Protein AF-0000000084621687 (afdb_homodimer)

Sequence (984 aa):
MFKLNKDILFLIFEELKDDSKSLFSCLMVNKLWCETIIPILWRNPWCHKINYNNKNYLLAIISFYLSDDTKEFLIKKGIQIPTISSQSLSFDYLSFCRSINIDIINNIISIESSYNQFLLQQEFYRIFIKKCPELKYLDIKSIKHQIFYFPEANIRLESLCELECDTSIDSSYFYGLARFCQYIQRLIIINIDPKENNGISKLIEVQKNLKYFEWNDSFEDSDYFTDDPYKEILLELEKKANIINHLKIFFQYVDNFRYALLQNVLTKLYKLKTLICDFSIFGEQEVKMLVFKDLEILNINYITLNEASNMIENSGGNLKEILLKFYDLYKFDTDFDENSLNFIRKVYKNCPLIEYLSLTFPPLEEHFDEFENLLKNCQYLKSLLLIISDIRIFETYDKTLENGEELLKILVRSAPVNLREIRFFNDFKFSLEALENFLESWKGYALTILTSDTIYEGDDYKNLINKYKNDGVIKDFRCESTANVENIHFKIMFKLNKDILFLIFEELKDDSKSLFSCLMVNKLWCETIIPILWRNPWCHKINYNNKNYLLAIISFYLSDDTKEFLIKKGIQIPTISSQSLSFDYLSFCRSINIDIINNIISIESSYNQFLLQQEFYRIFIKKCPELKYLDIKSIKHQIFYFPEANIRLESLCELECDTSIDSSYFYGLARFCQYIQRLIIINIDPKENNGISKLIEVQKNLKYFEWNDSFEDSDYFTDDPYKEILLELEKKANIINHLKIFFQYVDNFRYALLQNVLTKLYKLKTLICDFSIFGEQEVKMLVFKDLEILNINYITLNEASNMIENSGGNLKEILLKFYDLYKFDTDFDENSLNFIRKVYKNCPLIEYLSLTFPPLEEHFDEFENLLKNCQYLKSLLLIISDIRIFETYDKTLENGEELLKILVRSAPVNLREIRFFNDFKFSLEALENFLESWKGYALTILTSDTIYEGDDYKNLINKYKNDGVIKDFRCESTANVENIHFKI

Structure (mmCIF, N/CA/C/O backbone):
data_AF-0000000084621687-model_v1
#
loop_
_entity.id
_entity.type
_entity.pdbx_description
1 polymer 'F-box domain-containing protein'
#
loop_
_atom_site.group_PDB
_atom_site.id
_atom_site.type_symbol
_atom_site.label_atom_id
_atom_site.label_alt_id
_atom_site.label_comp_id
_atom_site.label_asym_id
_atom_site.label_entity_id
_atom_site.label_seq_id
_atom_site.pdbx_PDB_ins_code
_atom_site.Cartn_x
_atom_site.Cartn_y
_atom_site.Cartn_z
_atom_site.occupancy
_atom_site.B_iso_or_equiv
_atom_site.auth_seq_id
_atom_site.auth_comp_id
_atom_site.auth_asym_id
_atom_site.auth_atom_id
_atom_site.pdbx_PDB_model_num
ATOM 1 N N . MET A 1 1 ? 26.016 33.094 43.719 1 37.84 1 MET A N 1
ATOM 2 C CA . MET A 1 1 ? 25.203 32.906 42.531 1 37.84 1 MET A CA 1
ATOM 3 C C . MET A 1 1 ? 23.891 32.188 42.875 1 37.84 1 MET A C 1
ATOM 5 O O . MET A 1 1 ? 23.891 31.125 43.5 1 37.84 1 MET A O 1
ATOM 9 N N . PHE A 1 2 ? 22.875 32.906 43.031 1 43.28 2 PHE A N 1
ATOM 10 C CA . PHE A 1 2 ? 21.594 32.469 43.562 1 43.28 2 PHE A CA 1
ATOM 11 C C . PHE A 1 2 ? 21.141 31.188 42.906 1 43.28 2 PHE A C 1
ATOM 13 O O . PHE A 1 2 ? 21.25 31.047 41.688 1 43.28 2 PHE A O 1
ATOM 20 N N . LYS A 1 3 ? 21.25 30.062 43.531 1 54.81 3 LYS A N 1
ATOM 21 C CA . LYS A 1 3 ? 20.891 28.672 43.25 1 54.81 3 LYS A CA 1
ATOM 22 C C . LYS A 1 3 ? 19.438 28.578 42.781 1 54.81 3 LYS A C 1
ATOM 24 O O . LYS A 1 3 ? 18.516 28.688 43.562 1 54.81 3 LYS A O 1
ATOM 29 N N . LEU A 1 4 ? 19.125 29.109 41.562 1 59.47 4 LEU A N 1
ATOM 30 C CA . LEU A 1 4 ? 17.75 28.938 41.125 1 59.47 4 LEU A CA 1
ATOM 31 C C . LEU A 1 4 ? 17.312 27.484 41.219 1 59.47 4 LEU A C 1
ATOM 33 O O . LEU A 1 4 ? 18.078 26.578 40.875 1 59.47 4 LEU A O 1
ATOM 37 N N . ASN A 1 5 ? 16.344 27.188 42.094 1 69.31 5 ASN A N 1
ATOM 38 C CA . ASN A 1 5 ? 15.75 25.859 42.219 1 69.31 5 ASN A CA 1
ATOM 39 C C . ASN A 1 5 ? 15.438 25.234 40.875 1 69.31 5 ASN A C 1
ATOM 41 O O . ASN A 1 5 ? 15.25 25.938 39.875 1 69.31 5 ASN A O 1
ATOM 45 N N . LYS A 1 6 ? 15.75 23.938 40.719 1 74.88 6 LYS A N 1
ATOM 46 C CA . LYS A 1 6 ? 15.594 23.141 39.5 1 74.88 6 LYS A CA 1
ATOM 47 C C . LYS A 1 6 ? 14.258 23.422 38.844 1 74.88 6 LYS A C 1
ATOM 49 O O . LYS A 1 6 ? 14.18 23.484 37.625 1 74.88 6 LYS A O 1
ATOM 54 N N . ASP A 1 7 ? 13.305 23.75 39.594 1 74.62 7 ASP A N 1
ATOM 55 C CA . ASP A 1 7 ? 11.961 23.953 39.062 1 74.62 7 ASP A CA 1
ATOM 56 C C . ASP A 1 7 ? 11.867 25.297 38.312 1 74.62 7 ASP A C 1
ATOM 58 O O . ASP A 1 7 ? 11.234 25.375 37.25 1 74.62 7 ASP A O 1
ATOM 62 N N . ILE A 1 8 ? 12.484 26.172 38.906 1 73.88 8 ILE A N 1
ATOM 63 C CA . ILE A 1 8 ? 12.453 27.5 38.312 1 73.88 8 ILE A CA 1
ATOM 64 C C . ILE A 1 8 ? 13.258 27.484 37 1 73.88 8 ILE A C 1
ATOM 66 O O . ILE A 1 8 ? 12.844 28.062 36 1 73.88 8 ILE A O 1
ATOM 70 N N . LEU A 1 9 ? 14.398 26.875 37.125 1 75.69 9 LEU A N 1
ATOM 71 C CA . LEU A 1 9 ? 15.242 26.75 35.969 1 75.69 9 LEU A CA 1
ATOM 72 C C . LEU A 1 9 ? 14.484 26.094 34.812 1 75.69 9 LEU A C 1
ATOM 74 O O . LEU A 1 9 ? 14.586 26.531 33.656 1 75.69 9 LEU A O 1
ATOM 78 N N . PHE A 1 10 ? 13.734 25.188 35.188 1 79.19 10 PHE A N 1
ATOM 79 C CA . PHE A 1 10 ? 12.961 24.469 34.188 1 79.19 10 PHE A CA 1
ATOM 80 C C . PHE A 1 10 ? 11.961 25.391 33.5 1 79.19 10 PHE A C 1
ATOM 82 O O . PHE A 1 10 ? 11.828 25.359 32.281 1 79.19 10 PHE A O 1
ATOM 89 N N . LEU A 1 11 ? 11.398 26.156 34.188 1 76.5 11 LEU A N 1
ATOM 90 C CA . LEU A 1 11 ? 10.406 27.078 33.656 1 76.5 11 LEU A CA 1
ATOM 91 C C . LEU A 1 11 ? 11.062 28.078 32.719 1 76.5 11 LEU A C 1
ATOM 93 O O . LEU A 1 11 ? 10.508 28.391 31.656 1 76.5 11 LEU A O 1
ATOM 97 N N . ILE A 1 12 ? 12.156 28.516 33.125 1 75.19 12 ILE A N 1
ATOM 98 C CA . ILE A 1 12 ? 12.883 29.484 32.312 1 75.19 12 ILE A CA 1
ATOM 99 C C . ILE A 1 12 ? 13.273 28.844 30.969 1 75.19 12 ILE A C 1
ATOM 101 O O . ILE A 1 12 ? 13.055 29.438 29.906 1 75.19 12 ILE A O 1
ATOM 105 N N . PHE A 1 13 ? 13.719 27.703 31.109 1 80.5 13 PHE A N 1
ATOM 106 C CA . PHE A 1 13 ? 14.227 27.062 29.906 1 80.5 13 PHE A CA 1
ATOM 107 C C . PHE A 1 13 ? 13.07 26.594 29.031 1 80.5 13 PHE A C 1
ATOM 109 O O . PHE A 1 13 ? 13.211 26.531 27.797 1 80.5 13 PHE A O 1
ATOM 116 N N . GLU A 1 14 ? 11.992 26.406 29.625 1 78.38 14 GLU A N 1
ATOM 117 C CA . GLU A 1 14 ? 10.805 26.031 28.859 1 78.38 14 GLU A CA 1
ATOM 118 C C . GLU A 1 14 ? 10.359 27.172 27.953 1 78.38 14 GLU A C 1
ATOM 120 O O . GLU A 1 14 ? 9.891 26.922 26.828 1 78.38 14 GLU A O 1
ATOM 125 N N . GLU A 1 15 ? 10.586 28.266 28.438 1 74.69 15 GLU A N 1
ATOM 126 C CA . GLU A 1 15 ? 10.227 29.438 27.656 1 74.69 15 GLU A CA 1
ATOM 127 C C . GLU A 1 15 ? 11.141 29.594 26.453 1 74.69 15 GLU A C 1
ATOM 129 O O . GLU A 1 15 ? 10.758 30.203 25.438 1 74.69 15 GLU A O 1
ATOM 134 N N . LEU A 1 16 ? 12.266 29.047 26.547 1 72.75 16 LEU A N 1
ATOM 135 C CA . LEU A 1 16 ? 13.258 29.188 25.484 1 72.75 16 LEU A CA 1
ATOM 136 C C . LEU A 1 16 ? 13.211 27.969 24.547 1 72.75 16 LEU A C 1
ATOM 138 O O . LEU A 1 16 ? 14.102 27.797 23.719 1 72.75 16 LEU A O 1
ATOM 142 N N . LYS A 1 17 ? 12.188 27.281 24.703 1 74.38 17 LYS A N 1
ATOM 143 C CA . LYS A 1 17 ? 12.109 26 24 1 74.38 17 LYS A CA 1
ATOM 144 C C . LYS A 1 17 ? 12.242 26.188 22.484 1 74.38 17 LYS A C 1
ATOM 146 O O . LYS A 1 17 ? 12.758 25.312 21.781 1 74.38 17 LYS A O 1
ATOM 151 N N . ASP A 1 18 ? 11.812 27.328 22.047 1 72 18 ASP A N 1
ATOM 152 C CA . ASP A 1 18 ? 11.836 27.562 20.609 1 72 18 ASP A CA 1
ATOM 153 C C . ASP A 1 18 ? 13.172 28.156 20.172 1 72 18 ASP A C 1
ATOM 155 O O . ASP A 1 18 ? 13.43 28.297 18.969 1 72 18 ASP A O 1
ATOM 159 N N . ASP A 1 19 ? 13.922 28.531 21.094 1 75.81 19 ASP A N 1
ATOM 160 C CA . ASP A 1 19 ? 15.25 29.062 20.797 1 75.81 19 ASP A CA 1
ATOM 161 C C . ASP A 1 19 ? 16.328 28.031 21.156 1 75.81 19 ASP A C 1
ATOM 163 O O . ASP A 1 19 ? 17 28.156 22.188 1 75.81 19 ASP A O 1
ATOM 167 N N . SER A 1 20 ? 16.531 27.156 20.266 1 74.88 20 SER A N 1
ATOM 168 C CA . SER A 1 20 ? 17.438 26.047 20.516 1 74.88 20 SER A CA 1
ATOM 169 C C . SER A 1 20 ? 18.891 26.531 20.672 1 74.88 20 SER A C 1
ATOM 171 O O . SER A 1 20 ? 19.656 25.969 21.453 1 74.88 20 SER A O 1
ATOM 173 N N . LYS A 1 21 ? 19.203 27.531 20.016 1 77.31 21 LYS A N 1
ATOM 174 C CA . LYS A 1 21 ? 20.578 28.031 20.078 1 77.31 21 LYS A CA 1
ATOM 175 C C . LYS A 1 21 ? 20.922 28.484 21.5 1 77.31 21 LYS A C 1
ATOM 177 O O . LYS A 1 21 ? 21.984 28.125 22.016 1 77.31 21 LYS A O 1
ATOM 182 N N . SER A 1 22 ? 20.016 29.188 22.062 1 80.69 22 SER A N 1
ATOM 183 C CA . SER A 1 22 ? 20.234 29.656 23.422 1 80.69 22 SER A CA 1
ATOM 184 C C . SER A 1 22 ? 20.281 28.484 24.406 1 80.69 22 SER A C 1
ATOM 186 O O . SER A 1 22 ? 21.094 28.484 25.328 1 80.69 22 SER A O 1
ATOM 188 N N . LEU A 1 23 ? 19.484 27.547 24.203 1 81.56 23 LEU A N 1
ATOM 189 C CA . LEU A 1 23 ? 19.438 26.406 25.094 1 81.56 23 LEU A CA 1
ATOM 190 C C . LEU A 1 23 ? 20.719 25.594 25.031 1 81.56 23 LEU A C 1
ATOM 192 O O . LEU A 1 23 ? 21.234 25.156 26.062 1 81.56 23 LEU A O 1
ATOM 196 N N . PHE A 1 24 ? 21.203 25.484 23.891 1 80.44 24 PHE A N 1
ATOM 197 C CA . PHE A 1 24 ? 22.438 24.734 23.703 1 80.44 24 PHE A CA 1
ATOM 198 C C . PHE A 1 24 ? 23.594 25.422 24.406 1 80.44 24 PHE A C 1
ATOM 200 O O . PHE A 1 24 ? 24.469 24.766 24.984 1 80.44 24 PHE A O 1
ATOM 207 N N . SER A 1 25 ? 23.562 26.672 24.281 1 80.94 25 SER A N 1
ATOM 208 C CA . SER A 1 25 ? 24.609 27.438 24.953 1 80.94 25 SER A CA 1
ATOM 209 C C . SER A 1 25 ? 24.531 27.266 26.469 1 80.94 25 SER A C 1
ATOM 211 O O . SER A 1 25 ? 25.562 27.234 27.141 1 80.94 25 SER A O 1
ATOM 213 N N . CYS A 1 26 ? 23.391 27.109 26.938 1 81.69 26 CYS A N 1
ATOM 214 C CA . CYS A 1 26 ? 23.172 27.016 28.359 1 81.69 26 CYS A CA 1
ATOM 215 C C . CYS A 1 26 ? 23.516 25.625 28.875 1 81.69 26 CYS A C 1
ATOM 217 O O . CYS A 1 26 ? 23.781 25.438 30.062 1 81.69 26 CYS A O 1
ATOM 219 N N . LEU A 1 27 ? 23.625 24.609 27.953 1 80.56 27 LEU A N 1
ATOM 220 C CA . LEU A 1 27 ? 23.906 23.219 28.312 1 80.56 27 LEU A CA 1
ATOM 221 C C . LEU A 1 27 ? 25.281 23.094 28.969 1 80.56 27 LEU A C 1
ATOM 223 O O . LEU A 1 27 ? 25.484 22.219 29.812 1 80.56 27 LEU A O 1
ATOM 227 N N . MET A 1 28 ? 26.109 24 28.641 1 80.88 28 MET A N 1
ATOM 228 C CA . MET A 1 28 ? 27.5 23.828 29.016 1 80.88 28 MET A CA 1
ATOM 229 C C . MET A 1 28 ? 27.844 24.641 30.25 1 80.88 28 MET A C 1
ATOM 231 O O . MET A 1 28 ? 29 24.672 30.688 1 80.88 28 MET A O 1
ATOM 235 N N . VAL A 1 29 ? 26.906 25.219 30.859 1 81.31 29 VAL A N 1
ATOM 236 C CA . VAL A 1 29 ? 27.188 26.109 31.969 1 81.31 29 VAL A CA 1
ATOM 237 C C . VAL A 1 29 ? 27.484 25.281 33.219 1 81.31 29 VAL A C 1
ATOM 239 O O . VAL A 1 29 ? 28.5 25.5 33.875 1 81.31 29 VAL A O 1
ATOM 242 N N . ASN A 1 30 ? 26.609 24.344 33.625 1 82.88 30 ASN A N 1
ATOM 243 C CA . ASN A 1 30 ? 26.828 23.453 34.75 1 82.88 30 ASN A CA 1
ATOM 244 C C . ASN A 1 30 ? 25.938 22.219 34.656 1 82.88 30 ASN A C 1
ATOM 246 O O . ASN A 1 30 ? 25.156 22.078 33.719 1 82.88 30 ASN A O 1
ATOM 250 N N . LYS A 1 31 ? 26.078 21.406 35.625 1 83 31 LYS A N 1
ATOM 251 C CA . LYS A 1 31 ? 25.422 20.094 35.594 1 83 31 LYS A CA 1
ATOM 252 C C . LYS A 1 31 ? 23.922 20.234 35.781 1 83 31 LYS A C 1
ATOM 254 O O . LYS A 1 31 ? 23.141 19.547 35.156 1 83 31 LYS A O 1
ATOM 259 N N . LEU A 1 32 ? 23.547 21.078 36.594 1 84.5 32 LEU A N 1
ATOM 260 C CA . LEU A 1 32 ? 22.141 21.281 36.906 1 84.5 32 LEU A CA 1
ATOM 261 C C . LEU A 1 32 ? 21.406 21.797 35.656 1 84.5 32 LEU A C 1
ATOM 263 O O . LEU A 1 32 ? 20.281 21.359 35.375 1 84.5 32 LEU A O 1
ATOM 267 N N . TRP A 1 33 ? 22.062 22.719 34.969 1 84.12 33 TRP A N 1
ATOM 268 C CA . TRP A 1 33 ? 21.453 23.25 33.75 1 84.12 33 TRP A CA 1
ATOM 269 C C . TRP A 1 33 ? 21.359 22.188 32.688 1 84.12 33 TRP A C 1
ATOM 271 O O . TRP A 1 33 ? 20.344 22.078 31.984 1 84.12 33 TRP A O 1
ATOM 281 N N . CYS A 1 34 ? 22.312 21.438 32.656 1 85.94 34 CYS A N 1
ATOM 282 C CA . CYS A 1 34 ? 22.312 20.344 31.703 1 85.94 34 CYS A CA 1
ATOM 283 C C . CYS A 1 34 ? 21.188 19.375 31.953 1 85.94 34 CYS A C 1
ATOM 285 O O . CYS A 1 34 ? 20.438 19.016 31.047 1 85.94 34 CYS A O 1
ATOM 287 N N . GLU A 1 35 ? 21 19.062 33.156 1 88.19 35 GLU A N 1
ATOM 288 C CA . GLU A 1 35 ? 19.969 18.094 33.562 1 88.19 35 GLU A CA 1
ATOM 289 C C . GLU A 1 35 ? 18.562 18.656 33.312 1 88.19 35 GLU A C 1
ATOM 291 O O . GLU A 1 35 ? 17.625 17.906 33.062 1 88.19 35 GLU A O 1
ATOM 296 N N . THR A 1 36 ? 18.516 19.922 33.281 1 88.19 36 THR A N 1
ATOM 297 C CA . THR A 1 36 ? 17.234 20.562 33.094 1 88.19 36 THR A CA 1
ATOM 298 C C . THR A 1 36 ? 16.938 20.781 31.625 1 88.19 36 THR A C 1
ATOM 300 O O . THR A 1 36 ? 15.797 20.672 31.188 1 88.19 36 THR A O 1
ATOM 303 N N . ILE A 1 37 ? 17.969 21 30.891 1 87.38 37 ILE A N 1
ATOM 304 C CA . ILE A 1 37 ? 17.812 21.422 29.5 1 87.38 37 ILE A CA 1
ATOM 305 C C . ILE A 1 37 ? 17.672 20.203 28.609 1 87.38 37 ILE A C 1
ATOM 307 O O . ILE A 1 37 ? 16.906 20.203 27.641 1 87.38 37 ILE A O 1
ATOM 311 N N . ILE A 1 38 ? 18.266 19.109 28.938 1 88.5 38 ILE A N 1
ATOM 312 C CA . ILE A 1 38 ? 18.328 17.938 28.078 1 88.5 38 ILE A CA 1
ATOM 313 C C . ILE A 1 38 ? 16.922 17.375 27.891 1 88.5 38 ILE A C 1
ATOM 315 O O . ILE A 1 38 ? 16.5 17.109 26.75 1 88.5 38 ILE A O 1
ATOM 319 N N . PRO A 1 39 ? 16.156 17.25 28.922 1 90.12 39 PRO A N 1
ATOM 320 C CA . PRO A 1 39 ? 14.781 16.75 28.734 1 90.12 39 PRO A CA 1
ATOM 321 C C . PRO A 1 39 ? 13.961 17.641 27.797 1 90.12 39 PRO A C 1
ATOM 323 O O . PRO A 1 39 ? 13.125 17.156 27.047 1 90.12 39 PRO A O 1
ATOM 326 N N . ILE A 1 40 ? 14.234 18.891 27.797 1 89.38 40 ILE A N 1
ATOM 327 C CA . ILE A 1 40 ? 13.477 19.828 26.984 1 89.38 40 ILE A CA 1
ATOM 328 C C . ILE A 1 40 ? 13.891 19.688 25.516 1 89.38 40 ILE A C 1
ATOM 330 O O . ILE A 1 40 ? 13.031 19.609 24.625 1 89.38 40 ILE A O 1
ATOM 334 N N . LEU A 1 41 ? 15.156 19.594 25.312 1 85.94 41 LEU A N 1
ATOM 335 C CA . LEU A 1 41 ? 15.68 19.5 23.953 1 85.94 41 LEU A CA 1
ATOM 336 C C . LEU A 1 41 ? 15.281 18.172 23.312 1 85.94 41 LEU A C 1
ATOM 338 O O . LEU A 1 41 ? 15.078 18.109 22.094 1 85.94 41 LEU A O 1
ATOM 342 N N . TRP A 1 42 ? 15.055 17.172 24.109 1 90.94 42 TRP A N 1
ATOM 343 C CA . TRP A 1 42 ? 14.812 15.836 23.578 1 90.94 42 TRP A CA 1
ATOM 344 C C . TRP A 1 42 ? 13.32 15.562 23.453 1 90.94 42 TRP A C 1
ATOM 346 O O . TRP A 1 42 ? 12.914 14.469 23.031 1 90.94 42 TRP A O 1
ATOM 356 N N . ARG A 1 43 ? 12.531 16.516 23.719 1 92.44 43 ARG A N 1
ATOM 357 C CA . ARG A 1 43 ? 11.109 16.391 23.422 1 92.44 43 ARG A CA 1
ATOM 358 C C . ARG A 1 43 ? 10.875 16.266 21.906 1 92.44 43 ARG A C 1
ATOM 360 O O . ARG A 1 43 ? 9.969 15.562 21.469 1 92.44 43 ARG A O 1
ATOM 367 N N . ASN A 1 44 ? 11.656 16.953 21.219 1 91.62 44 ASN A N 1
ATOM 368 C CA . ASN A 1 44 ? 11.656 16.891 19.766 1 91.62 44 ASN A CA 1
ATOM 369 C C . ASN A 1 44 ? 13.062 17.031 19.203 1 91.62 44 ASN A C 1
ATOM 371 O O . ASN A 1 44 ? 13.398 18.062 18.609 1 91.62 44 ASN A O 1
ATOM 375 N N . PRO A 1 45 ? 13.789 16.031 19.266 1 86.69 45 PRO A N 1
ATOM 376 C CA . PRO A 1 45 ? 15.195 16.125 18.875 1 86.69 45 PRO A CA 1
ATOM 377 C C . PRO A 1 45 ? 15.375 16.25 17.359 1 86.69 45 PRO A C 1
ATOM 379 O O . PRO A 1 45 ? 16.469 16.594 16.891 1 86.69 45 PRO A O 1
ATOM 382 N N . TRP A 1 46 ? 14.273 16.109 16.562 1 81.88 46 TRP A N 1
ATOM 383 C CA . TRP A 1 46 ? 14.367 16.109 15.109 1 81.88 46 TRP A CA 1
ATOM 384 C C . TRP A 1 46 ? 14.156 17.516 14.555 1 81.88 46 TRP A C 1
ATOM 386 O O . TRP A 1 46 ? 14.328 17.734 13.352 1 81.88 46 TRP A O 1
ATOM 396 N N . CYS A 1 47 ? 13.664 18.344 15.312 1 74.12 47 CYS A N 1
ATOM 397 C CA . CYS A 1 47 ? 13.227 19.656 14.844 1 74.12 47 CYS A CA 1
ATOM 398 C C . CYS A 1 47 ? 14.414 20.516 14.406 1 74.12 47 CYS A C 1
ATOM 400 O O . CYS A 1 47 ? 14.234 21.531 13.734 1 74.12 47 CYS A O 1
ATOM 402 N N . HIS A 1 48 ? 15.516 19.969 14.766 1 70.12 48 HIS A N 1
ATOM 403 C CA . HIS A 1 48 ? 16.688 20.766 14.43 1 70.12 48 HIS A CA 1
ATOM 404 C C . HIS A 1 48 ? 17.281 20.328 13.094 1 70.12 48 HIS A C 1
ATOM 406 O O . HIS A 1 48 ? 17.016 19.234 12.617 1 70.12 48 HIS A O 1
ATOM 412 N N . LYS A 1 49 ? 17.828 21.359 12.422 1 70.12 49 LYS A N 1
ATOM 413 C CA . LYS A 1 49 ? 18.469 21.031 11.148 1 70.12 49 LYS A CA 1
ATOM 414 C C . LYS A 1 49 ? 19.406 19.844 11.289 1 70.12 49 LYS A C 1
ATOM 416 O O . LYS A 1 49 ? 20.344 19.875 12.094 1 70.12 49 LYS A O 1
ATOM 421 N N . ILE A 1 50 ? 18.984 18.797 10.703 1 69.44 50 ILE A N 1
ATOM 422 C CA . ILE A 1 50 ? 19.766 17.562 10.766 1 69.44 50 ILE A CA 1
ATOM 423 C C . ILE A 1 50 ? 20.906 17.625 9.766 1 69.44 50 ILE A C 1
ATOM 425 O O . ILE A 1 50 ? 20.688 17.734 8.555 1 69.44 50 ILE A O 1
ATOM 429 N N . ASN A 1 51 ? 22.062 17.844 10.25 1 69.94 51 ASN A N 1
ATOM 430 C CA . ASN A 1 51 ? 23.266 17.734 9.43 1 69.94 51 ASN A CA 1
ATOM 431 C C . ASN A 1 51 ? 23.969 16.406 9.641 1 69.94 51 ASN A C 1
ATOM 433 O O . ASN A 1 51 ? 23.484 15.547 10.391 1 69.94 51 ASN A O 1
ATOM 437 N N . TYR A 1 52 ? 24.953 16.156 8.898 1 69.12 52 TYR A N 1
ATOM 438 C CA . TYR A 1 52 ? 25.641 14.867 8.906 1 69.12 52 TYR A CA 1
ATOM 439 C C . TYR A 1 52 ? 26.078 14.484 10.32 1 69.12 52 TYR A C 1
ATOM 441 O O . TYR A 1 52 ? 25.891 13.344 10.75 1 69.12 52 TYR A O 1
ATOM 449 N N . ASN A 1 53 ? 26.688 15.43 11.031 1 67.94 53 ASN A N 1
ATOM 450 C CA . ASN A 1 53 ? 27.219 15.141 12.367 1 67.94 53 ASN A CA 1
ATOM 451 C C . ASN A 1 53 ? 26.109 14.805 13.352 1 67.94 53 ASN A C 1
ATOM 453 O O . ASN A 1 53 ? 26.188 13.812 14.07 1 67.94 53 ASN A O 1
ATOM 457 N N . ASN A 1 54 ? 25.172 15.648 13.305 1 79.25 54 ASN A N 1
ATOM 458 C CA . ASN A 1 54 ? 24.078 15.398 14.234 1 79.25 54 ASN A CA 1
ATOM 459 C C . ASN A 1 54 ? 23.328 14.117 13.891 1 79.25 54 ASN A C 1
ATOM 461 O O . ASN A 1 54 ? 22.875 13.398 14.781 1 79.25 54 ASN A O 1
ATOM 465 N N . LYS A 1 55 ? 23.375 13.812 12.656 1 83 55 LYS A N 1
ATOM 466 C CA . LYS A 1 55 ? 22.734 12.578 12.203 1 83 55 LYS A CA 1
ATOM 467 C C . LYS A 1 55 ? 23.406 11.352 12.812 1 83 55 LYS A C 1
ATOM 469 O O . LYS A 1 55 ? 22.734 10.461 13.328 1 83 55 LYS A O 1
ATOM 474 N N . ASN A 1 56 ? 24.656 11.289 12.828 1 83.06 56 ASN A N 1
ATOM 475 C CA . ASN A 1 56 ? 25.406 10.148 13.328 1 83.06 56 ASN A CA 1
ATOM 476 C C . ASN A 1 56 ? 25.25 9.992 14.836 1 83.06 56 ASN A C 1
ATOM 478 O O . ASN A 1 56 ? 25.172 8.875 15.352 1 83.06 56 ASN A O 1
ATOM 482 N N . TYR A 1 57 ? 25.234 11.133 15.453 1 83.94 57 TYR A N 1
ATOM 483 C CA . TYR A 1 57 ? 25.078 11.094 16.906 1 83.94 57 TYR A CA 1
ATOM 484 C C . TYR A 1 57 ? 23.688 10.586 17.281 1 83.94 57 TYR A C 1
ATOM 486 O O . TYR A 1 57 ? 23.547 9.766 18.203 1 83.94 57 TYR A O 1
ATOM 494 N N . LEU A 1 58 ? 22.75 11.109 16.578 1 88.25 58 LEU A N 1
ATOM 495 C CA . LEU A 1 58 ? 21.391 10.664 16.859 1 88.25 58 LEU A CA 1
ATOM 496 C C . LEU A 1 58 ? 21.25 9.172 16.594 1 88.25 58 LEU A C 1
ATOM 498 O O . LEU A 1 58 ? 20.641 8.453 17.391 1 88.25 58 LEU A O 1
ATOM 502 N N . LEU A 1 59 ? 21.828 8.758 15.516 1 90.06 59 LEU A N 1
ATOM 503 C CA . LEU A 1 59 ? 21.797 7.34 15.164 1 90.06 59 LEU A CA 1
ATOM 504 C C . LEU A 1 59 ? 22.469 6.5 16.25 1 90.06 59 LEU A C 1
ATOM 506 O O . LEU A 1 59 ? 21.984 5.43 16.609 1 90.06 59 LEU A O 1
ATOM 510 N N . ALA A 1 60 ? 23.531 6.988 16.719 1 89.69 60 ALA A N 1
ATOM 511 C CA . ALA A 1 60 ? 24.281 6.266 17.75 1 89.69 60 ALA A CA 1
ATOM 512 C C . ALA A 1 60 ? 23.469 6.16 19.031 1 89.69 60 ALA A C 1
ATOM 514 O O . ALA A 1 60 ? 23.453 5.109 19.688 1 89.69 60 ALA A O 1
ATOM 515 N N . ILE A 1 61 ? 22.828 7.219 19.359 1 90.44 61 ILE A N 1
ATOM 516 C CA . ILE A 1 61 ? 22.031 7.238 20.578 1 90.44 61 ILE A CA 1
ATOM 517 C C . ILE A 1 61 ? 20.875 6.234 20.469 1 90.44 61 ILE A C 1
ATOM 519 O O . ILE A 1 61 ? 20.656 5.434 21.375 1 90.44 61 ILE A O 1
ATOM 523 N N . ILE A 1 62 ? 20.203 6.227 19.391 1 91.44 62 ILE A N 1
ATOM 524 C CA . ILE A 1 62 ? 19.062 5.332 19.203 1 91.44 62 ILE A CA 1
ATOM 525 C C . ILE A 1 62 ? 19.547 3.883 19.172 1 91.44 62 ILE A C 1
ATOM 527 O O . ILE A 1 62 ? 18.922 3.006 19.797 1 91.44 62 ILE A O 1
ATOM 531 N N . SER A 1 63 ? 20.672 3.691 18.516 1 92.31 63 SER A N 1
ATOM 532 C CA . SER A 1 63 ? 21.219 2.346 18.391 1 92.31 63 SER A CA 1
ATOM 533 C C . SER A 1 63 ? 21.594 1.769 19.75 1 92.31 63 SER A C 1
ATOM 535 O O . SER A 1 63 ? 21.625 0.549 19.922 1 92.31 63 SER A O 1
ATOM 537 N N . PHE A 1 64 ? 21.891 2.662 20.609 1 93.31 64 PHE A N 1
ATOM 538 C CA . PHE A 1 64 ? 22.266 2.225 21.953 1 93.31 64 PHE A CA 1
ATOM 539 C C . PHE A 1 64 ? 21.125 1.456 22.609 1 93.31 64 PHE A C 1
ATOM 541 O O . PHE A 1 64 ? 21.375 0.545 23.406 1 93.31 64 PHE A O 1
ATOM 548 N N . TYR A 1 65 ? 19.938 1.744 22.266 1 94.25 65 TYR A N 1
ATOM 549 C CA . TYR A 1 65 ? 18.766 1.149 22.922 1 94.25 65 TYR A CA 1
ATOM 550 C C . TYR A 1 65 ? 18.453 -0.222 22.328 1 94.25 65 TYR A C 1
ATOM 552 O O . TYR A 1 65 ? 17.609 -0.955 22.859 1 94.25 65 TYR A O 1
ATOM 560 N N . LEU A 1 66 ? 19.125 -0.626 21.281 1 94.44 66 LEU A N 1
ATOM 561 C CA . LEU A 1 66 ? 18.922 -1.94 20.688 1 94.44 66 LEU A CA 1
ATOM 562 C C . LEU A 1 66 ? 19.5 -3.037 21.578 1 94.44 66 LEU A C 1
ATOM 564 O O . LEU A 1 66 ? 20.562 -2.863 22.172 1 94.44 66 LEU A O 1
ATOM 568 N N . SER A 1 67 ? 18.844 -4.156 21.641 1 93.69 67 SER A N 1
ATOM 569 C CA . SER A 1 67 ? 19.375 -5.305 22.359 1 93.69 67 SER A CA 1
ATOM 570 C C . SER A 1 67 ? 20.578 -5.902 21.656 1 93.69 67 SER A C 1
ATOM 572 O O . SER A 1 67 ? 20.766 -5.68 20.453 1 93.69 67 SER A O 1
ATOM 574 N N . ASP A 1 68 ? 21.328 -6.66 22.328 1 92.75 68 ASP A N 1
ATOM 575 C CA . ASP A 1 68 ? 22.5 -7.297 21.734 1 92.75 68 ASP A CA 1
ATOM 576 C C . ASP A 1 68 ? 22.109 -8.289 20.656 1 92.75 68 ASP A C 1
ATOM 578 O O . ASP A 1 68 ? 22.766 -8.383 19.609 1 92.75 68 ASP A O 1
ATOM 582 N N . ASP A 1 69 ? 21.062 -8.969 20.922 1 94.5 69 ASP A N 1
ATOM 583 C CA . ASP A 1 69 ? 20.578 -9.938 19.938 1 94.5 69 ASP A CA 1
ATOM 584 C C . ASP A 1 69 ? 20.203 -9.25 18.625 1 94.5 69 ASP A C 1
ATOM 586 O O . ASP A 1 69 ? 20.516 -9.742 17.547 1 94.5 69 ASP A O 1
ATOM 590 N N . THR A 1 70 ? 19.547 -8.125 18.781 1 94.88 70 THR A N 1
ATOM 591 C CA . THR A 1 70 ? 19.109 -7.383 17.609 1 94.88 70 THR A CA 1
ATOM 592 C C . THR A 1 70 ? 20.328 -6.828 16.844 1 94.88 70 THR A C 1
ATOM 594 O O . THR A 1 70 ? 20.359 -6.855 15.617 1 94.88 70 THR A O 1
ATOM 597 N N . LYS A 1 71 ? 21.312 -6.34 17.578 1 93.75 71 LYS A N 1
ATOM 598 C CA . LYS A 1 71 ? 22.531 -5.812 16.953 1 93.75 71 LYS A CA 1
ATOM 599 C C . LYS A 1 71 ? 23.266 -6.895 16.172 1 93.75 71 LYS A C 1
ATOM 601 O O . LYS A 1 71 ? 23.688 -6.66 15.031 1 93.75 71 LYS A O 1
ATOM 606 N N . GLU A 1 72 ? 23.375 -8.039 16.781 1 93.88 72 GLU A N 1
ATOM 607 C CA . GLU A 1 72 ? 24.016 -9.156 16.109 1 93.88 72 GLU A CA 1
ATOM 608 C C . GLU A 1 72 ? 23.266 -9.555 14.836 1 93.88 72 GLU A C 1
ATOM 610 O O . GLU A 1 72 ? 23.875 -9.836 13.805 1 93.88 72 GLU A O 1
ATOM 615 N N . PHE A 1 73 ? 22.062 -9.562 14.977 1 93.38 73 PHE A N 1
ATOM 616 C CA . PHE A 1 73 ? 21.203 -9.891 13.828 1 93.38 73 PHE A CA 1
ATOM 617 C C . PHE A 1 73 ? 21.438 -8.914 12.688 1 93.38 73 PHE A C 1
ATOM 619 O O . PHE A 1 73 ? 21.625 -9.32 11.539 1 93.38 73 PHE A O 1
ATOM 626 N N . LEU A 1 74 ? 21.391 -7.66 12.961 1 93.81 74 LEU A N 1
ATOM 627 C CA . LEU A 1 74 ? 21.578 -6.625 11.953 1 93.81 74 LEU A CA 1
ATOM 628 C C . LEU A 1 74 ? 22.953 -6.707 11.32 1 93.81 74 LEU A C 1
ATOM 630 O O . LEU A 1 74 ? 23.109 -6.57 10.109 1 93.81 74 LEU A O 1
ATOM 634 N N . ILE A 1 75 ? 23.922 -7.012 12.164 1 93.19 75 ILE A N 1
ATOM 635 C CA . ILE A 1 75 ? 25.297 -7.148 11.68 1 93.19 75 ILE A CA 1
ATOM 636 C C . ILE A 1 75 ? 25.391 -8.336 10.719 1 93.19 75 ILE A C 1
ATOM 638 O O . ILE A 1 75 ? 26.016 -8.242 9.664 1 93.19 75 ILE A O 1
ATOM 642 N N . LYS A 1 76 ? 24.781 -9.359 11.102 1 92.56 76 LYS A N 1
ATOM 643 C CA . LYS A 1 76 ? 24.766 -10.547 10.266 1 92.56 76 LYS A CA 1
ATOM 644 C C . LYS A 1 76 ? 24.125 -10.266 8.906 1 92.56 76 LYS A C 1
ATOM 646 O O . LYS A 1 76 ? 24.484 -10.883 7.902 1 92.56 76 LYS A O 1
ATOM 651 N N . LYS A 1 77 ? 23.219 -9.359 8.883 1 91.31 77 LYS A N 1
ATOM 652 C CA . LYS A 1 77 ? 22.547 -8.992 7.645 1 91.31 77 LYS A CA 1
ATOM 653 C C . LYS A 1 77 ? 23.344 -7.945 6.867 1 91.31 77 LYS A C 1
ATOM 655 O O . LYS A 1 77 ? 22.906 -7.496 5.801 1 91.31 77 LYS A O 1
ATOM 660 N N . GLY A 1 78 ? 24.438 -7.484 7.422 1 90.25 78 GLY A N 1
ATOM 661 C CA . GLY A 1 78 ? 25.312 -6.559 6.723 1 90.25 78 GLY A CA 1
ATOM 662 C C . GLY A 1 78 ? 25.031 -5.105 7.043 1 90.25 78 GLY A C 1
ATOM 663 O O . GLY A 1 78 ? 25.438 -4.207 6.297 1 90.25 78 GLY A O 1
ATOM 664 N N . ILE A 1 79 ? 24.266 -4.887 8.07 1 92.62 79 ILE A N 1
ATOM 665 C CA . ILE A 1 79 ? 23.953 -3.52 8.469 1 92.62 79 ILE A CA 1
ATOM 666 C C . ILE A 1 79 ? 24.938 -3.055 9.531 1 92.62 79 ILE A C 1
ATOM 668 O O . ILE A 1 79 ? 25.062 -3.678 10.594 1 92.62 79 ILE A O 1
ATOM 672 N N . GLN A 1 80 ? 25.625 -2.002 9.203 1 88.06 80 GLN A N 1
ATOM 673 C CA . GLN A 1 80 ? 26.562 -1.432 10.156 1 88.06 80 GLN A CA 1
ATOM 674 C C . GLN A 1 80 ? 25.875 -0.403 11.055 1 88.06 80 GLN A C 1
ATOM 676 O O . GLN A 1 80 ? 25.281 0.558 10.562 1 88.06 80 GLN A O 1
ATOM 681 N N . ILE A 1 81 ? 25.891 -0.646 12.305 1 86.19 81 ILE A N 1
ATOM 682 C CA . ILE A 1 81 ? 25.297 0.268 13.273 1 86.19 81 ILE A CA 1
ATOM 683 C C . ILE A 1 81 ? 26.406 0.947 14.086 1 86.19 81 ILE A C 1
ATOM 685 O O . ILE A 1 81 ? 27.344 0.292 14.523 1 86.19 81 ILE A O 1
ATOM 689 N N . PRO A 1 82 ? 26.266 2.24 14.164 1 83.19 82 PRO A N 1
ATOM 690 C CA . PRO A 1 82 ? 27.25 2.922 15 1 83.19 82 PRO A CA 1
ATOM 691 C C . PRO A 1 82 ? 27.141 2.537 16.484 1 83.19 82 PRO A C 1
ATOM 693 O O . PRO A 1 82 ? 26.047 2.252 16.953 1 83.19 82 PRO A O 1
ATOM 696 N N . THR A 1 83 ? 28.281 2.371 17.125 1 76.69 83 THR A N 1
ATOM 697 C CA . THR A 1 83 ? 28.297 2.039 18.547 1 76.69 83 THR A CA 1
ATOM 698 C C . THR A 1 83 ? 28.875 3.191 19.375 1 76.69 83 THR A C 1
ATOM 700 O O . THR A 1 83 ? 29.734 3.93 18.891 1 76.69 83 THR A O 1
ATOM 703 N N . ILE A 1 84 ? 28.156 3.488 20.391 1 72.88 84 ILE A N 1
ATOM 704 C CA . ILE A 1 84 ? 28.688 4.434 21.359 1 72.88 84 ILE A CA 1
ATOM 705 C C . ILE A 1 84 ? 29.656 3.717 22.297 1 72.88 84 ILE A C 1
ATOM 707 O O . ILE A 1 84 ? 29.344 2.646 22.828 1 72.88 84 ILE A O 1
ATOM 711 N N . SER A 1 85 ? 30.875 4.172 22.234 1 63.91 85 SER A N 1
ATOM 712 C CA . SER A 1 85 ? 31.969 3.594 23 1 63.91 85 SER A CA 1
ATOM 713 C C . SER A 1 85 ? 31.641 3.531 24.484 1 63.91 85 SER A C 1
ATOM 715 O O . SER A 1 85 ? 32.094 2.621 25.188 1 63.91 85 SER A O 1
ATOM 717 N N . SER A 1 86 ? 30.875 4.484 24.891 1 66.25 86 SER A N 1
ATOM 718 C CA . SER A 1 86 ? 30.625 4.543 26.328 1 66.25 86 SER A CA 1
ATOM 719 C C . SER A 1 86 ? 29.656 3.438 26.766 1 66.25 86 SER A C 1
ATOM 721 O O . SER A 1 86 ? 28.797 3.018 26 1 66.25 86 SER A O 1
ATOM 723 N N . GLN A 1 87 ? 29.906 2.855 27.891 1 68.31 87 GLN A N 1
ATOM 724 C CA . GLN A 1 87 ? 29.141 1.76 28.469 1 68.31 87 GLN A CA 1
ATOM 725 C C . GLN A 1 87 ? 27.719 2.201 28.797 1 68.31 87 GLN A C 1
ATOM 727 O O . GLN A 1 87 ? 26.812 1.373 28.859 1 68.31 87 GLN A O 1
ATOM 732 N N . SER A 1 88 ? 27.516 3.586 29 1 78.5 88 SER A N 1
ATOM 733 C CA . SER A 1 88 ? 26.172 4.008 29.359 1 78.5 88 SER A CA 1
ATOM 734 C C . SER A 1 88 ? 25.844 5.387 28.797 1 78.5 88 SER A C 1
ATOM 736 O O . SER A 1 88 ? 26.75 6.176 28.516 1 78.5 88 SER A O 1
ATOM 738 N N . LEU A 1 89 ? 24.656 5.652 28.469 1 86.12 89 LEU A N 1
ATOM 739 C CA . LEU A 1 89 ? 24.156 6.973 28.078 1 86.12 89 LEU A CA 1
ATOM 740 C C . LEU A 1 89 ? 24 7.871 29.312 1 86.12 89 LEU A C 1
ATOM 742 O O . LEU A 1 89 ? 23.625 7.398 30.391 1 86.12 89 LEU A O 1
ATOM 746 N N . SER A 1 90 ? 24.344 9.078 29.234 1 86.06 90 SER A N 1
ATOM 747 C CA . SER A 1 90 ? 24.219 10.031 30.328 1 86.06 90 SER A CA 1
ATOM 748 C C . SER A 1 90 ? 22.781 10.195 30.766 1 86.06 90 SER A C 1
ATOM 750 O O . SER A 1 90 ? 22.5 10.492 31.938 1 86.06 90 SER A O 1
ATOM 752 N N . PHE A 1 91 ? 21.906 10.031 29.828 1 91.06 91 PHE A N 1
ATOM 753 C CA . PHE A 1 91 ? 20.484 10.172 30.078 1 91.06 91 PHE A CA 1
ATOM 754 C C . PHE A 1 91 ? 19.688 9.109 29.328 1 91.06 91 PHE A C 1
ATOM 756 O O . PHE A 1 91 ? 20.203 8.477 28.406 1 91.06 91 PHE A O 1
ATOM 763 N N . ASP A 1 92 ? 18.5 8.852 29.844 1 94.06 92 ASP A N 1
ATOM 764 C CA . ASP A 1 92 ? 17.547 8.062 29.078 1 94.06 92 ASP A CA 1
ATOM 765 C C . ASP A 1 92 ? 16.812 8.938 28.047 1 94.06 92 ASP A C 1
ATOM 767 O O . ASP A 1 92 ? 15.633 9.234 28.219 1 94.06 92 ASP A O 1
ATOM 771 N N . TYR A 1 93 ? 17.5 9.266 27.031 1 93.94 93 TYR A N 1
ATOM 772 C CA . TYR A 1 93 ? 17.109 10.289 26.062 1 93.94 93 TYR A CA 1
ATOM 773 C C . TYR A 1 93 ? 15.727 10.023 25.516 1 93.94 93 TYR A C 1
ATOM 775 O O . TYR A 1 93 ? 14.883 10.914 25.453 1 93.94 93 TYR A O 1
ATOM 783 N N . LEU A 1 94 ? 15.398 8.773 25.078 1 95.5 94 LEU A N 1
ATOM 784 C CA . LEU A 1 94 ? 14.141 8.453 24.406 1 95.5 94 LEU A CA 1
ATOM 785 C C . LEU A 1 94 ? 12.969 8.562 25.375 1 95.5 94 LEU A C 1
ATOM 787 O O . LEU A 1 94 ? 11.828 8.781 24.953 1 95.5 94 LEU A O 1
ATOM 791 N N . SER A 1 95 ? 13.25 8.492 26.625 1 96.5 95 SER A N 1
ATOM 792 C CA . SER A 1 95 ? 12.188 8.625 27.609 1 96.5 95 SER A CA 1
ATOM 793 C C . SER A 1 95 ? 11.602 10.031 27.625 1 96.5 95 SER A C 1
ATOM 795 O O . SER A 1 95 ? 10.477 10.234 28.078 1 96.5 95 SER A O 1
ATOM 797 N N . PHE A 1 96 ? 12.383 11.055 27.078 1 95.12 96 PHE A N 1
ATOM 798 C CA . PHE A 1 96 ? 11.938 12.438 27.047 1 95.12 96 PHE A CA 1
ATOM 799 C C . PHE A 1 96 ? 11.25 12.766 25.734 1 95.12 96 PHE A C 1
ATOM 801 O O . PHE A 1 96 ? 10.609 13.812 25.609 1 95.12 96 PHE A O 1
ATOM 808 N N . CYS A 1 97 ? 11.367 11.883 24.797 1 96.06 97 CYS A N 1
ATOM 809 C CA . CYS A 1 97 ? 10.922 12.164 23.438 1 96.06 97 CYS A CA 1
ATOM 810 C C . CYS A 1 97 ? 9.398 12.156 23.344 1 96.06 97 CYS A C 1
ATOM 812 O O . CYS A 1 97 ? 8.75 11.188 23.734 1 96.06 97 CYS A O 1
ATOM 814 N N . ARG A 1 98 ? 8.891 13.242 22.781 1 96.75 98 ARG A N 1
ATOM 815 C CA . ARG A 1 98 ? 7.441 13.367 22.656 1 96.75 98 ARG A CA 1
ATOM 816 C C . ARG A 1 98 ? 7.012 13.383 21.188 1 96.75 98 ARG A C 1
ATOM 818 O O . ARG A 1 98 ? 5.82 13.305 20.891 1 96.75 98 ARG A O 1
ATOM 825 N N . SER A 1 99 ? 7.973 13.523 20.344 1 96.25 99 SER A N 1
ATOM 826 C CA . SER A 1 99 ? 7.668 13.688 18.938 1 96.25 99 SER A CA 1
ATOM 827 C C . SER A 1 99 ? 8.477 12.711 18.078 1 96.25 99 SER A C 1
ATOM 829 O O . SER A 1 99 ? 9.672 12.531 18.297 1 96.25 99 SER A O 1
ATOM 831 N N . ILE A 1 100 ? 7.75 12.078 17.188 1 95.88 100 ILE A N 1
ATOM 832 C CA . ILE A 1 100 ? 8.414 11.203 16.219 1 95.88 100 ILE A CA 1
ATOM 833 C C . ILE A 1 100 ? 8.047 11.625 14.797 1 95.88 100 ILE A C 1
ATOM 835 O O . ILE A 1 100 ? 6.867 11.797 14.484 1 95.88 100 ILE A O 1
ATOM 839 N N . ASN A 1 101 ? 9.008 11.844 13.992 1 94.75 101 ASN A N 1
ATOM 840 C CA . ASN A 1 101 ? 8.867 12.125 12.57 1 94.75 101 ASN A CA 1
ATOM 841 C C . ASN A 1 101 ? 9.5 11.031 11.719 1 94.75 101 ASN A C 1
ATOM 843 O O . ASN A 1 101 ? 10.719 11.008 11.547 1 94.75 101 ASN A O 1
ATOM 847 N N . ILE A 1 102 ? 8.68 10.273 11.094 1 95.44 102 ILE A N 1
ATOM 848 C CA . ILE A 1 102 ? 9.125 9.07 10.406 1 95.44 102 ILE A CA 1
ATOM 849 C C . ILE A 1 102 ? 10 9.461 9.211 1 95.44 102 ILE A C 1
ATOM 851 O O . ILE A 1 102 ? 10.992 8.789 8.914 1 95.44 102 ILE A O 1
ATOM 855 N N . ASP A 1 103 ? 9.672 10.508 8.5 1 92.62 103 ASP A N 1
ATOM 856 C CA . ASP A 1 103 ? 10.469 10.938 7.348 1 92.62 103 ASP A CA 1
ATOM 857 C C . ASP A 1 103 ? 11.891 11.305 7.766 1 92.62 103 ASP A C 1
ATOM 859 O O . ASP A 1 103 ? 12.852 10.898 7.117 1 92.62 103 ASP A O 1
ATOM 863 N N . ILE A 1 104 ? 11.945 12.047 8.812 1 91.75 104 ILE A N 1
ATOM 864 C CA . ILE A 1 104 ? 13.242 12.492 9.305 1 91.75 104 ILE A CA 1
ATOM 865 C C . ILE A 1 104 ? 14.039 11.289 9.805 1 91.75 104 ILE A C 1
ATOM 867 O O . ILE A 1 104 ? 15.227 11.156 9.508 1 91.75 104 ILE A O 1
ATOM 871 N N . ILE A 1 105 ? 13.398 10.414 10.539 1 92 105 ILE A N 1
ATOM 872 C CA . ILE A 1 105 ? 14.055 9.227 11.07 1 92 105 ILE A CA 1
ATOM 873 C C . ILE A 1 105 ? 14.547 8.344 9.922 1 92 105 ILE A C 1
ATOM 875 O O . ILE A 1 105 ? 15.68 7.855 9.953 1 92 105 ILE A O 1
ATOM 879 N N . ASN A 1 106 ? 13.727 8.133 8.938 1 92.69 106 ASN A N 1
ATOM 880 C CA . ASN A 1 106 ? 14.109 7.328 7.777 1 92.69 106 ASN A CA 1
ATOM 881 C C . ASN A 1 106 ? 15.32 7.922 7.066 1 92.69 106 ASN A C 1
ATOM 883 O O . ASN A 1 106 ? 16.141 7.188 6.516 1 92.69 106 ASN A O 1
ATOM 887 N N . ASN A 1 107 ? 15.414 9.195 7.102 1 89.88 107 ASN A N 1
ATOM 888 C CA . ASN A 1 107 ? 16.578 9.859 6.531 1 89.88 107 ASN A CA 1
ATOM 889 C C . ASN A 1 107 ? 17.828 9.625 7.375 1 89.88 107 ASN A C 1
ATOM 891 O O . ASN A 1 107 ? 18.922 9.453 6.836 1 89.88 107 ASN A O 1
ATOM 895 N N . ILE A 1 108 ? 17.656 9.617 8.633 1 88.06 108 ILE A N 1
ATOM 896 C CA . ILE A 1 108 ? 18.766 9.422 9.562 1 88.06 108 ILE A CA 1
ATOM 897 C C . ILE A 1 108 ? 19.328 8.008 9.406 1 88.06 108 ILE A C 1
ATOM 899 O O . ILE A 1 108 ? 20.547 7.816 9.391 1 88.06 108 ILE A O 1
ATOM 903 N N . ILE A 1 109 ? 18.422 7.078 9.227 1 89.31 109 ILE A N 1
ATOM 904 C CA . ILE A 1 109 ? 18.875 5.691 9.211 1 89.31 109 ILE A CA 1
ATOM 905 C C . ILE A 1 109 ? 19 5.211 7.766 1 89.31 109 ILE A C 1
ATOM 907 O O . ILE A 1 109 ? 18.984 4.008 7.5 1 89.31 109 ILE A O 1
ATOM 911 N N . SER A 1 110 ? 19.047 6.035 6.871 1 89.44 110 SER A N 1
ATOM 912 C CA . SER A 1 110 ? 19.031 5.688 5.453 1 89.44 110 SER A CA 1
ATOM 913 C C . SER A 1 110 ? 20.234 4.828 5.078 1 89.44 110 SER A C 1
ATOM 915 O O . SER A 1 110 ? 21.375 5.156 5.422 1 89.44 110 SER A O 1
ATOM 917 N N . ILE A 1 111 ? 19.922 3.699 4.434 1 89.38 111 ILE A N 1
ATOM 918 C CA . ILE A 1 111 ? 20.938 2.797 3.916 1 89.38 111 ILE A CA 1
ATOM 919 C C . ILE A 1 111 ? 20.609 2.406 2.479 1 89.38 111 ILE A C 1
ATOM 921 O O . ILE A 1 111 ? 19.453 2.547 2.045 1 89.38 111 ILE A O 1
ATOM 925 N N . GLU A 1 112 ? 21.5 1.957 1.72 1 87.62 112 GLU A N 1
ATOM 926 C CA . GLU A 1 112 ? 21.375 1.718 0.285 1 87.62 112 GLU A CA 1
ATOM 927 C C . GLU A 1 112 ? 20.406 0.584 -0.008 1 87.62 112 GLU A C 1
ATOM 929 O O . GLU A 1 112 ? 19.547 0.708 -0.884 1 87.62 112 GLU A O 1
ATOM 934 N N . SER A 1 113 ? 20.422 -0.439 0.745 1 92.38 113 SER A N 1
ATOM 935 C CA . SER A 1 113 ? 19.578 -1.601 0.522 1 92.38 113 SER A CA 1
ATOM 936 C C . SER A 1 113 ? 18.172 -1.37 1.075 1 92.38 113 SER A C 1
ATOM 938 O O . SER A 1 113 ? 18 -1.146 2.275 1 92.38 113 SER A O 1
ATOM 940 N N . SER A 1 114 ? 17.172 -1.516 0.168 1 93.5 114 SER A N 1
ATOM 941 C CA . SER A 1 114 ? 15.781 -1.318 0.596 1 93.5 114 SER A CA 1
ATOM 942 C C . SER A 1 114 ? 15.383 -2.346 1.646 1 93.5 114 SER A C 1
ATOM 944 O O . SER A 1 114 ? 14.625 -2.033 2.572 1 93.5 114 SER A O 1
ATOM 946 N N . TYR A 1 115 ? 15.852 -3.545 1.512 1 95.5 115 TYR A N 1
ATOM 947 C CA . TYR A 1 115 ? 15.555 -4.598 2.479 1 95.5 115 TYR A CA 1
ATOM 948 C C . TYR A 1 115 ? 16.172 -4.289 3.832 1 95.5 115 TYR A C 1
ATOM 950 O O . TYR A 1 115 ? 15.516 -4.395 4.867 1 95.5 115 TYR A O 1
ATOM 958 N N . ASN A 1 116 ? 17.406 -3.949 3.809 1 95.06 116 ASN A N 1
ATOM 959 C CA . ASN A 1 116 ? 18.094 -3.604 5.051 1 95.06 116 ASN A CA 1
ATOM 960 C C . ASN A 1 116 ? 17.469 -2.379 5.711 1 95.06 116 ASN A C 1
ATOM 962 O O . ASN A 1 116 ? 17.406 -2.297 6.938 1 95.06 116 ASN A O 1
ATOM 966 N N . GLN A 1 117 ? 17.078 -1.437 4.852 1 95.5 117 GLN A N 1
ATOM 967 C CA . GLN A 1 117 ? 16.359 -0.278 5.371 1 95.5 117 GLN A CA 1
ATOM 968 C C . GLN A 1 117 ? 15.086 -0.7 6.094 1 95.5 117 GLN A C 1
ATOM 970 O O . GLN A 1 117 ? 14.773 -0.18 7.164 1 95.5 117 GLN A O 1
ATOM 975 N N . PHE A 1 118 ? 14.398 -1.623 5.527 1 96.94 118 PHE A N 1
ATOM 976 C CA . PHE A 1 118 ? 13.164 -2.139 6.109 1 96.94 118 PHE A CA 1
ATOM 977 C C . PHE A 1 118 ? 13.43 -2.773 7.469 1 96.94 118 PHE A C 1
ATOM 979 O O . PHE A 1 118 ? 12.703 -2.518 8.43 1 96.94 118 PHE A O 1
ATOM 986 N N . LEU A 1 119 ? 14.438 -3.58 7.535 1 95.94 119 LEU A N 1
ATOM 987 C CA . LEU A 1 119 ? 14.797 -4.262 8.773 1 95.94 119 LEU A CA 1
ATOM 988 C C . LEU A 1 119 ? 15.172 -3.256 9.859 1 95.94 119 LEU A C 1
ATOM 990 O O . LEU A 1 119 ? 14.734 -3.379 11.008 1 95.94 119 LEU A O 1
ATOM 994 N N . LEU A 1 120 ? 15.969 -2.316 9.461 1 95.56 120 LEU A N 1
ATOM 995 C CA . LEU A 1 120 ? 16.406 -1.298 10.406 1 95.56 120 LEU A CA 1
ATOM 996 C C . LEU A 1 120 ? 15.227 -0.467 10.898 1 95.56 120 LEU A C 1
ATOM 998 O O . LEU A 1 120 ? 15.125 -0.172 12.094 1 95.56 120 LEU A O 1
ATOM 1002 N N . GLN A 1 121 ? 14.375 -0.048 10 1 96.44 121 GLN A N 1
ATOM 1003 C CA . GLN A 1 121 ? 13.164 0.685 10.352 1 96.44 121 GLN A CA 1
ATOM 1004 C C . GLN A 1 121 ? 12.336 -0.086 11.375 1 96.44 121 GLN A C 1
ATOM 1006 O O . GLN A 1 121 ? 11.867 0.487 12.367 1 96.44 121 GLN A O 1
ATOM 1011 N N . GLN A 1 122 ? 12.164 -1.337 11.094 1 96.31 122 GLN A N 1
ATOM 1012 C CA . GLN A 1 122 ? 11.367 -2.174 11.992 1 96.31 122 GLN A CA 1
ATOM 1013 C C . GLN A 1 122 ? 11.906 -2.111 13.422 1 96.31 122 GLN A C 1
ATOM 1015 O O . GLN A 1 122 ? 11.148 -1.897 14.367 1 96.31 122 GLN A O 1
ATOM 1020 N N . GLU A 1 123 ? 13.18 -2.291 13.562 1 96.12 123 GLU A N 1
ATOM 1021 C CA . GLU A 1 123 ? 13.805 -2.32 14.883 1 96.12 123 GLU A CA 1
ATOM 1022 C C . GLU A 1 123 ? 13.734 -0.952 15.555 1 96.12 123 GLU A C 1
ATOM 1024 O O . GLU A 1 123 ? 13.438 -0.854 16.75 1 96.12 123 GLU A O 1
ATOM 1029 N N . PHE A 1 124 ? 13.953 0.097 14.836 1 95.88 124 PHE A N 1
ATOM 1030 C CA . PHE A 1 124 ? 13.93 1.448 15.383 1 95.88 124 PHE A CA 1
ATOM 1031 C C . PHE A 1 124 ? 12.516 1.842 15.797 1 95.88 124 PHE A C 1
ATOM 1033 O O . PHE A 1 124 ? 12.312 2.404 16.875 1 95.88 124 PHE A O 1
ATOM 1040 N N . TYR A 1 125 ? 11.555 1.542 14.938 1 96.88 125 TYR A N 1
ATOM 1041 C CA . TYR A 1 125 ? 10.172 1.854 15.289 1 96.88 125 TYR A CA 1
ATOM 1042 C C . TYR A 1 125 ? 9.734 1.105 16.547 1 96.88 125 TYR A C 1
ATOM 1044 O O . TYR A 1 125 ? 9.016 1.652 17.375 1 96.88 125 TYR A O 1
ATOM 1052 N N . ARG A 1 126 ? 10.188 -0.121 16.656 1 96.31 126 ARG A N 1
ATOM 1053 C CA . ARG A 1 126 ? 9.891 -0.897 17.859 1 96.31 126 ARG A CA 1
ATOM 1054 C C . ARG A 1 126 ? 10.453 -0.222 19.094 1 96.31 126 ARG A C 1
ATOM 1056 O O . ARG A 1 126 ? 9.797 -0.171 20.141 1 96.31 126 ARG A O 1
ATOM 1063 N N . ILE A 1 127 ? 11.648 0.268 18.969 1 96.5 127 ILE A N 1
ATOM 1064 C CA . ILE A 1 127 ? 12.305 0.952 20.078 1 96.5 127 ILE A CA 1
ATOM 1065 C C . ILE A 1 127 ? 11.516 2.207 20.453 1 96.5 127 ILE A C 1
ATOM 1067 O O . ILE A 1 127 ? 11.297 2.486 21.625 1 96.5 127 ILE A O 1
ATOM 1071 N N . PHE A 1 128 ? 11.109 2.955 19.5 1 96.5 128 PHE A N 1
ATOM 1072 C CA . PHE A 1 128 ? 10.375 4.191 19.766 1 96.5 128 PHE A CA 1
ATOM 1073 C C . PHE A 1 128 ? 9.062 3.9 20.484 1 96.5 128 PHE A C 1
ATOM 1075 O O . PHE A 1 128 ? 8.711 4.586 21.438 1 96.5 128 PHE A O 1
ATOM 1082 N N . ILE A 1 129 ? 8.383 2.867 20.031 1 96.31 129 ILE A N 1
ATOM 1083 C CA . ILE A 1 129 ? 7.102 2.514 20.641 1 96.31 129 ILE A CA 1
ATOM 1084 C C . ILE A 1 129 ? 7.324 2.035 22.062 1 96.31 129 ILE A C 1
ATOM 1086 O O . ILE A 1 129 ? 6.523 2.33 22.953 1 96.31 129 ILE A O 1
ATOM 1090 N N . LYS A 1 130 ? 8.414 1.392 22.266 1 95.94 130 LYS A N 1
ATOM 1091 C CA . LYS A 1 130 ? 8.688 0.785 23.562 1 95.94 130 LYS A CA 1
ATOM 1092 C C . LYS A 1 130 ? 9.297 1.799 24.531 1 95.94 130 LYS A C 1
ATOM 1094 O O . LYS A 1 130 ? 8.984 1.798 25.719 1 95.94 130 LYS A O 1
ATOM 1099 N N . LYS A 1 131 ? 10.133 2.73 24 1 96.44 131 LYS A N 1
ATOM 1100 C CA . LYS A 1 131 ? 11.008 3.492 24.891 1 96.44 131 LYS A CA 1
ATOM 1101 C C . LYS A 1 131 ? 10.602 4.965 24.922 1 96.44 131 LYS A C 1
ATOM 1103 O O . LYS A 1 131 ? 11.234 5.77 25.609 1 96.44 131 LYS A O 1
ATOM 1108 N N . CYS A 1 132 ? 9.539 5.344 24.234 1 96.75 132 CYS A N 1
ATOM 1109 C CA . CYS A 1 132 ? 9.039 6.711 24.281 1 96.75 132 CYS A CA 1
ATOM 1110 C C . CYS A 1 132 ? 7.695 6.77 25 1 96.75 132 CYS A C 1
ATOM 1112 O O . CYS A 1 132 ? 6.668 7.027 24.375 1 96.75 132 CYS A O 1
ATOM 1114 N N . PRO A 1 133 ? 7.68 6.695 26.25 1 96.06 133 PRO A N 1
ATOM 1115 C CA . PRO A 1 133 ? 6.418 6.664 27 1 96.06 133 PRO A CA 1
ATOM 1116 C C . PRO A 1 133 ? 5.664 7.988 26.938 1 96.06 133 PRO A C 1
ATOM 1118 O O . PRO A 1 133 ? 4.445 8.023 27.141 1 96.06 133 PRO A O 1
ATOM 1121 N N . GLU A 1 134 ? 6.363 9.148 26.594 1 95.88 134 GLU A N 1
ATOM 1122 C CA . GLU A 1 134 ? 5.75 10.477 26.562 1 95.88 134 GLU A CA 1
ATOM 1123 C C . GLU A 1 134 ? 5.312 10.859 25.156 1 95.88 134 GLU A C 1
ATOM 1125 O O . GLU A 1 134 ? 4.969 12.016 24.891 1 95.88 134 GLU A O 1
ATOM 1130 N N . LEU A 1 135 ? 5.301 9.922 24.25 1 97.06 135 LEU A N 1
ATOM 1131 C CA . LEU A 1 135 ? 4.996 10.203 22.859 1 97.06 135 LEU A CA 1
ATOM 1132 C C . LEU A 1 135 ? 3.617 10.844 22.719 1 97.06 135 LEU A C 1
ATOM 1134 O O . LEU A 1 135 ? 2.625 10.305 23.219 1 97.06 135 LEU A O 1
ATOM 1138 N N . LYS A 1 136 ? 3.576 12.008 22.047 1 97.75 136 LYS A N 1
ATOM 1139 C CA . LYS A 1 136 ? 2.332 12.75 21.859 1 97.75 136 LYS A CA 1
ATOM 1140 C C . LYS A 1 136 ? 2.141 13.133 20.391 1 97.75 136 LYS A C 1
ATOM 1142 O O . LYS A 1 136 ? 1.009 13.297 19.922 1 97.75 136 LYS A O 1
ATOM 1147 N N . TYR A 1 137 ? 3.234 13.297 19.672 1 97.62 137 TYR A N 1
ATOM 1148 C CA . TYR A 1 137 ? 3.207 13.773 18.297 1 97.62 137 TYR A CA 1
ATOM 1149 C C . TYR A 1 137 ? 3.818 12.742 17.359 1 97.62 137 TYR A C 1
ATOM 1151 O O . TYR A 1 137 ? 4.949 12.297 17.562 1 97.62 137 TYR A O 1
ATOM 1159 N N . LEU A 1 138 ? 3.074 12.391 16.344 1 97.88 138 LEU A N 1
ATOM 1160 C CA . LEU A 1 138 ? 3.539 11.367 15.406 1 97.88 138 LEU A CA 1
ATOM 1161 C C . LEU A 1 138 ? 3.303 11.812 13.961 1 97.88 138 LEU A C 1
ATOM 1163 O O . LEU A 1 138 ? 2.184 12.18 13.594 1 97.88 138 LEU A O 1
ATOM 1167 N N . ASP A 1 139 ? 4.312 11.891 13.172 1 97.06 139 ASP A N 1
ATOM 1168 C CA . ASP A 1 139 ? 4.262 12.125 11.727 1 97.06 139 ASP A CA 1
ATOM 1169 C C . ASP A 1 139 ? 4.586 10.844 10.961 1 97.06 139 ASP A C 1
ATOM 1171 O O . ASP A 1 139 ? 5.715 10.359 11 1 97.06 139 ASP A O 1
ATOM 1175 N N . ILE A 1 140 ? 3.582 10.32 10.117 1 97.5 140 ILE A N 1
ATOM 1176 C CA . ILE A 1 140 ? 3.742 8.977 9.578 1 97.5 140 ILE A CA 1
ATOM 1177 C C . ILE A 1 140 ? 3.758 9.023 8.055 1 97.5 140 ILE A C 1
ATOM 1179 O O . ILE A 1 140 ? 3.445 8.031 7.387 1 97.5 140 ILE A O 1
ATOM 1183 N N . LYS A 1 141 ? 4.043 9.977 7.273 1 91.19 141 LYS A N 1
ATOM 1184 C CA . LYS A 1 141 ? 3.932 10.148 5.828 1 91.19 141 LYS A CA 1
ATOM 1185 C C . LYS A 1 141 ? 4.754 9.102 5.086 1 91.19 141 LYS A C 1
ATOM 1187 O O . LYS A 1 141 ? 4.363 8.641 4.008 1 91.19 141 LYS A O 1
ATOM 1192 N N . SER A 1 142 ? 5.816 8.469 5.598 1 88.81 142 SER A N 1
ATOM 1193 C CA . SER A 1 142 ? 6.645 7.496 4.898 1 88.81 142 SER A CA 1
ATOM 1194 C C . SER A 1 142 ? 6.676 6.164 5.637 1 88.81 142 SER A C 1
ATOM 1196 O O . SER A 1 142 ? 7.617 5.383 5.48 1 88.81 142 SER A O 1
ATOM 1198 N N . ILE A 1 143 ? 5.562 5.902 6.258 1 92.94 143 ILE A N 1
ATOM 1199 C CA . ILE A 1 143 ? 5.582 4.723 7.113 1 92.94 143 ILE A CA 1
ATOM 1200 C C . ILE A 1 143 ? 5.293 3.477 6.281 1 92.94 143 ILE A C 1
ATOM 1202 O O . ILE A 1 143 ? 4.453 3.506 5.379 1 92.94 143 ILE A O 1
ATOM 1206 N N . LYS A 1 144 ? 6.008 2.4 6.566 1 92.19 144 LYS A N 1
ATOM 1207 C CA . LYS A 1 144 ? 5.836 1.153 5.824 1 92.19 144 LYS A CA 1
ATOM 1208 C C . LYS A 1 144 ? 5.441 0.01 6.754 1 92.19 144 LYS A C 1
ATOM 1210 O O . LYS A 1 144 ? 4.953 -1.026 6.301 1 92.19 144 LYS A O 1
ATOM 1215 N N . HIS A 1 145 ? 5.602 0.222 8.055 1 95.94 145 HIS A N 1
ATOM 1216 C CA . HIS A 1 145 ? 5.324 -0.809 9.047 1 95.94 145 HIS A CA 1
ATOM 1217 C C . HIS A 1 145 ? 4.004 -0.542 9.766 1 95.94 145 HIS A C 1
ATOM 1219 O O . HIS A 1 145 ? 3.717 0.596 10.141 1 95.94 145 HIS A O 1
ATOM 1225 N N . GLN A 1 146 ? 3.195 -1.532 9.875 1 96.12 146 GLN A N 1
ATOM 1226 C CA . GLN A 1 146 ? 1.995 -1.413 10.695 1 96.12 146 GLN A CA 1
ATOM 1227 C C . GLN A 1 146 ? 2.336 -1.485 12.18 1 96.12 146 GLN A C 1
ATOM 1229 O O . GLN A 1 146 ? 2.209 -2.543 12.805 1 96.12 146 GLN A O 1
ATOM 1234 N N . ILE A 1 147 ? 2.65 -0.35 12.719 1 96.69 147 ILE A N 1
ATOM 1235 C CA . ILE A 1 147 ? 3.266 -0.249 14.039 1 96.69 147 ILE A CA 1
ATOM 1236 C C . ILE A 1 147 ? 2.248 -0.625 15.109 1 96.69 147 ILE A C 1
ATOM 1238 O O . ILE A 1 147 ? 2.617 -0.913 16.25 1 96.69 147 ILE A O 1
ATOM 1242 N N . PHE A 1 148 ? 0.92 -0.565 14.781 1 96.31 148 PHE A N 1
ATOM 1243 C CA . PHE A 1 148 ? -0.107 -0.881 15.766 1 96.31 148 PHE A CA 1
ATOM 1244 C C . PHE A 1 148 ? -0.091 -2.367 16.109 1 96.31 148 PHE A C 1
ATOM 1246 O O . PHE A 1 148 ? -0.792 -2.807 17.016 1 96.31 148 PHE A O 1
ATOM 1253 N N . TYR A 1 149 ? 0.696 -3.191 15.453 1 95.75 149 TYR A N 1
ATOM 1254 C CA . TYR A 1 149 ? 0.845 -4.602 15.789 1 95.75 149 TYR A CA 1
ATOM 1255 C C . TYR A 1 149 ? 2.043 -4.82 16.703 1 95.75 149 TYR A C 1
ATOM 1257 O O . TYR A 1 149 ? 2.238 -5.918 17.234 1 95.75 149 TYR A O 1
ATOM 1265 N N . PHE A 1 150 ? 2.877 -3.764 16.891 1 95.94 150 PHE A N 1
ATOM 1266 C CA . PHE A 1 150 ? 4.043 -3.9 17.766 1 95.94 150 PHE A CA 1
ATOM 1267 C C . PHE A 1 150 ? 3.619 -4.102 19.219 1 95.94 150 PHE A C 1
ATOM 1269 O O . PHE A 1 150 ? 2.555 -3.633 19.625 1 95.94 150 PHE A O 1
ATOM 1276 N N . PRO A 1 151 ? 4.539 -4.742 19.922 1 92.38 151 PRO A N 1
ATOM 1277 C CA . PRO A 1 151 ? 4.246 -4.812 21.359 1 92.38 151 PRO A CA 1
ATOM 1278 C C . PRO A 1 151 ? 4.148 -3.436 22.016 1 92.38 151 PRO A C 1
ATOM 1280 O O . PRO A 1 151 ? 4.922 -2.535 21.672 1 92.38 151 PRO A O 1
ATOM 1283 N N . GLU A 1 152 ? 3.234 -3.09 22.812 1 91.06 152 GLU A N 1
ATOM 1284 C CA . GLU A 1 152 ? 3.012 -1.877 23.594 1 91.06 152 GLU A CA 1
ATOM 1285 C C . GLU A 1 152 ? 2.473 -0.748 22.719 1 91.06 152 GLU A C 1
ATOM 1287 O O . GLU A 1 152 ? 2.381 0.398 23.156 1 91.06 152 GLU A O 1
ATOM 1292 N N . ALA A 1 153 ? 2.16 -1.108 21.484 1 94.25 153 ALA A N 1
ATOM 1293 C CA . ALA A 1 153 ? 1.653 -0.079 20.578 1 94.25 153 ALA A CA 1
ATOM 1294 C C . ALA A 1 153 ? 0.337 0.5 21.094 1 94.25 153 ALA A C 1
ATOM 1296 O O . ALA A 1 153 ? 0.095 1.704 20.969 1 94.25 153 ALA A O 1
ATOM 1297 N N . ASN A 1 154 ? -0.487 -0.349 21.719 1 93.81 154 ASN A N 1
ATOM 1298 C CA . ASN A 1 154 ? -1.791 0.093 22.203 1 93.81 154 ASN A CA 1
ATOM 1299 C C . ASN A 1 154 ? -1.66 1.215 23.219 1 93.81 154 ASN A C 1
ATOM 1301 O O . ASN A 1 154 ? -2.324 2.246 23.109 1 93.81 154 ASN A O 1
ATOM 1305 N N . ILE A 1 155 ? -0.714 1.071 24.109 1 94.44 155 ILE A N 1
ATOM 1306 C CA . ILE A 1 155 ? -0.533 2.045 25.188 1 94.44 155 ILE A CA 1
ATOM 1307 C C . ILE A 1 155 ? 0.031 3.344 24.609 1 94.44 155 ILE A C 1
ATOM 1309 O O . ILE A 1 155 ? -0.416 4.434 24.969 1 94.44 155 ILE A O 1
ATOM 1313 N N . ARG A 1 156 ? 0.972 3.248 23.734 1 95.25 156 ARG A N 1
ATOM 1314 C CA . ARG A 1 156 ? 1.652 4.41 23.172 1 95.25 156 ARG A CA 1
ATOM 1315 C C . ARG A 1 156 ? 0.729 5.188 22.234 1 95.25 156 ARG A C 1
ATOM 1317 O O . ARG A 1 156 ? 0.688 6.418 22.281 1 95.25 156 ARG A O 1
ATOM 1324 N N . LEU A 1 157 ? -0.025 4.508 21.422 1 96.81 157 LEU A N 1
ATOM 1325 C CA . LEU A 1 157 ? -0.86 5.133 20.406 1 96.81 157 LEU A CA 1
ATOM 1326 C C . LEU A 1 157 ? -2.109 5.746 21.031 1 96.81 157 LEU A C 1
ATOM 1328 O O . LEU A 1 157 ? -2.633 6.742 20.516 1 96.81 157 LEU A O 1
ATOM 1332 N N . GLU A 1 158 ? -2.578 5.211 22.156 1 96.44 158 GLU A N 1
ATOM 1333 C CA . GLU A 1 158 ? -3.734 5.762 22.859 1 96.44 158 GLU A CA 1
ATOM 1334 C C . GLU A 1 158 ? -3.432 7.148 23.422 1 96.44 158 GLU A C 1
ATOM 1336 O O . GLU A 1 158 ? -4.34 7.965 23.594 1 96.44 158 GLU A O 1
ATOM 1341 N N . SER A 1 159 ? -2.184 7.453 23.609 1 95.62 159 SER A N 1
ATOM 1342 C CA . SER A 1 159 ? -1.784 8.703 24.234 1 95.62 159 SER A CA 1
ATOM 1343 C C . SER A 1 159 ? -1.491 9.781 23.203 1 95.62 159 SER A C 1
ATOM 1345 O O . SER A 1 159 ? -1.211 10.93 23.562 1 95.62 159 SER A O 1
ATOM 1347 N N . LEU A 1 160 ? -1.606 9.5 21.953 1 97.44 160 LEU A N 1
ATOM 1348 C CA . LEU A 1 160 ? -1.253 10.43 20.891 1 97.44 160 LEU A CA 1
ATOM 1349 C C . LEU A 1 160 ? -2.207 11.625 20.875 1 97.44 160 LEU A C 1
ATOM 1351 O O . LEU A 1 160 ? -3.42 11.453 21.016 1 97.44 160 LEU A O 1
ATOM 1355 N N . CYS A 1 161 ? -1.614 12.812 20.672 1 98 161 CYS A N 1
ATOM 1356 C CA . CYS A 1 161 ? -2.393 14.039 20.641 1 98 161 CYS A CA 1
ATOM 1357 C C . CYS A 1 161 ? -2.404 14.641 19.234 1 98 161 CYS A C 1
ATOM 1359 O O . CYS A 1 161 ? -3.352 15.336 18.859 1 98 161 CYS A O 1
ATOM 1361 N N . GLU A 1 162 ? -1.364 14.391 18.562 1 98.56 162 GLU A N 1
ATOM 1362 C CA . GLU A 1 162 ? -1.241 14.945 17.219 1 98.56 162 GLU A CA 1
ATOM 1363 C C . GLU A 1 162 ? -0.762 13.883 16.234 1 98.56 162 GLU A C 1
ATOM 1365 O O . GLU A 1 162 ? 0.117 13.078 16.562 1 98.56 162 GLU A O 1
ATOM 1370 N N . LEU A 1 163 ? -1.376 13.859 15.109 1 98.5 163 LEU A N 1
ATOM 1371 C CA . LEU A 1 163 ? -1.001 12.953 14.031 1 98.5 163 LEU A CA 1
ATOM 1372 C C . LEU A 1 163 ? -0.909 13.688 12.703 1 98.5 163 LEU A C 1
ATOM 1374 O O . LEU A 1 163 ? -1.821 14.438 12.336 1 98.5 163 LEU A O 1
ATOM 1378 N N . GLU A 1 164 ? 0.181 13.594 12.039 1 98.12 164 GLU A N 1
ATOM 1379 C CA . GLU A 1 164 ? 0.367 14.078 10.68 1 98.12 164 GLU A CA 1
ATOM 1380 C C . GLU A 1 164 ? 0.53 12.93 9.695 1 98.12 164 GLU A C 1
ATOM 1382 O O . GLU A 1 164 ? 1.287 11.984 9.945 1 98.12 164 GLU A O 1
ATOM 1387 N N . CYS A 1 165 ? -0.275 12.922 8.633 1 97.12 165 CYS A N 1
ATOM 1388 C CA . CYS A 1 165 ? -0.275 11.812 7.688 1 97.12 165 CYS A CA 1
ATOM 1389 C C . CYS A 1 165 ? -0.594 12.305 6.277 1 97.12 165 CYS A C 1
ATOM 1391 O O . CYS A 1 165 ? -0.734 13.508 6.051 1 97.12 165 CYS A O 1
ATOM 1393 N N . ASP A 1 166 ? -0.586 11.367 5.281 1 93.81 166 ASP A N 1
ATOM 1394 C CA . ASP A 1 166 ? -0.978 11.719 3.92 1 93.81 166 ASP A CA 1
ATOM 1395 C C . ASP A 1 166 ? -1.859 10.633 3.307 1 93.81 166 ASP A C 1
ATOM 1397 O O . ASP A 1 166 ? -1.944 9.523 3.834 1 93.81 166 ASP A O 1
ATOM 1401 N N . THR A 1 167 ? -2.559 10.898 2.197 1 91.06 167 THR A N 1
ATOM 1402 C CA . THR A 1 167 ? -3.605 10.055 1.632 1 91.06 167 THR A CA 1
ATOM 1403 C C . THR A 1 167 ? -3.004 8.93 0.792 1 91.06 167 THR A C 1
ATOM 1405 O O . THR A 1 167 ? -3.719 8.039 0.331 1 91.06 167 THR A O 1
ATOM 1408 N N . SER A 1 168 ? -1.695 8.914 0.61 1 89.56 168 SER A N 1
ATOM 1409 C CA . SER A 1 168 ? -1.053 7.836 -0.14 1 89.56 168 SER A CA 1
ATOM 1410 C C . SER A 1 168 ? -0.948 6.566 0.695 1 89.56 168 SER A C 1
ATOM 1412 O O . SER A 1 168 ? -0.747 5.477 0.154 1 89.56 168 SER A O 1
ATOM 1414 N N . ILE A 1 169 ? -1.035 6.711 2.01 1 93.56 169 ILE A N 1
ATOM 1415 C CA . ILE A 1 169 ? -1.001 5.57 2.918 1 93.56 169 ILE A CA 1
ATOM 1416 C C . ILE A 1 169 ? -2.273 4.742 2.758 1 93.56 169 ILE A C 1
ATOM 1418 O O . ILE A 1 169 ? -3.369 5.297 2.627 1 93.56 169 ILE A O 1
ATOM 1422 N N . ASP A 1 170 ? -2.162 3.473 2.807 1 92.81 170 ASP A N 1
ATOM 1423 C CA . ASP A 1 170 ? -3.297 2.57 2.633 1 92.81 170 ASP A CA 1
ATOM 1424 C C . ASP A 1 170 ? -4.34 2.779 3.73 1 92.81 170 ASP A C 1
ATOM 1426 O O . ASP A 1 170 ? -3.988 2.973 4.895 1 92.81 170 ASP A O 1
ATOM 1430 N N . SER A 1 171 ? -5.617 2.645 3.418 1 95.19 171 SER A N 1
ATOM 1431 C CA . SER A 1 171 ? -6.719 2.838 4.355 1 95.19 171 SER A CA 1
ATOM 1432 C C . SER A 1 171 ? -6.602 1.894 5.547 1 95.19 171 SER A C 1
ATOM 1434 O O . SER A 1 171 ? -6.992 2.244 6.664 1 95.19 171 SER A O 1
ATOM 1436 N N . SER A 1 172 ? -6.055 0.701 5.305 1 94.88 172 SER A N 1
ATOM 1437 C CA . SER A 1 172 ? -5.953 -0.309 6.352 1 94.88 172 SER A CA 1
ATOM 1438 C C . SER A 1 172 ? -5.082 0.178 7.508 1 94.88 172 SER A C 1
ATOM 1440 O O . SER A 1 172 ? -5.32 -0.173 8.664 1 94.88 172 SER A O 1
ATOM 1442 N N . TYR A 1 173 ? -4.102 0.969 7.16 1 96.38 173 TYR A N 1
ATOM 1443 C CA . TYR A 1 173 ? -3.248 1.51 8.211 1 96.38 173 TYR A CA 1
ATOM 1444 C C . TYR A 1 173 ? -4.051 2.373 9.18 1 96.38 173 TYR A C 1
ATOM 1446 O O . TYR A 1 173 ? -3.912 2.244 10.398 1 96.38 173 TYR A O 1
ATOM 1454 N N . PHE A 1 174 ? -4.875 3.168 8.656 1 97.94 174 PHE A N 1
ATOM 1455 C CA . PHE A 1 174 ? -5.668 4.078 9.477 1 97.94 174 PHE A CA 1
ATOM 1456 C C . PHE A 1 174 ? -6.746 3.32 10.242 1 97.94 174 PHE A C 1
ATOM 1458 O O . PHE A 1 174 ? -7.102 3.701 11.359 1 97.94 174 PHE A O 1
ATOM 1465 N N . TYR A 1 175 ? -7.281 2.236 9.695 1 97.62 175 TYR A N 1
ATOM 1466 C CA . TYR A 1 175 ? -8.195 1.385 10.445 1 97.62 175 TYR A CA 1
ATOM 1467 C C . TYR A 1 175 ? -7.527 0.842 11.703 1 97.62 175 TYR A C 1
ATOM 1469 O O . TYR A 1 175 ? -8.141 0.813 12.773 1 97.62 175 TYR A O 1
ATOM 1477 N N . GLY A 1 176 ? -6.281 0.436 11.477 1 97.31 176 GLY A N 1
ATOM 1478 C CA . GLY A 1 176 ? -5.527 -0.04 12.625 1 97.31 176 GLY A CA 1
ATOM 1479 C C . GLY A 1 176 ? -5.332 1.021 13.695 1 97.31 176 GLY A C 1
ATOM 1480 O O . GLY A 1 176 ? -5.48 0.745 14.883 1 97.31 176 GLY A O 1
ATOM 1481 N N . LEU A 1 177 ? -5.012 2.248 13.266 1 97.62 177 LEU A N 1
ATOM 1482 C CA . LEU A 1 177 ? -4.812 3.348 14.203 1 97.62 177 LEU A CA 1
ATOM 1483 C C . LEU A 1 177 ? -6.113 3.701 14.914 1 97.62 177 LEU A C 1
ATOM 1485 O O . LEU A 1 177 ? -6.109 4.035 16.109 1 97.62 177 LEU A O 1
ATOM 1489 N N . ALA A 1 178 ? -7.234 3.664 14.156 1 97.38 178 ALA A N 1
ATOM 1490 C CA . ALA A 1 178 ? -8.539 4.062 14.672 1 97.38 178 ALA A CA 1
ATOM 1491 C C . ALA A 1 178 ? -8.945 3.199 15.867 1 97.38 178 ALA A C 1
ATOM 1493 O O . ALA A 1 178 ? -9.75 3.621 16.703 1 97.38 178 ALA A O 1
ATOM 1494 N N . ARG A 1 179 ? -8.367 2.027 15.945 1 94 179 ARG A N 1
ATOM 1495 C CA . ARG A 1 179 ? -8.656 1.124 17.062 1 94 179 ARG A CA 1
ATOM 1496 C C . ARG A 1 179 ? -8.109 1.674 18.375 1 94 179 ARG A C 1
ATOM 1498 O O . ARG A 1 179 ? -8.711 1.47 19.422 1 94 179 ARG A O 1
ATOM 1505 N N . PHE A 1 180 ? -7.016 2.441 18.25 1 95.25 180 PHE A N 1
ATOM 1506 C CA . PHE A 1 180 ? -6.312 2.816 19.484 1 95.25 180 PHE A CA 1
ATOM 1507 C C . PHE A 1 180 ? -6.316 4.328 19.656 1 95.25 180 PHE A C 1
ATOM 1509 O O . PHE A 1 180 ? -6.418 4.824 20.781 1 95.25 180 PHE A O 1
ATOM 1516 N N . CYS A 1 181 ? -6.172 5.031 18.578 1 97.19 181 CYS A N 1
ATOM 1517 C CA . CYS A 1 181 ? -6.074 6.484 18.625 1 97.19 181 CYS A CA 1
ATOM 1518 C C . CYS A 1 181 ? -7.453 7.129 18.594 1 97.19 181 CYS A C 1
ATOM 1520 O O . CYS A 1 181 ? -7.969 7.457 17.531 1 97.19 181 CYS A O 1
ATOM 1522 N N . GLN A 1 182 ? -8.008 7.41 19.734 1 96.81 182 GLN A N 1
ATOM 1523 C CA . GLN A 1 182 ? -9.367 7.934 19.766 1 96.81 182 GLN A CA 1
ATOM 1524 C C . GLN A 1 182 ? -9.414 9.32 20.406 1 96.81 182 GLN A C 1
ATOM 1526 O O . GLN A 1 182 ? -10.484 9.914 20.531 1 96.81 182 GLN A O 1
ATOM 1531 N N . TYR A 1 183 ? -8.188 9.883 20.75 1 97.25 183 TYR A N 1
ATOM 1532 C CA . TYR A 1 183 ? -8.164 11.164 21.453 1 97.25 183 TYR A CA 1
ATOM 1533 C C . TYR A 1 183 ? -7.207 12.141 20.781 1 97.25 183 TYR A C 1
ATOM 1535 O O . TYR A 1 183 ? -6.551 12.938 21.453 1 97.25 183 TYR A O 1
ATOM 1543 N N . ILE A 1 184 ? -7.004 11.992 19.5 1 98.25 184 ILE A N 1
ATOM 1544 C CA . ILE A 1 184 ? -6.191 12.945 18.75 1 98.25 184 ILE A CA 1
ATOM 1545 C C . ILE A 1 184 ? -6.84 14.328 18.797 1 98.25 184 ILE A C 1
ATOM 1547 O O . ILE A 1 184 ? -8.047 14.461 18.562 1 98.25 184 ILE A O 1
ATOM 1551 N N . GLN A 1 185 ? -6.098 15.281 19.094 1 98.5 185 GLN A N 1
ATOM 1552 C CA . GLN A 1 185 ? -6.59 16.656 19.188 1 98.5 185 GLN A CA 1
ATOM 1553 C C . GLN A 1 185 ? -6.258 17.438 17.906 1 98.5 185 GLN A C 1
ATOM 1555 O O . GLN A 1 185 ? -6.988 18.359 17.531 1 98.5 185 GLN A O 1
ATOM 1560 N N . ARG A 1 186 ? -5.148 17.109 17.359 1 98.69 186 ARG A N 1
ATOM 1561 C CA . ARG A 1 186 ? -4.691 17.797 16.141 1 98.69 186 ARG A CA 1
ATOM 1562 C C . ARG A 1 186 ? -4.398 16.781 15.031 1 98.69 186 ARG A C 1
ATOM 1564 O O . ARG A 1 186 ? -3.545 15.914 15.195 1 98.69 186 ARG A O 1
ATOM 1571 N N . LEU A 1 187 ? -5.09 16.891 13.93 1 98.5 187 LEU A N 1
ATOM 1572 C CA . LEU A 1 187 ? -4.895 16.016 12.781 1 98.5 187 LEU A CA 1
ATOM 1573 C C . LEU A 1 187 ? -4.508 16.812 11.547 1 98.5 187 LEU A C 1
ATOM 1575 O O . LEU A 1 187 ? -5.211 17.766 11.164 1 98.5 187 LEU A O 1
ATOM 1579 N N . ILE A 1 188 ? -3.385 16.516 10.977 1 98.12 188 ILE A N 1
ATOM 1580 C CA . ILE A 1 188 ? -2.883 17.188 9.773 1 98.12 188 ILE A CA 1
ATOM 1581 C C . ILE A 1 188 ? -2.803 16.172 8.625 1 98.12 188 ILE A C 1
ATOM 1583 O O . ILE A 1 188 ? -2.111 15.156 8.734 1 98.12 188 ILE A O 1
ATOM 1587 N N . ILE A 1 189 ? -3.494 16.469 7.531 1 96.75 189 ILE A N 1
ATOM 1588 C CA . ILE A 1 189 ? -3.545 15.562 6.391 1 96.75 189 ILE A CA 1
ATOM 1589 C C . ILE A 1 189 ? -3.004 16.266 5.145 1 96.75 189 ILE A C 1
ATOM 1591 O O . ILE A 1 189 ? -3.402 17.391 4.84 1 96.75 189 ILE A O 1
ATOM 1595 N N . ILE A 1 190 ? -2.15 15.648 4.469 1 94.25 190 ILE A N 1
ATOM 1596 C CA . ILE A 1 190 ? -1.686 16.125 3.17 1 94.25 190 ILE A CA 1
ATOM 1597 C C . ILE A 1 190 ? -2.23 15.219 2.066 1 94.25 190 ILE A C 1
ATOM 1599 O O . ILE A 1 190 ? -1.961 14.016 2.051 1 94.25 190 ILE A O 1
ATOM 1603 N N . ASN A 1 191 ? -2.967 15.688 1.154 1 88.69 191 ASN A N 1
ATOM 1604 C CA . ASN A 1 191 ? -3.514 14.938 0.03 1 88.69 191 ASN A CA 1
ATOM 1605 C C . ASN A 1 191 ? -2.494 14.797 -1.096 1 88.69 191 ASN A C 1
ATOM 1607 O O . ASN A 1 191 ? -2.23 15.75 -1.829 1 88.69 191 ASN A O 1
ATOM 1611 N N . ILE A 1 192 ? -1.997 13.617 -1.221 1 86.75 192 ILE A N 1
ATOM 1612 C CA . ILE A 1 192 ? -1.001 13.375 -2.256 1 86.75 192 ILE A CA 1
ATOM 1613 C C . ILE A 1 192 ? -1.67 12.742 -3.475 1 86.75 192 ILE A C 1
ATOM 1615 O O . ILE A 1 192 ? -1.192 12.891 -4.602 1 86.75 192 ILE A O 1
ATOM 1619 N N . ASP A 1 193 ? -2.773 11.977 -3.229 1 79.44 193 ASP A N 1
ATOM 1620 C CA . ASP A 1 193 ? -3.549 11.344 -4.293 1 79.44 193 ASP A CA 1
ATOM 1621 C C . ASP A 1 193 ? -4.992 11.852 -4.293 1 79.44 193 ASP A C 1
ATOM 1623 O O . ASP A 1 193 ? -5.609 11.977 -3.238 1 79.44 193 ASP A O 1
ATOM 1627 N N . PRO A 1 194 ? -5.523 12.125 -5.5 1 79.75 194 PRO A N 1
ATOM 1628 C CA . PRO A 1 194 ? -6.906 12.602 -5.574 1 79.75 194 PRO A CA 1
ATOM 1629 C C . PRO A 1 194 ? -7.93 11.477 -5.438 1 79.75 194 PRO A C 1
ATOM 1631 O O . PRO A 1 194 ? -8.797 11.32 -6.301 1 79.75 194 PRO A O 1
ATOM 1634 N N . LYS A 1 195 ? -7.777 10.672 -4.449 1 82 195 LYS A N 1
ATOM 1635 C CA . LYS A 1 195 ? -8.711 9.578 -4.18 1 82 195 LYS A CA 1
ATOM 1636 C C . LYS A 1 195 ? -9.188 9.609 -2.734 1 82 195 LYS A C 1
ATOM 1638 O O . LYS A 1 195 ? -8.492 10.117 -1.852 1 82 195 LYS A O 1
ATOM 1643 N N . GLU A 1 196 ? -10.375 9.094 -2.617 1 85.62 196 GLU A N 1
ATOM 1644 C CA . GLU A 1 196 ? -10.938 8.992 -1.275 1 85.62 196 GLU A CA 1
ATOM 1645 C C . GLU A 1 196 ? -10.188 7.973 -0.43 1 85.62 196 GLU A C 1
ATOM 1647 O O . GLU A 1 196 ? -9.773 6.926 -0.935 1 85.62 196 GLU A O 1
ATOM 1652 N N . ASN A 1 197 ? -9.984 8.344 0.796 1 90.69 197 ASN A N 1
ATOM 1653 C CA . ASN A 1 197 ? -9.375 7.418 1.746 1 90.69 197 ASN A CA 1
ATOM 1654 C C . ASN A 1 197 ? -10.32 7.109 2.908 1 90.69 197 ASN A C 1
ATOM 1656 O O . ASN A 1 197 ? -10.398 7.883 3.865 1 90.69 197 ASN A O 1
ATOM 1660 N N . ASN A 1 198 ? -10.938 5.977 2.9 1 94.25 198 ASN A N 1
ATOM 1661 C CA . ASN A 1 198 ? -11.93 5.586 3.895 1 94.25 198 ASN A CA 1
ATOM 1662 C C . ASN A 1 198 ? -11.289 5.359 5.262 1 94.25 198 ASN A C 1
ATOM 1664 O O . ASN A 1 198 ? -11.969 5.465 6.289 1 94.25 198 ASN A O 1
ATOM 1668 N N . GLY A 1 199 ? -10.047 5.039 5.238 1 97.19 199 GLY A N 1
ATOM 1669 C CA . GLY A 1 199 ? -9.352 4.875 6.5 1 97.19 199 GLY A CA 1
ATOM 1670 C C . GLY A 1 199 ? -9.234 6.164 7.297 1 97.19 199 GLY A C 1
ATOM 1671 O O . GLY A 1 199 ? -9.477 6.176 8.5 1 97.19 199 GLY A O 1
ATOM 1672 N N . ILE A 1 200 ? -8.922 7.23 6.633 1 97.19 200 ILE A N 1
ATOM 1673 C CA . ILE A 1 200 ? -8.812 8.531 7.285 1 97.19 200 ILE A CA 1
ATOM 1674 C C . ILE A 1 200 ? -10.188 8.984 7.777 1 97.19 200 ILE A C 1
ATOM 1676 O O . ILE A 1 200 ? -10.312 9.531 8.875 1 97.19 200 ILE A O 1
ATOM 1680 N N . SER A 1 201 ? -11.234 8.75 6.938 1 97.19 201 SER A N 1
ATOM 1681 C CA . SER A 1 201 ? -12.594 9.07 7.363 1 97.19 201 SER A CA 1
ATOM 1682 C C . SER A 1 201 ? -12.945 8.359 8.664 1 97.19 201 SER A C 1
ATOM 1684 O O . SER A 1 201 ? -13.523 8.969 9.57 1 97.19 201 SER A O 1
ATOM 1686 N N . LYS A 1 202 ? -12.57 7.109 8.758 1 97.88 202 LYS A N 1
ATOM 1687 C CA . LYS A 1 202 ? -12.844 6.344 9.977 1 97.88 202 LYS A CA 1
ATOM 1688 C C . LYS A 1 202 ? -12.055 6.891 11.156 1 97.88 202 LYS A C 1
ATOM 1690 O O . LYS A 1 202 ? -12.562 6.949 12.281 1 97.88 202 LYS A O 1
ATOM 1695 N N . LEU A 1 203 ? -10.797 7.25 10.906 1 98.19 203 LEU A N 1
ATOM 1696 C CA . LEU A 1 203 ? -9.969 7.828 11.961 1 98.19 203 LEU A CA 1
ATOM 1697 C C . LEU A 1 203 ? -10.617 9.078 12.539 1 98.19 203 LEU A C 1
ATOM 1699 O O . LEU A 1 203 ? -10.664 9.258 13.758 1 98.19 203 LEU A O 1
ATOM 1703 N N . ILE A 1 204 ? -11.125 9.906 11.695 1 98.25 204 ILE A N 1
ATOM 1704 C CA . ILE A 1 204 ? -11.805 11.125 12.125 1 98.25 204 ILE A CA 1
ATOM 1705 C C . ILE A 1 204 ? -13.07 10.766 12.898 1 98.25 204 ILE A C 1
ATOM 1707 O O . ILE A 1 204 ? -13.344 11.328 13.961 1 98.25 204 ILE A O 1
ATOM 1711 N N . GLU A 1 205 ? -13.844 9.836 12.398 1 97.75 205 GLU A N 1
ATOM 1712 C CA . GLU A 1 205 ? -15.117 9.414 12.977 1 97.75 205 GLU A CA 1
ATOM 1713 C C . GLU A 1 205 ? -14.953 9.023 14.445 1 97.75 205 GLU A C 1
ATOM 1715 O O . GLU A 1 205 ? -15.805 9.336 15.273 1 97.75 205 GLU A O 1
ATOM 1720 N N . VAL A 1 206 ? -13.883 8.398 14.789 1 97.12 206 VAL A N 1
ATOM 1721 C CA . VAL A 1 206 ? -13.75 7.809 16.109 1 97.12 206 VAL A CA 1
ATOM 1722 C C . VAL A 1 206 ? -13.172 8.828 17.094 1 97.12 206 VAL A C 1
ATOM 1724 O O . VAL A 1 206 ? -13.078 8.578 18.297 1 97.12 206 VAL A O 1
ATOM 1727 N N . GLN A 1 207 ? -12.703 9.961 16.547 1 98.19 207 GLN A N 1
ATOM 1728 C CA . GLN A 1 207 ? -12.055 10.93 17.422 1 98.19 207 GLN A CA 1
ATOM 1729 C C . GLN A 1 207 ? -13.062 11.578 18.375 1 98.19 207 GLN A C 1
ATOM 1731 O O . GLN A 1 207 ? -14.133 12.008 17.938 1 98.19 207 GLN A O 1
ATOM 1736 N N . LYS A 1 208 ? -12.719 11.719 19.625 1 97 208 LYS A N 1
ATOM 1737 C CA . LYS A 1 208 ? -13.602 12.289 20.641 1 97 208 LYS A CA 1
ATOM 1738 C C . LYS A 1 208 ? -13.188 13.719 20.969 1 97 208 LYS A C 1
ATOM 1740 O O . LYS A 1 208 ? -13.977 14.477 21.562 1 97 208 LYS A O 1
ATOM 1745 N N . ASN A 1 209 ? -11.969 14.102 20.578 1 96.75 209 ASN A N 1
ATOM 1746 C CA . ASN A 1 209 ? -11.445 15.406 20.984 1 96.75 209 ASN A CA 1
ATOM 1747 C C . ASN A 1 209 ? -10.648 16.062 19.859 1 96.75 209 ASN A C 1
ATOM 1749 O O . ASN A 1 209 ? -9.539 16.547 20.094 1 96.75 209 ASN A O 1
ATOM 1753 N N . LEU A 1 210 ? -11.156 16.031 18.625 1 98.06 210 LEU A N 1
ATOM 1754 C CA . LEU A 1 210 ? -10.477 16.641 17.469 1 98.06 210 LEU A CA 1
ATOM 1755 C C . LEU A 1 210 ? -10.727 18.141 17.406 1 98.06 210 LEU A C 1
ATOM 1757 O O . LEU A 1 210 ? -11.734 18.578 16.844 1 98.06 210 LEU A O 1
ATOM 1761 N N . LYS A 1 211 ? -9.789 18.891 17.875 1 98.19 211 LYS A N 1
ATOM 1762 C CA . LYS A 1 211 ? -9.961 20.344 17.984 1 98.19 211 LYS A CA 1
ATOM 1763 C C . LYS A 1 211 ? -9.352 21.062 16.797 1 98.19 211 LYS A C 1
ATOM 1765 O O . LYS A 1 211 ? -9.836 22.125 16.391 1 98.19 211 LYS A O 1
ATOM 1770 N N . TYR A 1 212 ? -8.289 20.531 16.328 1 98.5 212 TYR A N 1
ATOM 1771 C CA . TYR A 1 212 ? -7.562 21.156 15.219 1 98.5 212 TYR A CA 1
ATOM 1772 C C . TYR A 1 212 ? -7.508 20.234 14.016 1 98.5 212 TYR A C 1
ATOM 1774 O O . TYR A 1 212 ? -7.078 19.078 14.125 1 98.5 212 TYR A O 1
ATOM 1782 N N . PHE A 1 213 ? -7.93 20.719 12.844 1 97.94 213 PHE A N 1
ATOM 1783 C CA . PHE A 1 213 ? -7.934 19.953 11.609 1 97.94 213 PHE A CA 1
ATOM 1784 C C . PHE A 1 213 ? -7.293 20.734 10.477 1 97.94 213 PHE A C 1
ATOM 1786 O O . PHE A 1 213 ? -7.707 21.859 10.188 1 97.94 213 PHE A O 1
ATOM 1793 N N . GLU A 1 214 ? -6.273 20.172 9.891 1 97.44 214 GLU A N 1
ATOM 1794 C CA . GLU A 1 214 ? -5.582 20.781 8.758 1 97.44 214 GLU A CA 1
ATOM 1795 C C . GLU A 1 214 ? -5.539 19.828 7.566 1 97.44 214 GLU A C 1
ATOM 1797 O O . GLU A 1 214 ? -5.156 18.672 7.707 1 97.44 214 GLU A O 1
ATOM 1802 N N . TRP A 1 215 ? -5.98 20.281 6.434 1 93.62 215 TRP A N 1
ATOM 1803 C CA . TRP A 1 215 ? -6.055 19.484 5.223 1 93.62 215 TRP A CA 1
ATOM 1804 C C . TRP A 1 215 ? -5.523 20.25 4.02 1 93.62 215 TRP A C 1
ATOM 1806 O O . TRP A 1 215 ? -6.113 21.25 3.602 1 93.62 215 TRP A O 1
ATOM 1816 N N . ASN A 1 216 ? -4.367 19.75 3.469 1 90.94 216 ASN A N 1
ATOM 1817 C CA . ASN A 1 216 ? -3.703 20.438 2.367 1 90.94 216 ASN A CA 1
ATOM 1818 C C . ASN A 1 216 ? -3.549 19.531 1.148 1 90.94 216 ASN A C 1
ATOM 1820 O O . ASN A 1 216 ? -3.264 18.344 1.287 1 90.94 216 ASN A O 1
ATOM 1824 N N . ASP A 1 217 ? -3.756 20.094 -0.071 1 85.88 217 ASP A N 1
ATOM 1825 C CA . ASP A 1 217 ? -3.488 19.375 -1.312 1 85.88 217 ASP A CA 1
ATOM 1826 C C . ASP A 1 217 ? -2.039 19.562 -1.754 1 85.88 217 ASP A C 1
ATOM 1828 O O . ASP A 1 217 ? -1.486 20.656 -1.643 1 85.88 217 ASP A O 1
ATOM 1832 N N . SER A 1 218 ? -1.498 18.453 -2.158 1 81.5 218 SER A N 1
ATOM 1833 C CA . SER A 1 218 ? -0.156 18.531 -2.729 1 81.5 218 SER A CA 1
ATOM 1834 C C . SER A 1 218 ? -0.121 17.938 -4.129 1 81.5 218 SER A C 1
ATOM 1836 O O . SER A 1 218 ? 0.955 17.719 -4.691 1 81.5 218 SER A O 1
ATOM 1838 N N . PHE A 1 219 ? -1.208 17.562 -4.75 1 72.69 219 PHE A N 1
ATOM 1839 C CA . PHE A 1 219 ? -1.185 16.953 -6.074 1 72.69 219 PHE A CA 1
ATOM 1840 C C . PHE A 1 219 ? -1.275 18.031 -7.16 1 72.69 219 PHE A C 1
ATOM 1842 O O . PHE A 1 219 ? -1.871 19.078 -6.949 1 72.69 219 PHE A O 1
ATOM 1849 N N . GLU A 1 220 ? -0.281 17.922 -8.148 1 61.91 220 GLU A N 1
ATOM 1850 C CA . GLU A 1 220 ? -0.122 18.922 -9.203 1 61.91 220 GLU A CA 1
ATOM 1851 C C . GLU A 1 220 ? -1.229 18.797 -10.25 1 61.91 220 GLU A C 1
ATOM 1853 O O . GLU A 1 220 ? -1.61 19.781 -10.875 1 61.91 220 GLU A O 1
ATOM 1858 N N . ASP A 1 221 ? -1.519 17.484 -10.664 1 57.72 221 ASP A N 1
ATOM 1859 C CA . ASP A 1 221 ? -2.248 17.312 -11.914 1 57.72 221 ASP A CA 1
ATOM 1860 C C . ASP A 1 221 ? -3.756 17.391 -11.688 1 57.72 221 ASP A C 1
ATOM 1862 O O . ASP A 1 221 ? -4.277 16.828 -10.727 1 57.72 221 ASP A O 1
ATOM 1866 N N . SER A 1 222 ? -4.215 18.5 -12.102 1 55.97 222 SER A N 1
ATOM 1867 C CA . SER A 1 222 ? -5.629 18.828 -12.227 1 55.97 222 SER A CA 1
ATOM 1868 C C . SER A 1 222 ? -6.395 17.719 -12.938 1 55.97 222 SER A C 1
ATOM 1870 O O . SER A 1 222 ? -7.508 17.922 -13.422 1 55.97 222 SER A O 1
ATOM 1872 N N . ASP A 1 223 ? -5.746 16.656 -13.062 1 55 223 ASP A N 1
ATOM 1873 C CA . ASP A 1 223 ? -6.586 15.773 -13.883 1 55 223 ASP A CA 1
ATOM 1874 C C . ASP A 1 223 ? -7.918 15.492 -13.188 1 55 223 ASP A C 1
ATOM 1876 O O . ASP A 1 223 ? -8.047 15.68 -11.977 1 55 223 ASP A O 1
ATOM 1880 N N . TYR A 1 224 ? -8.883 15.141 -13.992 1 57.84 224 TYR A N 1
ATOM 1881 C CA . TYR A 1 224 ? -10.297 14.859 -13.766 1 57.84 224 TYR A CA 1
ATOM 1882 C C . TYR A 1 224 ? -10.469 13.836 -12.648 1 57.84 224 TYR A C 1
ATOM 1884 O O . TYR A 1 224 ? -9.82 12.789 -12.648 1 57.84 224 TYR A O 1
ATOM 1892 N N . PHE A 1 225 ? -10.789 14.5 -11.539 1 64.12 225 PHE A N 1
ATOM 1893 C CA . PHE A 1 225 ? -11.188 13.602 -10.469 1 64.12 225 PHE A CA 1
ATOM 1894 C C . PHE A 1 225 ? -12.438 12.82 -10.852 1 64.12 225 PHE A C 1
ATOM 1896 O O . PHE A 1 225 ? -13.414 13.398 -11.336 1 64.12 225 PHE A O 1
ATOM 1903 N N . THR A 1 226 ? -12.281 11.594 -11.023 1 59.56 226 THR A N 1
ATOM 1904 C CA . THR A 1 226 ? -13.469 10.789 -11.297 1 59.56 226 THR A CA 1
ATOM 1905 C C . THR A 1 226 ? -14.383 10.75 -10.07 1 59.56 226 THR A C 1
ATOM 1907 O O . THR A 1 226 ? -15.602 10.625 -10.211 1 59.56 226 THR A O 1
ATOM 1910 N N . ASP A 1 227 ? -13.758 10.875 -8.867 1 66.25 227 ASP A N 1
ATOM 1911 C CA . ASP A 1 227 ? -14.516 10.859 -7.621 1 66.25 227 ASP A CA 1
ATOM 1912 C C . ASP A 1 227 ? -14.141 12.039 -6.734 1 66.25 227 ASP A C 1
ATOM 1914 O O . ASP A 1 227 ? -13.094 12.664 -6.93 1 66.25 227 ASP A O 1
ATOM 1918 N N . ASP A 1 228 ? -15.086 12.453 -5.969 1 76.88 228 ASP A N 1
ATOM 1919 C CA . ASP A 1 228 ? -14.836 13.516 -5 1 76.88 228 ASP A CA 1
ATOM 1920 C C . ASP A 1 228 ? -13.914 13.031 -3.883 1 76.88 228 ASP A C 1
ATOM 1922 O O . ASP A 1 228 ? -14.328 12.258 -3.02 1 76.88 228 ASP A O 1
ATOM 1926 N N . PRO A 1 229 ? -12.664 13.359 -3.943 1 81.44 229 PRO A N 1
ATOM 1927 C CA . PRO A 1 229 ? -11.703 12.859 -2.959 1 81.44 229 PRO A CA 1
ATOM 1928 C C . PRO A 1 229 ? -11.953 13.414 -1.558 1 81.44 229 PRO A C 1
ATOM 1930 O O . PRO A 1 229 ? -11.344 12.945 -0.589 1 81.44 229 PRO A O 1
ATOM 1933 N N . TYR A 1 230 ? -12.93 14.305 -1.423 1 86.44 230 TYR A N 1
ATOM 1934 C CA . TYR A 1 230 ? -13.07 15.031 -0.163 1 86.44 230 TYR A CA 1
ATOM 1935 C C . TYR A 1 230 ? -14.344 14.602 0.565 1 86.44 230 TYR A C 1
ATOM 1937 O O . TYR A 1 230 ? -14.492 14.844 1.766 1 86.44 230 TYR A O 1
ATOM 1945 N N . LYS A 1 231 ? -15.219 14.039 -0.134 1 88.19 231 LYS A N 1
ATOM 1946 C CA . LYS A 1 231 ? -16.594 13.883 0.307 1 88.19 231 LYS A CA 1
ATOM 1947 C C . LYS A 1 231 ? -16.672 13.172 1.655 1 88.19 231 LYS A C 1
ATOM 1949 O O . LYS A 1 231 ? -17.203 13.719 2.623 1 88.19 231 LYS A O 1
ATOM 1954 N N . GLU A 1 232 ? -16.125 12.016 1.806 1 91.62 232 GLU A N 1
ATOM 1955 C CA . GLU A 1 232 ? -16.281 11.211 3.01 1 91.62 232 GLU A CA 1
ATOM 1956 C C . GLU A 1 232 ? -15.625 11.875 4.215 1 91.62 232 GLU A C 1
ATOM 1958 O O . GLU A 1 232 ? -16.156 11.836 5.324 1 91.62 232 GLU A O 1
ATOM 1963 N N . ILE A 1 233 ? -14.5 12.484 3.959 1 93.12 233 ILE A N 1
ATOM 1964 C CA . ILE A 1 233 ? -13.781 13.148 5.047 1 93.12 233 ILE A CA 1
ATOM 1965 C C . ILE A 1 233 ? -14.555 14.383 5.5 1 93.12 233 ILE A C 1
ATOM 1967 O O . ILE A 1 233 ? -14.695 14.633 6.699 1 93.12 233 ILE A O 1
ATOM 1971 N N . LEU A 1 234 ? -15.133 15.086 4.586 1 92.31 234 LEU A N 1
ATOM 1972 C CA . LEU A 1 234 ? -15.914 16.281 4.91 1 92.31 234 LEU A CA 1
ATOM 1973 C C . LEU A 1 234 ? -17.172 15.906 5.688 1 92.31 234 LEU A C 1
ATOM 1975 O O . LEU A 1 234 ? -17.562 16.609 6.625 1 92.31 234 LEU A O 1
ATOM 1979 N N . LEU A 1 235 ? -17.734 14.812 5.324 1 94.56 235 LEU A N 1
ATOM 1980 C CA . LEU A 1 235 ? -18.938 14.352 6.031 1 94.56 235 LEU A CA 1
ATOM 1981 C C . LEU A 1 235 ? -18.609 14.008 7.48 1 94.56 235 LEU A C 1
ATOM 1983 O O . LEU A 1 235 ? -19.375 14.328 8.391 1 94.56 235 LEU A O 1
ATOM 1987 N N . GLU A 1 236 ? -17.484 13.391 7.691 1 96.56 236 GLU A N 1
ATOM 1988 C CA . GLU A 1 236 ? -17.094 13.07 9.055 1 96.56 236 GLU A CA 1
ATOM 1989 C C . GLU A 1 236 ? -16.719 14.32 9.836 1 96.56 236 GLU A C 1
ATOM 1991 O O . GLU A 1 236 ? -16.969 14.414 11.039 1 96.56 236 GLU A O 1
ATOM 1996 N N . LEU A 1 237 ? -16.125 15.227 9.102 1 95.06 237 LEU A N 1
ATOM 1997 C CA . LEU A 1 237 ? -15.781 16.5 9.727 1 95.06 237 LEU A CA 1
ATOM 1998 C C . LEU A 1 237 ? -17.031 17.234 10.203 1 95.06 237 LEU A C 1
ATOM 2000 O O . LEU A 1 237 ? -17.031 17.844 11.273 1 95.06 237 LEU A O 1
ATOM 2004 N N . GLU A 1 238 ? -18.016 17.172 9.414 1 95.62 238 GLU A N 1
ATOM 2005 C CA . GLU A 1 238 ? -19.297 17.797 9.758 1 95.62 238 GLU A CA 1
ATOM 2006 C C . GLU A 1 238 ? -19.828 17.266 11.086 1 95.62 238 GLU A C 1
ATOM 2008 O O . GLU A 1 238 ? -20.359 18.031 11.898 1 95.62 238 GLU A O 1
ATOM 2013 N N . LYS A 1 239 ? -19.625 16.016 11.32 1 96.25 239 LYS A N 1
ATOM 2014 C CA . LYS A 1 239 ? -20.109 15.375 12.547 1 96.25 239 LYS A CA 1
ATOM 2015 C C . LYS A 1 239 ? -19.297 15.844 13.758 1 96.25 239 LYS A C 1
ATOM 2017 O O . LYS A 1 239 ? -19.734 15.68 14.898 1 96.25 239 LYS A O 1
ATOM 2022 N N . LYS A 1 240 ? -18.141 16.438 13.492 1 96.5 240 LYS A N 1
ATOM 2023 C CA . LYS A 1 240 ? -17.281 16.922 14.562 1 96.5 240 LYS A CA 1
ATOM 2024 C C . LYS A 1 240 ? -17.438 18.438 14.742 1 96.5 240 LYS A C 1
ATOM 2026 O O . LYS A 1 240 ? -16.578 19.078 15.344 1 96.5 240 LYS A O 1
ATOM 2031 N N . ALA A 1 241 ? -18.531 19 14.297 1 94.62 241 ALA A N 1
ATOM 2032 C CA . ALA A 1 241 ? -18.766 20.438 14.234 1 94.62 241 ALA A CA 1
ATOM 2033 C C . ALA A 1 241 ? -18.719 21.062 15.625 1 94.62 241 ALA A C 1
ATOM 2035 O O . ALA A 1 241 ? -18.281 22.203 15.789 1 94.62 241 ALA A O 1
ATOM 2036 N N . ASN A 1 242 ? -19.109 20.312 16.641 1 94.12 242 ASN A N 1
ATOM 2037 C CA . ASN A 1 242 ? -19.203 20.844 17.984 1 94.12 242 ASN A CA 1
ATOM 2038 C C . ASN A 1 242 ? -17.875 20.781 18.719 1 94.12 242 ASN A C 1
ATOM 2040 O O . ASN A 1 242 ? -17.734 21.328 19.812 1 94.12 242 ASN A O 1
ATOM 2044 N N . ILE A 1 243 ? -16.875 20.156 18.031 1 95.75 243 ILE A N 1
ATOM 2045 C CA . ILE A 1 243 ? -15.609 19.938 18.719 1 95.75 243 ILE A CA 1
ATOM 2046 C C . ILE A 1 243 ? -14.492 20.719 18.031 1 95.75 243 ILE A C 1
ATOM 2048 O O . ILE A 1 243 ? -13.602 21.234 18.703 1 95.75 243 ILE A O 1
ATOM 2052 N N . ILE A 1 244 ? -14.484 20.922 16.766 1 97.25 244 ILE A N 1
ATOM 2053 C CA . ILE A 1 244 ? -13.422 21.531 15.977 1 97.25 244 ILE A CA 1
ATOM 2054 C C . ILE A 1 244 ? -13.406 23.031 16.203 1 97.25 244 ILE A C 1
ATOM 2056 O O . ILE A 1 244 ? -14.43 23.703 16.031 1 97.25 244 ILE A O 1
ATOM 2060 N N . ASN A 1 245 ? -12.227 23.5 16.562 1 97.38 245 ASN A N 1
ATOM 2061 C CA . ASN A 1 245 ? -12.062 24.938 16.828 1 97.38 245 ASN A CA 1
ATOM 2062 C C . ASN A 1 245 ? -11.117 25.578 15.82 1 97.38 245 ASN A C 1
ATOM 2064 O O . ASN A 1 245 ? -11.156 26.797 15.625 1 97.38 245 ASN A O 1
ATOM 2068 N N . HIS A 1 246 ? -10.289 24.797 15.32 1 98.12 246 HIS A N 1
ATOM 2069 C CA . HIS A 1 246 ? -9.281 25.328 14.414 1 98.12 246 HIS A CA 1
ATOM 2070 C C . HIS A 1 246 ? -9.289 24.578 13.086 1 98.12 246 HIS A C 1
ATOM 2072 O O . HIS A 1 246 ? -9.109 23.359 13.062 1 98.12 246 HIS A O 1
ATOM 2078 N N . LEU A 1 247 ? -9.477 25.328 12.008 1 96.81 247 LEU A N 1
ATOM 2079 C CA . LEU A 1 247 ? -9.586 24.719 10.68 1 96.81 247 LEU A CA 1
ATOM 2080 C C . LEU A 1 247 ? -8.633 25.391 9.695 1 96.81 247 LEU A C 1
ATOM 2082 O O . LEU A 1 247 ? -8.625 26.625 9.57 1 96.81 247 LEU A O 1
ATOM 2086 N N . LYS A 1 248 ? -7.812 24.656 9.086 1 95.25 248 LYS A N 1
ATOM 2087 C CA . LYS A 1 248 ? -6.934 25.094 8.008 1 95.25 248 LYS A CA 1
ATOM 2088 C C . LYS A 1 248 ? -7.098 24.203 6.773 1 95.25 248 LYS A C 1
ATOM 2090 O O . LYS A 1 248 ? -6.773 23.016 6.809 1 95.25 248 LYS A O 1
ATOM 2095 N N . ILE A 1 249 ? -7.586 24.719 5.703 1 91.31 249 ILE A N 1
ATOM 2096 C CA . ILE A 1 249 ? -7.844 23.938 4.504 1 91.31 249 ILE A CA 1
ATOM 2097 C C . ILE A 1 249 ? -7.262 24.641 3.285 1 91.31 249 ILE A C 1
ATOM 2099 O O . ILE A 1 249 ? -7.527 25.828 3.064 1 91.31 249 ILE A O 1
ATOM 2103 N N . PHE A 1 250 ? -6.469 23.922 2.516 1 85.75 250 PHE A N 1
ATOM 2104 C CA . PHE A 1 250 ? -5.93 24.438 1.259 1 85.75 250 PHE A CA 1
ATOM 2105 C C . PHE A 1 250 ? -6.141 23.422 0.134 1 85.75 250 PHE A C 1
ATOM 2107 O O . PHE A 1 250 ? -5.395 22.453 0.022 1 85.75 250 PHE A O 1
ATOM 2114 N N . PHE A 1 251 ? -7.164 23.672 -0.74 1 79.88 251 PHE A N 1
ATOM 2115 C CA . PHE A 1 251 ? -7.469 22.781 -1.859 1 79.88 251 PHE A CA 1
ATOM 2116 C C . PHE A 1 251 ? -7.078 23.438 -3.182 1 79.88 251 PHE A C 1
ATOM 2118 O O . PHE A 1 251 ? -7.27 24.641 -3.371 1 79.88 251 PHE A O 1
ATOM 2125 N N . GLN A 1 252 ? -6.262 22.812 -4.09 1 67.94 252 GLN A N 1
ATOM 2126 C CA . GLN A 1 252 ? -5.84 23.359 -5.375 1 67.94 252 GLN A CA 1
ATOM 2127 C C . GLN A 1 252 ? -6.992 23.359 -6.379 1 67.94 252 GLN A C 1
ATOM 2129 O O . GLN A 1 252 ? -7.109 24.266 -7.203 1 67.94 252 GLN A O 1
ATOM 2134 N N . TYR A 1 253 ? -7.703 22.109 -6.758 1 58.44 253 TYR A N 1
ATOM 2135 C CA . TYR A 1 253 ? -8.602 22.031 -7.902 1 58.44 253 TYR A CA 1
ATOM 2136 C C . TYR A 1 253 ? -10.062 22.062 -7.453 1 58.44 253 TYR A C 1
ATOM 2138 O O . TYR A 1 253 ? -10.5 21.203 -6.688 1 58.44 253 TYR A O 1
ATOM 2146 N N . VAL A 1 254 ? -10.477 23.234 -7.359 1 55.47 254 VAL A N 1
ATOM 2147 C CA . VAL A 1 254 ? -11.867 23.25 -6.918 1 55.47 254 VAL A CA 1
ATOM 2148 C C . VAL A 1 254 ? -12.797 23.297 -8.133 1 55.47 254 VAL A C 1
ATOM 2150 O O . VAL A 1 254 ? -13.891 23.859 -8.062 1 55.47 254 VAL A O 1
ATOM 2153 N N . ASP A 1 255 ? -12.266 23.25 -9.336 1 52.62 255 ASP A N 1
ATOM 2154 C CA . ASP A 1 255 ? -13.289 23.562 -10.328 1 52.62 255 ASP A CA 1
ATOM 2155 C C . ASP A 1 255 ? -14.508 22.656 -10.172 1 52.62 255 ASP A C 1
ATOM 2157 O O . ASP A 1 255 ? -15.648 23.125 -10.211 1 52.62 255 ASP A O 1
ATOM 2161 N N . ASN A 1 256 ? -14.234 21.375 -10.414 1 53.31 256 ASN A N 1
ATOM 2162 C CA . ASN A 1 256 ? -15.383 20.484 -10.477 1 53.31 256 ASN A CA 1
ATOM 2163 C C . ASN A 1 256 ? -15.75 19.938 -9.102 1 53.31 256 ASN A C 1
ATOM 2165 O O . ASN A 1 256 ? -16.562 19.016 -8.984 1 53.31 256 ASN A O 1
ATOM 2169 N N . PHE A 1 257 ? -15.07 20.531 -8.188 1 56.38 257 PHE A N 1
ATOM 2170 C CA . PHE A 1 257 ? -15.406 20.109 -6.836 1 56.38 257 PHE A CA 1
ATOM 2171 C C . PHE A 1 257 ? -16.75 20.688 -6.402 1 56.38 257 PHE A C 1
ATOM 2173 O O . PHE A 1 257 ? -17.031 21.859 -6.645 1 56.38 257 PHE A O 1
ATOM 2180 N N . ARG A 1 258 ? -17.578 19.781 -6.234 1 57.22 258 ARG A N 1
ATOM 2181 C CA . ARG A 1 258 ? -18.828 20.219 -5.621 1 57.22 258 ARG A CA 1
ATOM 2182 C C . ARG A 1 258 ? -18.562 20.953 -4.309 1 57.22 258 ARG A C 1
ATOM 2184 O O . ARG A 1 258 ? -18.453 20.328 -3.254 1 57.22 258 ARG A O 1
ATOM 2191 N N . TYR A 1 259 ? -18.219 22.203 -4.363 1 67.69 259 TYR A N 1
ATOM 2192 C CA . TYR A 1 259 ? -17.891 23.062 -3.234 1 67.69 259 TYR A CA 1
ATOM 2193 C C . TYR A 1 259 ? -19.078 23.156 -2.275 1 67.69 259 TYR A C 1
ATOM 2195 O O . TYR A 1 259 ? -18.906 23.562 -1.119 1 67.69 259 TYR A O 1
ATOM 2203 N N . ALA A 1 260 ? -20.047 22.578 -2.746 1 75.69 260 ALA A N 1
ATOM 2204 C CA . ALA A 1 260 ? -21.266 22.703 -1.948 1 75.69 260 ALA A CA 1
ATOM 2205 C C . ALA A 1 260 ? -21.125 21.984 -0.611 1 75.69 260 ALA A C 1
ATOM 2207 O O . ALA A 1 260 ? -21.609 22.453 0.416 1 75.69 260 ALA A O 1
ATOM 2208 N N . LEU A 1 261 ? -20.422 20.953 -0.678 1 81.88 261 LEU A N 1
ATOM 2209 C CA . LEU A 1 261 ? -20.281 20.188 0.558 1 81.88 261 LEU A CA 1
ATOM 2210 C C . LEU A 1 261 ? -19.422 20.922 1.569 1 81.88 261 LEU A C 1
ATOM 2212 O O . LEU A 1 261 ? -19.766 21.016 2.75 1 81.88 261 LEU A O 1
ATOM 2216 N N . LEU A 1 262 ? -18.328 21.453 1.096 1 83.44 262 LEU A N 1
ATOM 2217 C CA . LEU A 1 262 ? -17.453 22.203 1.993 1 83.44 262 LEU A CA 1
ATOM 2218 C C . LEU A 1 262 ? -18.172 23.422 2.545 1 83.44 262 LEU A C 1
ATOM 2220 O O . LEU A 1 262 ? -18.047 23.75 3.73 1 83.44 262 LEU A O 1
ATOM 2224 N N . GLN A 1 263 ? -18.906 24.031 1.731 1 82.94 263 GLN A N 1
ATOM 2225 C CA . GLN A 1 263 ? -19.688 25.203 2.145 1 82.94 263 GLN A CA 1
ATOM 2226 C C . GLN A 1 263 ? -20.688 24.828 3.238 1 82.94 263 GLN A C 1
ATOM 2228 O O . GLN A 1 263 ? -20.797 25.531 4.242 1 82.94 263 GLN A O 1
ATOM 2233 N N . ASN A 1 264 ? -21.25 23.734 2.99 1 85.94 264 ASN A N 1
ATOM 2234 C CA . ASN A 1 264 ? -22.219 23.266 3.967 1 85.94 264 ASN A CA 1
ATOM 2235 C C . ASN A 1 264 ? -21.562 22.922 5.301 1 85.94 264 ASN A C 1
ATOM 2237 O O . ASN A 1 264 ? -22.109 23.219 6.363 1 85.94 264 ASN A O 1
ATOM 2241 N N . VAL A 1 265 ? -20.453 22.344 5.203 1 90.19 265 VAL A N 1
ATOM 2242 C CA . VAL A 1 265 ? -19.734 21.938 6.41 1 90.19 265 VAL A CA 1
ATOM 2243 C C . VAL A 1 265 ? -19.297 23.188 7.18 1 90.19 265 VAL A C 1
ATOM 2245 O O . VAL A 1 265 ? -19.453 23.25 8.398 1 90.19 265 VAL A O 1
ATOM 2248 N N . LEU A 1 266 ? -18.812 24.125 6.5 1 90.38 266 LEU A N 1
ATOM 2249 C CA . LEU A 1 266 ? -18.297 25.328 7.137 1 90.38 266 LEU A CA 1
ATOM 2250 C C . LEU A 1 266 ? -19.391 26.078 7.875 1 90.38 266 LEU A C 1
ATOM 2252 O O . LEU A 1 266 ? -19.156 26.672 8.93 1 90.38 266 LEU A O 1
ATOM 2256 N N . THR A 1 267 ? -20.578 26.047 7.355 1 90.06 267 THR A N 1
ATOM 2257 C CA . THR A 1 267 ? -21.703 26.75 7.973 1 90.06 267 THR A CA 1
ATOM 2258 C C . THR A 1 267 ? -22.094 26.094 9.289 1 90.06 267 THR A C 1
ATOM 2260 O O . THR A 1 267 ? -22.75 26.719 10.125 1 90.06 267 THR A O 1
ATOM 2263 N N . LYS A 1 268 ? -21.688 24.922 9.469 1 92.75 268 LYS A N 1
ATOM 2264 C CA . LYS A 1 268 ? -22.078 24.172 10.664 1 92.75 268 LYS A CA 1
ATOM 2265 C C . LYS A 1 268 ? -21 24.25 11.742 1 92.75 268 LYS A C 1
ATOM 2267 O O . LYS A 1 268 ? -21.234 23.859 12.883 1 92.75 268 LYS A O 1
ATOM 2272 N N . LEU A 1 269 ? -19.844 24.766 11.398 1 93.62 269 LEU A N 1
ATOM 2273 C CA . LEU A 1 269 ? -18.734 24.844 12.336 1 93.62 269 LEU A CA 1
ATOM 2274 C C . LEU A 1 269 ? -18.812 26.125 13.164 1 93.62 269 LEU A C 1
ATOM 2276 O O . LEU A 1 269 ? -17.891 26.953 13.125 1 93.62 269 LEU A O 1
ATOM 2280 N N . TYR A 1 270 ? -19.734 26.219 14.086 1 90.44 270 TYR A N 1
ATOM 2281 C CA . TYR A 1 270 ? -20.078 27.453 14.781 1 90.44 270 TYR A CA 1
ATOM 2282 C C . TYR A 1 270 ? -19.047 27.75 15.875 1 90.44 270 TYR A C 1
ATOM 2284 O O . TYR A 1 270 ? -18.969 28.891 16.344 1 90.44 270 TYR A O 1
ATOM 2292 N N . LYS A 1 271 ? -18.266 26.812 16.156 1 94.31 271 LYS A N 1
ATOM 2293 C CA . LYS A 1 271 ? -17.359 27 17.297 1 94.31 271 LYS A CA 1
ATOM 2294 C C . LYS A 1 271 ? -15.945 27.344 16.812 1 94.31 271 LYS A C 1
ATOM 2296 O O . LYS A 1 271 ? -15 27.328 17.609 1 94.31 271 LYS A O 1
ATOM 2301 N N . LEU A 1 272 ? -15.805 27.719 15.594 1 95.81 272 LEU A N 1
ATOM 2302 C CA . LEU A 1 272 ? -14.484 27.969 15.031 1 95.81 272 LEU A CA 1
ATOM 2303 C C . LEU A 1 272 ? -13.844 29.203 15.672 1 95.81 272 LEU A C 1
ATOM 2305 O O . LEU A 1 272 ? -14.492 30.234 15.82 1 95.81 272 LEU A O 1
ATOM 2309 N N . LYS A 1 273 ? -12.648 29.031 16.016 1 97.31 273 LYS A N 1
ATOM 2310 C CA . LYS A 1 273 ? -11.82 30.125 16.516 1 97.31 273 LYS A CA 1
ATOM 2311 C C . LYS A 1 273 ? -10.789 30.547 15.469 1 97.31 273 LYS A C 1
ATOM 2313 O O . LYS A 1 273 ? -10.359 31.703 15.43 1 97.31 273 LYS A O 1
ATOM 2318 N N . THR A 1 274 ? -10.422 29.625 14.695 1 97.56 274 THR A N 1
ATOM 2319 C CA . THR A 1 274 ? -9.453 29.875 13.641 1 97.56 274 THR A CA 1
ATOM 2320 C C . THR A 1 274 ? -9.961 29.344 12.305 1 97.56 274 THR A C 1
ATOM 2322 O O . THR A 1 274 ? -10.352 28.188 12.203 1 97.56 274 THR A O 1
ATOM 2325 N N . LEU A 1 275 ? -9.922 30.172 11.289 1 95.06 275 LEU A N 1
ATOM 2326 C CA . LEU A 1 275 ? -10.227 29.781 9.922 1 95.06 275 LEU A CA 1
ATOM 2327 C C . LEU A 1 275 ? -9.133 30.25 8.969 1 95.06 275 LEU A C 1
ATOM 2329 O O . LEU A 1 275 ? -8.953 31.453 8.773 1 95.06 275 LEU A O 1
ATOM 2333 N N . ILE A 1 276 ? -8.414 29.328 8.445 1 93.31 276 ILE A N 1
ATOM 2334 C CA . ILE A 1 276 ? -7.387 29.594 7.449 1 93.31 276 ILE A CA 1
ATOM 2335 C C . ILE A 1 276 ? -7.672 28.797 6.18 1 93.31 276 ILE A C 1
ATOM 2337 O O . ILE A 1 276 ? -7.66 27.562 6.199 1 93.31 276 ILE A O 1
ATOM 2341 N N . CYS A 1 277 ? -7.965 29.438 5.098 1 88.12 277 CYS A N 1
ATOM 2342 C CA . CYS A 1 277 ? -8.336 28.672 3.914 1 88.12 277 CYS A CA 1
ATOM 2343 C C . CYS A 1 277 ? -8.148 29.5 2.648 1 88.12 277 CYS A C 1
ATOM 2345 O O . CYS A 1 277 ? -7.785 30.672 2.717 1 88.12 277 CYS A O 1
ATOM 2347 N N . ASP A 1 278 ? -8.227 28.766 1.52 1 77 278 ASP A N 1
ATOM 2348 C CA . ASP A 1 278 ? -8.281 29.391 0.207 1 77 278 ASP A CA 1
ATOM 2349 C C . ASP A 1 278 ? -9.719 29.453 -0.313 1 77 278 ASP A C 1
ATOM 2351 O O . ASP A 1 278 ? -10.406 28.438 -0.38 1 77 278 ASP A O 1
ATOM 2355 N N . PHE A 1 279 ? -10.258 30.641 -0.502 1 66.94 279 PHE A N 1
ATOM 2356 C CA . PHE A 1 279 ? -11.672 30.875 -0.765 1 66.94 279 PHE A CA 1
ATOM 2357 C C . PHE A 1 279 ? -11.922 31.094 -2.254 1 66.94 279 PHE A C 1
ATOM 2359 O O . PHE A 1 279 ? -12.891 31.75 -2.641 1 66.94 279 PHE A O 1
ATOM 2366 N N . SER A 1 280 ? -11.141 30.484 -3.047 1 63 280 SER A N 1
ATOM 2367 C CA . SER A 1 280 ? -11.344 30.781 -4.461 1 63 280 SER A CA 1
ATOM 2368 C C . SER A 1 280 ? -12.695 30.266 -4.941 1 63 280 SER A C 1
ATOM 2370 O O . SER A 1 280 ? -13.227 30.734 -5.949 1 63 280 SER A O 1
ATOM 2372 N N . ILE A 1 281 ? -13.383 29.531 -4.004 1 60.5 281 ILE A N 1
ATOM 2373 C CA . ILE A 1 281 ? -14.516 28.812 -4.559 1 60.5 281 ILE A CA 1
ATOM 2374 C C . ILE A 1 281 ? -15.812 29.281 -3.904 1 60.5 281 ILE A C 1
ATOM 2376 O O . ILE A 1 281 ? -16.906 28.859 -4.289 1 60.5 281 ILE A O 1
ATOM 2380 N N . PHE A 1 282 ? -15.727 30.219 -2.998 1 71.81 282 PHE A N 1
ATOM 2381 C CA . PHE A 1 282 ? -16.938 30.641 -2.318 1 71.81 282 PHE A CA 1
ATOM 2382 C C . PHE A 1 282 ? -17.562 31.844 -3.029 1 71.81 282 PHE A C 1
ATOM 2384 O O . PHE A 1 282 ? -16.844 32.719 -3.502 1 71.81 282 PHE A O 1
ATOM 2391 N N . GLY A 1 283 ? -18.812 31.703 -3.295 1 70.94 283 GLY A N 1
ATOM 2392 C CA . GLY A 1 283 ? -19.562 32.875 -3.777 1 70.94 2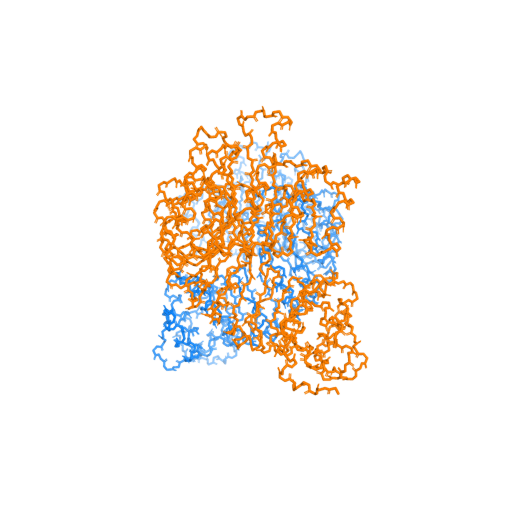83 GLY A CA 1
ATOM 2393 C C . GLY A 1 283 ? -20 33.812 -2.668 1 70.94 283 GLY A C 1
ATOM 2394 O O . GLY A 1 283 ? -19.922 33.438 -1.487 1 70.94 283 GLY A O 1
ATOM 2395 N N . GLU A 1 284 ? -20.453 35 -3.039 1 76.19 284 GLU A N 1
ATOM 2396 C CA . GLU A 1 284 ? -20.859 36.031 -2.105 1 76.19 284 GLU A CA 1
ATOM 2397 C C . GLU A 1 284 ? -21.984 35.562 -1.196 1 76.19 284 GLU A C 1
ATOM 2399 O O . GLU A 1 284 ? -21.969 35.812 0.009 1 76.19 284 GLU A O 1
ATOM 2404 N N . GLN A 1 285 ? -22.891 34.812 -1.739 1 78.69 285 GLN A N 1
ATOM 2405 C CA . GLN A 1 285 ? -24.031 34.375 -0.967 1 78.69 285 GLN A CA 1
ATOM 2406 C C . GLN A 1 285 ? -23.625 33.344 0.079 1 78.69 285 GLN A C 1
ATOM 2408 O O . GLN A 1 285 ? -24.141 33.344 1.204 1 78.69 285 GLN A O 1
ATOM 2413 N N . GLU A 1 286 ? -22.75 32.531 -0.249 1 80.5 286 GLU A N 1
ATOM 2414 C CA . GLU A 1 286 ? -22.297 31.5 0.667 1 80.5 286 GLU A CA 1
ATOM 2415 C C . GLU A 1 286 ? -21.5 32.094 1.828 1 80.5 286 GLU A C 1
ATOM 2417 O O . GLU A 1 286 ? -21.609 31.625 2.965 1 80.5 286 GLU A O 1
ATOM 2422 N N . VAL A 1 287 ? -20.812 33.125 1.555 1 83.75 287 VAL A N 1
ATOM 2423 C CA . VAL A 1 287 ? -19.984 33.75 2.566 1 83.75 287 VAL A CA 1
ATOM 2424 C C . VAL A 1 287 ? -20.859 34.438 3.611 1 83.75 287 VAL A C 1
ATOM 2426 O O . VAL A 1 287 ? -20.547 34.438 4.801 1 83.75 287 VAL A O 1
ATOM 2429 N N . LYS A 1 288 ? -21.922 34.969 3.107 1 85.38 288 LYS A N 1
ATOM 2430 C CA . LYS A 1 288 ? -22.844 35.656 4.008 1 85.38 288 LYS A CA 1
ATOM 2431 C C . LYS A 1 288 ? -23.438 34.688 5.031 1 85.38 288 LYS A C 1
ATOM 2433 O O . LYS A 1 288 ? -23.844 35.094 6.121 1 85.38 288 LYS A O 1
ATOM 2438 N N . MET A 1 289 ? -23.453 33.438 4.699 1 86.69 289 MET A N 1
ATOM 2439 C CA . MET A 1 289 ? -24.062 32.438 5.562 1 86.69 289 MET A CA 1
ATOM 2440 C C . MET A 1 289 ? -23.062 31.953 6.613 1 86.69 289 MET A C 1
ATOM 2442 O O . MET A 1 289 ? -23.438 31.281 7.566 1 86.69 289 MET A O 1
ATOM 2446 N N . LEU A 1 290 ? -21.891 32.344 6.48 1 89.81 290 LEU A N 1
ATOM 2447 C CA . LEU A 1 290 ? -20.875 31.938 7.43 1 89.81 290 LEU A CA 1
ATOM 2448 C C . LEU A 1 290 ? -20.891 32.812 8.672 1 89.81 290 LEU A C 1
ATOM 2450 O O . LEU A 1 290 ? -20.625 34.031 8.578 1 89.81 290 LEU A O 1
ATOM 2454 N N . VAL A 1 291 ? -21.297 32.281 9.773 1 92 291 VAL A N 1
ATOM 2455 C CA . VAL A 1 291 ? -21.359 33 11.047 1 92 291 VAL A CA 1
ATOM 2456 C C . VAL A 1 291 ? -20.469 32.312 12.078 1 92 291 VAL A C 1
ATOM 2458 O O . VAL A 1 291 ? -20.766 31.188 12.492 1 92 291 VAL A O 1
ATOM 2461 N N . PHE A 1 292 ? -19.422 33 12.477 1 94.06 292 PHE A N 1
ATOM 2462 C CA . PHE A 1 292 ? -18.5 32.469 13.469 1 94.06 292 PHE A CA 1
ATOM 2463 C C . PHE A 1 292 ? -18.375 33.406 14.656 1 94.06 292 PHE A C 1
ATOM 2465 O O . PHE A 1 292 ? -17.5 34.281 14.68 1 94.06 292 PHE A O 1
ATOM 2472 N N . LYS A 1 293 ? -19.047 33.188 15.711 1 93.31 293 LYS A N 1
ATOM 2473 C CA . LYS A 1 293 ? -19.141 34.156 16.828 1 93.31 293 LYS A CA 1
ATOM 2474 C C . LYS A 1 293 ? -17.891 34.125 17.672 1 93.31 293 LYS A C 1
ATOM 2476 O O . LYS A 1 293 ? -17.578 35.094 18.375 1 93.31 293 LYS A O 1
ATOM 2481 N N . ASP A 1 294 ? -17.141 33 17.562 1 95.12 294 ASP A N 1
ATOM 2482 C CA . ASP A 1 294 ? -15.977 32.875 18.422 1 95.12 294 ASP A CA 1
ATOM 2483 C C . ASP A 1 294 ? -14.68 33.031 17.641 1 95.12 294 ASP A C 1
ATOM 2485 O O . ASP A 1 294 ? -13.594 32.75 18.141 1 95.12 294 ASP A O 1
ATOM 2489 N N . LEU A 1 295 ? -14.75 33.469 16.422 1 96.56 295 LEU A N 1
ATOM 2490 C CA . LEU A 1 295 ? -13.602 33.531 15.516 1 96.56 295 LEU A CA 1
ATOM 2491 C C . LEU A 1 295 ? -12.562 34.531 16.031 1 96.56 295 LEU A C 1
ATOM 2493 O O . LEU A 1 295 ? -12.898 35.656 16.391 1 96.56 295 LEU A O 1
ATOM 2497 N N . GLU A 1 296 ? -11.352 34.094 16.062 1 97.62 296 GLU A N 1
ATOM 2498 C CA . GLU A 1 296 ? -10.242 34.938 16.516 1 97.62 296 GLU A CA 1
ATOM 2499 C C . GLU A 1 296 ? -9.227 35.156 15.398 1 97.62 296 GLU A C 1
ATOM 2501 O O . GLU A 1 296 ? -8.562 36.219 15.367 1 97.62 296 GLU A O 1
ATOM 2506 N N . ILE A 1 297 ? -9.117 34.219 14.594 1 97.12 297 ILE A N 1
ATOM 2507 C CA . ILE A 1 297 ? -8.148 34.281 13.5 1 97.12 297 ILE A CA 1
ATOM 2508 C C . ILE A 1 297 ? -8.852 34.031 12.164 1 97.12 297 ILE A C 1
ATOM 2510 O O . ILE A 1 297 ? -9.508 33 11.984 1 97.12 297 ILE A O 1
ATOM 2514 N N . LEU A 1 298 ? -8.672 34.969 11.227 1 95.19 298 LEU A N 1
ATOM 2515 C CA . LEU A 1 298 ? -9.25 34.875 9.891 1 95.19 298 LEU A CA 1
ATOM 2516 C C . LEU A 1 298 ? -8.188 35.125 8.828 1 95.19 298 LEU A C 1
ATOM 2518 O O . LEU A 1 298 ? -7.844 36.281 8.547 1 95.19 298 LEU A O 1
ATOM 2522 N N . ASN A 1 299 ? -7.707 34.094 8.25 1 93.25 299 ASN A N 1
ATOM 2523 C CA . ASN A 1 299 ? -6.73 34.156 7.172 1 93.25 299 ASN A CA 1
ATOM 2524 C C . ASN A 1 299 ? -7.25 33.5 5.895 1 93.25 299 ASN A C 1
ATOM 2526 O O . ASN A 1 299 ? -7.289 32.281 5.793 1 93.25 299 ASN A O 1
ATOM 2530 N N . ILE A 1 300 ? -7.586 34.312 4.938 1 90.31 300 ILE A N 1
ATOM 2531 C CA . ILE A 1 300 ? -8.211 33.781 3.73 1 90.31 300 ILE A CA 1
ATOM 2532 C C . ILE A 1 300 ? -7.484 34.312 2.498 1 90.31 300 ILE A C 1
ATOM 2534 O O . ILE A 1 300 ? -7.234 35.531 2.391 1 90.31 300 ILE A O 1
ATOM 2538 N N . ASN A 1 301 ? -7.242 33.375 1.652 1 83.62 301 ASN A N 1
ATOM 2539 C CA . ASN A 1 301 ? -6.707 33.781 0.35 1 83.62 301 ASN A CA 1
ATOM 2540 C C . ASN A 1 301 ? -7.812 33.906 -0.694 1 83.62 301 ASN A C 1
ATOM 2542 O O . ASN A 1 301 ? -8.766 33.125 -0.691 1 83.62 301 ASN A O 1
ATOM 2546 N N . TYR A 1 302 ? -7.707 34.938 -1.503 1 81.94 302 TYR A N 1
ATOM 2547 C CA . TYR A 1 302 ? -8.562 35.125 -2.668 1 81.94 302 TYR A CA 1
ATOM 2548 C C . TYR A 1 302 ? -9.984 35.469 -2.246 1 81.94 302 TYR A C 1
ATOM 2550 O O . TYR A 1 302 ? -10.938 34.844 -2.725 1 81.94 302 TYR A O 1
ATOM 2558 N N . ILE A 1 303 ? -10.055 36.312 -1.445 1 84.56 303 ILE A N 1
ATOM 2559 C CA . ILE A 1 303 ? -11.344 36.812 -0.975 1 84.56 303 ILE A CA 1
ATOM 2560 C C . ILE A 1 303 ? -11.539 38.25 -1.422 1 84.56 303 ILE A C 1
ATOM 2562 O O . ILE A 1 303 ? -10.57 39 -1.581 1 84.56 303 ILE A O 1
ATOM 2566 N N . THR A 1 304 ? -12.742 38.594 -1.686 1 85.44 304 THR A N 1
ATOM 2567 C CA . THR A 1 304 ? -13.016 39.969 -2.02 1 85.44 304 THR A CA 1
ATOM 2568 C C . THR A 1 304 ? -13.188 40.812 -0.755 1 85.44 304 THR A C 1
ATOM 2570 O O . THR A 1 304 ? -13.516 40.281 0.308 1 85.44 304 THR A O 1
ATOM 2573 N N . LEU A 1 305 ? -13.008 42.094 -0.899 1 89.25 305 LEU A N 1
ATOM 2574 C CA . LEU A 1 305 ? -13.172 43.031 0.218 1 89.25 305 LEU A CA 1
ATOM 2575 C C . LEU A 1 305 ? -14.594 42.969 0.761 1 89.25 305 LEU A C 1
ATOM 2577 O O . LEU A 1 305 ? -14.805 43.062 1.975 1 89.25 305 LEU A O 1
ATOM 2581 N N . ASN A 1 306 ? -15.516 42.875 -0.12 1 88.44 306 ASN A N 1
ATOM 2582 C CA . ASN A 1 306 ? -16.906 42.781 0.286 1 88.44 306 ASN A CA 1
ATOM 2583 C C . ASN A 1 306 ? -17.203 41.531 1.091 1 88.44 306 ASN A C 1
ATOM 2585 O O . ASN A 1 306 ? -17.891 41.594 2.113 1 88.44 306 ASN A O 1
ATOM 2589 N N . GLU A 1 307 ? -16.734 40.469 0.646 1 88.88 307 GLU A N 1
ATOM 2590 C CA . GLU A 1 307 ? -16.906 39.219 1.347 1 88.88 307 GLU A CA 1
ATOM 2591 C C . GLU A 1 307 ? -16.234 39.25 2.721 1 88.88 307 GLU A C 1
ATOM 2593 O O . GLU A 1 307 ? -16.812 38.781 3.709 1 88.88 307 GLU A O 1
ATOM 2598 N N . ALA A 1 308 ? -15.023 39.75 2.721 1 91.19 308 ALA A N 1
ATOM 2599 C CA . ALA A 1 308 ? -14.289 39.844 3.975 1 91.19 308 ALA A CA 1
ATOM 2600 C C . ALA A 1 308 ? -15.047 40.719 4.98 1 91.19 308 ALA A C 1
ATOM 2602 O O . ALA A 1 308 ? -15.109 40.406 6.168 1 91.19 308 ALA A O 1
ATOM 2603 N N . SER A 1 309 ? -15.609 41.812 4.48 1 92.75 309 SER A N 1
ATOM 2604 C CA . SER A 1 309 ? -16.391 42.719 5.332 1 92.75 309 SER A CA 1
ATOM 2605 C C . SER A 1 309 ? -17.594 42 5.941 1 92.75 309 SER A C 1
ATOM 2607 O O . SER A 1 309 ? -17.891 42.188 7.125 1 92.75 309 SER A O 1
ATOM 2609 N N . ASN A 1 310 ? -18.188 41.25 5.148 1 91.12 310 ASN A N 1
ATOM 2610 C CA . ASN A 1 310 ? -19.328 40.469 5.625 1 91.12 310 ASN A CA 1
ATOM 2611 C C . ASN A 1 310 ? -18.938 39.469 6.703 1 91.12 310 ASN A C 1
ATOM 2613 O O . ASN A 1 310 ? -19.625 39.312 7.707 1 91.12 310 ASN A O 1
ATOM 2617 N N . MET A 1 311 ? -17.875 38.781 6.512 1 91.94 311 MET A N 1
ATOM 2618 C CA . MET A 1 311 ? -17.391 37.812 7.477 1 91.94 311 MET A CA 1
ATOM 2619 C C . MET A 1 311 ? -17.031 38.469 8.805 1 91.94 311 MET A C 1
ATOM 2621 O O . MET A 1 311 ? -17.297 37.906 9.875 1 91.94 311 MET A O 1
ATOM 2625 N N . ILE A 1 312 ? -16.453 39.625 8.711 1 94.88 312 ILE A N 1
ATOM 2626 C CA . ILE A 1 312 ? -16.062 40.375 9.898 1 94.88 312 ILE A CA 1
ATOM 2627 C C . ILE A 1 312 ? -17.297 40.781 10.695 1 94.88 312 ILE A C 1
ATOM 2629 O O . ILE A 1 312 ? -17.328 40.625 11.922 1 94.88 312 ILE A O 1
ATOM 2633 N N . GLU A 1 313 ? -18.25 41.156 10 1 92.88 313 GLU A N 1
ATOM 2634 C CA . GLU A 1 313 ? -19.5 41.531 10.648 1 92.88 313 GLU A CA 1
ATOM 2635 C C . GLU A 1 313 ? -20.141 40.344 11.375 1 92.88 313 GLU A C 1
ATOM 2637 O O . GLU A 1 313 ? -20.781 40.531 12.414 1 92.88 313 GLU A O 1
ATOM 2642 N N . ASN A 1 314 ? -19.859 39.219 10.844 1 91.75 314 ASN A N 1
ATOM 2643 C CA . ASN A 1 314 ? -20.469 38 11.375 1 91.75 314 ASN A CA 1
ATOM 2644 C C . ASN A 1 314 ? -19.547 37.281 12.375 1 91.75 314 ASN A C 1
ATOM 2646 O O . ASN A 1 314 ? -19.797 36.156 12.758 1 91.75 314 ASN A O 1
ATOM 2650 N N . SER A 1 315 ? -18.312 37.781 12.844 1 92.38 315 SER A N 1
ATOM 2651 C CA . SER A 1 315 ? -17.297 37.094 13.633 1 92.38 315 SER A CA 1
ATOM 2652 C C . SER A 1 315 ? -17.469 37.375 15.117 1 92.38 315 SER A C 1
ATOM 2654 O O . SER A 1 315 ? -16.719 36.844 15.945 1 92.38 315 SER A O 1
ATOM 2656 N N . GLY A 1 316 ? -18.453 38.062 15.672 1 89.19 316 GLY A N 1
ATOM 2657 C CA . GLY A 1 316 ? -18.766 38.219 17.078 1 89.19 316 GLY A CA 1
ATOM 2658 C C . GLY A 1 316 ? -17.844 39.188 17.781 1 89.19 316 GLY A C 1
ATOM 2659 O O . GLY A 1 316 ? -17.906 39.375 19 1 89.19 316 GLY A O 1
ATOM 2660 N N . GLY A 1 317 ? -16.828 39.75 17.109 1 93 317 GLY A N 1
ATOM 2661 C CA . GLY A 1 317 ? -16.016 40.812 17.672 1 93 317 GLY A CA 1
ATOM 2662 C C . GLY A 1 317 ? -14.781 40.312 18.391 1 93 317 GLY A C 1
ATOM 2663 O O . GLY A 1 317 ? -14.148 41.062 19.156 1 93 317 GLY A O 1
ATOM 2664 N N . ASN A 1 318 ? -14.414 39.062 18.203 1 95.5 318 ASN A N 1
ATOM 2665 C CA . ASN A 1 318 ? -13.281 38.5 18.922 1 95.5 318 ASN A CA 1
ATOM 2666 C C . ASN A 1 318 ? -12.055 38.344 18.031 1 95.5 318 ASN A C 1
ATOM 2668 O O . ASN A 1 318 ? -11.039 37.812 18.438 1 95.5 318 ASN A O 1
ATOM 2672 N N . LEU A 1 319 ? -12.102 38.875 16.828 1 97.25 319 LEU A N 1
ATOM 2673 C CA . LEU A 1 319 ? -11.016 38.719 15.867 1 97.25 319 LEU A CA 1
ATOM 2674 C C . LEU A 1 319 ? -9.742 39.406 16.359 1 97.25 319 LEU A C 1
ATOM 2676 O O . LEU A 1 319 ? -9.766 40.594 16.734 1 97.25 319 LEU A O 1
ATOM 2680 N N . LYS A 1 320 ? -8.711 38.688 16.328 1 97.25 320 LYS A N 1
ATOM 2681 C CA . LYS A 1 320 ? -7.398 39.219 16.734 1 97.25 320 LYS A CA 1
ATOM 2682 C C . LYS A 1 320 ? -6.457 39.281 15.531 1 97.25 320 LYS A C 1
ATOM 2684 O O . LYS A 1 320 ? -5.508 40.062 15.531 1 97.25 320 LYS A O 1
ATOM 2689 N N . GLU A 1 321 ? -6.727 38.469 14.633 1 97.06 321 GLU A N 1
ATOM 2690 C CA . GLU A 1 321 ? -5.879 38.438 13.445 1 97.06 321 GLU A CA 1
ATOM 2691 C C . GLU A 1 321 ? -6.719 38.344 12.172 1 97.06 321 GLU A C 1
ATOM 2693 O O . GLU A 1 321 ? -7.602 37.5 12.07 1 97.06 321 GLU A O 1
ATOM 2698 N N . ILE A 1 322 ? -6.426 39.219 11.242 1 95.94 322 ILE A N 1
ATOM 2699 C CA . ILE A 1 322 ? -7.031 39.219 9.914 1 95.94 322 ILE A CA 1
ATOM 2700 C C . ILE A 1 322 ? -5.949 39.375 8.852 1 95.94 322 ILE A C 1
ATOM 2702 O O . ILE A 1 322 ? -5.371 40.469 8.703 1 95.94 322 ILE A O 1
ATOM 2706 N N . LEU A 1 323 ? -5.711 38.344 8.227 1 93 323 LEU A N 1
ATOM 2707 C CA . LEU A 1 323 ? -4.758 38.375 7.121 1 93 323 LEU A CA 1
ATOM 2708 C C . LEU A 1 323 ? -5.406 37.875 5.832 1 93 323 LEU A C 1
ATOM 2710 O O . LEU A 1 323 ? -5.664 36.688 5.684 1 93 323 LEU A O 1
ATOM 2714 N N . LEU A 1 324 ? -5.52 38.781 4.895 1 88.5 324 LEU A N 1
ATOM 2715 C CA . LEU A 1 324 ? -6.273 38.438 3.691 1 88.5 324 LEU A CA 1
ATOM 2716 C C . LEU A 1 324 ? -5.457 38.75 2.438 1 88.5 324 LEU A C 1
ATOM 2718 O O . LEU A 1 324 ? -4.688 39.688 2.406 1 88.5 324 LEU A O 1
ATOM 2722 N N . LYS A 1 325 ? -5.602 37.844 1.527 1 82 325 LYS A N 1
ATOM 2723 C CA . LYS A 1 325 ? -5.156 38.125 0.165 1 82 325 LYS A CA 1
ATOM 2724 C C . LYS A 1 325 ? -6.336 38.438 -0.747 1 82 325 LYS A C 1
ATOM 2726 O O . LYS A 1 325 ? -7.188 37.562 -0.996 1 82 325 LYS A O 1
ATOM 2731 N N . PHE A 1 326 ? -6.285 39.594 -1.265 1 76.5 326 PHE A N 1
ATOM 2732 C CA . PHE A 1 326 ? -7.496 40.094 -1.895 1 76.5 326 PHE A CA 1
ATOM 2733 C C . PHE A 1 326 ? -7.484 39.844 -3.395 1 76.5 326 PHE A C 1
ATOM 2735 O O . PHE A 1 326 ? -6.516 40.156 -4.082 1 76.5 326 PHE A O 1
ATOM 2742 N N . TYR A 1 327 ? -8.609 39.281 -3.883 1 72.94 327 TYR A N 1
ATOM 2743 C CA . TYR A 1 327 ? -8.852 39.062 -5.309 1 72.94 327 TYR A CA 1
ATOM 2744 C C . TYR A 1 327 ? -8.992 40.406 -6.035 1 72.94 327 TYR A C 1
ATOM 2746 O O . TYR A 1 327 ? -8.695 40.5 -7.23 1 72.94 327 TYR A O 1
ATOM 2754 N N . ASP A 1 328 ? -9.438 41.375 -5.344 1 66.31 328 ASP A N 1
ATOM 2755 C CA . ASP A 1 328 ? -9.734 42.719 -5.891 1 66.31 328 ASP A CA 1
ATOM 2756 C C . ASP A 1 328 ? -8.492 43.344 -6.512 1 66.31 328 ASP A C 1
ATOM 2758 O O . ASP A 1 328 ? -8.594 44.156 -7.43 1 66.31 328 ASP A O 1
ATOM 2762 N N . LEU A 1 329 ? -7.418 43 -6.047 1 63.09 329 LEU A N 1
ATOM 2763 C CA . LEU A 1 329 ? -6.156 43.531 -6.527 1 63.09 329 LEU A CA 1
ATOM 2764 C C . LEU A 1 329 ? -5.848 43.031 -7.934 1 63.09 329 LEU A C 1
ATOM 2766 O O . LEU A 1 329 ? -5.113 43.688 -8.688 1 63.09 329 LEU A O 1
ATOM 2770 N N . TYR A 1 330 ? -6.57 41.938 -8.227 1 58.66 330 TYR A N 1
ATOM 2771 C CA . TYR A 1 330 ? -6.281 41.312 -9.516 1 58.66 330 TYR A CA 1
ATOM 2772 C C . TYR A 1 330 ? -7.348 41.688 -10.547 1 58.66 330 TYR A C 1
ATOM 2774 O O . TYR A 1 330 ? -7.098 41.625 -11.75 1 58.66 330 TYR A O 1
ATOM 2782 N N . LYS A 1 331 ? -8.594 41.938 -10.109 1 57.94 331 LYS A N 1
ATOM 2783 C CA . LYS A 1 331 ? -9.688 42.062 -11.07 1 57.94 331 LYS A CA 1
ATOM 2784 C C . LYS A 1 331 ? -10.062 43.531 -11.305 1 57.94 331 LYS A C 1
ATOM 2786 O O . LYS A 1 331 ? -10.922 43.812 -12.133 1 57.94 331 LYS A O 1
ATOM 2791 N N . PHE A 1 332 ? -9.266 44.469 -11.203 1 56.94 332 PHE A N 1
ATOM 2792 C CA . PHE A 1 332 ? -9.625 45.844 -11.508 1 56.94 332 PHE A CA 1
ATOM 2793 C C . PHE A 1 332 ? -11.094 46.094 -11.203 1 56.94 332 PHE A C 1
ATOM 2795 O O . PHE A 1 332 ? -11.844 46.531 -12.07 1 56.94 332 PHE A O 1
ATOM 2802 N N . ASP A 1 333 ? -11.547 45.625 -10.148 1 61.47 333 ASP A N 1
ATOM 2803 C CA . ASP A 1 333 ? -12.953 45.719 -9.766 1 61.47 333 ASP A CA 1
ATOM 2804 C C . ASP A 1 333 ? -13.398 47.156 -9.617 1 61.47 333 ASP A C 1
ATOM 2806 O O . ASP A 1 333 ? -12.703 47.969 -8.992 1 61.47 333 ASP A O 1
ATOM 2810 N N . THR A 1 334 ? -14.438 47.531 -10.281 1 65.38 334 THR A N 1
ATOM 2811 C CA . THR A 1 334 ? -15 48.875 -10.352 1 65.38 334 THR A CA 1
ATOM 2812 C C . THR A 1 334 ? -15.391 49.375 -8.969 1 65.38 334 THR A C 1
ATOM 2814 O O . THR A 1 334 ? -15.406 50.594 -8.719 1 65.38 334 THR A O 1
ATOM 2817 N N . ASP A 1 335 ? -15.57 48.5 -8.047 1 82 335 ASP A N 1
ATOM 2818 C CA . ASP A 1 335 ? -16.062 48.938 -6.75 1 82 335 ASP A CA 1
ATOM 2819 C C . ASP A 1 335 ? -14.969 48.812 -5.688 1 82 335 ASP A C 1
ATOM 2821 O O . ASP A 1 335 ? -15.266 48.781 -4.492 1 82 335 ASP A O 1
ATOM 2825 N N . PHE A 1 336 ? -13.805 48.875 -6.129 1 86.88 336 PHE A N 1
ATOM 2826 C CA . PHE A 1 336 ? -12.664 48.688 -5.234 1 86.88 336 PHE A CA 1
ATOM 2827 C C . PHE A 1 336 ? -12.609 49.781 -4.195 1 86.88 336 PHE A C 1
ATOM 2829 O O . PHE A 1 336 ? -12.383 49.531 -3.012 1 86.88 336 PHE A O 1
ATOM 2836 N N . ASP A 1 337 ? -12.805 51.031 -4.637 1 87.06 337 ASP A N 1
ATOM 2837 C CA . ASP A 1 337 ? -12.695 52.156 -3.748 1 87.06 337 ASP A CA 1
ATOM 2838 C C . ASP A 1 337 ? -13.734 52.094 -2.633 1 87.06 337 ASP A C 1
ATOM 2840 O O . ASP A 1 337 ? -13.398 52.219 -1.453 1 87.06 337 ASP A O 1
ATOM 2844 N N . GLU A 1 338 ? -14.906 51.875 -3.031 1 90.62 338 GLU A N 1
ATOM 2845 C CA . GLU A 1 338 ? -15.984 51.812 -2.049 1 90.62 338 GLU A CA 1
ATOM 2846 C C . GLU A 1 338 ? -15.828 50.625 -1.116 1 90.62 338 GLU A C 1
ATOM 2848 O O . GLU A 1 338 ? -16.031 50.75 0.094 1 90.62 338 GLU A O 1
ATOM 2853 N N . ASN A 1 339 ? -15.492 49.531 -1.674 1 91.19 339 ASN A N 1
ATOM 2854 C CA . ASN A 1 339 ? -15.352 48.312 -0.892 1 91.19 339 ASN A CA 1
ATOM 2855 C C . ASN A 1 339 ? -14.203 48.406 0.106 1 91.19 339 ASN A C 1
ATOM 2857 O O . ASN A 1 339 ? -14.297 47.906 1.226 1 91.19 339 ASN A O 1
ATOM 2861 N N . SER A 1 340 ? -13.148 49 -0.32 1 91.94 340 SER A N 1
ATOM 2862 C CA . SER A 1 340 ? -12 49.156 0.57 1 91.94 340 SER A CA 1
ATOM 2863 C C . SER A 1 340 ? -12.32 50.094 1.73 1 91.94 340 SER A C 1
ATOM 2865 O O . SER A 1 340 ? -11.891 49.844 2.863 1 91.94 340 SER A O 1
ATOM 2867 N N . LEU A 1 341 ? -13.055 51.125 1.429 1 94.31 341 LEU A N 1
ATOM 2868 C CA . LEU A 1 341 ? -13.484 52.062 2.479 1 94.31 341 LEU A CA 1
ATOM 2869 C C . LEU A 1 341 ? -14.375 51.344 3.488 1 94.31 341 LEU A C 1
ATOM 2871 O O . LEU A 1 341 ? -14.18 51.469 4.699 1 94.31 341 LEU A O 1
ATOM 2875 N N . ASN A 1 342 ? -15.289 50.656 2.973 1 94.75 342 ASN A N 1
ATOM 2876 C CA . ASN A 1 342 ? -16.203 49.906 3.816 1 94.75 342 ASN A CA 1
ATOM 2877 C C . ASN A 1 342 ? -15.477 48.875 4.672 1 94.75 342 ASN A C 1
ATOM 2879 O O . ASN A 1 342 ? -15.828 48.656 5.832 1 94.75 342 ASN A O 1
ATOM 2883 N N . PHE A 1 343 ? -14.523 48.219 4.109 1 94.94 343 PHE A N 1
ATOM 2884 C CA . PHE A 1 343 ? -13.742 47.219 4.82 1 94.94 343 PHE A CA 1
ATOM 2885 C C . PHE A 1 343 ? -13.047 47.844 6.031 1 94.94 343 PHE A C 1
ATOM 2887 O O . PHE A 1 343 ? -13.109 47.281 7.133 1 94.94 343 PHE A O 1
ATOM 2894 N N . ILE A 1 344 ? -12.43 48.969 5.84 1 96.44 344 ILE A N 1
ATOM 2895 C CA . ILE A 1 344 ? -11.734 49.656 6.93 1 96.44 344 ILE A CA 1
ATOM 2896 C C . ILE A 1 344 ? -12.719 50 8.039 1 96.44 344 ILE A C 1
ATOM 2898 O O . ILE A 1 344 ? -12.445 49.75 9.219 1 96.44 344 ILE A O 1
ATOM 2902 N N . ARG A 1 345 ? -13.867 50.438 7.633 1 97.12 345 ARG A N 1
ATOM 2903 C CA . ARG A 1 345 ? -14.898 50.812 8.602 1 97.12 345 ARG A CA 1
ATOM 2904 C C . ARG A 1 345 ? -15.375 49.594 9.391 1 97.12 345 ARG A C 1
ATOM 2906 O O . ARG A 1 345 ? -15.523 49.656 10.609 1 97.12 345 ARG A O 1
ATOM 2913 N N . LYS A 1 346 ? -15.555 48.562 8.727 1 96.31 346 LYS A N 1
ATOM 2914 C CA . LYS A 1 346 ? -16.016 47.344 9.375 1 96.31 346 LYS A CA 1
ATOM 2915 C C . LYS A 1 346 ? -14.977 46.812 10.359 1 96.31 346 LYS A C 1
ATOM 2917 O O . LYS A 1 346 ? -15.328 46.281 11.414 1 96.31 346 LYS A O 1
ATOM 2922 N N . VAL A 1 347 ? -13.727 46.906 10.023 1 96.94 347 VAL A N 1
ATOM 2923 C CA . VAL A 1 347 ? -12.664 46.406 10.883 1 96.94 347 VAL A CA 1
ATOM 2924 C C . VAL A 1 347 ? -12.648 47.188 12.203 1 96.94 347 VAL A C 1
ATOM 2926 O O . VAL A 1 347 ? -12.711 46.594 13.281 1 96.94 347 VAL A O 1
ATOM 2929 N N . TYR A 1 348 ? -12.539 48.5 12.164 1 95.31 348 TYR A N 1
ATOM 2930 C CA . TYR A 1 348 ? -12.375 49.219 13.43 1 95.31 348 TYR A CA 1
ATOM 2931 C C . TYR A 1 348 ? -13.68 49.25 14.211 1 95.31 348 TYR A C 1
ATOM 2933 O O . TYR A 1 348 ? -13.68 49.5 15.422 1 95.31 348 TYR A O 1
ATOM 2941 N N . LYS A 1 349 ? -14.867 48.969 13.547 1 95.5 349 LYS A N 1
ATOM 2942 C CA . LYS A 1 349 ? -16.141 48.906 14.258 1 95.5 349 LYS A CA 1
ATOM 2943 C C . LYS A 1 349 ? -16.344 47.562 14.93 1 95.5 349 LYS A C 1
ATOM 2945 O O . LYS A 1 349 ? -16.938 47.5 16.016 1 95.5 349 LYS A O 1
ATOM 2950 N N . ASN A 1 350 ? -15.836 46.531 14.297 1 95.94 350 ASN A N 1
ATOM 2951 C CA . ASN A 1 350 ? -16.219 45.188 14.734 1 95.94 350 ASN A CA 1
ATOM 2952 C C . ASN A 1 350 ? -15.031 44.406 15.289 1 95.94 350 ASN A C 1
ATOM 2954 O O . ASN A 1 350 ? -15.188 43.281 15.781 1 95.94 350 ASN A O 1
ATOM 2958 N N . CYS A 1 351 ? -13.844 44.906 15.211 1 96.5 351 CYS A N 1
ATOM 2959 C CA . CYS A 1 351 ? -12.68 44.156 15.641 1 96.5 351 CYS A CA 1
ATOM 2960 C C . CYS A 1 351 ? -11.852 44.938 16.641 1 96.5 351 CYS A C 1
ATOM 2962 O O . CYS A 1 351 ? -10.672 45.219 16.406 1 96.5 351 CYS A O 1
ATOM 2964 N N . PRO A 1 352 ? -12.383 45.188 17.766 1 93.44 352 PRO A N 1
ATOM 2965 C CA . PRO A 1 352 ? -11.672 46 18.766 1 93.44 352 PRO A CA 1
ATOM 2966 C C . PRO A 1 352 ? -10.414 45.312 19.297 1 93.44 352 PRO A C 1
ATOM 2968 O O . PRO A 1 352 ? -9.516 45.969 19.828 1 93.44 352 PRO A O 1
ATOM 2971 N N . LEU A 1 353 ? -10.344 44 19.125 1 96.12 353 LEU A N 1
ATOM 2972 C CA . LEU A 1 353 ? -9.234 43.25 19.719 1 96.12 353 LEU A CA 1
ATOM 2973 C C . LEU A 1 353 ? -8.172 42.969 18.672 1 96.12 353 LEU A C 1
ATOM 2975 O O . LEU A 1 353 ? -7.23 42.219 18.938 1 96.12 353 LEU A O 1
ATOM 2979 N N . ILE A 1 354 ? -8.219 43.5 17.5 1 96.81 354 ILE A N 1
ATOM 2980 C CA . ILE A 1 354 ? -7.371 43.156 16.359 1 96.81 354 ILE A CA 1
ATOM 2981 C C . ILE A 1 354 ? -5.914 43.469 16.688 1 96.81 354 ILE A C 1
ATOM 2983 O O . ILE A 1 354 ? -5.609 44.562 17.172 1 96.81 354 ILE A O 1
ATOM 2987 N N . GLU A 1 355 ? -5.09 42.562 16.516 1 96.81 355 GLU A N 1
ATOM 2988 C CA . GLU A 1 355 ? -3.656 42.688 16.75 1 96.81 355 GLU A CA 1
ATOM 2989 C C . GLU A 1 355 ? -2.875 42.656 15.445 1 96.81 355 GLU A C 1
ATOM 2991 O O . GLU A 1 355 ? -1.858 43.344 15.305 1 96.81 355 GLU A O 1
ATOM 2996 N N . TYR A 1 356 ? -3.283 41.844 14.562 1 95.94 356 TYR A N 1
ATOM 2997 C CA . TYR A 1 356 ? -2.656 41.688 13.258 1 95.94 356 TYR A CA 1
ATOM 2998 C C . TYR A 1 356 ? -3.654 41.969 12.141 1 95.94 356 TYR A C 1
ATOM 3000 O O . TYR A 1 356 ? -4.719 41.375 12.078 1 95.94 356 TYR A O 1
ATOM 3008 N N . LEU A 1 357 ? -3.24 42.875 11.203 1 95.44 357 LEU A N 1
ATOM 3009 C CA . LEU A 1 357 ? -4.227 43.312 10.219 1 95.44 357 LEU A CA 1
ATOM 3010 C C . LEU A 1 357 ? -3.568 43.562 8.859 1 95.44 357 LEU A C 1
ATOM 3012 O O . LEU A 1 357 ? -2.492 44.156 8.789 1 95.44 357 LEU A O 1
ATOM 3016 N N . SER A 1 358 ? -4.211 43.031 7.898 1 92.06 358 SER A N 1
ATOM 3017 C CA . SER A 1 358 ? -3.857 43.375 6.527 1 92.06 358 SER A CA 1
ATOM 3018 C C . SER A 1 358 ? -4.891 44.312 5.918 1 92.06 358 SER A C 1
ATOM 3020 O O . SER A 1 358 ? -6.098 44.094 6.055 1 92.06 358 SER A O 1
ATOM 3022 N N . LEU A 1 359 ? -4.359 45.281 5.23 1 91.62 359 LEU A N 1
ATOM 3023 C CA . LEU A 1 359 ? -5.219 46.281 4.598 1 91.62 359 LEU A CA 1
ATOM 3024 C C . LEU A 1 359 ? -4.77 46.562 3.166 1 91.62 359 LEU A C 1
ATOM 3026 O O . LEU A 1 359 ? -3.572 46.531 2.871 1 91.62 359 LEU A O 1
ATOM 3030 N N . THR A 1 360 ? -5.816 46.781 2.406 1 88.69 360 THR A N 1
ATOM 3031 C CA . THR A 1 360 ? -5.57 47.25 1.048 1 88.69 360 THR A CA 1
ATOM 3032 C C . THR A 1 360 ? -6.531 48.406 0.683 1 88.69 360 THR A C 1
ATOM 3034 O O . THR A 1 360 ? -7.734 48.281 0.93 1 88.69 360 THR A O 1
ATOM 3037 N N . PHE A 1 361 ? -5.98 49.469 0.23 1 87.19 361 PHE A N 1
ATOM 3038 C CA . PHE A 1 361 ? -6.82 50.594 -0.179 1 87.19 361 PHE A CA 1
ATOM 3039 C C . PHE A 1 361 ? -6.047 51.531 -1.088 1 87.19 361 PHE A C 1
ATOM 3041 O O . PHE A 1 361 ? -4.816 51.531 -1.113 1 87.19 361 PHE A O 1
ATOM 3048 N N . PRO A 1 362 ? -6.797 52.281 -1.924 1 85.88 362 PRO A N 1
ATOM 3049 C CA . PRO A 1 362 ? -6.137 53.281 -2.742 1 85.88 362 PRO A CA 1
ATOM 3050 C C . PRO A 1 362 ? -5.715 54.531 -1.933 1 85.88 362 PRO A C 1
ATOM 3052 O O . PRO A 1 362 ? -6.262 54.781 -0.855 1 85.88 362 PRO A O 1
ATOM 3055 N N . PRO A 1 363 ? -4.727 55.25 -2.428 1 87.62 363 PRO A N 1
ATOM 3056 C CA . PRO A 1 363 ? -4.242 56.438 -1.705 1 87.62 363 PRO A CA 1
ATOM 3057 C C . PRO A 1 363 ? -5.129 57.656 -1.908 1 87.62 363 PRO A C 1
ATOM 3059 O O . PRO A 1 363 ? -4.691 58.656 -2.486 1 87.62 363 PRO A O 1
ATOM 3062 N N . LEU A 1 364 ? -6.336 57.625 -1.38 1 88.75 364 LEU A N 1
ATOM 3063 C CA . LEU A 1 364 ? -7.281 58.719 -1.44 1 88.75 364 LEU A CA 1
ATOM 3064 C C . LEU A 1 364 ? -7.488 59.344 -0.06 1 88.75 364 LEU A C 1
ATOM 3066 O O . LEU A 1 364 ? -7.285 58.688 0.958 1 88.75 364 LEU A O 1
ATOM 3070 N N . GLU A 1 365 ? -7.844 60.531 -0.124 1 92.38 365 GLU A N 1
ATOM 3071 C CA . GLU A 1 365 ? -7.988 61.281 1.114 1 92.38 365 GLU A CA 1
ATOM 3072 C C . GLU A 1 365 ? -8.969 60.625 2.066 1 92.38 365 GLU A C 1
ATOM 3074 O O . GLU A 1 365 ? -8.711 60.531 3.268 1 92.38 365 GLU A O 1
ATOM 3079 N N . GLU A 1 366 ? -10.078 60.219 1.537 1 94.94 366 GLU A N 1
ATOM 3080 C CA . GLU A 1 366 ? -11.094 59.562 2.361 1 94.94 366 GLU A CA 1
ATOM 3081 C C . GLU A 1 366 ? -10.547 58.281 3.016 1 94.94 366 GLU A C 1
ATOM 3083 O O . GLU A 1 366 ? -10.883 58 4.16 1 94.94 366 GLU A O 1
ATOM 3088 N N . HIS A 1 367 ? -9.773 57.562 2.297 1 93.75 367 HIS A N 1
ATOM 3089 C CA . HIS A 1 367 ? -9.172 56.344 2.822 1 93.75 367 HIS A CA 1
ATOM 3090 C C . HIS A 1 367 ? -8.172 56.656 3.93 1 93.75 367 HIS A C 1
ATOM 3092 O O . HIS A 1 367 ? -8.094 55.938 4.926 1 93.75 367 HIS A O 1
ATOM 3098 N N . PHE A 1 368 ? -7.441 57.75 3.742 1 94.88 368 PHE A N 1
ATOM 3099 C CA . PHE A 1 368 ? -6.484 58.156 4.766 1 94.88 368 PHE A CA 1
ATOM 3100 C C . PHE A 1 368 ? -7.207 58.562 6.047 1 94.88 368 PHE A C 1
ATOM 3102 O O . PHE A 1 368 ? -6.754 58.219 7.148 1 94.88 368 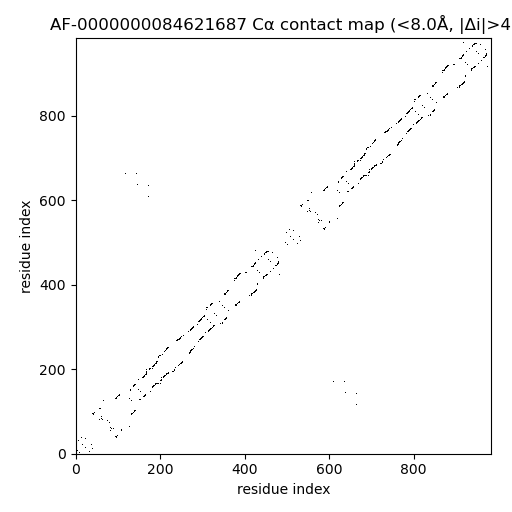PHE A O 1
ATOM 3109 N N . ASP A 1 369 ? -8.289 59.156 5.871 1 96.81 369 ASP A N 1
ATOM 3110 C CA . ASP A 1 369 ? -9.086 59.562 7.027 1 96.81 369 ASP A CA 1
ATOM 3111 C C . ASP A 1 369 ? -9.578 58.312 7.789 1 96.81 369 ASP A C 1
ATOM 3113 O O . ASP A 1 369 ? -9.477 58.25 9.016 1 96.81 369 ASP A O 1
ATOM 3117 N N . GLU A 1 370 ? -10.086 57.438 7.07 1 96.69 370 GLU A N 1
ATOM 3118 C CA . GLU A 1 370 ? -10.602 56.219 7.691 1 96.69 370 GLU A CA 1
ATOM 3119 C C . GLU A 1 370 ? -9.477 55.406 8.289 1 96.69 370 GLU A C 1
ATOM 3121 O O . GLU A 1 370 ? -9.664 54.719 9.312 1 96.69 370 GLU A O 1
ATOM 3126 N N . PHE A 1 371 ? -8.398 55.406 7.605 1 95.94 371 PHE A N 1
ATOM 3127 C CA . PHE A 1 371 ? -7.223 54.719 8.133 1 95.94 371 PHE A CA 1
ATOM 3128 C C . PHE A 1 371 ? -6.812 55.312 9.477 1 95.94 371 PHE A C 1
ATOM 3130 O O . PHE A 1 371 ? -6.5 54.562 10.414 1 95.94 371 PHE A O 1
ATOM 3137 N N . GLU A 1 372 ? -6.781 56.562 9.531 1 97.06 372 GLU A N 1
ATOM 3138 C CA . GLU A 1 372 ? -6.465 57.219 10.797 1 97.06 372 GLU A CA 1
ATOM 3139 C C . GLU A 1 372 ? -7.473 56.844 11.883 1 97.06 372 GLU A C 1
ATOM 3141 O O . GLU A 1 372 ? -7.098 56.594 13.031 1 97.06 372 GLU A O 1
ATOM 3146 N N . ASN A 1 373 ? -8.742 56.812 11.5 1 96.88 373 ASN A N 1
ATOM 3147 C CA . ASN A 1 373 ? -9.773 56.375 12.438 1 96.88 373 ASN A CA 1
ATOM 3148 C C . ASN A 1 373 ? -9.531 54.938 12.922 1 96.88 373 ASN A C 1
ATOM 3150 O O . ASN A 1 373 ? -9.742 54.656 14.094 1 96.88 373 ASN A O 1
ATOM 3154 N N . LEU A 1 374 ? -9.125 54.094 12.031 1 97.5 374 LEU A N 1
ATOM 3155 C CA . LEU A 1 374 ? -8.82 52.719 12.375 1 97.5 374 LEU A CA 1
ATOM 3156 C C . LEU A 1 374 ? -7.703 52.656 13.406 1 97.5 374 LEU A C 1
ATOM 3158 O O . LEU A 1 374 ? -7.816 51.938 14.398 1 97.5 374 LEU A O 1
ATOM 3162 N N . LEU A 1 375 ? -6.668 53.438 13.219 1 96.81 375 LEU A N 1
ATOM 3163 C CA . LEU A 1 375 ? -5.531 53.438 14.133 1 96.81 375 LEU A CA 1
ATOM 3164 C C . LEU A 1 375 ? -5.949 53.906 15.516 1 96.81 375 LEU A C 1
ATOM 3166 O O . LEU A 1 375 ? -5.477 53.406 16.531 1 96.81 375 LEU A O 1
ATOM 3170 N N . LYS A 1 376 ? -6.859 54.812 15.578 1 95.81 376 LYS A N 1
ATOM 3171 C CA . LYS A 1 376 ? -7.32 55.375 16.844 1 95.81 376 LYS A CA 1
ATOM 3172 C C . LYS A 1 376 ? -8.195 54.375 17.594 1 95.81 376 LYS A C 1
ATOM 3174 O O . LYS A 1 376 ? -8.211 54.344 18.828 1 95.81 376 LYS A O 1
ATOM 3179 N N . ASN A 1 377 ? -8.852 53.594 16.859 1 95.25 377 ASN A N 1
ATOM 3180 C CA . ASN A 1 377 ? -9.836 52.688 17.469 1 95.25 377 ASN A CA 1
ATOM 3181 C C . ASN A 1 377 ? -9.25 51.312 17.766 1 95.25 377 ASN A C 1
ATOM 3183 O O . ASN A 1 377 ? -9.711 50.625 18.672 1 95.25 377 ASN A O 1
ATOM 3187 N N . CYS A 1 378 ? -8.312 50.875 17.031 1 95.81 378 CYS A N 1
ATOM 3188 C CA . CYS A 1 378 ? -7.711 49.562 17.188 1 95.81 378 CYS A CA 1
ATOM 3189 C C . CYS A 1 378 ? -6.418 49.656 18 1 95.81 378 CYS A C 1
ATOM 3191 O O . CYS A 1 378 ? -5.328 49.438 17.453 1 95.81 378 CYS A O 1
ATOM 3193 N N . GLN A 1 379 ? -6.559 49.719 19.266 1 94.19 379 GLN A N 1
ATOM 3194 C CA . GLN A 1 379 ? -5.445 50.062 20.141 1 94.19 379 GLN A CA 1
ATOM 3195 C C . GLN A 1 379 ? -4.562 48.844 20.422 1 94.19 379 GLN A C 1
ATOM 3197 O O . GLN A 1 379 ? -3.438 49 20.906 1 94.19 379 GLN A O 1
ATOM 3202 N N . TYR A 1 380 ? -5.047 47.688 20.078 1 95.56 380 TYR A N 1
ATOM 3203 C CA . TYR A 1 380 ? -4.281 46.5 20.359 1 95.56 380 TYR A CA 1
ATOM 3204 C C . TYR A 1 380 ? -3.432 46.094 19.141 1 95.56 380 TYR A C 1
ATOM 3206 O O . TYR A 1 380 ? -2.723 45.094 19.188 1 95.56 380 TYR A O 1
ATOM 3214 N N . LEU A 1 381 ? -3.461 46.844 18.094 1 95.81 381 LEU A N 1
ATOM 3215 C CA . LEU A 1 381 ? -2.76 46.531 16.859 1 95.81 381 LEU A CA 1
ATOM 3216 C C . LEU A 1 381 ? -1.258 46.406 17.094 1 95.81 381 LEU A C 1
ATOM 3218 O O . LEU A 1 381 ? -0.641 47.312 17.656 1 95.81 381 LEU A O 1
ATOM 3222 N N . LYS A 1 382 ? -0.697 45.344 16.641 1 95.12 382 LYS A N 1
ATOM 3223 C CA . LYS A 1 382 ? 0.73 45.094 16.797 1 95.12 382 LYS A CA 1
ATOM 3224 C C . LYS A 1 382 ? 1.432 45.062 15.445 1 95.12 382 LYS A C 1
ATOM 3226 O O . LYS A 1 382 ? 2.621 45.375 15.344 1 95.12 382 LYS A O 1
ATOM 3231 N N . SER A 1 383 ? 0.74 44.594 14.547 1 94.56 383 SER A N 1
ATOM 3232 C CA . SER A 1 383 ? 1.312 44.469 13.211 1 94.56 383 SER A CA 1
ATOM 3233 C C . SER A 1 383 ? 0.315 44.906 12.141 1 94.56 383 SER A C 1
ATOM 3235 O O . SER A 1 383 ? -0.869 44.562 12.219 1 94.56 383 SER A O 1
ATOM 3237 N N . LEU A 1 384 ? 0.863 45.594 11.172 1 93.38 384 LEU A N 1
ATOM 3238 C CA . LEU A 1 384 ? 0.029 46.156 10.109 1 93.38 384 LEU A CA 1
ATOM 3239 C C . LEU A 1 384 ? 0.665 45.906 8.742 1 93.38 384 LEU A C 1
ATOM 3241 O O . LEU A 1 384 ? 1.822 46.25 8.516 1 93.38 384 LEU A O 1
ATOM 3245 N N . LEU A 1 385 ? -0.075 45.219 7.957 1 91.44 385 LEU A N 1
ATOM 3246 C CA . LEU A 1 385 ? 0.313 45.062 6.559 1 91.44 385 LEU A CA 1
ATOM 3247 C C . LEU A 1 385 ? -0.502 45.969 5.656 1 91.44 385 LEU A C 1
ATOM 3249 O O . LEU A 1 385 ? -1.725 45.844 5.57 1 91.44 385 LEU A O 1
ATOM 3253 N N . LEU A 1 386 ? 0.189 46.812 4.988 1 89.75 386 LEU A N 1
ATOM 3254 C CA . LEU A 1 386 ? -0.462 47.781 4.113 1 89.75 386 LEU A CA 1
ATOM 3255 C C . LEU A 1 386 ? -0.108 47.5 2.654 1 89.75 386 LEU A C 1
ATOM 3257 O O . LEU A 1 386 ? 1.067 47.531 2.285 1 89.75 386 LEU A O 1
ATOM 3261 N N . ILE A 1 387 ? -1.148 47.281 1.906 1 83.44 387 ILE A N 1
ATOM 3262 C CA . ILE A 1 387 ? -0.977 47.094 0.469 1 83.44 387 ILE A CA 1
ATOM 3263 C C . ILE A 1 387 ? -1.712 48.219 -0.279 1 83.44 387 ILE A C 1
ATOM 3265 O O . ILE A 1 387 ? -2.945 48.25 -0.281 1 83.44 387 ILE A O 1
ATOM 3269 N N . ILE A 1 388 ? -0.995 49 -0.846 1 72.88 388 ILE A N 1
ATOM 3270 C CA . ILE A 1 388 ? -1.601 50.125 -1.559 1 72.88 388 ILE A CA 1
ATOM 3271 C C . ILE A 1 388 ? -1.672 49.812 -3.051 1 72.88 388 ILE A C 1
ATOM 3273 O O . ILE A 1 388 ? -0.689 49.375 -3.645 1 72.88 388 ILE A O 1
ATOM 3277 N N . SER A 1 389 ? -2.861 49.781 -3.564 1 69.25 389 SER A N 1
ATOM 3278 C CA . SER A 1 389 ? -3.053 49.406 -4.965 1 69.25 389 SER A CA 1
ATOM 3279 C C . SER A 1 389 ? -3.398 50.625 -5.809 1 69.25 389 SER A C 1
ATOM 3281 O O . SER A 1 389 ? -4.316 51.375 -5.477 1 69.25 389 SER A O 1
ATOM 3283 N N . ASP A 1 390 ? -2.451 51 -6.707 1 61.72 390 ASP A N 1
ATOM 3284 C CA . ASP A 1 390 ? -2.695 52.094 -7.637 1 61.72 390 ASP A CA 1
ATOM 3285 C C . ASP A 1 390 ? -3.406 51.594 -8.891 1 61.72 390 ASP A C 1
ATOM 3287 O O . ASP A 1 390 ? -2.945 51.844 -10.008 1 61.72 390 ASP A O 1
ATOM 3291 N N . ILE A 1 391 ? -4.27 50.656 -8.758 1 57.12 391 ILE A N 1
ATOM 3292 C CA . ILE A 1 391 ? -4.879 50.062 -9.953 1 57.12 391 ILE A CA 1
ATOM 3293 C C . ILE A 1 391 ? -5.355 51.156 -10.883 1 57.12 391 ILE A C 1
ATOM 3295 O O . ILE A 1 391 ? -5.324 51 -12.109 1 57.12 391 ILE A O 1
ATOM 3299 N N . ARG A 1 392 ? -5.996 52.344 -10.492 1 53 392 ARG A N 1
ATOM 3300 C CA . ARG A 1 392 ? -6.598 53.312 -11.398 1 53 392 ARG A CA 1
ATOM 3301 C C . ARG A 1 392 ? -5.75 54.594 -11.477 1 53 392 ARG A C 1
ATOM 3303 O O . ARG A 1 392 ? -6 55.438 -12.32 1 53 392 ARG A O 1
ATOM 3310 N N . ILE A 1 393 ? -4.762 54.719 -10.539 1 54.56 393 ILE A N 1
ATOM 3311 C CA . ILE A 1 393 ? -4.25 56.062 -10.555 1 54.56 393 ILE A CA 1
ATOM 3312 C C . ILE A 1 393 ? -2.771 56.062 -10.945 1 54.56 393 ILE A C 1
ATOM 3314 O O . ILE A 1 393 ? -1.945 55.469 -10.258 1 54.56 393 ILE A O 1
ATOM 3318 N N . PHE A 1 394 ? -2.621 56.062 -12.211 1 57.5 394 PHE A N 1
ATOM 3319 C CA . PHE A 1 394 ? -1.26 56.344 -12.648 1 57.5 394 PHE A CA 1
ATOM 3320 C C . PHE A 1 394 ? -0.721 57.594 -11.953 1 57.5 394 PHE A C 1
ATOM 3322 O O . PHE A 1 394 ? -1.087 58.719 -12.312 1 57.5 394 PHE A O 1
ATOM 3329 N N . GLU A 1 395 ? -0.282 57.375 -10.727 1 64.44 395 GLU A N 1
ATOM 3330 C CA . GLU A 1 395 ? 0.214 58.531 -9.992 1 64.44 395 GLU A CA 1
ATOM 3331 C C . GLU A 1 395 ? 1.65 58.844 -10.391 1 64.44 395 GLU A C 1
ATOM 3333 O O . GLU A 1 395 ? 2.422 57.969 -10.75 1 64.44 395 GLU A O 1
ATOM 3338 N N . THR A 1 396 ? 1.799 60.094 -10.523 1 76.5 396 THR A N 1
ATOM 3339 C CA . THR A 1 396 ? 3.156 60.594 -10.727 1 76.5 396 THR A CA 1
ATOM 3340 C C . THR A 1 396 ? 4.051 60.219 -9.547 1 76.5 396 THR A C 1
ATOM 3342 O O . THR A 1 396 ? 3.553 59.938 -8.453 1 76.5 396 THR A O 1
ATOM 3345 N N . TYR A 1 397 ? 5.211 60.125 -9.828 1 81.81 397 TYR A N 1
ATOM 3346 C CA . TYR A 1 397 ? 6.211 59.844 -8.805 1 81.81 397 TYR A CA 1
ATOM 3347 C C . TYR A 1 397 ? 6.07 60.781 -7.625 1 81.81 397 TYR A C 1
ATOM 3349 O O . TYR A 1 397 ? 6.105 60.375 -6.469 1 81.81 397 TYR A O 1
ATOM 3357 N N . ASP A 1 398 ? 5.828 62 -7.965 1 84.44 398 ASP A N 1
ATOM 3358 C CA . ASP A 1 398 ? 5.719 63.031 -6.922 1 84.44 398 ASP A CA 1
ATOM 3359 C C . ASP A 1 398 ? 4.484 62.781 -6.055 1 84.44 398 ASP A C 1
ATOM 3361 O O . ASP A 1 398 ? 4.531 62.969 -4.836 1 84.44 398 ASP A O 1
ATOM 3365 N N . LYS A 1 399 ? 3.514 62.375 -6.695 1 86.38 399 LYS A N 1
ATOM 3366 C CA . LYS A 1 399 ? 2.279 62.125 -5.953 1 86.38 399 LYS A CA 1
ATOM 3367 C C . LYS A 1 399 ? 2.414 60.906 -5.043 1 86.38 399 LYS A C 1
ATOM 3369 O O . LYS A 1 399 ? 1.854 60.875 -3.943 1 86.38 399 LYS A O 1
ATOM 3374 N N . THR A 1 400 ? 3.121 59.969 -5.523 1 87 400 THR A N 1
ATOM 3375 C CA . THR A 1 400 ? 3.365 58.75 -4.727 1 87 400 THR A CA 1
ATOM 3376 C C . THR A 1 400 ? 4.129 59.125 -3.451 1 87 400 THR A C 1
ATOM 3378 O O . THR A 1 400 ? 3.82 58.594 -2.375 1 87 400 THR A O 1
ATOM 3381 N N . LEU A 1 401 ? 5.039 60 -3.605 1 88.94 401 LEU A N 1
ATOM 3382 C CA . LEU A 1 401 ? 5.836 60.438 -2.461 1 88.94 401 LEU A CA 1
ATOM 3383 C C . LEU A 1 401 ? 4.988 61.25 -1.478 1 88.94 401 LEU A C 1
ATOM 3385 O O . LEU A 1 401 ? 5.141 61.094 -0.262 1 88.94 401 LEU A O 1
ATOM 3389 N N . GLU A 1 402 ? 4.137 62.031 -2.023 1 90.31 402 GLU A N 1
ATOM 3390 C CA . GLU A 1 402 ? 3.242 62.812 -1.183 1 90.31 402 GLU A CA 1
ATOM 3391 C C . GLU A 1 402 ? 2.311 61.906 -0.373 1 90.31 402 GLU A C 1
ATOM 3393 O O . GLU A 1 402 ? 2.074 62.156 0.811 1 90.31 402 GLU A O 1
ATOM 3398 N N . ASN A 1 403 ? 1.79 60.969 -1.062 1 89.19 403 ASN A N 1
ATOM 3399 C CA . ASN A 1 403 ? 0.903 60.031 -0.39 1 89.19 403 ASN A CA 1
ATOM 3400 C C . ASN A 1 403 ? 1.632 59.281 0.709 1 89.19 403 ASN A C 1
ATOM 3402 O O . ASN A 1 403 ? 1.074 59.031 1.782 1 89.19 403 ASN A O 1
ATOM 3406 N N . GLY A 1 404 ? 2.836 58.844 0.403 1 90.75 404 GLY A N 1
ATOM 3407 C CA . GLY A 1 404 ? 3.648 58.156 1.408 1 90.75 404 GLY A CA 1
ATOM 3408 C C . GLY A 1 404 ? 3.906 59.031 2.631 1 90.75 404 GLY A C 1
ATOM 3409 O O . GLY A 1 404 ? 3.859 58.531 3.762 1 90.75 404 GLY A O 1
ATOM 3410 N N . GLU A 1 405 ? 4.211 60.219 2.332 1 93.38 405 GLU A N 1
ATOM 3411 C CA . GLU A 1 405 ? 4.457 61.156 3.43 1 93.38 405 GLU A CA 1
ATOM 3412 C C . GLU A 1 405 ? 3.217 61.312 4.301 1 93.38 405 GLU A C 1
ATOM 3414 O O . GLU A 1 405 ? 3.316 61.375 5.531 1 93.38 405 GLU A O 1
ATOM 3419 N N . GLU A 1 406 ? 2.102 61.469 3.652 1 93.38 406 GLU A N 1
ATOM 3420 C CA . GLU A 1 406 ? 0.854 61.625 4.395 1 93.38 406 GLU A CA 1
ATOM 3421 C C . GLU A 1 406 ? 0.59 60.375 5.27 1 93.38 406 GLU A C 1
ATOM 3423 O O . GLU A 1 406 ? 0.145 60.531 6.414 1 93.38 406 GLU A O 1
ATOM 3428 N N . LEU A 1 407 ? 0.86 59.25 4.746 1 93.12 407 LEU A N 1
ATOM 3429 C CA . LEU A 1 407 ? 0.67 58 5.484 1 93.12 407 LEU A CA 1
ATOM 3430 C C . LEU A 1 407 ? 1.547 57.969 6.734 1 93.12 407 LEU A C 1
ATOM 3432 O O . LEU A 1 407 ? 1.088 57.594 7.812 1 93.12 407 LEU A O 1
ATOM 3436 N N . LEU A 1 408 ? 2.756 58.375 6.59 1 95.06 408 LEU A N 1
ATOM 3437 C CA . LEU A 1 408 ? 3.689 58.406 7.707 1 95.06 408 LEU A CA 1
ATOM 3438 C C . LEU A 1 408 ? 3.23 59.406 8.773 1 95.06 408 LEU A C 1
ATOM 3440 O O . LEU A 1 408 ? 3.346 59.125 9.977 1 95.06 408 LEU A O 1
ATOM 3444 N N . LYS A 1 409 ? 2.717 60.469 8.344 1 96.19 409 LYS A N 1
ATOM 3445 C CA . LYS A 1 409 ? 2.215 61.469 9.289 1 96.19 409 LYS A CA 1
ATOM 3446 C C . LYS A 1 409 ? 1.056 60.906 10.109 1 96.19 409 LYS A C 1
ATOM 3448 O O . LYS A 1 409 ? 0.973 61.156 11.32 1 96.19 409 LYS A O 1
ATOM 3453 N N . ILE A 1 410 ? 0.236 60.219 9.43 1 96.12 410 ILE A N 1
ATOM 3454 C CA . ILE A 1 410 ? -0.914 59.625 10.094 1 96.12 410 ILE A CA 1
ATOM 3455 C C . ILE A 1 410 ? -0.437 58.625 11.133 1 96.12 410 ILE A C 1
ATOM 3457 O O . ILE A 1 410 ? -0.965 58.562 12.242 1 96.12 410 ILE A O 1
ATOM 3461 N N . LEU A 1 411 ? 0.532 57.812 10.797 1 95.56 411 LEU A N 1
ATOM 3462 C CA . LEU A 1 411 ? 1.069 56.781 11.703 1 95.56 411 LEU A CA 1
ATOM 3463 C C . LEU A 1 411 ? 1.648 57.438 12.953 1 95.56 411 LEU A C 1
ATOM 3465 O O . LEU A 1 411 ? 1.438 56.938 14.062 1 95.56 411 LEU A O 1
ATOM 3469 N N . VAL A 1 412 ? 2.303 58.531 12.773 1 95.75 412 VAL A N 1
ATOM 3470 C CA . VAL A 1 412 ? 2.9 59.25 13.898 1 95.75 412 VAL A CA 1
ATOM 3471 C C . VAL A 1 412 ? 1.8 59.812 14.797 1 95.75 412 VAL A C 1
ATOM 3473 O O . VAL A 1 412 ? 1.89 59.719 16.031 1 95.75 412 VAL A O 1
ATOM 3476 N N . ARG A 1 413 ? 0.781 60.25 14.227 1 95.12 413 ARG A N 1
ATOM 3477 C CA . ARG A 1 413 ? -0.275 60.938 14.945 1 95.12 413 ARG A CA 1
ATOM 3478 C C . ARG A 1 413 ? -1.192 59.969 15.664 1 95.12 413 ARG A C 1
ATOM 3480 O O . ARG A 1 413 ? -1.689 60.25 16.75 1 95.12 413 ARG A O 1
ATOM 3487 N N . SER A 1 414 ? -1.38 58.844 15.031 1 95.75 414 SER A N 1
ATOM 3488 C CA . SER A 1 414 ? -2.549 58.094 15.492 1 95.75 414 SER A CA 1
ATOM 3489 C C . SER A 1 414 ? -2.221 56.625 15.703 1 95.75 414 SER A C 1
ATOM 3491 O O . SER A 1 414 ? -3.07 55.844 16.156 1 95.75 414 SER A O 1
ATOM 3493 N N . ALA A 1 415 ? -1.044 56.125 15.43 1 94.75 415 ALA A N 1
ATOM 3494 C CA . ALA A 1 415 ? -0.72 54.719 15.594 1 94.75 415 ALA A CA 1
ATOM 3495 C C . ALA A 1 415 ? -0.782 54.312 17.062 1 94.75 415 ALA A C 1
ATOM 3497 O O . ALA A 1 415 ? -0.388 55.062 17.953 1 94.75 415 ALA A O 1
ATOM 3498 N N . PRO A 1 416 ? -1.271 53.156 17.328 1 94.44 416 PRO A N 1
ATOM 3499 C CA . PRO A 1 416 ? -1.258 52.656 18.703 1 94.44 416 PRO A CA 1
ATOM 3500 C C . PRO A 1 416 ? 0.155 52.406 19.234 1 94.44 416 PRO A C 1
ATOM 3502 O O . PRO A 1 416 ? 1.062 52.094 18.453 1 94.44 416 PRO A O 1
ATOM 3505 N N . VAL A 1 417 ? 0.294 52.406 20.516 1 91.69 417 VAL A N 1
ATOM 3506 C CA . VAL A 1 417 ? 1.59 52.281 21.172 1 91.69 417 VAL A CA 1
ATOM 3507 C C . VAL A 1 417 ? 2.121 50.844 21 1 91.69 417 VAL A C 1
ATOM 3509 O O . VAL A 1 417 ? 3.334 50.625 20.938 1 91.69 417 VAL A O 1
ATOM 3512 N N . ASN A 1 418 ? 1.244 50 20.797 1 92.19 418 ASN A N 1
ATOM 3513 C CA . ASN A 1 418 ? 1.617 48.594 20.75 1 92.19 418 ASN A CA 1
ATOM 3514 C C . ASN A 1 418 ? 2.119 48.188 19.359 1 92.19 418 ASN A C 1
ATOM 3516 O O . ASN A 1 418 ? 2.602 47.062 19.172 1 92.19 418 ASN A O 1
ATOM 3520 N N . LEU A 1 419 ? 2.037 49.031 18.438 1 94.94 419 LEU A N 1
ATOM 3521 C CA . LEU A 1 419 ? 2.445 48.719 17.078 1 94.94 419 LEU A CA 1
ATOM 3522 C C . LEU A 1 419 ? 3.943 48.438 17.016 1 94.94 419 LEU A C 1
ATOM 3524 O O . LEU A 1 419 ? 4.754 49.25 17.453 1 94.94 419 LEU A O 1
ATOM 3528 N N . ARG A 1 420 ? 4.285 47.281 16.438 1 94.62 420 ARG A N 1
ATOM 3529 C CA . ARG A 1 420 ? 5.684 46.875 16.422 1 94.62 420 ARG A CA 1
ATOM 3530 C C . ARG A 1 420 ? 6.16 46.562 15.008 1 94.62 420 ARG A C 1
ATOM 3532 O O . ARG A 1 420 ? 7.363 46.531 14.75 1 94.62 420 ARG A O 1
ATOM 3539 N N . GLU A 1 421 ? 5.238 46.312 14.219 1 94.25 421 GLU A N 1
ATOM 3540 C CA . GLU A 1 421 ? 5.609 45.969 12.859 1 94.25 421 GLU A CA 1
ATOM 3541 C C . GLU A 1 421 ? 4.691 46.625 11.836 1 94.25 421 GLU A C 1
ATOM 3543 O O . GLU A 1 421 ? 3.469 46.625 12.008 1 94.25 421 GLU A O 1
ATOM 3548 N N . ILE A 1 422 ? 5.34 47.156 10.797 1 92.5 422 ILE A N 1
ATOM 3549 C CA . ILE A 1 422 ? 4.602 47.719 9.664 1 92.5 422 ILE A CA 1
ATOM 3550 C C . ILE A 1 422 ? 5.215 47.219 8.359 1 92.5 422 ILE A C 1
ATOM 3552 O O . ILE A 1 422 ? 6.43 47.281 8.172 1 92.5 422 ILE A O 1
ATOM 3556 N N . ARG A 1 423 ? 4.336 46.75 7.543 1 90.81 423 ARG A N 1
ATOM 3557 C CA . ARG A 1 423 ? 4.754 46.281 6.223 1 90.81 423 ARG A CA 1
ATOM 3558 C C . ARG A 1 423 ? 4.141 47.156 5.121 1 90.81 423 ARG A C 1
ATOM 3560 O O . ARG A 1 423 ? 2.914 47.219 4.992 1 90.81 423 ARG A O 1
ATOM 3567 N N . PHE A 1 424 ? 5.086 47.688 4.367 1 89.44 424 PHE A N 1
ATOM 3568 C CA . PHE A 1 424 ? 4.648 48.5 3.242 1 89.44 424 PHE A CA 1
ATOM 3569 C C . PHE A 1 424 ? 4.887 47.781 1.923 1 89.44 424 PHE A C 1
ATOM 3571 O O . PHE A 1 424 ? 6.035 47.562 1.529 1 89.44 424 PHE A O 1
ATOM 3578 N N . PHE A 1 425 ? 3.848 47.469 1.261 1 81.75 425 PHE A N 1
ATOM 3579 C CA . PHE A 1 425 ? 4.031 46.781 -0.001 1 81.75 425 PHE A CA 1
ATOM 3580 C C . PHE A 1 425 ? 3.35 47.531 -1.143 1 81.75 425 PHE A C 1
ATOM 3582 O O . PHE A 1 425 ? 2.416 48.281 -0.917 1 81.75 425 PHE A O 1
ATOM 3589 N N . ASN A 1 426 ? 3.896 47.188 -2.359 1 73.38 426 ASN A N 1
ATOM 3590 C CA . ASN A 1 426 ? 3.5 47.781 -3.637 1 73.38 426 ASN A CA 1
ATOM 3591 C C . ASN A 1 426 ? 3.902 49.25 -3.73 1 73.38 426 ASN A C 1
ATOM 3593 O O . ASN A 1 426 ? 5.059 49.594 -3.48 1 73.38 426 ASN A O 1
ATOM 3597 N N . ASP A 1 427 ? 2.936 50.219 -3.912 1 68.5 427 ASP A N 1
ATOM 3598 C CA . ASP A 1 427 ? 3.301 51.531 -4.477 1 68.5 427 ASP A CA 1
ATOM 3599 C C . ASP A 1 427 ? 3.49 52.562 -3.379 1 68.5 427 ASP A C 1
ATOM 3601 O O . ASP A 1 427 ? 3.191 53.75 -3.576 1 68.5 427 ASP A O 1
ATOM 3605 N N . PHE A 1 428 ? 4.016 52.094 -2.17 1 75.81 428 PHE A N 1
ATOM 3606 C CA . PHE A 1 428 ? 4.352 53.125 -1.19 1 75.81 428 PHE A CA 1
ATOM 3607 C C . PHE A 1 428 ? 5.836 53.438 -1.247 1 75.81 428 PHE A C 1
ATOM 3609 O O . PHE A 1 428 ? 6.684 52.562 -1.203 1 75.81 428 PHE A O 1
ATOM 3616 N N . LYS A 1 429 ? 6.051 54.719 -1.411 1 84.62 429 LYS A N 1
ATOM 3617 C CA . LYS A 1 429 ? 7.414 55.219 -1.4 1 84.62 429 LYS A CA 1
ATOM 3618 C C . LYS A 1 429 ? 7.531 56.438 -0.489 1 84.62 429 LYS A C 1
ATOM 3620 O O . LYS A 1 429 ? 6.578 57.219 -0.355 1 84.62 429 LYS A O 1
ATOM 3625 N N . PHE A 1 430 ? 8.688 56.469 0.152 1 89.88 430 PHE A N 1
ATOM 3626 C CA . PHE A 1 430 ? 8.953 57.625 1.025 1 89.88 430 PHE A CA 1
ATOM 3627 C C . PHE A 1 430 ? 10.25 58.312 0.635 1 89.88 430 PHE A C 1
ATOM 3629 O O . PHE A 1 430 ? 11.242 57.656 0.305 1 89.88 430 PHE A O 1
ATOM 3636 N N . SER A 1 431 ? 10.148 59.625 0.703 1 91.88 431 SER A N 1
ATOM 3637 C CA . SER A 1 431 ? 11.398 60.375 0.551 1 91.88 431 SER A CA 1
ATOM 3638 C C . SER A 1 431 ? 12.281 60.219 1.783 1 91.88 431 SER A C 1
ATOM 3640 O O . SER A 1 431 ? 11.805 59.844 2.855 1 91.88 431 SER A O 1
ATOM 3642 N N . LEU A 1 432 ? 13.484 60.5 1.526 1 94.69 432 LEU A N 1
ATOM 3643 C CA . LEU A 1 432 ? 14.445 60.406 2.623 1 94.69 432 LEU A CA 1
ATOM 3644 C C . LEU A 1 432 ? 14.039 61.344 3.768 1 94.69 432 LEU A C 1
ATOM 3646 O O . LEU A 1 432 ? 14.117 60.969 4.938 1 94.69 432 LEU A O 1
ATOM 3650 N N . GLU A 1 433 ? 13.594 62.469 3.389 1 95.56 433 GLU A N 1
ATOM 3651 C CA . GLU A 1 433 ? 13.188 63.469 4.379 1 95.56 433 GLU A CA 1
ATOM 3652 C C . GLU A 1 433 ? 11.953 63 5.152 1 95.56 433 GLU A C 1
ATOM 3654 O O . GLU A 1 433 ? 11.891 63.156 6.375 1 95.56 433 GLU A O 1
ATOM 3659 N N . ALA A 1 434 ? 11.086 62.531 4.438 1 95.25 434 ALA A N 1
ATOM 3660 C CA . ALA A 1 434 ? 9.844 62.062 5.062 1 95.25 434 ALA A CA 1
ATOM 3661 C C . ALA A 1 434 ? 10.117 60.906 6.027 1 95.25 434 ALA A C 1
ATOM 3663 O O . ALA A 1 434 ? 9.531 60.844 7.113 1 95.25 434 ALA A O 1
ATOM 3664 N N . LEU A 1 435 ? 10.938 60 5.59 1 95.38 435 LEU A N 1
ATOM 3665 C CA . LEU A 1 435 ? 11.281 58.875 6.438 1 95.38 435 LEU A CA 1
ATOM 3666 C C . LEU A 1 435 ? 12.023 59.312 7.691 1 95.38 435 LEU A C 1
ATOM 3668 O O . LEU A 1 435 ? 11.773 58.812 8.781 1 95.38 435 LEU A O 1
ATOM 3672 N N . GLU A 1 436 ? 12.914 60.25 7.512 1 96.44 436 GLU A N 1
ATOM 3673 C CA . GLU A 1 436 ? 13.648 60.812 8.656 1 96.44 436 GLU A CA 1
ATOM 3674 C C . GLU A 1 436 ? 12.703 61.469 9.648 1 96.44 436 GLU A C 1
ATOM 3676 O O . GLU A 1 436 ? 12.812 61.25 10.859 1 96.44 436 GLU A O 1
ATOM 3681 N N . ASN A 1 437 ? 11.805 62.219 9.148 1 96.69 437 ASN A N 1
ATOM 3682 C CA . ASN A 1 437 ? 10.82 62.875 10.008 1 96.69 437 ASN A CA 1
ATOM 3683 C C . ASN A 1 437 ? 9.969 61.875 10.766 1 96.69 437 ASN A C 1
ATOM 3685 O O . ASN A 1 437 ? 9.617 62.094 11.922 1 96.69 437 ASN A O 1
ATOM 3689 N N . PHE A 1 438 ? 9.578 60.844 10.156 1 95.69 438 PHE A N 1
ATOM 3690 C CA . PHE A 1 438 ? 8.781 59.75 10.742 1 95.69 438 PHE A CA 1
ATOM 3691 C C . PHE A 1 438 ? 9.523 59.094 11.891 1 95.69 438 PHE A C 1
ATOM 3693 O O . PHE A 1 438 ? 8.984 58.969 12.984 1 95.69 438 PHE A O 1
ATOM 3700 N N . LEU A 1 439 ? 10.781 58.812 11.609 1 95.75 439 LEU A N 1
ATOM 3701 C CA . LEU A 1 439 ? 11.57 58.094 12.602 1 95.75 439 LEU A CA 1
ATOM 3702 C C . LEU A 1 439 ? 11.898 59 13.789 1 95.75 439 LEU A C 1
ATOM 3704 O O . LEU A 1 439 ? 11.953 58.531 14.93 1 95.75 439 LEU A O 1
ATOM 3708 N N . GLU A 1 440 ? 12.047 60.219 13.477 1 95.56 440 GLU A N 1
ATOM 3709 C CA . GLU A 1 440 ? 12.336 61.188 14.547 1 95.56 440 GLU A CA 1
ATOM 3710 C C . GLU A 1 440 ? 11.125 61.375 15.438 1 95.56 440 GLU A C 1
ATOM 3712 O O . GLU A 1 440 ? 11.266 61.625 16.641 1 95.56 440 GLU A O 1
ATOM 3717 N N . SER A 1 441 ? 10.016 61.281 14.859 1 95.81 441 SER A N 1
ATOM 3718 C CA . SER A 1 441 ? 8.781 61.625 15.57 1 95.81 441 SER A CA 1
ATOM 3719 C C . SER A 1 441 ? 8.133 60.406 16.172 1 95.81 441 SER A C 1
ATOM 3721 O O . SER A 1 441 ? 7.184 60.5 16.953 1 95.81 441 SER A O 1
ATOM 3723 N N . TRP A 1 442 ? 8.609 59.25 15.844 1 94.81 442 TRP A N 1
ATOM 3724 C CA . TRP A 1 442 ? 7.988 58 16.312 1 94.81 442 TRP A CA 1
ATOM 3725 C C . TRP A 1 442 ? 8.18 57.844 17.812 1 94.81 442 TRP A C 1
ATOM 3727 O O . TRP A 1 442 ? 9.297 57.938 18.328 1 94.81 442 TRP A O 1
ATOM 3737 N N . LYS A 1 443 ? 7.129 57.562 18.562 1 88.62 443 LYS A N 1
ATOM 3738 C CA . LYS A 1 443 ? 7.184 57.469 20.016 1 88.62 443 LYS A CA 1
ATOM 3739 C C . LYS A 1 443 ? 6.785 56.094 20.516 1 88.62 443 LYS A C 1
ATOM 3741 O O . LYS A 1 443 ? 6.703 55.844 21.719 1 88.62 443 LYS A O 1
ATOM 3746 N N . GLY A 1 444 ? 6.535 55.219 19.672 1 88.31 444 GLY A N 1
ATOM 3747 C CA . GLY A 1 444 ? 6.109 53.906 20.078 1 88.31 444 GLY A CA 1
ATOM 3748 C C . GLY A 1 444 ? 7.266 52.938 20.281 1 88.31 444 GLY A C 1
ATOM 3749 O O . GLY A 1 444 ? 8.398 53.344 20.516 1 88.31 444 GLY A O 1
ATOM 3750 N N . TYR A 1 445 ? 6.988 51.688 20.359 1 91.38 445 TYR A N 1
ATOM 3751 C CA . TYR A 1 445 ? 7.992 50.656 20.469 1 91.38 445 TYR A CA 1
ATOM 3752 C C . TYR A 1 445 ? 8.883 50.594 19.234 1 91.38 445 TYR A C 1
ATOM 3754 O O . TYR A 1 445 ? 8.523 51.156 18.188 1 91.38 445 TYR A O 1
ATOM 3762 N N . ALA A 1 446 ? 10.008 49.969 19.422 1 93.5 446 ALA A N 1
ATOM 3763 C CA . ALA A 1 446 ? 10.906 49.812 18.281 1 93.5 446 ALA A CA 1
ATOM 3764 C C . ALA A 1 446 ? 10.211 49.094 17.125 1 93.5 446 ALA A C 1
ATOM 3766 O O . ALA A 1 446 ? 9.633 48 17.312 1 93.5 446 ALA A O 1
ATOM 3767 N N . LEU A 1 447 ? 10.312 49.625 16 1 94.06 447 LEU A N 1
ATOM 3768 C CA . LEU A 1 447 ? 9.539 49.156 14.859 1 94.06 447 LEU A CA 1
ATOM 3769 C C . LEU A 1 447 ? 10.375 48.219 13.992 1 94.06 447 LEU A C 1
ATOM 3771 O O . LEU A 1 447 ? 11.57 48.438 13.805 1 94.06 447 LEU A O 1
ATOM 3775 N N . THR A 1 448 ? 9.68 47.219 13.578 1 94.06 448 THR A N 1
ATOM 3776 C CA . THR A 1 448 ? 10.148 46.469 12.422 1 94.06 448 THR A CA 1
ATOM 3777 C C . THR A 1 448 ? 9.414 46.875 11.164 1 94.06 448 THR A C 1
ATOM 3779 O O . THR A 1 448 ? 8.188 46.844 11.102 1 94.06 448 THR A O 1
ATOM 3782 N N . ILE A 1 449 ? 10.195 47.344 10.18 1 92.38 449 ILE A N 1
ATOM 3783 C CA . ILE A 1 449 ? 9.586 47.844 8.953 1 92.38 449 ILE A CA 1
ATOM 3784 C C . ILE A 1 449 ? 10.008 46.969 7.777 1 92.38 449 ILE A C 1
ATOM 3786 O O . ILE A 1 449 ? 11.203 46.75 7.566 1 92.38 449 ILE A O 1
ATOM 3790 N N . LEU A 1 450 ? 9.008 46.531 7.086 1 90.25 450 LEU A N 1
ATOM 3791 C CA . LEU A 1 450 ? 9.25 45.75 5.879 1 90.25 450 LEU A CA 1
ATOM 3792 C C . LEU A 1 450 ? 8.719 46.469 4.645 1 90.25 450 LEU A C 1
ATOM 3794 O O . LEU A 1 450 ? 7.648 47.062 4.691 1 90.25 450 LEU A O 1
ATOM 3798 N N . THR A 1 451 ? 9.586 46.438 3.566 1 88 451 THR A N 1
ATOM 3799 C CA . THR A 1 451 ? 9.172 47.094 2.328 1 88 451 THR A CA 1
ATOM 3800 C C . THR A 1 451 ? 9.531 46.219 1.119 1 88 451 THR A C 1
ATOM 3802 O O . THR A 1 451 ? 10.336 45.312 1.227 1 88 451 THR A O 1
ATOM 3805 N N . SER A 1 452 ? 8.859 46.469 0.063 1 81.88 452 SER A N 1
ATOM 3806 C CA . SER A 1 452 ? 9.18 45.75 -1.16 1 81.88 452 SER A CA 1
ATOM 3807 C C . SER A 1 452 ? 10.023 46.594 -2.102 1 81.88 452 SER A C 1
ATOM 3809 O O . SER A 1 452 ? 10.516 46.094 -3.119 1 81.88 452 SER A O 1
ATOM 3811 N N . ASP A 1 453 ? 10.289 47.781 -1.819 1 81.62 453 ASP A N 1
ATOM 3812 C CA . ASP A 1 453 ? 11.008 48.688 -2.721 1 81.62 453 ASP A CA 1
ATOM 3813 C C . ASP A 1 453 ? 12.508 48.656 -2.432 1 81.62 453 ASP A C 1
ATOM 3815 O O . ASP A 1 453 ? 12.93 49 -1.321 1 81.62 453 ASP A O 1
ATOM 3819 N N . THR A 1 454 ? 13.242 48.531 -3.402 1 85.5 454 THR A N 1
ATOM 3820 C CA . THR A 1 454 ? 14.688 48.375 -3.258 1 85.5 454 THR A CA 1
ATOM 3821 C C . THR A 1 454 ? 15.367 49.75 -3.102 1 85.5 454 THR A C 1
ATOM 3823 O O . THR A 1 454 ? 16.562 49.812 -2.805 1 85.5 454 THR A O 1
ATOM 3826 N N . ILE A 1 455 ? 14.68 50.75 -3.244 1 85.88 455 ILE A N 1
ATOM 3827 C CA . ILE A 1 455 ? 15.242 52.094 -3.133 1 85.88 455 ILE A CA 1
ATOM 3828 C C . ILE A 1 455 ? 15.836 52.281 -1.737 1 85.88 455 ILE A C 1
ATOM 3830 O O . ILE A 1 455 ? 16.797 53.031 -1.562 1 85.88 455 ILE A O 1
ATOM 3834 N N . TYR A 1 456 ? 15.359 51.562 -0.88 1 89.44 456 TYR A N 1
ATOM 3835 C CA . TYR A 1 456 ? 15.742 51.75 0.512 1 89.44 456 TYR A CA 1
ATOM 3836 C C . TYR A 1 456 ? 17.047 51.031 0.83 1 89.44 456 TYR A C 1
ATOM 3838 O O . TYR A 1 456 ? 17.594 51.188 1.929 1 89.44 456 TYR A O 1
ATOM 3846 N N . GLU A 1 457 ? 17.484 50.406 -0.189 1 88.38 457 GLU A N 1
ATOM 3847 C CA . GLU A 1 457 ? 18.781 49.781 -0.056 1 88.38 457 GLU A CA 1
ATOM 3848 C C . GLU A 1 457 ? 19.906 50.719 -0.48 1 88.38 457 GLU A C 1
ATOM 3850 O O . GLU A 1 457 ? 21.094 50.375 -0.381 1 88.38 457 GLU A O 1
ATOM 3855 N N . GLY A 1 458 ? 19.516 51.844 -0.887 1 90.5 458 GLY A N 1
ATOM 3856 C CA . GLY A 1 458 ? 20.516 52.875 -1.239 1 90.5 458 GLY A CA 1
ATOM 3857 C C . GLY A 1 458 ? 21.281 53.375 -0.042 1 90.5 458 GLY A C 1
ATOM 3858 O O . GLY A 1 458 ? 20.797 53.344 1.089 1 90.5 458 GLY A O 1
ATOM 3859 N N . ASP A 1 459 ? 22.359 54 -0.315 1 93 459 ASP A N 1
ATOM 3860 C CA . ASP A 1 459 ? 23.297 54.375 0.731 1 93 459 ASP A CA 1
ATOM 3861 C C . ASP A 1 459 ? 22.688 55.406 1.675 1 93 459 ASP A C 1
ATOM 3863 O O . ASP A 1 459 ? 22.844 55.312 2.895 1 93 459 ASP A O 1
ATOM 3867 N N . ASP A 1 460 ? 22.047 56.375 1.137 1 94.12 460 ASP A N 1
ATOM 3868 C CA . ASP A 1 460 ? 21.469 57.438 1.964 1 94.12 460 ASP A CA 1
ATOM 3869 C C . ASP A 1 460 ? 20.422 56.844 2.928 1 94.12 460 ASP A C 1
ATOM 3871 O O . ASP A 1 460 ? 20.406 57.219 4.109 1 94.12 460 ASP A O 1
ATOM 3875 N N . TYR A 1 461 ? 19.656 56 2.43 1 94.44 461 TYR A N 1
ATOM 3876 C CA . TYR A 1 461 ? 18.625 55.375 3.256 1 94.44 461 TYR A CA 1
ATOM 3877 C C . TYR A 1 461 ? 19.234 54.438 4.285 1 94.44 461 TYR A C 1
ATOM 3879 O O . TYR A 1 461 ? 18.812 54.438 5.449 1 94.44 461 TYR A O 1
ATOM 3887 N N . LYS A 1 462 ? 20.172 53.688 3.875 1 94.19 462 LYS A N 1
ATOM 3888 C CA . LYS A 1 462 ? 20.828 52.75 4.781 1 94.19 462 LYS A CA 1
ATOM 3889 C C . LYS A 1 462 ? 21.453 53.469 5.969 1 94.19 462 LYS A C 1
ATOM 3891 O O . LYS A 1 462 ? 21.391 53 7.102 1 94.19 462 LYS A O 1
ATOM 3896 N N . ASN A 1 463 ? 22.094 54.531 5.574 1 95.38 463 ASN A N 1
ATOM 3897 C CA . ASN A 1 463 ? 22.719 55.312 6.633 1 95.38 463 ASN A CA 1
ATOM 3898 C C . ASN A 1 463 ? 21.688 55.844 7.625 1 95.38 463 ASN A C 1
ATOM 3900 O O . ASN A 1 463 ? 21.922 55.812 8.836 1 95.38 463 ASN A O 1
ATOM 3904 N N . LEU A 1 464 ? 20.641 56.312 7.117 1 95.44 464 LEU A N 1
ATOM 3905 C CA . LEU A 1 464 ? 19.562 56.844 7.957 1 95.44 464 LEU A CA 1
ATOM 3906 C C . LEU A 1 464 ? 18.984 55.719 8.828 1 95.44 464 LEU A C 1
ATOM 3908 O O . LEU A 1 464 ? 18.797 55.906 10.031 1 95.44 464 LEU A O 1
ATOM 3912 N N . ILE A 1 465 ? 18.703 54.594 8.258 1 94.69 465 ILE A N 1
ATOM 3913 C CA . ILE A 1 465 ? 18.094 53.438 8.938 1 94.69 465 ILE A CA 1
ATOM 3914 C C . ILE A 1 465 ? 19.031 52.938 10.047 1 94.69 465 ILE A C 1
ATOM 3916 O O . ILE A 1 465 ? 18.578 52.656 11.156 1 94.69 465 ILE A O 1
ATOM 3920 N N . ASN A 1 466 ? 20.281 52.906 9.742 1 94.81 466 ASN A N 1
ATOM 3921 C CA . ASN A 1 466 ? 21.25 52.438 10.727 1 94.81 466 ASN A CA 1
ATOM 3922 C C . ASN A 1 466 ? 21.344 53.406 11.922 1 94.81 466 ASN A C 1
ATOM 3924 O O . ASN A 1 466 ? 21.516 52.938 13.055 1 94.81 466 ASN A O 1
ATOM 3928 N N . LYS A 1 467 ? 21.281 54.625 11.609 1 95.75 467 LYS A N 1
ATOM 3929 C CA . LYS A 1 467 ? 21.266 55.625 12.68 1 95.75 467 LYS A CA 1
ATOM 3930 C C . LYS A 1 467 ? 20.141 55.344 13.672 1 95.75 467 LYS A C 1
ATOM 3932 O O . LYS A 1 467 ? 20.375 55.281 14.883 1 95.75 467 LYS A O 1
ATOM 3937 N N . TYR A 1 468 ? 19.031 55.062 13.258 1 95.19 468 TYR A N 1
ATOM 3938 C CA . TYR A 1 468 ? 17.875 54.906 14.133 1 95.19 468 TYR A CA 1
ATOM 3939 C C . TYR A 1 468 ? 17.781 53.469 14.664 1 95.19 468 TYR A C 1
ATOM 3941 O O . TYR A 1 468 ? 17.062 53.219 15.641 1 95.19 468 TYR A O 1
ATOM 3949 N N . LYS A 1 469 ? 18.406 52.531 14.008 1 94 469 LYS A N 1
ATOM 3950 C CA . LYS A 1 469 ? 18.578 51.219 14.617 1 94 469 LYS A CA 1
ATOM 3951 C C . LYS A 1 469 ? 19.422 51.312 15.883 1 94 469 LYS A C 1
ATOM 3953 O O . LYS A 1 469 ? 19.094 50.688 16.906 1 94 469 LYS A O 1
ATOM 3958 N N . ASN A 1 470 ? 20.422 52.094 15.75 1 92.81 470 ASN A N 1
ATOM 3959 C CA . ASN A 1 470 ? 21.328 52.312 16.875 1 92.81 470 ASN A CA 1
ATOM 3960 C C . ASN A 1 470 ? 20.641 53.062 18.016 1 92.81 470 ASN A C 1
ATOM 3962 O O . ASN A 1 470 ? 20.953 52.844 19.188 1 92.81 470 ASN A O 1
ATOM 3966 N N . ASP A 1 471 ? 19.703 53.938 17.672 1 93.31 471 ASP A N 1
ATOM 3967 C CA . ASP A 1 471 ? 18.969 54.75 18.656 1 93.31 471 ASP A CA 1
ATOM 3968 C C . ASP A 1 471 ? 17.859 53.906 19.297 1 93.31 471 ASP A C 1
ATOM 3970 O O . ASP A 1 471 ? 17.219 54.375 20.25 1 93.31 471 ASP A O 1
ATOM 3974 N N . GLY A 1 472 ? 17.5 52.781 18.656 1 93.06 472 GLY A N 1
ATOM 3975 C CA . GLY A 1 472 ? 16.516 51.875 19.234 1 93.06 472 GLY A CA 1
ATOM 3976 C C . GLY A 1 472 ? 15.102 52.125 18.734 1 93.06 472 GLY A C 1
ATOM 3977 O O . GLY A 1 472 ? 14.133 51.594 19.266 1 93.06 472 GLY A O 1
ATOM 3978 N N . VAL A 1 473 ? 14.969 53 17.75 1 93.25 473 VAL A N 1
ATOM 3979 C CA . VAL A 1 473 ? 13.672 53.344 17.188 1 93.25 473 VAL A CA 1
ATOM 3980 C C . VAL A 1 473 ? 13.227 52.219 16.219 1 93.25 473 VAL A C 1
ATOM 3982 O O . VAL A 1 473 ? 12.039 51.906 16.156 1 93.25 473 VAL A O 1
ATOM 3985 N N . ILE A 1 474 ? 14.242 51.719 15.586 1 93.44 474 ILE A N 1
ATOM 3986 C CA . ILE A 1 474 ? 13.992 50.656 14.625 1 93.44 474 ILE A CA 1
ATOM 3987 C C . ILE A 1 474 ? 14.648 49.375 15.109 1 93.44 474 ILE A C 1
ATOM 3989 O O . ILE A 1 474 ? 15.812 49.375 15.516 1 93.44 474 ILE A O 1
ATOM 3993 N N . LYS A 1 475 ? 13.867 48.438 15.125 1 93.5 475 LYS A N 1
ATOM 3994 C CA . LYS A 1 475 ? 14.398 47.125 15.438 1 93.5 475 LYS A CA 1
ATOM 3995 C C . LYS A 1 475 ? 15.008 46.469 14.195 1 93.5 475 LYS A C 1
ATOM 3997 O O . LYS A 1 475 ? 16.094 45.906 14.266 1 93.5 475 LYS A O 1
ATOM 4002 N N . ASP A 1 476 ? 14.25 46.562 13.148 1 92.12 476 ASP A N 1
ATOM 4003 C CA . ASP A 1 476 ? 14.703 45.969 11.883 1 92.12 476 ASP A CA 1
ATOM 4004 C C . ASP A 1 476 ? 14.047 46.688 10.703 1 92.12 476 ASP A C 1
ATOM 4006 O O . ASP A 1 476 ? 12.93 47.188 10.812 1 92.12 476 ASP A O 1
ATOM 4010 N N . PHE A 1 477 ? 14.844 46.875 9.609 1 91.75 477 PHE A N 1
ATOM 4011 C CA . PHE A 1 477 ? 14.367 47.406 8.352 1 91.75 477 PHE A CA 1
ATOM 4012 C C . PHE A 1 477 ? 14.844 46.562 7.176 1 91.75 477 PHE A C 1
ATOM 4014 O O . PHE A 1 477 ? 16.047 46.5 6.895 1 91.75 477 PHE A O 1
ATOM 4021 N N . ARG A 1 478 ? 13.875 45.812 6.594 1 88.56 478 ARG A N 1
ATOM 4022 C CA . ARG A 1 478 ? 14.312 44.906 5.539 1 88.56 478 ARG A CA 1
ATOM 4023 C C . ARG A 1 478 ? 13.414 45.031 4.309 1 88.56 478 ARG A C 1
ATOM 4025 O O . ARG A 1 478 ? 12.25 45.406 4.418 1 88.56 478 ARG A O 1
ATOM 4032 N N . CYS A 1 479 ? 14.094 44.688 3.188 1 84.38 479 CYS A N 1
ATOM 4033 C CA . CYS A 1 479 ? 13.383 44.562 1.921 1 84.38 479 CYS A CA 1
ATOM 4034 C C . CYS A 1 479 ? 13.016 43.094 1.639 1 84.38 479 CYS A C 1
ATOM 4036 O O . CYS A 1 479 ? 13.82 42.188 1.853 1 84.38 479 CYS A O 1
ATOM 4038 N N . GLU A 1 480 ? 11.781 42.844 1.44 1 78.06 480 GLU A N 1
ATOM 4039 C CA . GLU A 1 480 ? 11.297 41.5 1.157 1 78.06 480 GLU A CA 1
ATOM 4040 C C . GLU A 1 480 ? 10.516 41.469 -0.155 1 78.06 480 GLU A C 1
ATOM 4042 O O . GLU A 1 480 ? 9.906 42.438 -0.553 1 78.06 480 GLU A O 1
ATOM 4047 N N . SER A 1 481 ? 10.664 40.281 -0.843 1 72.19 481 SER A N 1
ATOM 4048 C CA . SER A 1 481 ? 9.922 40.125 -2.09 1 72.19 481 SER A CA 1
ATOM 4049 C C . SER A 1 481 ? 8.422 40.062 -1.83 1 72.19 481 SER A C 1
ATOM 4051 O O . SER A 1 481 ? 7.992 39.625 -0.763 1 72.19 481 SER A O 1
ATOM 4053 N N . THR A 1 482 ? 7.711 40.562 -2.82 1 62.25 482 THR A N 1
ATOM 4054 C CA . THR A 1 482 ? 6.254 40.531 -2.748 1 62.25 482 THR A CA 1
ATOM 4055 C C . THR A 1 482 ? 5.754 39.094 -2.607 1 62.25 482 THR A C 1
ATOM 4057 O O . THR A 1 482 ? 4.684 38.875 -2.045 1 62.25 482 THR A O 1
ATOM 4060 N N . ALA A 1 483 ? 6.52 38.188 -3.182 1 58.69 483 ALA A N 1
ATOM 4061 C CA . ALA A 1 483 ? 6.125 36.781 -3.119 1 58.69 483 ALA A CA 1
ATOM 4062 C C . ALA A 1 483 ? 6.109 36.281 -1.678 1 58.69 483 ALA A C 1
ATOM 4064 O O . ALA A 1 483 ? 5.277 35.438 -1.312 1 58.69 483 ALA A O 1
ATOM 4065 N N . ASN A 1 484 ? 6.965 36.719 -0.997 1 54.31 484 ASN A N 1
ATOM 4066 C CA . ASN A 1 484 ? 7.105 36.281 0.388 1 54.31 484 ASN A CA 1
ATOM 4067 C C . ASN A 1 484 ? 6.027 36.875 1.28 1 54.31 484 ASN A C 1
ATOM 4069 O O . ASN A 1 484 ? 5.891 36.5 2.445 1 54.31 484 ASN A O 1
ATOM 4073 N N . VAL A 1 485 ? 5.527 37.844 0.841 1 53.81 485 VAL A N 1
ATOM 4074 C CA . VAL A 1 485 ? 4.418 38.469 1.566 1 53.81 485 VAL A CA 1
ATOM 4075 C C . VAL A 1 485 ? 3.32 37.406 1.796 1 53.81 485 VAL A C 1
ATOM 4077 O O . VAL A 1 485 ? 2.65 37.438 2.83 1 53.81 485 VAL A O 1
ATOM 4080 N N . GLU A 1 486 ? 3.256 36.625 0.758 1 51.59 486 GLU A N 1
ATOM 4081 C CA . GLU A 1 486 ? 2.184 35.625 0.81 1 51.59 486 GLU A CA 1
ATOM 4082 C C . GLU A 1 486 ? 2.43 34.625 1.915 1 51.59 486 GLU A C 1
ATOM 4084 O O . GLU A 1 486 ? 1.484 34.031 2.457 1 51.59 486 GLU A O 1
ATOM 4089 N N . ASN A 1 487 ? 3.539 34.344 2.121 1 48.84 487 ASN A N 1
ATOM 4090 C CA . ASN A 1 487 ? 3.871 33.312 3.102 1 48.84 487 ASN A CA 1
ATOM 4091 C C . ASN A 1 487 ? 3.994 33.875 4.508 1 48.84 487 ASN A C 1
ATOM 4093 O O . ASN A 1 487 ? 4.98 33.625 5.199 1 48.84 487 ASN A O 1
ATOM 4097 N N . ILE A 1 488 ? 3.32 34.781 4.758 1 46.41 488 ILE A N 1
ATOM 4098 C CA . ILE A 1 488 ? 3.441 35.438 6.047 1 46.41 488 ILE A CA 1
ATOM 4099 C C . ILE A 1 488 ? 3.121 34.469 7.172 1 46.41 488 ILE A C 1
ATOM 4101 O O . ILE A 1 488 ? 1.954 34.156 7.422 1 46.41 488 ILE A O 1
ATOM 4105 N N . HIS A 1 489 ? 3.834 33.375 7.262 1 44.44 489 HIS A N 1
ATOM 4106 C CA . HIS A 1 489 ? 3.711 32.812 8.594 1 44.44 489 HIS A CA 1
ATOM 4107 C C . HIS A 1 489 ? 4.012 33.844 9.672 1 44.44 489 HIS A C 1
ATOM 4109 O O . HIS A 1 489 ? 5.133 34.375 9.758 1 44.44 489 HIS A O 1
ATOM 4115 N N . PHE A 1 490 ? 3.055 34.625 9.992 1 37.16 490 PHE A N 1
ATOM 4116 C CA . PHE A 1 490 ? 3.293 35.375 11.211 1 37.16 490 PHE A CA 1
ATOM 4117 C C . PHE A 1 490 ? 3.832 34.5 12.312 1 37.16 490 PHE A C 1
ATOM 4119 O O . PHE A 1 490 ? 3.146 33.562 12.758 1 37.16 490 PHE A O 1
ATOM 4126 N N . LYS A 1 491 ? 4.984 33.969 12.102 1 36.19 491 LYS A N 1
ATOM 4127 C CA . LYS A 1 491 ? 5.523 33.312 13.281 1 36.19 491 LYS A CA 1
ATOM 4128 C C . LYS A 1 491 ? 5.125 34.031 14.562 1 36.19 491 LYS A C 1
ATOM 4130 O O . LYS A 1 491 ? 5.496 35.188 14.766 1 36.19 491 LYS A O 1
ATOM 4135 N N . ILE A 1 492 ? 3.967 33.625 15.047 1 28.73 492 ILE A N 1
ATOM 4136 C CA . ILE A 1 492 ? 3.805 33.938 16.469 1 28.73 492 ILE A CA 1
ATOM 4137 C C . ILE A 1 492 ? 4.895 33.25 17.281 1 28.73 492 ILE A C 1
ATOM 4139 O O . ILE A 1 492 ? 5.125 32.062 17.125 1 28.73 492 ILE A O 1
ATOM 4143 N N . MET B 1 1 ? -16.906 -57.844 8.82 1 37.94 1 MET B N 1
ATOM 4144 C CA . MET B 1 1 ? -16.453 -56.719 8.016 1 37.94 1 MET B CA 1
ATOM 4145 C C . MET B 1 1 ? -15.016 -56.344 8.352 1 37.94 1 MET B C 1
ATOM 4147 O O . MET B 1 1 ? -14.688 -56.125 9.516 1 37.94 1 MET B O 1
ATOM 4151 N N . PHE B 1 2 ? -14.133 -56.75 7.609 1 42.97 2 PHE B N 1
ATOM 4152 C CA . PHE B 1 2 ? -12.695 -56.688 7.871 1 42.97 2 PHE B CA 1
ATOM 4153 C C . PHE B 1 2 ? -12.297 -55.312 8.32 1 42.97 2 PHE B C 1
ATOM 4155 O O . PHE B 1 2 ? -12.719 -54.312 7.734 1 42.97 2 PHE B O 1
ATOM 4162 N N . LYS B 1 3 ? -12.055 -55.062 9.57 1 54.62 3 LYS B N 1
ATOM 4163 C CA . LYS B 1 3 ? -11.625 -53.906 10.352 1 54.62 3 LYS B CA 1
ATOM 4164 C C . LYS B 1 3 ? -10.383 -53.25 9.734 1 54.62 3 LYS B C 1
ATOM 4166 O O . LYS B 1 3 ? -9.281 -53.812 9.836 1 54.62 3 LYS B O 1
ATOM 4171 N N . LEU B 1 4 ? -10.5 -52.656 8.516 1 58.94 4 LEU B N 1
ATOM 4172 C CA . LEU B 1 4 ? -9.32 -52 7.98 1 58.94 4 LEU B CA 1
ATOM 4173 C C . LEU B 1 4 ? -8.695 -51.094 9.016 1 58.94 4 LEU B C 1
ATOM 4175 O O . LEU B 1 4 ? -9.414 -50.344 9.703 1 58.94 4 LEU B O 1
ATOM 4179 N N . ASN B 1 5 ? -7.492 -51.406 9.5 1 68.56 5 ASN B N 1
ATOM 4180 C CA . ASN B 1 5 ? -6.727 -50.562 10.414 1 68.56 5 ASN B CA 1
ATOM 4181 C C . ASN B 1 5 ? -6.727 -49.125 9.977 1 68.56 5 ASN B C 1
ATOM 4183 O O . ASN B 1 5 ? -6.914 -48.812 8.797 1 68.56 5 ASN B O 1
ATOM 4187 N N . LYS B 1 6 ? -6.93 -48.219 10.93 1 74.81 6 LYS B N 1
ATOM 4188 C CA . LYS B 1 6 ? -7.016 -46.781 10.75 1 74.81 6 LYS B CA 1
ATOM 4189 C C . LYS B 1 6 ? -5.965 -46.281 9.758 1 74.81 6 LYS B C 1
ATOM 4191 O O . LYS B 1 6 ? -6.238 -45.406 8.938 1 74.81 6 LYS B O 1
ATOM 4196 N N . ASP B 1 7 ? -4.883 -46.938 9.719 1 73.81 7 ASP B N 1
ATOM 4197 C CA . ASP B 1 7 ? -3.775 -46.5 8.867 1 73.81 7 ASP B CA 1
ATOM 4198 C C . ASP B 1 7 ? -4.059 -46.812 7.398 1 73.81 7 ASP B C 1
ATOM 4200 O O . ASP B 1 7 ? -3.746 -46 6.523 1 73.81 7 ASP B O 1
ATOM 4204 N N . ILE B 1 8 ? -4.59 -47.906 7.273 1 73.25 8 ILE B N 1
ATOM 4205 C CA . ILE B 1 8 ? -4.898 -48.312 5.906 1 73.25 8 ILE B CA 1
ATOM 4206 C C . ILE B 1 8 ? -6.023 -47.438 5.352 1 73.25 8 ILE B C 1
ATOM 4208 O O . ILE B 1 8 ? -5.969 -47 4.195 1 73.25 8 ILE B O 1
ATOM 4212 N N . LEU B 1 9 ? -7.008 -47.25 6.184 1 75.25 9 LEU B N 1
ATOM 4213 C CA . LEU B 1 9 ? -8.125 -46.406 5.777 1 75.25 9 LEU B CA 1
ATOM 4214 C C . LEU B 1 9 ? -7.629 -45.031 5.379 1 75.25 9 LEU B C 1
ATOM 4216 O O . LEU B 1 9 ? -8.086 -44.469 4.379 1 75.25 9 LEU B O 1
ATOM 4220 N N . PHE B 1 10 ? -6.703 -44.625 6.094 1 79.12 10 PHE B N 1
ATOM 4221 C CA . PHE B 1 10 ? -6.148 -43.281 5.816 1 79.12 10 PHE B CA 1
ATOM 4222 C C . PHE B 1 10 ? -5.504 -43.25 4.438 1 79.12 10 PHE B C 1
ATOM 4224 O O . PHE B 1 10 ? -5.699 -42.312 3.68 1 79.12 10 PHE B O 1
ATOM 4231 N N . LEU B 1 11 ? -4.852 -44.219 4.129 1 75.69 11 LEU B N 1
ATOM 4232 C CA . LEU B 1 11 ? -4.176 -44.281 2.84 1 75.69 11 LEU B CA 1
ATOM 4233 C C . LEU B 1 11 ? -5.188 -44.312 1.698 1 75.69 11 LEU B C 1
ATOM 4235 O O . LEU B 1 11 ? -4.984 -43.688 0.667 1 75.69 11 LEU B O 1
ATOM 4239 N N . ILE B 1 12 ? -6.164 -45.031 1.917 1 74.75 12 ILE B N 1
ATOM 4240 C CA . ILE B 1 12 ? -7.207 -45.156 0.902 1 74.75 12 ILE B CA 1
ATOM 4241 C C . ILE B 1 12 ? -7.863 -43.781 0.677 1 74.75 12 ILE B C 1
ATOM 4243 O O . ILE B 1 12 ? -8.023 -43.344 -0.464 1 74.75 12 ILE B O 1
ATOM 4247 N N . PHE B 1 13 ? -8.117 -43.219 1.736 1 80.69 13 PHE B N 1
ATOM 4248 C CA . PHE B 1 13 ? -8.844 -41.969 1.625 1 80.69 13 PHE B CA 1
ATOM 4249 C C . PHE B 1 13 ? -7.926 -40.844 1.134 1 80.69 13 PHE B C 1
ATOM 4251 O O . PHE B 1 13 ? -8.375 -39.906 0.475 1 80.69 13 PHE B O 1
ATOM 4258 N N . GLU B 1 14 ? -6.699 -41.031 1.358 1 78.31 14 GLU B N 1
ATOM 4259 C CA . GLU B 1 14 ? -5.723 -40.094 0.851 1 78.31 14 GLU B CA 1
ATOM 4260 C C . GLU B 1 14 ? -5.691 -40.094 -0.675 1 78.31 14 GLU B C 1
ATOM 4262 O O . GLU B 1 14 ? -5.516 -39.031 -1.297 1 78.31 14 GLU B O 1
ATOM 4267 N N . GLU B 1 15 ? -5.91 -41.188 -1.139 1 74.25 15 GLU B N 1
ATOM 4268 C CA . GLU B 1 15 ? -5.926 -41.312 -2.592 1 74.25 15 GLU B CA 1
ATOM 4269 C C . GLU B 1 15 ? -7.148 -40.656 -3.197 1 74.25 15 GLU B C 1
ATOM 4271 O O . GLU B 1 15 ? -7.129 -40.219 -4.359 1 74.25 15 GLU B O 1
ATOM 4276 N N . LEU B 1 16 ? -8.109 -40.5 -2.432 1 72.38 16 LEU B N 1
ATOM 4277 C CA . LEU B 1 16 ? -9.359 -39.938 -2.904 1 72.38 16 LEU B CA 1
ATOM 4278 C C . LEU B 1 16 ? -9.422 -38.438 -2.58 1 72.38 16 LEU B C 1
ATOM 4280 O O . LEU B 1 16 ? -10.477 -37.812 -2.705 1 72.38 16 LEU B O 1
ATOM 4284 N N . LYS B 1 17 ? -8.328 -37.969 -2.238 1 74.5 17 LYS B N 1
ATOM 4285 C CA . LYS B 1 17 ? -8.289 -36.594 -1.723 1 74.5 17 LYS B CA 1
ATOM 4286 C C . LYS B 1 17 ? -8.844 -35.594 -2.742 1 74.5 17 LYS B C 1
ATOM 4288 O O . LYS B 1 17 ? -9.422 -34.562 -2.371 1 74.5 17 LYS B O 1
ATOM 4293 N N . ASP B 1 18 ? -8.688 -35.969 -3.969 1 71.69 18 ASP B N 1
ATOM 4294 C CA . ASP B 1 18 ? -9.125 -35.031 -5.008 1 71.69 18 ASP B CA 1
ATOM 4295 C C . ASP B 1 18 ? -10.594 -35.25 -5.352 1 71.69 18 ASP B C 1
ATOM 4297 O O . ASP B 1 18 ? -11.188 -34.469 -6.09 1 71.69 18 ASP B O 1
ATOM 4301 N N . ASP B 1 19 ? -11.109 -36.281 -4.887 1 75.31 19 ASP B N 1
ATOM 4302 C CA . ASP B 1 19 ? -12.523 -36.562 -5.09 1 75.31 19 ASP B CA 1
ATOM 4303 C C . ASP B 1 19 ? -13.328 -36.312 -3.82 1 75.31 19 ASP B C 1
ATOM 4305 O O . ASP B 1 19 ? -13.703 -37.25 -3.111 1 75.31 19 ASP B O 1
ATOM 4309 N N . SER B 1 20 ? -13.656 -35.125 -3.629 1 74.56 20 SER B N 1
ATOM 4310 C CA . SER B 1 20 ? -14.312 -34.688 -2.395 1 74.56 20 SER B CA 1
ATOM 4311 C C . SER B 1 20 ? -15.703 -35.312 -2.273 1 74.56 20 SER B C 1
ATOM 4313 O O . SER B 1 20 ? -16.156 -35.625 -1.169 1 74.56 20 SER B O 1
ATOM 4315 N N . LYS B 1 21 ? -16.328 -35.5 -3.332 1 77.25 21 LYS B N 1
ATOM 4316 C CA . LYS B 1 21 ? -17.672 -36.062 -3.303 1 77.25 21 LYS B CA 1
ATOM 4317 C C . LYS B 1 21 ? -17.688 -37.438 -2.684 1 77.25 21 LYS B C 1
ATOM 4319 O O . LYS B 1 21 ? -18.516 -37.75 -1.818 1 77.25 21 LYS B O 1
ATOM 4324 N N . SER B 1 22 ? -16.734 -38.219 -3.125 1 80.31 22 SER B N 1
ATOM 4325 C CA . SER B 1 22 ? -16.641 -39.562 -2.59 1 80.31 22 SER B CA 1
ATOM 4326 C C . SER B 1 22 ? -16.266 -39.562 -1.11 1 80.31 22 SER B C 1
ATOM 4328 O O . SER B 1 22 ? -16.812 -40.312 -0.322 1 80.31 22 SER B O 1
ATOM 4330 N N . LEU B 1 23 ? -15.445 -38.688 -0.754 1 81.19 23 LEU B N 1
ATOM 4331 C CA . LEU B 1 23 ? -15.008 -38.594 0.634 1 81.19 23 LEU B CA 1
ATOM 4332 C C . LEU B 1 23 ? -16.156 -38.188 1.544 1 81.19 23 LEU B C 1
ATOM 4334 O O . LEU B 1 23 ? -16.328 -38.75 2.635 1 81.19 23 LEU B O 1
ATOM 4338 N N . PHE B 1 24 ? -16.922 -37.344 1.072 1 79.75 24 PHE B N 1
ATOM 4339 C CA . PHE B 1 24 ? -18.062 -36.875 1.858 1 79.75 24 PHE B CA 1
ATOM 4340 C C . PHE B 1 24 ? -19.062 -38 2.072 1 79.75 24 PHE B C 1
ATOM 4342 O O . PHE B 1 24 ? -19.641 -38.125 3.152 1 79.75 24 PHE B O 1
ATOM 4349 N N . SER B 1 25 ? -19.219 -38.688 1.052 1 80.62 25 SER B N 1
ATOM 4350 C CA . SER B 1 25 ? -20.125 -39.812 1.165 1 80.62 25 SER B CA 1
ATOM 4351 C C . SER B 1 25 ? -19.625 -40.844 2.182 1 80.62 25 SER B C 1
ATOM 4353 O O . SER B 1 25 ? -20.422 -41.469 2.887 1 80.62 25 SER B O 1
ATOM 4355 N N . CYS B 1 26 ? -18.406 -40.938 2.271 1 81.31 26 CYS B N 1
ATOM 4356 C CA . CYS B 1 26 ? -17.781 -41.938 3.154 1 81.31 26 CYS B CA 1
ATOM 4357 C C . CYS B 1 26 ? -17.812 -41.438 4.602 1 81.31 26 CYS B C 1
ATOM 4359 O O . CYS B 1 26 ? -17.703 -42.25 5.527 1 81.31 26 CYS B O 1
ATOM 4361 N N . LEU B 1 27 ? -18.047 -40.125 4.832 1 80.06 27 LEU B N 1
ATOM 4362 C CA . LEU B 1 27 ? -18.031 -39.531 6.16 1 80.06 27 LEU B CA 1
ATOM 4363 C C . LEU B 1 27 ? -19.156 -40.094 7.023 1 80.06 27 LEU B C 1
ATOM 4365 O O . LEU B 1 27 ? -19.016 -40.188 8.242 1 80.06 27 LEU B O 1
ATOM 4369 N N . MET B 1 28 ? -20.156 -40.562 6.359 1 80.19 28 MET B N 1
ATOM 4370 C CA . MET B 1 28 ? -21.375 -40.906 7.074 1 80.19 28 MET B CA 1
ATOM 4371 C C . MET B 1 28 ? -21.453 -42.406 7.316 1 80.19 28 MET B C 1
ATOM 4373 O O . MET B 1 28 ? -22.453 -42.906 7.859 1 80.19 28 MET B O 1
ATOM 4377 N N . VAL B 1 29 ? -20.469 -43.094 6.996 1 80.56 29 VAL B N 1
ATOM 4378 C CA . VAL B 1 29 ? -20.531 -44.562 7.078 1 80.56 29 VAL B CA 1
ATOM 4379 C C . VAL B 1 29 ? -20.359 -45 8.531 1 80.56 29 VAL B C 1
ATOM 4381 O O . VAL B 1 29 ? -21.188 -45.75 9.055 1 80.56 29 VAL B O 1
ATOM 4384 N N . ASN B 1 30 ? -19.312 -44.562 9.234 1 82.38 30 ASN B N 1
ATOM 4385 C CA . ASN B 1 30 ? -19.094 -44.875 10.648 1 82.38 30 ASN B CA 1
ATOM 4386 C C . ASN B 1 30 ? -18.125 -43.875 11.281 1 82.38 30 ASN B C 1
ATOM 4388 O O . ASN B 1 30 ? -17.594 -43 10.602 1 82.38 30 ASN B O 1
ATOM 4392 N N . LYS B 1 31 ? -17.891 -44.094 12.523 1 82.81 31 LYS B N 1
ATOM 4393 C CA . LYS B 1 31 ? -17.109 -43.125 13.305 1 82.81 31 LYS B CA 1
ATOM 4394 C C . LYS B 1 31 ? -15.641 -43.188 12.914 1 82.81 31 LYS B C 1
ATOM 4396 O O . LYS B 1 31 ? -14.977 -42.156 12.828 1 82.81 31 LYS B O 1
ATOM 4401 N N . LEU B 1 32 ? -15.18 -44.281 12.672 1 84.38 32 LEU B N 1
ATOM 4402 C CA . LEU B 1 32 ? -13.773 -44.469 12.312 1 84.38 32 LEU B CA 1
ATOM 4403 C C . LEU B 1 32 ? -13.469 -43.781 10.984 1 84.38 32 LEU B C 1
ATOM 4405 O O . LEU B 1 32 ? -12.43 -43.125 10.836 1 84.38 32 LEU B O 1
ATOM 4409 N N . TRP B 1 33 ? -14.383 -43.938 10.039 1 83.94 33 TRP B N 1
ATOM 4410 C CA . TRP B 1 33 ? -14.203 -43.281 8.742 1 83.94 33 TRP B CA 1
ATOM 4411 C C . TRP B 1 33 ? -14.266 -41.781 8.859 1 83.94 33 TRP B C 1
ATOM 4413 O O . TRP B 1 33 ? -13.469 -41.062 8.25 1 83.94 33 TRP B O 1
ATOM 4423 N N . CYS B 1 34 ? -15.102 -41.406 9.68 1 85.19 34 CYS B N 1
ATOM 4424 C CA . CYS B 1 34 ? -15.25 -39.969 9.906 1 85.19 34 CYS B CA 1
ATOM 4425 C C . CYS B 1 34 ? -13.969 -39.375 10.492 1 85.19 34 CYS B C 1
ATOM 4427 O O . CYS B 1 34 ? -13.469 -38.375 10.008 1 85.19 34 CYS B O 1
ATOM 4429 N N . GLU B 1 35 ? -13.422 -40.062 11.414 1 88.06 35 GLU B N 1
ATOM 4430 C CA . GLU B 1 35 ? -12.219 -39.594 12.102 1 88.06 35 GLU B CA 1
ATOM 4431 C C . GLU B 1 35 ? -11.016 -39.594 11.156 1 88.06 35 GLU B C 1
ATOM 4433 O O . GLU B 1 35 ? -10.094 -38.781 11.328 1 88.06 35 GLU B O 1
ATOM 4438 N N . THR B 1 36 ? -11.133 -40.375 10.188 1 87.94 36 THR B N 1
ATOM 4439 C CA . THR B 1 36 ? -10.023 -40.469 9.25 1 87.94 36 THR B CA 1
ATOM 4440 C C . THR B 1 36 ? -10.18 -39.469 8.109 1 87.94 36 THR B C 1
ATOM 4442 O O . THR B 1 36 ? -9.188 -38.938 7.613 1 87.94 36 THR B O 1
ATOM 4445 N N . ILE B 1 37 ? -11.391 -39.219 7.766 1 87.31 37 ILE B N 1
ATOM 4446 C CA . ILE B 1 37 ? -11.664 -38.438 6.566 1 87.31 37 ILE B CA 1
ATOM 4447 C C . ILE B 1 37 ? -11.633 -36.938 6.91 1 87.31 37 ILE B C 1
ATOM 4449 O O . ILE B 1 37 ? -11.156 -36.125 6.117 1 87.31 37 ILE B O 1
ATOM 4453 N N . ILE B 1 38 ? -11.977 -36.562 8.078 1 88.12 38 ILE B N 1
ATOM 4454 C CA . ILE B 1 38 ? -12.117 -35.156 8.453 1 88.12 38 ILE B CA 1
ATOM 4455 C C . ILE B 1 38 ? -10.758 -34.469 8.383 1 88.12 38 ILE B C 1
ATOM 4457 O O . ILE B 1 38 ? -10.633 -33.406 7.785 1 88.12 38 ILE B O 1
ATOM 4461 N N . PRO B 1 39 ? -9.734 -35.094 8.898 1 89.94 39 PRO B N 1
ATOM 4462 C CA . PRO B 1 39 ? -8.422 -34.438 8.781 1 89.94 39 PRO B CA 1
ATOM 4463 C C . PRO B 1 39 ? -7.992 -34.219 7.332 1 89.94 39 PRO B C 1
ATOM 4465 O O . PRO B 1 39 ? -7.34 -33.219 7.02 1 89.94 39 PRO B O 1
ATOM 4468 N N . ILE B 1 40 ? -8.406 -35.062 6.477 1 89.12 40 ILE B N 1
ATOM 4469 C CA . ILE B 1 40 ? -8.016 -34.969 5.07 1 89.12 40 ILE B CA 1
ATOM 4470 C C . ILE B 1 40 ? -8.789 -33.812 4.395 1 89.12 40 ILE B C 1
ATOM 4472 O O . ILE B 1 40 ? -8.203 -33 3.695 1 89.12 40 ILE B O 1
ATOM 4476 N N . LEU B 1 41 ? -10.047 -33.781 4.684 1 85.62 41 LEU B N 1
ATOM 4477 C CA . LEU B 1 41 ? -10.898 -32.75 4.074 1 85.62 41 LEU B CA 1
ATOM 4478 C C . LEU B 1 41 ? -10.523 -31.375 4.562 1 85.62 41 LEU B C 1
ATOM 4480 O O . LEU B 1 41 ? -10.641 -30.391 3.816 1 85.62 41 LEU B O 1
ATOM 4484 N N . TRP B 1 42 ? -9.969 -31.281 5.742 1 90.75 42 TRP B N 1
ATOM 4485 C CA . TRP B 1 42 ? -9.719 -29.984 6.355 1 90.75 42 TRP B CA 1
ATOM 4486 C C . TRP B 1 42 ? -8.289 -29.516 6.082 1 90.75 42 TRP B C 1
ATOM 4488 O O . TRP B 1 42 ? -7.879 -28.453 6.531 1 90.75 42 TRP B O 1
ATOM 4498 N N . ARG B 1 43 ? -7.586 -30.266 5.316 1 92.38 43 ARG B N 1
ATOM 4499 C CA . ARG B 1 43 ? -6.293 -29.781 4.852 1 92.38 43 ARG B CA 1
ATOM 4500 C C . ARG B 1 43 ? -6.457 -28.547 3.963 1 92.38 43 ARG B C 1
ATOM 4502 O O . ARG B 1 43 ? -5.621 -27.641 3.986 1 92.38 43 ARG B O 1
ATOM 4509 N N . ASN B 1 44 ? -7.461 -28.578 3.254 1 91.44 44 ASN B N 1
ATOM 4510 C CA . ASN B 1 44 ? -7.844 -27.453 2.406 1 91.44 44 ASN B CA 1
ATOM 4511 C C . ASN B 1 44 ? -9.359 -27.297 2.336 1 91.44 44 ASN B C 1
ATOM 4513 O O . ASN B 1 44 ? -9.969 -27.562 1.303 1 91.44 44 ASN B O 1
ATOM 4517 N N . PRO B 1 45 ? -9.914 -26.766 3.328 1 86.38 45 PRO B N 1
ATOM 4518 C CA . PRO B 1 45 ? -11.375 -26.703 3.389 1 86.38 45 PRO B CA 1
ATOM 4519 C C . PRO B 1 45 ? -11.961 -25.688 2.418 1 86.38 45 PRO B C 1
ATOM 4521 O O . PRO B 1 45 ? -13.172 -25.688 2.174 1 86.38 45 PRO B O 1
ATOM 4524 N N . TRP B 1 46 ? -11.102 -24.875 1.743 1 81.62 46 TRP B N 1
ATOM 4525 C CA . TRP B 1 46 ? -11.57 -23.797 0.882 1 81.62 46 TRP B CA 1
ATOM 4526 C C . TRP B 1 46 ? -11.711 -24.266 -0.56 1 81.62 46 TRP B C 1
ATOM 4528 O O . TRP B 1 46 ? -12.242 -23.547 -1.41 1 81.62 46 TRP B O 1
ATOM 4538 N N . CYS B 1 47 ? -11.133 -25.312 -0.863 1 73.75 47 CYS B N 1
ATOM 4539 C CA . CYS B 1 47 ? -11.016 -25.766 -2.244 1 73.75 47 CYS B CA 1
ATOM 4540 C C . CYS B 1 47 ? -12.383 -26.141 -2.816 1 73.75 47 CYS B C 1
ATOM 4542 O O . CYS B 1 47 ? -12.539 -26.25 -4.035 1 73.75 47 CYS B O 1
ATOM 4544 N N . HIS B 1 48 ? -13.258 -26.203 -1.882 1 69.62 48 HIS B N 1
ATOM 4545 C CA . HIS B 1 48 ? -14.578 -26.609 -2.355 1 69.62 48 HIS B CA 1
ATOM 4546 C C . HIS B 1 48 ? -15.438 -25.391 -2.676 1 69.62 48 HIS B C 1
ATOM 4548 O O . HIS B 1 48 ? -15.156 -24.281 -2.203 1 69.62 48 HIS B O 1
ATOM 4554 N N . LYS B 1 49 ? -16.281 -25.594 -3.688 1 69.69 49 LYS B N 1
ATOM 4555 C CA . LYS B 1 49 ? -17.188 -24.5 -4.035 1 69.69 49 LYS B CA 1
ATOM 4556 C C . LYS B 1 49 ? -17.906 -23.969 -2.803 1 69.69 49 LYS B C 1
ATOM 4558 O O . LYS B 1 49 ? -18.562 -24.719 -2.088 1 69.69 49 LYS B O 1
ATOM 4563 N N . ILE B 1 50 ? -17.531 -22.797 -2.494 1 69.12 50 ILE B N 1
ATOM 4564 C CA . ILE B 1 50 ? -18.109 -22.156 -1.321 1 69.12 50 ILE B CA 1
ATOM 4565 C C . ILE B 1 50 ? -19.5 -21.594 -1.672 1 69.12 50 ILE B C 1
ATOM 4567 O O . ILE B 1 50 ? -19.609 -20.734 -2.547 1 69.12 50 ILE B O 1
ATOM 4571 N N . ASN B 1 51 ? -20.484 -22.25 -1.255 1 69.56 51 ASN B N 1
ATOM 4572 C CA . ASN B 1 51 ? -21.844 -21.719 -1.358 1 69.56 51 ASN B CA 1
ATOM 4573 C C . ASN B 1 51 ? -22.297 -21.094 -0.045 1 69.56 51 ASN B C 1
ATOM 4575 O O . ASN B 1 51 ? -21.547 -21.047 0.921 1 69.56 51 ASN B O 1
ATOM 4579 N N . TYR B 1 52 ? -23.422 -20.516 -0.052 1 69 52 TYR B N 1
ATOM 4580 C CA . TYR B 1 52 ? -23.922 -19.766 1.094 1 69 52 TYR B CA 1
ATOM 4581 C C . TYR B 1 52 ? -23.922 -20.625 2.352 1 69 52 TYR B C 1
ATOM 4583 O O . TYR B 1 52 ? -23.484 -20.172 3.418 1 69 52 TYR B O 1
ATOM 4591 N N . ASN B 1 53 ? -24.422 -21.844 2.248 1 67.19 53 ASN B N 1
ATOM 4592 C CA . ASN B 1 53 ? -24.547 -22.719 3.41 1 67.19 53 ASN B CA 1
ATOM 4593 C C . ASN B 1 53 ? -23.172 -23.094 3.973 1 67.19 53 ASN B C 1
ATOM 4595 O O . ASN B 1 53 ? -22.953 -23 5.18 1 67.19 53 ASN B O 1
ATOM 4599 N N . ASN B 1 54 ? -22.391 -23.469 3.066 1 78.94 54 ASN B N 1
ATOM 4600 C CA . ASN B 1 54 ? -21.078 -23.875 3.535 1 78.94 54 ASN B CA 1
ATOM 4601 C C . ASN B 1 54 ? -20.281 -22.688 4.074 1 78.94 54 ASN B C 1
ATOM 4603 O O . ASN B 1 54 ? -19.516 -22.828 5.027 1 78.94 54 ASN B O 1
ATOM 4607 N N . LYS B 1 55 ? -20.625 -21.578 3.559 1 82.69 55 LYS B N 1
ATOM 4608 C CA . LYS B 1 55 ? -19.969 -20.359 4.031 1 82.69 55 LYS B CA 1
ATOM 4609 C C . LYS B 1 55 ? -20.297 -20.094 5.5 1 82.69 55 LYS B C 1
ATOM 4611 O O . LYS B 1 55 ? -19.406 -19.828 6.301 1 82.69 55 LYS B O 1
ATOM 4616 N N . ASN B 1 56 ? -21.484 -20.219 5.902 1 82.56 56 ASN B N 1
ATOM 4617 C CA . ASN B 1 56 ? -21.922 -19.953 7.266 1 82.56 56 ASN B CA 1
ATOM 4618 C C . ASN B 1 56 ? -21.344 -20.953 8.25 1 82.56 56 ASN B C 1
ATOM 4620 O O . ASN B 1 56 ? -20.984 -20.609 9.375 1 82.56 56 ASN B O 1
ATOM 4624 N N . TYR B 1 57 ? -21.297 -22.156 7.773 1 83.5 57 TYR B N 1
ATOM 4625 C CA . TYR B 1 57 ? -20.75 -23.188 8.641 1 83.5 57 TYR B CA 1
ATOM 4626 C C . TYR B 1 57 ? -19.266 -22.969 8.875 1 83.5 57 TYR B C 1
ATOM 4628 O O . TYR B 1 57 ? -18.781 -23.109 10.008 1 83.5 57 TYR B O 1
ATOM 4636 N N . LEU B 1 58 ? -18.625 -22.688 7.805 1 87.81 58 LEU B N 1
ATOM 4637 C CA . LEU B 1 58 ? -17.188 -22.422 7.934 1 87.81 58 LEU B CA 1
ATOM 4638 C C . LEU B 1 58 ? -16.938 -21.234 8.852 1 87.81 58 LEU B C 1
ATOM 4640 O O . LEU B 1 58 ? -16.062 -21.281 9.711 1 87.81 58 LEU B O 1
ATOM 4644 N N . LEU B 1 59 ? -17.734 -20.234 8.656 1 89.62 59 LEU B N 1
ATOM 4645 C CA . LEU B 1 59 ? -17.625 -19.047 9.5 1 89.62 59 LEU B CA 1
ATOM 4646 C C . LEU B 1 59 ? -17.875 -19.391 10.961 1 89.62 59 LEU B C 1
ATOM 4648 O O . LEU B 1 59 ? -17.172 -18.891 11.852 1 89.62 59 LEU B O 1
ATOM 4652 N N . ALA B 1 60 ? -18.812 -20.188 11.18 1 89.38 60 ALA B N 1
ATOM 4653 C CA . ALA B 1 60 ? -19.156 -20.578 12.539 1 89.38 60 ALA B CA 1
ATOM 4654 C C . ALA B 1 60 ? -18.016 -21.375 13.18 1 89.38 60 ALA B C 1
ATOM 4656 O O . ALA B 1 60 ? -17.703 -21.188 14.359 1 89.38 60 ALA B O 1
ATOM 4657 N N . ILE B 1 61 ? -17.453 -22.234 12.422 1 90.06 61 ILE B N 1
ATOM 4658 C CA . ILE B 1 61 ? -16.375 -23.062 12.93 1 90.06 61 ILE B CA 1
ATOM 4659 C C . ILE B 1 61 ? -15.18 -22.188 13.305 1 90.06 61 ILE B C 1
ATOM 4661 O O . ILE B 1 61 ? -14.617 -22.312 14.391 1 90.06 61 ILE B O 1
ATOM 4665 N N . ILE B 1 62 ? -14.82 -21.281 12.461 1 91.19 62 ILE B N 1
ATOM 4666 C CA . ILE B 1 62 ? -13.664 -20.422 12.719 1 91.19 62 ILE B CA 1
ATOM 4667 C C . ILE B 1 62 ? -13.945 -19.516 13.914 1 91.19 62 ILE B C 1
ATOM 4669 O O . ILE B 1 62 ? -13.086 -19.328 14.773 1 91.19 62 ILE B O 1
ATOM 4673 N N . SER B 1 63 ? -15.18 -19.047 13.961 1 92.06 63 SER B N 1
ATOM 4674 C CA . SER B 1 63 ? -15.578 -18.141 15.031 1 92.06 63 SER B CA 1
ATOM 4675 C C . SER B 1 63 ? -15.5 -18.828 16.391 1 92.06 63 SER B C 1
ATOM 4677 O O . SER B 1 63 ? -15.32 -18.172 17.422 1 92.06 63 SER B O 1
ATOM 4679 N N . PHE B 1 64 ? -15.633 -20.094 16.328 1 93.12 64 PHE B N 1
ATOM 4680 C CA . PHE B 1 64 ? -15.578 -20.859 17.562 1 93.12 64 PHE B CA 1
ATOM 4681 C C . PHE B 1 64 ? -14.219 -20.703 18.234 1 93.12 64 PHE B C 1
ATOM 4683 O O . PHE B 1 64 ? -14.117 -20.734 19.469 1 93.12 64 PHE B O 1
ATOM 4690 N N . TYR B 1 65 ? -13.203 -20.484 17.484 1 94.19 65 TYR B N 1
ATOM 4691 C CA . TYR B 1 65 ? -11.844 -20.438 18.016 1 94.19 65 TYR B CA 1
ATOM 4692 C C . TYR B 1 65 ? -11.531 -19.062 18.594 1 94.19 65 TYR B C 1
ATOM 4694 O O . TYR B 1 65 ? -10.492 -18.875 19.234 1 94.19 65 TYR B O 1
ATOM 4702 N N . LEU B 1 66 ? -12.406 -18.125 18.438 1 94.31 66 LEU B N 1
ATOM 4703 C CA . LEU B 1 66 ? -12.211 -16.781 19 1 94.31 66 LEU B CA 1
ATOM 4704 C C . LEU B 1 66 ? -12.375 -16.812 20.516 1 94.31 66 LEU B C 1
ATOM 4706 O O . LEU B 1 66 ? -13.25 -17.5 21.047 1 94.31 66 LEU B O 1
ATOM 4710 N N . SER B 1 67 ? -11.578 -16.047 21.219 1 93.62 67 SER B N 1
ATOM 4711 C CA . SER B 1 67 ? -11.742 -15.906 22.672 1 93.62 67 SER B CA 1
ATOM 4712 C C . SER B 1 67 ? -13.016 -15.133 23.016 1 93.62 67 SER B C 1
ATOM 4714 O O . SER B 1 67 ? -13.547 -14.406 22.172 1 93.62 67 SER B O 1
ATOM 4716 N N . ASP B 1 68 ? -13.453 -15.242 24.188 1 92.75 68 ASP B N 1
ATOM 4717 C CA . ASP B 1 68 ? -14.648 -14.531 24.641 1 92.75 68 ASP B CA 1
ATOM 4718 C C . ASP B 1 68 ? -14.438 -13.023 24.609 1 92.75 68 ASP B C 1
ATOM 4720 O O . ASP B 1 68 ? -15.328 -12.266 24.234 1 92.75 68 ASP B O 1
ATOM 4724 N N . ASP B 1 69 ? -13.281 -12.641 25 1 94.38 69 ASP B N 1
ATOM 4725 C CA . ASP B 1 69 ? -12.961 -11.219 25 1 94.38 69 ASP B CA 1
ATOM 4726 C C . ASP B 1 69 ? -13.039 -10.641 23.594 1 94.38 69 ASP B C 1
ATOM 4728 O O . ASP B 1 69 ? -13.562 -9.547 23.391 1 94.38 69 ASP B O 1
ATOM 4732 N N . THR B 1 70 ? -12.516 -11.414 22.672 1 94.81 70 THR B N 1
ATOM 4733 C CA . THR B 1 70 ? -12.531 -10.961 21.281 1 94.81 70 THR B CA 1
ATOM 4734 C C . THR B 1 70 ? -13.953 -10.914 20.734 1 94.81 70 THR B C 1
ATOM 4736 O O . THR B 1 70 ? -14.312 -9.977 20.016 1 94.81 70 THR B O 1
ATOM 4739 N N . LYS B 1 71 ? -14.758 -11.883 21.078 1 93.69 71 LYS B N 1
ATOM 4740 C CA . LYS B 1 71 ? -16.156 -11.906 20.641 1 93.69 71 LYS B CA 1
ATOM 4741 C C . LYS B 1 71 ? -16.922 -10.703 21.172 1 93.69 71 LYS B C 1
ATOM 4743 O O . LYS B 1 71 ? -17.672 -10.062 20.438 1 93.69 71 LYS B O 1
ATOM 4748 N N . GLU B 1 72 ? -16.719 -10.438 22.422 1 93.94 72 GLU B N 1
ATOM 4749 C CA . GLU B 1 72 ? -17.375 -9.281 23.031 1 93.94 72 GLU B CA 1
ATOM 4750 C C . GLU B 1 72 ? -16.953 -7.984 22.359 1 93.94 72 GLU B C 1
ATOM 4752 O O . GLU B 1 72 ? -17.781 -7.105 22.109 1 93.94 72 GLU B O 1
ATOM 4757 N N . PHE B 1 73 ? -15.75 -7.938 22.109 1 93.5 73 PHE B N 1
ATOM 4758 C CA . PHE B 1 73 ? -15.211 -6.766 21.422 1 93.5 73 PHE B CA 1
ATOM 4759 C C . PHE B 1 73 ? -15.867 -6.574 20.062 1 93.5 73 PHE B C 1
ATOM 4761 O O . PHE B 1 73 ? -16.297 -5.473 19.734 1 93.5 73 PHE B O 1
ATOM 4768 N N . LEU B 1 74 ? -15.922 -7.602 19.297 1 93.81 74 LEU B N 1
ATOM 4769 C CA . LEU B 1 74 ? -16.5 -7.539 17.953 1 93.81 74 LEU B CA 1
ATOM 4770 C C . LEU B 1 74 ? -17.984 -7.188 18.016 1 93.81 74 LEU B C 1
ATOM 4772 O O . LEU B 1 74 ? -18.469 -6.383 17.219 1 93.81 74 LEU B O 1
ATOM 4776 N N . ILE B 1 75 ? -18.641 -7.715 19.031 1 93.25 75 ILE B N 1
ATOM 4777 C CA . ILE B 1 75 ? -20.062 -7.422 19.219 1 93.25 75 ILE B CA 1
ATOM 4778 C C . ILE B 1 75 ? -20.25 -5.941 19.547 1 93.25 75 ILE B C 1
ATOM 4780 O O . ILE B 1 75 ? -21.141 -5.289 19.016 1 93.25 75 ILE B O 1
ATOM 4784 N N . LYS B 1 76 ? -19.422 -5.488 20.359 1 92.56 76 LYS B N 1
ATOM 4785 C CA . LYS B 1 76 ? -19.484 -4.078 20.734 1 92.56 76 LYS B CA 1
ATOM 4786 C C . LYS B 1 76 ? -19.266 -3.176 19.531 1 92.56 76 LYS B C 1
ATOM 4788 O O . LYS B 1 76 ? -19.797 -2.064 19.469 1 92.56 76 LYS B O 1
ATOM 4793 N N . LYS B 1 77 ? -18.531 -3.645 18.578 1 91.38 77 LYS B N 1
ATOM 4794 C CA . LYS B 1 77 ? -18.266 -2.877 17.359 1 91.38 77 LYS B CA 1
ATOM 4795 C C . LYS B 1 77 ? -19.375 -3.078 16.328 1 91.38 77 LYS B C 1
ATOM 4797 O O . LYS B 1 77 ? -19.312 -2.525 15.234 1 91.38 77 LYS B O 1
ATOM 4802 N N . GLY B 1 78 ? -20.328 -3.914 16.641 1 90.31 78 GLY B N 1
ATOM 4803 C CA . GLY B 1 78 ? -21.484 -4.109 15.766 1 90.31 78 GLY B CA 1
ATOM 4804 C C . GLY B 1 78 ? -21.297 -5.258 14.789 1 90.31 78 GLY B C 1
ATOM 4805 O O . GLY B 1 78 ? -22 -5.34 13.781 1 90.31 78 GLY B O 1
ATOM 4806 N N . ILE B 1 79 ? -20.312 -6.086 15.039 1 92.62 79 ILE B N 1
ATOM 4807 C CA . ILE B 1 79 ? -20.078 -7.238 14.172 1 92.62 79 ILE B CA 1
ATOM 4808 C C . ILE B 1 79 ? -20.797 -8.461 14.742 1 92.62 79 ILE B C 1
ATOM 4810 O O . ILE B 1 79 ? -20.516 -8.883 15.867 1 92.62 79 ILE B O 1
ATOM 4814 N N . GLN B 1 80 ? -21.672 -8.961 13.961 1 87.88 80 GLN B N 1
ATOM 4815 C CA . GLN B 1 80 ? -22.391 -10.164 14.375 1 87.88 80 GLN B CA 1
ATOM 4816 C C . GLN B 1 80 ? -21.641 -11.43 13.938 1 87.88 80 GLN B C 1
ATOM 4818 O O . GLN B 1 80 ? -21.359 -11.609 12.75 1 87.88 80 GLN B O 1
ATOM 4823 N N . ILE B 1 81 ? -21.266 -12.219 14.859 1 86.06 81 ILE B N 1
ATOM 4824 C CA . ILE B 1 81 ? -20.578 -13.469 14.578 1 86.06 81 ILE B CA 1
ATOM 4825 C C . ILE B 1 81 ? -21.484 -14.656 14.875 1 86.06 81 ILE B C 1
ATOM 4827 O O . ILE B 1 81 ? -22.172 -14.672 15.906 1 86.06 81 ILE B O 1
ATOM 4831 N N . PRO B 1 82 ? -21.531 -15.539 13.938 1 82.81 82 PRO B N 1
ATOM 4832 C CA . PRO B 1 82 ? -22.328 -16.734 14.211 1 82.81 82 PRO B CA 1
ATOM 4833 C C . PRO B 1 82 ? -21.766 -17.562 15.359 1 82.81 82 PRO B C 1
ATOM 4835 O O . PRO B 1 82 ? -20.547 -17.609 15.555 1 82.81 82 PRO B O 1
ATOM 4838 N N . THR B 1 83 ? -22.656 -18.062 16.203 1 76.19 83 THR B N 1
ATOM 4839 C CA . THR B 1 83 ? -22.25 -18.922 17.312 1 76.19 83 THR B CA 1
ATOM 4840 C C . THR B 1 83 ? -22.719 -20.359 17.109 1 76.19 83 THR B C 1
ATOM 4842 O O . THR B 1 83 ? -23.766 -20.578 16.5 1 76.19 83 THR B O 1
ATOM 4845 N N . ILE B 1 84 ? -21.781 -21.219 17.281 1 72.88 84 ILE B N 1
ATOM 4846 C CA . ILE B 1 84 ? -22.156 -22.625 17.312 1 72.88 84 ILE B CA 1
ATOM 4847 C C . ILE B 1 84 ? -22.734 -22.984 18.672 1 72.88 84 ILE B C 1
ATOM 4849 O O . ILE B 1 84 ? -22.156 -22.656 19.703 1 72.88 84 ILE B O 1
ATOM 4853 N N . SER B 1 85 ? -23.969 -23.391 18.625 1 63.28 85 SER B N 1
ATOM 4854 C CA . SER B 1 85 ? -24.75 -23.734 19.812 1 63.28 85 SER B CA 1
ATOM 4855 C C . SER B 1 85 ? -24.016 -24.766 20.672 1 63.28 85 SER B C 1
ATOM 4857 O O . SER B 1 85 ? -24.156 -24.766 21.891 1 63.28 85 SER B O 1
ATOM 4859 N N . SER B 1 86 ? -23.281 -25.594 20 1 65.75 86 SER B N 1
ATOM 4860 C CA . SER B 1 86 ? -22.672 -26.672 20.75 1 65.75 86 SER B CA 1
ATOM 4861 C C . SER B 1 86 ? -21.484 -26.172 21.578 1 65.75 86 SER B C 1
ATOM 4863 O O . SER B 1 86 ? -20.812 -25.219 21.188 1 65.75 86 SER B O 1
ATOM 4865 N N . GLN B 1 87 ? -21.359 -26.641 22.766 1 68.12 87 GLN B N 1
ATOM 4866 C CA . GLN B 1 87 ? -20.328 -26.281 23.719 1 68.12 87 GLN B CA 1
ATOM 4867 C C . GLN B 1 87 ? -18.938 -26.641 23.203 1 68.12 87 GLN B C 1
ATOM 4869 O O . GLN B 1 87 ? -17.938 -26.062 23.625 1 68.12 87 GLN B O 1
ATOM 4874 N N . SER B 1 88 ? -18.859 -27.672 22.234 1 78 88 SER B N 1
ATOM 4875 C CA . SER B 1 88 ? -17.531 -28.062 21.781 1 78 88 SER B CA 1
ATOM 4876 C C . SER B 1 88 ? -17.562 -28.5 20.312 1 78 88 SER B C 1
ATOM 4878 O O . SER B 1 88 ? -18.594 -28.906 19.797 1 78 88 SER B O 1
ATOM 4880 N N . LEU B 1 89 ? -16.547 -28.281 19.594 1 85.69 89 LEU B N 1
ATOM 4881 C CA . LEU B 1 89 ? -16.344 -28.797 18.25 1 85.69 89 LEU B CA 1
ATOM 4882 C C . LEU B 1 89 ? -15.977 -30.266 18.281 1 85.69 89 LEU B C 1
ATOM 4884 O O . LEU B 1 89 ? -15.266 -30.719 19.188 1 85.69 89 LEU B O 1
ATOM 4888 N N . SER B 1 90 ? -16.469 -31.047 17.422 1 85.88 90 SER B N 1
ATOM 4889 C CA . SER B 1 90 ? -16.172 -32.469 17.344 1 85.88 90 SER B CA 1
ATOM 4890 C C . SER B 1 90 ? -14.688 -32.719 17.094 1 85.88 90 SER B C 1
ATOM 4892 O O . SER B 1 90 ? -14.141 -33.75 17.5 1 85.88 90 SER B O 1
ATOM 4894 N N . PHE B 1 91 ? -14.094 -31.781 16.406 1 90.81 91 PHE B N 1
ATOM 4895 C CA . PHE B 1 91 ? -12.68 -31.891 16.078 1 90.81 91 PHE B CA 1
ATOM 4896 C C . PHE B 1 91 ? -12 -30.531 16.203 1 90.81 91 PHE B C 1
ATOM 4898 O O . PHE B 1 91 ? -12.664 -29.5 16.25 1 90.81 91 PHE B O 1
ATOM 4905 N N . ASP B 1 92 ? -10.695 -30.594 16.391 1 93.88 92 ASP B N 1
ATOM 4906 C CA . ASP B 1 92 ? -9.891 -29.375 16.25 1 93.88 92 ASP B CA 1
ATOM 4907 C C . ASP B 1 92 ? -9.578 -29.094 14.781 1 93.88 92 ASP B C 1
ATOM 4909 O O . ASP B 1 92 ? -8.445 -29.266 14.336 1 93.88 92 ASP B O 1
ATOM 4913 N N . TYR B 1 93 ? -10.539 -28.641 14.102 1 93.69 93 TYR B N 1
ATOM 4914 C CA . TYR B 1 93 ? -10.562 -28.531 12.648 1 93.69 93 TYR B CA 1
ATOM 4915 C C . TYR B 1 93 ? -9.352 -27.766 12.133 1 93.69 93 TYR B C 1
ATOM 4917 O O . TYR B 1 93 ? -8.672 -28.203 11.203 1 93.69 93 TYR B O 1
ATOM 4925 N N . LEU B 1 94 ? -9.023 -26.578 12.703 1 95.25 94 LEU B N 1
ATOM 4926 C CA . LEU B 1 94 ? -7.965 -25.719 12.203 1 95.25 94 LEU B CA 1
ATOM 4927 C C . LEU B 1 94 ? -6.594 -26.359 12.391 1 95.25 94 LEU B C 1
ATOM 4929 O O . LEU B 1 94 ? -5.648 -26.047 11.664 1 95.25 94 LEU B O 1
ATOM 4933 N N . SER B 1 95 ? -6.531 -27.281 13.289 1 96.38 95 SER B N 1
ATOM 4934 C CA . SER B 1 95 ? -5.262 -27.969 13.516 1 96.38 95 SER B CA 1
ATOM 4935 C C . SER B 1 95 ? -4.875 -28.828 12.312 1 96.38 95 SER B C 1
ATOM 4937 O O . SER B 1 95 ? -3.705 -29.172 12.133 1 96.38 95 SER B O 1
ATOM 4939 N N . PHE B 1 96 ? -5.891 -29.188 11.422 1 95 96 PHE B N 1
ATOM 4940 C CA . PHE B 1 96 ? -5.641 -30.016 10.25 1 95 96 PHE B CA 1
ATOM 4941 C C . PHE B 1 96 ? -5.371 -29.156 9.016 1 95 96 PHE B C 1
ATOM 4943 O O . PHE B 1 96 ? -4.922 -29.672 7.988 1 95 96 PHE B O 1
ATOM 4950 N N . CYS B 1 97 ? -5.625 -27.891 9.141 1 95.88 97 CYS B N 1
ATOM 4951 C CA . CYS B 1 97 ? -5.594 -27 7.984 1 95.88 97 CYS B CA 1
ATOM 4952 C C . CYS B 1 97 ? -4.164 -26.75 7.531 1 95.88 97 CYS B C 1
ATOM 4954 O O . CYS B 1 97 ? -3.322 -26.328 8.328 1 95.88 97 CYS B O 1
ATOM 4956 N N . ARG B 1 98 ? -3.969 -26.953 6.234 1 96.75 98 ARG B N 1
ATOM 4957 C CA . ARG B 1 98 ? -2.633 -26.766 5.68 1 96.75 98 ARG B CA 1
ATOM 4958 C C . ARG B 1 98 ? -2.617 -25.625 4.664 1 96.75 98 ARG B C 1
ATOM 4960 O O . ARG B 1 98 ? -1.551 -25.203 4.219 1 96.75 98 ARG B O 1
ATOM 4967 N N . SER B 1 99 ? -3.775 -25.219 4.309 1 96.12 99 SER B N 1
ATOM 4968 C CA . SER B 1 99 ? -3.887 -24.219 3.246 1 96.12 99 SER B CA 1
ATOM 4969 C C . SER B 1 99 ? -4.762 -23.047 3.676 1 96.12 99 SER B C 1
ATOM 4971 O O . SER B 1 99 ? -5.824 -23.25 4.273 1 96.12 99 SER B O 1
ATOM 4973 N N . ILE B 1 100 ? -4.234 -21.875 3.41 1 95.75 100 ILE B N 1
ATOM 4974 C CA . ILE B 1 100 ? -5.016 -20.672 3.66 1 95.75 100 ILE B CA 1
ATOM 4975 C C . ILE B 1 100 ? -5.109 -19.844 2.383 1 95.75 100 ILE B C 1
ATOM 4977 O O . ILE B 1 100 ? -4.09 -19.562 1.74 1 95.75 100 ILE B O 1
ATOM 4981 N N . ASN B 1 101 ? -6.262 -19.5 1.992 1 94.69 101 ASN B N 1
ATOM 4982 C CA . ASN B 1 101 ? -6.547 -18.609 0.877 1 94.69 101 ASN B CA 1
ATOM 4983 C C . ASN B 1 101 ? -7.246 -17.328 1.346 1 94.69 101 ASN B C 1
ATOM 4985 O O . ASN B 1 101 ? -8.453 -17.344 1.595 1 94.69 101 ASN B O 1
ATOM 4989 N N . ILE B 1 102 ? -6.551 -16.266 1.318 1 95.31 102 ILE B N 1
ATOM 4990 C CA . ILE B 1 102 ? -7.016 -15.016 1.92 1 95.31 102 ILE B CA 1
ATOM 4991 C C . ILE B 1 102 ? -8.219 -14.484 1.147 1 95.31 102 ILE B C 1
ATOM 4993 O O . ILE B 1 102 ? -9.164 -13.961 1.741 1 95.31 102 ILE B O 1
ATOM 4997 N N . ASP B 1 103 ? -8.242 -14.602 -0.156 1 92.62 103 ASP B N 1
ATOM 4998 C CA . ASP B 1 103 ? -9.367 -14.125 -0.959 1 92.62 103 ASP B CA 1
ATOM 4999 C C . ASP B 1 103 ? -10.648 -14.859 -0.592 1 92.62 103 ASP B C 1
ATOM 5001 O O . ASP B 1 103 ? -11.703 -14.234 -0.417 1 92.62 103 ASP B O 1
ATOM 5005 N N . ILE B 1 104 ? -10.508 -16.141 -0.495 1 91.75 104 ILE B N 1
ATOM 5006 C CA . ILE B 1 104 ? -11.672 -16.953 -0.176 1 91.75 104 ILE B CA 1
ATOM 5007 C C . ILE B 1 104 ? -12.141 -16.656 1.246 1 91.75 104 ILE B C 1
ATOM 5009 O O . ILE B 1 104 ? -13.344 -16.5 1.491 1 91.75 104 ILE B O 1
ATOM 5013 N N . ILE B 1 105 ? -11.227 -16.547 2.16 1 91.88 105 ILE B N 1
ATOM 5014 C CA . ILE B 1 105 ? -11.555 -16.25 3.551 1 91.88 105 ILE B CA 1
ATOM 5015 C C . ILE B 1 105 ? -12.227 -14.883 3.646 1 91.88 105 ILE B C 1
ATOM 5017 O O . ILE B 1 105 ? -13.234 -14.727 4.34 1 91.88 105 ILE B O 1
ATOM 5021 N N . ASN B 1 106 ? -11.68 -13.898 2.973 1 92.75 106 ASN B N 1
ATOM 5022 C CA . ASN B 1 106 ? -12.266 -12.562 2.973 1 92.75 106 ASN B CA 1
ATOM 5023 C C . ASN B 1 106 ? -13.695 -12.57 2.438 1 92.75 106 ASN B C 1
ATOM 5025 O O . ASN B 1 106 ? -14.531 -11.789 2.881 1 92.75 106 ASN B O 1
ATOM 5029 N N . ASN B 1 107 ? -13.938 -13.438 1.539 1 90 107 ASN B N 1
ATOM 5030 C CA . ASN B 1 107 ? -15.289 -13.594 1.02 1 90 107 ASN B CA 1
ATOM 5031 C C . ASN B 1 107 ? -16.219 -14.234 2.051 1 90 107 ASN B C 1
ATOM 5033 O O . ASN B 1 107 ? -17.391 -13.859 2.158 1 90 107 ASN B O 1
ATOM 5037 N N . ILE B 1 108 ? -15.711 -15.148 2.768 1 88.06 108 ILE B N 1
ATOM 5038 C CA . ILE B 1 108 ? -16.484 -15.859 3.781 1 88.06 108 ILE B CA 1
ATOM 5039 C C . ILE B 1 108 ? -16.891 -14.891 4.895 1 88.06 108 ILE B C 1
ATOM 5041 O O . ILE B 1 108 ? -18.031 -14.914 5.363 1 88.06 108 ILE B O 1
ATOM 5045 N N . ILE B 1 109 ? -15.961 -14.031 5.227 1 89.5 109 ILE B N 1
ATOM 5046 C CA . ILE B 1 109 ? -16.219 -13.172 6.375 1 89.5 109 ILE B CA 1
ATOM 5047 C C . ILE B 1 109 ? -16.672 -11.789 5.895 1 89.5 109 ILE B C 1
ATOM 5049 O O . ILE B 1 109 ? -16.594 -10.812 6.641 1 89.5 109 ILE B O 1
ATOM 5053 N N . SER B 1 110 ? -17.062 -11.656 4.75 1 89.56 110 SER B N 1
ATOM 5054 C CA . SER B 1 110 ? -17.375 -10.367 4.145 1 89.56 110 SER B CA 1
ATOM 5055 C C . SER B 1 110 ? -18.516 -9.672 4.879 1 89.56 110 SER B C 1
ATOM 5057 O O . SER B 1 110 ? -19.547 -10.281 5.152 1 89.56 110 SER B O 1
ATOM 5059 N N . ILE B 1 111 ? -18.25 -8.406 5.246 1 89.44 111 ILE B N 1
ATOM 5060 C CA . ILE B 1 111 ? -19.25 -7.551 5.875 1 89.44 111 ILE B CA 1
ATOM 5061 C C . ILE B 1 111 ? -19.266 -6.188 5.191 1 89.44 111 ILE B C 1
ATOM 5063 O O . ILE B 1 111 ? -18.297 -5.812 4.516 1 89.44 111 ILE B O 1
ATOM 5067 N N . GLU B 1 112 ? -20.25 -5.438 5.289 1 87.62 112 GLU B N 1
ATOM 5068 C CA . GLU B 1 112 ? -20.5 -4.199 4.559 1 87.62 112 GLU B CA 1
ATOM 5069 C C . GLU B 1 112 ? -19.5 -3.115 4.969 1 87.62 112 GLU B C 1
ATOM 5071 O O . GLU B 1 112 ? -18.922 -2.441 4.113 1 87.62 112 GLU B O 1
ATOM 5076 N N . SER B 1 113 ? -19.203 -3.004 6.203 1 92.31 113 SER B N 1
ATOM 5077 C CA . SER B 1 113 ? -18.312 -1.97 6.707 1 92.31 113 SER B CA 1
ATOM 5078 C C . SER B 1 113 ? -16.859 -2.354 6.496 1 92.31 113 SER B C 1
ATOM 5080 O O . SER B 1 113 ? -16.391 -3.375 7.012 1 92.31 113 SER B O 1
ATOM 5082 N N . SER B 1 114 ? -16.125 -1.462 5.789 1 93.5 114 SER B N 1
ATOM 5083 C CA . SER B 1 114 ? -14.711 -1.734 5.531 1 93.5 114 SER B CA 1
ATOM 5084 C C . SER B 1 114 ? -13.914 -1.799 6.828 1 93.5 114 SER B C 1
ATOM 5086 O O . SER B 1 114 ? -12.984 -2.6 6.953 1 93.5 114 SER B O 1
ATOM 5088 N N . TYR B 1 115 ? -14.25 -0.974 7.77 1 95.62 115 TYR B N 1
ATOM 5089 C CA . TYR B 1 115 ? -13.57 -0.974 9.062 1 95.62 115 TYR B CA 1
ATOM 5090 C C . TYR B 1 115 ? -13.844 -2.268 9.82 1 95.62 115 TYR B C 1
ATOM 5092 O O . TYR B 1 115 ? -12.922 -2.889 10.352 1 95.62 115 TYR B O 1
ATOM 5100 N N . ASN B 1 116 ? -15.062 -2.621 9.891 1 95.12 116 ASN B N 1
ATOM 5101 C CA . ASN B 1 116 ? -15.422 -3.861 10.57 1 95.12 116 ASN B CA 1
ATOM 5102 C C . ASN B 1 116 ? -14.797 -5.074 9.883 1 95.12 116 ASN B C 1
ATOM 5104 O O . ASN B 1 116 ? -14.414 -6.039 10.547 1 95.12 116 ASN B O 1
ATOM 5108 N N . GLN B 1 117 ? -14.789 -5.004 8.547 1 95.56 117 GLN B N 1
ATOM 5109 C CA . GLN B 1 117 ? -14.109 -6.055 7.801 1 95.56 117 GLN B CA 1
ATOM 5110 C C . GLN B 1 117 ? -12.641 -6.16 8.211 1 95.56 117 GLN B C 1
ATOM 5112 O O . GLN B 1 117 ? -12.117 -7.262 8.383 1 95.56 117 GLN B O 1
ATOM 5117 N N . PHE B 1 118 ? -12.016 -5.059 8.375 1 96.94 118 PHE B N 1
ATOM 5118 C CA . PHE B 1 118 ? -10.617 -5.004 8.781 1 96.94 118 PHE B CA 1
ATOM 5119 C C . PHE B 1 118 ? -10.43 -5.645 10.156 1 96.94 118 PHE B C 1
ATOM 5121 O O . PHE B 1 118 ? -9.508 -6.438 10.352 1 96.94 118 PHE B O 1
ATOM 5128 N N . LEU B 1 119 ? -11.273 -5.289 11.07 1 96 119 LEU B N 1
ATOM 5129 C CA . LEU B 1 119 ? -11.188 -5.82 12.422 1 96 119 LEU B CA 1
ATOM 5130 C C . LEU B 1 119 ? -11.383 -7.332 12.43 1 96 119 LEU B C 1
ATOM 5132 O O . LEU B 1 119 ? -10.641 -8.055 13.094 1 96 119 LEU B O 1
ATOM 5136 N N . LEU B 1 120 ? -12.375 -7.746 11.711 1 95.56 120 LEU B N 1
ATOM 5137 C CA . LEU B 1 120 ? -12.664 -9.172 11.641 1 95.56 120 LEU B CA 1
ATOM 5138 C C . LEU B 1 120 ? -11.516 -9.938 10.992 1 95.56 120 LEU B C 1
ATOM 5140 O O . LEU B 1 120 ? -11.125 -11.008 11.469 1 95.56 120 LEU B O 1
ATOM 5144 N N . GLN B 1 121 ? -10.984 -9.43 9.914 1 96.5 121 GLN B N 1
ATOM 5145 C CA . GLN B 1 121 ? -9.828 -10.023 9.25 1 96.5 121 GLN B CA 1
ATOM 5146 C C . GLN B 1 121 ? -8.664 -10.188 10.227 1 96.5 121 GLN B C 1
ATOM 5148 O O . GLN B 1 121 ? -8.031 -11.242 10.266 1 96.5 121 GLN B O 1
ATOM 5153 N N . GLN B 1 122 ? -8.414 -9.141 10.945 1 96.25 122 GLN B N 1
ATOM 5154 C CA . GLN B 1 122 ? -7.316 -9.172 11.906 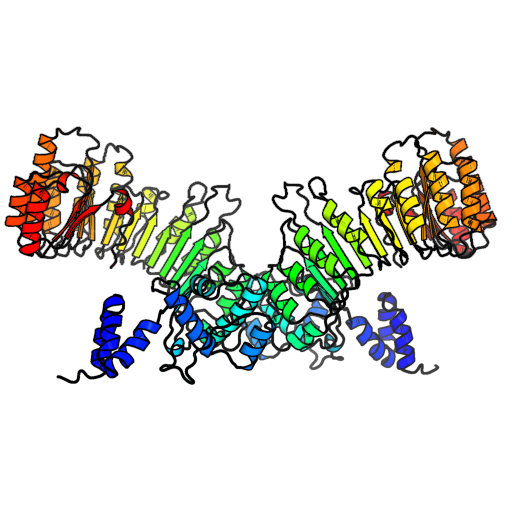1 96.25 122 GLN B CA 1
ATOM 5155 C C . GLN B 1 122 ? -7.453 -10.352 12.859 1 96.25 122 GLN B C 1
ATOM 5157 O O . GLN B 1 122 ? -6.5 -11.102 13.07 1 96.25 122 GLN B O 1
ATOM 5162 N N . GLU B 1 123 ? -8.609 -10.5 13.422 1 96 123 GLU B N 1
ATOM 5163 C CA . GLU B 1 123 ? -8.844 -11.547 14.406 1 96 123 GLU B CA 1
ATOM 5164 C C . GLU B 1 123 ? -8.766 -12.93 13.773 1 96 123 GLU B C 1
ATOM 5166 O O . GLU B 1 123 ? -8.18 -13.852 14.336 1 96 123 GLU B O 1
ATOM 5171 N N . PHE B 1 124 ? -9.305 -13.094 12.617 1 95.75 124 PHE B N 1
ATOM 5172 C CA . PHE B 1 124 ? -9.305 -14.383 11.93 1 95.75 124 PHE B CA 1
ATOM 5173 C C . PHE B 1 124 ? -7.895 -14.766 11.5 1 95.75 124 PHE B C 1
ATOM 5175 O O . PHE B 1 124 ? -7.48 -15.914 11.68 1 95.75 124 PHE B O 1
ATOM 5182 N N . TYR B 1 125 ? -7.172 -13.828 10.938 1 96.75 125 TYR B N 1
ATOM 5183 C CA . TYR B 1 125 ? -5.801 -14.117 10.539 1 96.75 125 TYR B CA 1
ATOM 5184 C C . TYR B 1 125 ? -4.953 -14.516 11.742 1 96.75 125 TYR B C 1
ATOM 5186 O O . TYR B 1 125 ? -4.117 -15.414 11.648 1 96.75 125 TYR B O 1
ATOM 5194 N N . ARG B 1 126 ? -5.203 -13.844 12.859 1 96.19 126 ARG B N 1
ATOM 5195 C CA . ARG B 1 126 ? -4.496 -14.195 14.086 1 96.19 126 ARG B CA 1
ATOM 5196 C C . ARG B 1 126 ? -4.789 -15.641 14.492 1 96.19 126 ARG B C 1
ATOM 5198 O O . ARG B 1 126 ? -3.885 -16.375 14.898 1 96.19 126 ARG B O 1
ATOM 5205 N N . ILE B 1 127 ? -6.016 -16.016 14.359 1 96.38 127 ILE B N 1
ATOM 5206 C CA . ILE B 1 127 ? -6.43 -17.375 14.703 1 96.38 127 ILE B CA 1
ATOM 5207 C C . ILE B 1 127 ? -5.738 -18.375 13.773 1 96.38 127 ILE B C 1
ATOM 5209 O O . ILE B 1 127 ? -5.25 -19.406 14.227 1 96.38 127 ILE B O 1
ATOM 5213 N N . PHE B 1 128 ? -5.695 -18.094 12.523 1 96.31 128 PHE B N 1
ATOM 5214 C CA . PHE B 1 128 ? -5.086 -19 11.57 1 96.31 128 PHE B CA 1
ATOM 5215 C C . PHE B 1 128 ? -3.602 -19.188 11.867 1 96.31 128 PHE B C 1
ATOM 5217 O O . PHE B 1 128 ? -3.092 -20.312 11.844 1 96.31 128 PHE B O 1
ATOM 5224 N N . ILE B 1 129 ? -2.947 -18.094 12.172 1 96.19 129 ILE B N 1
ATOM 5225 C CA . ILE B 1 129 ? -1.518 -18.156 12.461 1 96.19 129 ILE B CA 1
ATOM 5226 C C . ILE B 1 129 ? -1.285 -18.938 13.75 1 96.19 129 ILE B C 1
ATOM 5228 O O . ILE B 1 129 ? -0.322 -19.703 13.852 1 96.19 129 ILE B O 1
ATOM 5232 N N . LYS B 1 130 ? -2.182 -18.797 14.648 1 95.75 130 LYS B N 1
ATOM 5233 C CA . LYS B 1 130 ? -2.012 -19.406 15.969 1 95.75 130 LYS B CA 1
ATOM 5234 C C . LYS B 1 130 ? -2.465 -20.859 15.961 1 95.75 130 LYS B C 1
ATOM 5236 O O . LYS B 1 130 ? -1.842 -21.719 16.594 1 95.75 130 LYS B O 1
ATOM 5241 N N . LYS B 1 131 ? -3.523 -21.188 15.172 1 96.25 131 LYS B N 1
ATOM 5242 C CA . LYS B 1 131 ? -4.215 -22.453 15.375 1 96.25 131 LYS B CA 1
ATOM 5243 C C . LYS B 1 131 ? -4 -23.391 14.188 1 96.25 131 LYS B C 1
ATOM 5245 O O . LYS B 1 131 ? -4.531 -24.5 14.172 1 96.25 131 LYS B O 1
ATOM 5250 N N . CYS B 1 132 ? -3.219 -23 13.195 1 96.62 132 CYS B N 1
ATOM 5251 C CA . CYS B 1 132 ? -2.898 -23.875 12.078 1 96.62 132 CYS B CA 1
ATOM 5252 C C . CYS B 1 132 ? -1.429 -24.281 12.102 1 96.62 132 CYS B C 1
ATOM 5254 O O . CYS B 1 132 ? -0.648 -23.844 11.258 1 96.62 132 CYS B O 1
ATOM 5256 N N . PRO B 1 133 ? -1.065 -25.156 12.914 1 95.94 133 PRO B N 1
ATOM 5257 C CA . PRO B 1 133 ? 0.345 -25.531 13.047 1 95.94 133 PRO B CA 1
ATOM 5258 C C . PRO B 1 133 ? 0.88 -26.25 11.812 1 95.94 133 PRO B C 1
ATOM 5260 O O . PRO B 1 133 ? 2.092 -26.281 11.586 1 95.94 133 PRO B O 1
ATOM 5263 N N . GLU B 1 134 ? -0.033 -26.844 10.93 1 95.75 134 GLU B N 1
ATOM 5264 C CA . GLU B 1 134 ? 0.379 -27.609 9.758 1 95.75 134 GLU B CA 1
ATOM 5265 C C . GLU B 1 134 ? 0.373 -26.75 8.5 1 95.75 134 GLU B C 1
ATOM 5267 O O . GLU B 1 134 ? 0.48 -27.266 7.387 1 95.75 134 GLU B O 1
ATOM 5272 N N . LEU B 1 135 ? 0.276 -25.469 8.656 1 96.94 135 LEU B N 1
ATOM 5273 C CA . LEU B 1 135 ? 0.161 -24.562 7.512 1 96.94 135 LEU B CA 1
ATOM 5274 C C . LEU B 1 135 ? 1.36 -24.703 6.582 1 96.94 135 LEU B C 1
ATOM 5276 O O . LEU B 1 135 ? 2.508 -24.609 7.02 1 96.94 135 LEU B O 1
ATOM 5280 N N . LYS B 1 136 ? 1.073 -24.938 5.289 1 97.75 136 LYS B N 1
ATOM 5281 C CA . LYS B 1 136 ? 2.119 -25.125 4.285 1 97.75 136 LYS B CA 1
ATOM 5282 C C . LYS B 1 136 ? 1.857 -24.25 3.057 1 97.75 136 LYS B C 1
ATOM 5284 O O . LYS B 1 136 ? 2.791 -23.891 2.344 1 97.75 136 LYS B O 1
ATOM 5289 N N . TYR B 1 137 ? 0.603 -23.984 2.799 1 97.62 137 TYR B N 1
ATOM 5290 C CA . TYR B 1 137 ? 0.199 -23.25 1.601 1 97.62 137 TYR B CA 1
ATOM 5291 C C . TYR B 1 137 ? -0.509 -21.953 1.962 1 97.62 137 TYR B C 1
ATOM 5293 O O . TYR B 1 137 ? -1.471 -21.953 2.734 1 97.62 137 TYR B O 1
ATOM 5301 N N . LEU B 1 138 ? -0.039 -20.875 1.41 1 97.88 138 LEU B N 1
ATOM 5302 C CA . LEU B 1 138 ? -0.61 -19.562 1.725 1 97.88 138 LEU B CA 1
ATOM 5303 C C . LEU B 1 138 ? -0.832 -18.75 0.457 1 97.88 138 LEU B C 1
ATOM 5305 O O . LEU B 1 138 ? 0.09 -18.578 -0.344 1 97.88 138 LEU B O 1
ATOM 5309 N N . ASP B 1 139 ? -2.012 -18.328 0.188 1 97.06 139 ASP B N 1
ATOM 5310 C CA . ASP B 1 139 ? -2.385 -17.391 -0.873 1 97.06 139 ASP B CA 1
ATOM 5311 C C . ASP B 1 139 ? -2.74 -16.031 -0.301 1 97.06 139 ASP B C 1
ATOM 5313 O O . ASP B 1 139 ? -3.742 -15.883 0.401 1 97.06 139 ASP B O 1
ATOM 5317 N N . ILE B 1 140 ? -1.946 -14.93 -0.688 1 97.5 140 ILE B N 1
ATOM 5318 C CA . ILE B 1 140 ? -2.074 -13.672 0.031 1 97.5 140 ILE B CA 1
ATOM 5319 C C . ILE B 1 140 ? -2.504 -12.562 -0.934 1 97.5 140 ILE B C 1
ATOM 5321 O O . ILE B 1 140 ? -2.246 -11.383 -0.691 1 97.5 140 ILE B O 1
ATOM 5325 N N . LYS B 1 141 ? -3.125 -12.648 -2.029 1 91.31 141 LYS B N 1
ATOM 5326 C CA . LYS B 1 141 ? -3.426 -11.664 -3.068 1 91.31 141 LYS B CA 1
ATOM 5327 C C . LYS B 1 141 ? -4.273 -10.523 -2.516 1 91.31 141 LYS B C 1
ATOM 5329 O O . LYS B 1 141 ? -4.121 -9.375 -2.936 1 91.31 141 LYS B O 1
ATOM 5334 N N . SER B 1 142 ? -5.07 -10.633 -1.46 1 88.88 142 SER B N 1
ATOM 5335 C CA . SER B 1 142 ? -5.926 -9.57 -0.935 1 88.88 142 SER B CA 1
ATOM 5336 C C . SER B 1 142 ? -5.586 -9.258 0.519 1 88.88 142 SER B C 1
ATOM 5338 O O . SER B 1 142 ? -6.43 -8.75 1.263 1 88.88 142 SER B O 1
ATOM 5340 N N . ILE B 1 143 ? -4.332 -9.406 0.793 1 92.62 143 ILE B N 1
ATOM 5341 C CA . ILE B 1 143 ? -3.963 -9.281 2.199 1 92.62 143 ILE B CA 1
ATOM 5342 C C . ILE B 1 143 ? -3.775 -7.809 2.555 1 92.62 143 ILE B C 1
ATOM 5344 O O . ILE B 1 143 ? -3.232 -7.035 1.762 1 92.62 143 ILE B O 1
ATOM 5348 N N . LYS B 1 144 ? -4.246 -7.41 3.73 1 92.25 144 LYS B N 1
ATOM 5349 C CA . LYS B 1 144 ? -4.141 -6.023 4.172 1 92.25 144 LYS B CA 1
ATOM 5350 C C . LYS B 1 144 ? -3.375 -5.922 5.488 1 92.25 144 LYS B C 1
ATOM 5352 O O . LYS B 1 144 ? -2.938 -4.836 5.875 1 92.25 144 LYS B O 1
ATOM 5357 N N . HIS B 1 145 ? -3.18 -7.062 6.145 1 95.94 145 HIS B N 1
ATOM 5358 C CA . HIS B 1 145 ? -2.52 -7.102 7.445 1 95.94 145 HIS B CA 1
ATOM 5359 C C . HIS B 1 145 ? -1.099 -7.645 7.324 1 95.94 145 HIS B C 1
ATOM 5361 O O . HIS B 1 145 ? -0.864 -8.633 6.629 1 95.94 145 HIS B O 1
ATOM 5367 N N . GLN B 1 146 ? -0.167 -6.969 7.902 1 96.12 146 GLN B N 1
ATOM 5368 C CA . GLN B 1 146 ? 1.186 -7.508 7.992 1 96.12 146 GLN B CA 1
ATOM 5369 C C . GLN B 1 146 ? 1.27 -8.609 9.047 1 96.12 146 GLN B C 1
ATOM 5371 O O . GLN B 1 146 ? 1.688 -8.367 10.18 1 96.12 146 GLN B O 1
ATOM 5376 N N . ILE B 1 147 ? 0.976 -9.789 8.617 1 96.62 147 ILE B N 1
ATOM 5377 C CA . ILE B 1 147 ? 0.729 -10.922 9.508 1 96.62 147 ILE B CA 1
ATOM 5378 C C . ILE B 1 147 ? 2.035 -11.352 10.164 1 96.62 147 ILE B C 1
ATOM 5380 O O . ILE B 1 147 ? 2.023 -12.055 11.18 1 96.62 147 ILE B O 1
ATOM 5384 N N . PHE B 1 148 ? 3.207 -10.977 9.562 1 96.31 148 PHE B N 1
ATOM 5385 C CA . PHE B 1 148 ? 4.488 -11.383 10.125 1 96.31 148 PHE B CA 1
ATOM 5386 C C . PHE B 1 148 ? 4.75 -10.672 11.445 1 96.31 148 PHE B C 1
ATOM 5388 O O . PHE B 1 148 ? 5.715 -10.977 12.148 1 96.31 148 PHE B O 1
ATOM 5395 N N . TYR B 1 149 ? 3.926 -9.742 11.883 1 95.75 149 TYR B N 1
ATOM 5396 C CA . TYR B 1 149 ? 4.051 -9.094 13.18 1 95.75 149 TYR B CA 1
ATOM 5397 C C . TYR B 1 149 ? 3.178 -9.781 14.219 1 95.75 149 TYR B C 1
ATOM 5399 O O . TYR B 1 149 ? 3.268 -9.484 15.414 1 95.75 149 TYR B O 1
ATOM 5407 N N . PHE B 1 150 ? 2.295 -10.711 13.773 1 95.94 150 PHE B N 1
ATOM 5408 C CA . PHE B 1 150 ? 1.435 -11.414 14.711 1 95.94 150 PHE B CA 1
ATOM 5409 C C . PHE B 1 150 ? 2.256 -12.312 15.633 1 95.94 150 PHE B C 1
ATOM 5411 O O . PHE B 1 150 ? 3.328 -12.789 15.242 1 95.94 150 PHE B O 1
ATOM 5418 N N . PRO B 1 151 ? 1.654 -12.539 16.781 1 92.44 151 PRO B N 1
ATOM 5419 C CA . PRO B 1 151 ? 2.332 -13.523 17.625 1 92.44 151 PRO B CA 1
ATOM 5420 C C . PRO B 1 151 ? 2.436 -14.898 16.969 1 92.44 151 PRO B C 1
ATOM 5422 O O . PRO B 1 151 ? 1.495 -15.344 16.312 1 92.44 151 PRO B O 1
ATOM 5425 N N . GLU B 1 152 ? 3.484 -15.594 16.953 1 91.06 152 GLU B N 1
ATOM 5426 C CA . GLU B 1 152 ? 3.762 -16.938 16.469 1 91.06 152 GLU B CA 1
ATOM 5427 C C . GLU B 1 152 ? 3.883 -16.969 14.945 1 91.06 152 GLU B C 1
ATOM 5429 O O . GLU B 1 152 ? 3.938 -18.031 14.336 1 91.06 152 GLU B O 1
ATOM 5434 N N . ALA B 1 153 ? 3.902 -15.773 14.375 1 94.25 153 ALA B N 1
ATOM 5435 C CA . ALA B 1 153 ? 4.004 -15.711 12.914 1 94.25 153 ALA B CA 1
ATOM 5436 C C . ALA B 1 153 ? 5.324 -16.297 12.43 1 94.25 153 ALA B C 1
ATOM 5438 O O . ALA B 1 153 ? 5.367 -16.969 11.398 1 94.25 153 ALA B O 1
ATOM 5439 N N . ASN B 1 154 ? 6.391 -16.109 13.227 1 93.81 154 ASN B N 1
ATOM 5440 C CA . ASN B 1 154 ? 7.707 -16.594 12.836 1 93.81 154 ASN B CA 1
ATOM 5441 C C . ASN B 1 154 ? 7.715 -18.109 12.648 1 93.81 154 ASN B C 1
ATOM 5443 O O . ASN B 1 154 ? 8.188 -18.609 11.633 1 93.81 154 ASN B O 1
ATOM 5447 N N . ILE B 1 155 ? 7.07 -18.812 13.555 1 94.5 155 ILE B N 1
ATOM 5448 C CA . ILE B 1 155 ? 7.062 -20.266 13.531 1 94.5 155 ILE B CA 1
ATOM 5449 C C . ILE B 1 155 ? 6.211 -20.766 12.367 1 94.5 155 ILE B C 1
ATOM 5451 O O . ILE B 1 155 ? 6.598 -21.688 11.648 1 94.5 155 ILE B O 1
ATOM 5455 N N . ARG B 1 156 ? 5.078 -20.172 12.156 1 95.25 156 ARG B N 1
ATOM 5456 C CA . ARG B 1 156 ? 4.137 -20.594 11.125 1 95.25 156 ARG B CA 1
ATOM 5457 C C . ARG B 1 156 ? 4.672 -2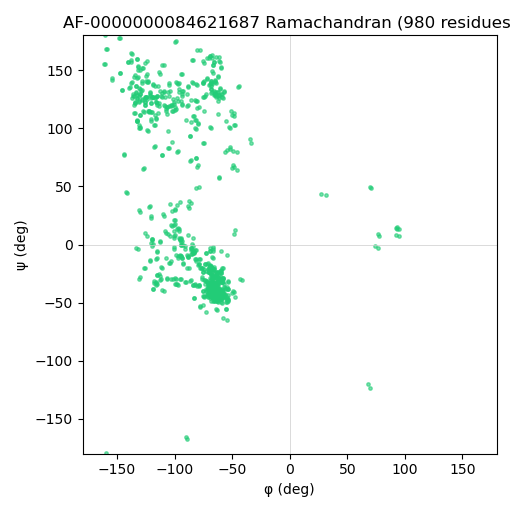0.281 9.734 1 95.25 156 ARG B C 1
ATOM 5459 O O . ARG B 1 156 ? 4.566 -21.109 8.828 1 95.25 156 ARG B O 1
ATOM 5466 N N . LEU B 1 157 ? 5.262 -19.156 9.539 1 96.88 157 LEU B N 1
ATOM 5467 C CA . LEU B 1 157 ? 5.711 -18.688 8.227 1 96.88 157 LEU B CA 1
ATOM 5468 C C . LEU B 1 157 ? 6.996 -19.406 7.812 1 96.88 157 LEU B C 1
ATOM 5470 O O . LEU B 1 157 ? 7.234 -19.609 6.621 1 96.88 157 LEU B O 1
ATOM 5474 N N . GLU B 1 158 ? 7.812 -19.812 8.789 1 96.5 158 GLU B N 1
ATOM 5475 C CA . GLU B 1 158 ? 9.039 -20.547 8.492 1 96.5 158 GLU B CA 1
ATOM 5476 C C . GLU B 1 158 ? 8.727 -21.922 7.883 1 96.5 158 GLU B C 1
ATOM 5478 O O . GLU B 1 158 ? 9.539 -22.469 7.141 1 96.5 158 GLU B O 1
ATOM 5483 N N . SER B 1 159 ? 7.543 -22.406 8.109 1 95.69 159 SER B N 1
ATOM 5484 C CA . SER B 1 159 ? 7.176 -23.75 7.668 1 95.69 159 SER B CA 1
ATOM 5485 C C . SER B 1 159 ? 6.484 -23.719 6.309 1 95.69 159 SER B C 1
ATOM 5487 O O . SER B 1 159 ? 6.164 -24.766 5.742 1 95.69 159 SER B O 1
ATOM 5489 N N . LEU B 1 160 ? 6.305 -22.594 5.738 1 97.5 160 LEU B N 1
ATOM 5490 C CA . LEU B 1 160 ? 5.566 -22.453 4.488 1 97.5 160 LEU B CA 1
ATOM 5491 C C . LEU B 1 160 ? 6.324 -23.094 3.33 1 97.5 160 LEU B C 1
ATOM 5493 O O . LEU B 1 160 ? 7.539 -22.938 3.211 1 97.5 160 LEU B O 1
ATOM 5497 N N . CYS B 1 161 ? 5.551 -23.781 2.475 1 98.06 161 CYS B N 1
ATOM 5498 C CA . CYS B 1 161 ? 6.137 -24.469 1.322 1 98.06 161 CYS B CA 1
ATOM 5499 C C . CYS B 1 161 ? 5.691 -23.812 0.02 1 98.06 161 CYS B C 1
ATOM 5501 O O . CYS B 1 161 ? 6.41 -23.859 -0.979 1 98.06 161 CYS B O 1
ATOM 5503 N N . GLU B 1 162 ? 4.543 -23.281 0.077 1 98.56 162 GLU B N 1
ATOM 5504 C CA . GLU B 1 162 ? 3.994 -22.656 -1.121 1 98.56 162 GLU B CA 1
ATOM 5505 C C . GLU B 1 162 ? 3.398 -21.297 -0.805 1 98.56 162 GLU B C 1
ATOM 5507 O O . GLU B 1 162 ? 2.742 -21.109 0.223 1 98.56 162 GLU B O 1
ATOM 5512 N N . LEU B 1 163 ? 3.682 -20.344 -1.645 1 98.5 163 LEU B N 1
ATOM 5513 C CA . LEU B 1 163 ? 3.146 -19 -1.52 1 98.5 163 LEU B CA 1
ATOM 5514 C C . LEU B 1 163 ? 2.607 -18.5 -2.857 1 98.5 163 LEU B C 1
ATOM 5516 O O . LEU B 1 163 ? 3.285 -18.609 -3.881 1 98.5 163 LEU B O 1
ATOM 5520 N N . GLU B 1 164 ? 1.416 -18.078 -2.893 1 98.12 164 GLU B N 1
ATOM 5521 C CA . GLU B 1 164 ? 0.812 -17.406 -4.039 1 98.12 164 GLU B CA 1
ATOM 5522 C C . GLU B 1 164 ? 0.536 -15.93 -3.73 1 98.12 164 GLU B C 1
ATOM 5524 O O . GLU B 1 164 ? -0.002 -15.602 -2.672 1 98.12 164 GLU B O 1
ATOM 5529 N N . CYS B 1 165 ? 1.013 -15.039 -4.586 1 97.12 165 CYS B N 1
ATOM 5530 C CA . CYS B 1 165 ? 0.897 -13.609 -4.336 1 97.12 165 CYS B CA 1
ATOM 5531 C C . CYS B 1 165 ? 0.766 -12.836 -5.641 1 97.12 165 CYS B C 1
ATOM 5533 O O . CYS B 1 165 ? 0.701 -13.43 -6.719 1 97.12 165 CYS B O 1
ATOM 5535 N N . ASP B 1 166 ? 0.6 -11.484 -5.559 1 93.94 166 ASP B N 1
ATOM 5536 C CA . ASP B 1 166 ? 0.561 -10.641 -6.75 1 93.94 166 ASP B CA 1
ATOM 5537 C C . ASP B 1 166 ? 1.376 -9.367 -6.547 1 93.94 166 ASP B C 1
ATOM 5539 O O . ASP B 1 166 ? 1.729 -9.023 -5.414 1 93.94 166 ASP B O 1
ATOM 5543 N N . THR B 1 167 ? 1.732 -8.625 -7.598 1 91 167 THR B N 1
ATOM 5544 C CA . THR B 1 167 ? 2.689 -7.523 -7.586 1 91 167 THR B CA 1
ATOM 5545 C C . THR B 1 167 ? 2.029 -6.238 -7.098 1 91 167 THR B C 1
ATOM 5547 O O . THR B 1 167 ? 2.703 -5.223 -6.898 1 91 167 THR B O 1
ATOM 5550 N N . SER B 1 168 ? 0.726 -6.238 -6.859 1 89.69 168 SER B N 1
ATOM 5551 C CA . SER B 1 168 ? 0.044 -5.059 -6.34 1 89.69 168 SER B CA 1
ATOM 5552 C C . SER B 1 168 ? 0.322 -4.867 -4.852 1 89.69 168 SER B C 1
ATOM 5554 O O . SER B 1 168 ? 0.122 -3.775 -4.312 1 89.69 168 SER B O 1
ATOM 5556 N N . ILE B 1 169 ? 0.74 -5.938 -4.184 1 93.5 169 ILE B N 1
ATOM 5557 C CA . ILE B 1 169 ? 1.09 -5.879 -2.77 1 93.5 169 ILE B CA 1
ATOM 5558 C C . ILE B 1 169 ? 2.365 -5.059 -2.588 1 93.5 169 ILE B C 1
ATOM 5560 O O . ILE B 1 169 ? 3.307 -5.18 -3.375 1 93.5 169 ILE B O 1
ATOM 5564 N N . ASP B 1 170 ? 2.432 -4.281 -1.578 1 92.88 170 ASP B N 1
ATOM 5565 C CA . ASP B 1 170 ? 3.582 -3.424 -1.312 1 92.88 170 ASP B CA 1
ATOM 5566 C C . ASP B 1 170 ? 4.844 -4.25 -1.086 1 92.88 170 ASP B C 1
ATOM 5568 O O . ASP B 1 170 ? 4.801 -5.293 -0.429 1 92.88 170 ASP B O 1
ATOM 5572 N N . SER B 1 171 ? 5.996 -3.773 -1.536 1 95.19 171 SER B N 1
ATOM 5573 C CA . SER B 1 171 ? 7.273 -4.465 -1.405 1 95.19 171 SER B CA 1
ATOM 5574 C C . SER B 1 171 ? 7.602 -4.75 0.056 1 95.19 171 SER B C 1
ATOM 5576 O O . SER B 1 171 ? 8.227 -5.762 0.37 1 95.19 171 SER B O 1
ATOM 5578 N N . SER B 1 172 ? 7.16 -3.85 0.949 1 94.81 172 SER B N 1
ATOM 5579 C CA . SER B 1 172 ? 7.469 -3.984 2.369 1 94.81 172 SER B CA 1
ATOM 5580 C C . SER B 1 172 ? 6.883 -5.27 2.943 1 94.81 172 SER B C 1
ATOM 5582 O O . SER B 1 172 ? 7.469 -5.879 3.842 1 94.81 172 SER B O 1
ATOM 5584 N N . TYR B 1 173 ? 5.77 -5.648 2.398 1 96.31 173 TYR B N 1
ATOM 5585 C CA . TYR B 1 173 ? 5.164 -6.891 2.865 1 96.31 173 TYR B CA 1
ATOM 5586 C C . TYR B 1 173 ? 6.082 -8.078 2.596 1 96.31 173 TYR B C 1
ATOM 5588 O O . TYR B 1 173 ? 6.293 -8.922 3.475 1 96.31 173 TYR B O 1
ATOM 5596 N N . PHE B 1 174 ? 6.637 -8.117 1.469 1 98 174 PHE B N 1
ATOM 5597 C CA . PHE B 1 174 ? 7.496 -9.227 1.077 1 98 174 PHE B CA 1
ATOM 5598 C C . PHE B 1 174 ? 8.828 -9.164 1.819 1 98 174 PHE B C 1
ATOM 5600 O O . PHE B 1 174 ? 9.422 -10.203 2.117 1 98 174 PHE B O 1
ATOM 5607 N N . TYR B 1 175 ? 9.32 -7.977 2.152 1 97.62 175 TYR B N 1
ATOM 5608 C CA . TYR B 1 175 ? 10.5 -7.863 3 1 97.62 175 TYR B CA 1
ATOM 5609 C C . TYR B 1 175 ? 10.266 -8.531 4.352 1 97.62 175 TYR B C 1
ATOM 5611 O O . TYR B 1 175 ? 11.141 -9.234 4.859 1 97.62 175 TYR B O 1
ATOM 5619 N N . GLY B 1 176 ? 9.062 -8.258 4.855 1 97.31 176 GLY B N 1
ATOM 5620 C CA . GLY B 1 176 ? 8.711 -8.898 6.113 1 97.31 176 GLY B CA 1
ATOM 5621 C C . GLY B 1 176 ? 8.68 -10.414 6.023 1 97.31 176 GLY B C 1
ATOM 5622 O O . GLY B 1 176 ? 9.18 -11.102 6.918 1 97.31 176 GLY B O 1
ATOM 5623 N N . LEU B 1 177 ? 8.117 -10.938 4.934 1 97.62 177 LEU B N 1
ATOM 5624 C CA . LEU B 1 177 ? 8.039 -12.383 4.742 1 97.62 177 LEU B CA 1
ATOM 5625 C C . LEU B 1 177 ? 9.43 -12.977 4.562 1 97.62 177 LEU B C 1
ATOM 5627 O O . LEU B 1 177 ? 9.703 -14.086 5.039 1 97.62 177 LEU B O 1
ATOM 5631 N N . ALA B 1 178 ? 10.305 -12.25 3.826 1 97.38 178 ALA B N 1
ATOM 5632 C CA . ALA B 1 178 ? 11.641 -12.734 3.494 1 97.38 178 ALA B CA 1
ATOM 5633 C C . ALA B 1 178 ? 12.461 -13.008 4.754 1 97.38 178 ALA B C 1
ATOM 5635 O O . ALA B 1 178 ? 13.398 -13.797 4.73 1 97.38 178 ALA B O 1
ATOM 5636 N N . ARG B 1 179 ? 12.055 -12.375 5.84 1 94.06 179 ARG B N 1
ATOM 5637 C CA . ARG B 1 179 ? 12.75 -12.578 7.109 1 94.06 179 ARG B CA 1
ATOM 5638 C C . ARG B 1 179 ? 12.508 -13.984 7.648 1 94.06 179 ARG B C 1
ATOM 5640 O O . ARG B 1 179 ? 13.391 -14.562 8.289 1 94.06 179 ARG B O 1
ATOM 5647 N N . PHE B 1 180 ? 11.344 -14.539 7.297 1 95.25 180 PHE B N 1
ATOM 5648 C CA . PHE B 1 180 ? 10.953 -15.789 7.945 1 95.25 180 PHE B CA 1
ATOM 5649 C C . PHE B 1 180 ? 10.812 -16.906 6.926 1 95.25 180 PHE B C 1
ATOM 5651 O O . PHE B 1 180 ? 11.156 -18.062 7.207 1 95.25 180 PHE B O 1
ATOM 5658 N N . CYS B 1 181 ? 10.297 -16.562 5.777 1 97.25 181 CYS B N 1
ATOM 5659 C CA . CYS B 1 181 ? 10.031 -17.562 4.75 1 97.25 181 CYS B CA 1
ATOM 5660 C C . CYS B 1 181 ? 11.266 -17.797 3.881 1 97.25 181 CYS B C 1
ATOM 5662 O O . CYS B 1 181 ? 11.43 -17.141 2.848 1 97.25 181 CYS B O 1
ATOM 5664 N N . GLN B 1 182 ? 12.062 -18.766 4.219 1 96.88 182 GLN B N 1
ATOM 5665 C CA . GLN B 1 182 ? 13.305 -18.953 3.48 1 96.88 182 GLN B CA 1
ATOM 5666 C C . GLN B 1 182 ? 13.352 -20.328 2.82 1 96.88 182 GLN B C 1
ATOM 5668 O O . GLN B 1 182 ? 14.336 -20.672 2.174 1 96.88 182 GLN B O 1
ATOM 5673 N N . TYR B 1 183 ? 12.195 -21.109 2.932 1 97.31 183 TYR B N 1
ATOM 5674 C CA . TYR B 1 183 ? 12.211 -22.469 2.41 1 97.31 183 TYR B CA 1
ATOM 5675 C C . TYR B 1 183 ? 10.984 -22.734 1.534 1 97.31 183 TYR B C 1
ATOM 5677 O O . TYR B 1 183 ? 10.438 -23.828 1.532 1 97.31 183 TYR B O 1
ATOM 5685 N N . ILE B 1 184 ? 10.477 -21.703 0.9 1 98.25 184 ILE B N 1
ATOM 5686 C CA . ILE B 1 184 ? 9.383 -21.875 -0.048 1 98.25 184 ILE B CA 1
ATOM 5687 C C . ILE B 1 184 ? 9.844 -22.734 -1.224 1 98.25 184 ILE B C 1
ATOM 5689 O O . ILE B 1 184 ? 10.914 -22.5 -1.792 1 98.25 184 ILE B O 1
ATOM 5693 N N . GLN B 1 185 ? 9.094 -23.672 -1.543 1 98.5 185 GLN B N 1
ATOM 5694 C CA . GLN B 1 185 ? 9.414 -24.562 -2.646 1 98.5 185 GLN B CA 1
ATOM 5695 C C . GLN B 1 185 ? 8.664 -24.172 -3.914 1 98.5 185 GLN B C 1
ATOM 5697 O O . GLN B 1 185 ? 9.141 -24.406 -5.023 1 98.5 185 GLN B O 1
ATOM 5702 N N . ARG B 1 186 ? 7.492 -23.688 -3.717 1 98.62 186 ARG B N 1
ATOM 5703 C CA . ARG B 1 186 ? 6.645 -23.281 -4.836 1 98.62 186 ARG B CA 1
ATOM 5704 C C . ARG B 1 186 ? 6.188 -21.844 -4.684 1 98.62 186 ARG B C 1
ATOM 5706 O O . ARG B 1 186 ? 5.527 -21.484 -3.701 1 98.62 186 ARG B O 1
ATOM 5713 N N . LEU B 1 187 ? 6.535 -21 -5.625 1 98.5 187 LEU B N 1
ATOM 5714 C CA . LEU B 1 187 ? 6.145 -19.594 -5.621 1 98.5 187 LEU B CA 1
ATOM 5715 C C . LEU B 1 187 ? 5.344 -19.234 -6.867 1 98.5 187 LEU B C 1
ATOM 5717 O O . LEU B 1 187 ? 5.797 -19.484 -7.988 1 98.5 187 LEU B O 1
ATOM 5721 N N . ILE B 1 188 ? 4.156 -18.75 -6.691 1 98.12 188 ILE B N 1
ATOM 5722 C CA . ILE B 1 188 ? 3.275 -18.344 -7.781 1 98.12 188 ILE B CA 1
ATOM 5723 C C . ILE B 1 188 ? 3.02 -16.844 -7.707 1 98.12 188 ILE B C 1
ATOM 5725 O O . ILE B 1 188 ? 2.521 -16.344 -6.695 1 98.12 188 ILE B O 1
ATOM 5729 N N . ILE B 1 189 ? 3.34 -16.125 -8.781 1 96.69 189 ILE B N 1
ATOM 5730 C CA . ILE B 1 189 ? 3.199 -14.68 -8.82 1 96.69 189 ILE B CA 1
ATOM 5731 C C . ILE B 1 189 ? 2.258 -14.273 -9.953 1 96.69 189 ILE B C 1
ATOM 5733 O O . ILE B 1 189 ? 2.408 -14.734 -11.086 1 96.69 189 ILE B O 1
ATOM 5737 N N . ILE B 1 190 ? 1.338 -13.477 -9.656 1 94.12 190 ILE B N 1
ATOM 5738 C CA . ILE B 1 190 ? 0.484 -12.875 -10.672 1 94.12 190 ILE B CA 1
ATOM 5739 C C . ILE B 1 190 ? 0.826 -11.391 -10.82 1 94.12 190 ILE B C 1
ATOM 5741 O O . ILE B 1 190 ? 0.707 -10.617 -9.867 1 94.12 190 ILE B O 1
ATOM 5745 N N . ASN B 1 191 ? 1.237 -10.93 -11.914 1 88.44 191 ASN B N 1
ATOM 5746 C CA . ASN B 1 191 ? 1.559 -9.531 -12.195 1 88.44 191 ASN B CA 1
ATOM 5747 C C . ASN B 1 191 ? 0.305 -8.719 -12.5 1 88.44 191 ASN B C 1
ATOM 5749 O O . ASN B 1 191 ? -0.262 -8.828 -13.586 1 88.44 191 ASN B O 1
ATOM 5753 N N . ILE B 1 192 ? -0.04 -7.918 -11.57 1 86.25 192 ILE B N 1
ATOM 5754 C CA . ILE B 1 192 ? -1.236 -7.102 -11.75 1 86.25 192 ILE B CA 1
ATOM 5755 C C . ILE B 1 192 ? -0.841 -5.691 -12.18 1 86.25 192 ILE B C 1
ATOM 5757 O O . ILE B 1 192 ? -1.618 -5 -12.836 1 86.25 192 ILE B O 1
ATOM 5761 N N . ASP B 1 193 ? 0.384 -5.254 -11.758 1 79 193 ASP B N 1
ATOM 5762 C CA . ASP B 1 193 ? 0.917 -3.943 -12.117 1 79 193 ASP B CA 1
ATOM 5763 C C . ASP B 1 193 ? 2.213 -4.082 -12.914 1 79 193 ASP B C 1
ATOM 5765 O O . ASP B 1 193 ? 3.076 -4.891 -12.57 1 79 193 ASP B O 1
ATOM 5769 N N . PRO B 1 194 ? 2.354 -3.268 -13.945 1 79.81 194 PRO B N 1
ATOM 5770 C CA . PRO B 1 194 ? 3.58 -3.346 -14.742 1 79.81 194 PRO B CA 1
ATOM 5771 C C . PRO B 1 194 ? 4.746 -2.592 -14.102 1 79.81 194 PRO B C 1
ATOM 5773 O O . PRO B 1 194 ? 5.367 -1.747 -14.758 1 79.81 194 PRO B O 1
ATOM 5776 N N . LYS B 1 195 ? 4.957 -2.82 -12.867 1 81.5 195 LYS B N 1
ATOM 5777 C CA . LYS B 1 195 ? 6.059 -2.201 -12.133 1 81.5 195 LYS B CA 1
ATOM 5778 C C . LYS B 1 195 ? 6.902 -3.252 -11.414 1 81.5 195 LYS B C 1
ATOM 5780 O O . LYS B 1 195 ? 6.406 -4.332 -11.086 1 81.5 195 LYS B O 1
ATOM 5785 N N . GLU B 1 196 ? 8.125 -2.859 -11.266 1 85.12 196 GLU B N 1
ATOM 5786 C CA . GLU B 1 196 ? 9.039 -3.736 -10.539 1 85.12 196 GLU B CA 1
ATOM 5787 C C . GLU B 1 196 ? 8.672 -3.801 -9.055 1 85.12 196 GLU B C 1
ATOM 5789 O O . GLU B 1 196 ? 8.289 -2.791 -8.461 1 85.12 196 GLU B O 1
ATOM 5794 N N . ASN B 1 197 ? 8.742 -4.988 -8.555 1 90.5 197 ASN B N 1
ATOM 5795 C CA . ASN B 1 197 ? 8.531 -5.172 -7.121 1 90.5 197 ASN B CA 1
ATOM 5796 C C . ASN B 1 197 ? 9.781 -5.719 -6.438 1 90.5 197 ASN B C 1
ATOM 5798 O O . ASN B 1 197 ? 10.031 -6.926 -6.465 1 90.5 197 ASN B O 1
ATOM 5802 N N . ASN B 1 198 ? 10.516 -4.906 -5.758 1 94.19 198 ASN B N 1
ATOM 5803 C CA . ASN B 1 198 ? 11.781 -5.266 -5.129 1 94.19 198 ASN B CA 1
ATOM 5804 C C . ASN B 1 198 ? 11.57 -6.219 -3.955 1 94.19 198 ASN B C 1
ATOM 5806 O O . ASN B 1 198 ? 12.477 -6.973 -3.59 1 94.19 198 ASN B O 1
ATOM 5810 N N . GLY B 1 199 ? 10.406 -6.152 -3.41 1 97.12 199 GLY B N 1
ATOM 5811 C CA . GLY B 1 199 ? 10.102 -7.074 -2.328 1 97.12 199 GLY B CA 1
ATOM 5812 C C . GLY B 1 199 ? 10.047 -8.523 -2.775 1 97.12 199 GLY B C 1
ATOM 5813 O O . GLY B 1 199 ? 10.609 -9.398 -2.115 1 97.12 199 GLY B O 1
ATOM 5814 N N . ILE B 1 200 ? 9.438 -8.766 -3.881 1 97.19 200 ILE B N 1
ATOM 5815 C CA . ILE B 1 200 ? 9.344 -10.117 -4.422 1 97.19 200 ILE B CA 1
ATOM 5816 C C . ILE B 1 200 ? 10.727 -10.609 -4.832 1 97.19 200 ILE B C 1
ATOM 5818 O O . ILE B 1 200 ? 11.078 -11.766 -4.609 1 97.19 200 ILE B O 1
ATOM 5822 N N . SER B 1 201 ? 11.539 -9.703 -5.449 1 97.12 201 SER B N 1
ATOM 5823 C CA . SER B 1 201 ? 12.914 -10.055 -5.793 1 97.12 201 SER B CA 1
ATOM 5824 C C . SER B 1 201 ? 13.688 -10.523 -4.566 1 97.12 201 SER B C 1
ATOM 5826 O O . SER B 1 201 ? 14.414 -11.516 -4.625 1 97.12 201 SER B O 1
ATOM 5828 N N . LYS B 1 202 ? 13.508 -9.805 -3.486 1 97.88 202 LYS B N 1
ATOM 5829 C CA . LYS B 1 202 ? 14.188 -10.18 -2.252 1 97.88 202 LYS B CA 1
ATOM 5830 C C . LYS B 1 202 ? 13.688 -11.516 -1.723 1 97.88 202 LYS B C 1
ATOM 5832 O O . LYS B 1 202 ? 14.469 -12.328 -1.222 1 97.88 202 LYS B O 1
ATOM 5837 N N . LEU B 1 203 ? 12.375 -11.734 -1.802 1 98.19 203 LEU B N 1
ATOM 5838 C CA . LEU B 1 203 ? 11.797 -13 -1.37 1 98.19 203 LEU B CA 1
ATOM 5839 C C . LEU B 1 203 ? 12.422 -14.164 -2.127 1 98.19 203 LEU B C 1
ATOM 5841 O O . LEU B 1 203 ? 12.773 -15.188 -1.525 1 98.19 203 LEU B O 1
ATOM 5845 N N . ILE B 1 204 ? 12.57 -14.016 -3.393 1 98.25 204 ILE B N 1
ATOM 5846 C CA . ILE B 1 204 ? 13.188 -15.055 -4.219 1 98.25 204 ILE B CA 1
ATOM 5847 C C . ILE B 1 204 ? 14.648 -15.227 -3.824 1 98.25 204 ILE B C 1
ATOM 5849 O O . ILE B 1 204 ? 15.125 -16.359 -3.666 1 98.25 204 ILE B O 1
ATOM 5853 N N . GLU B 1 205 ? 15.367 -14.148 -3.637 1 97.75 205 GLU B N 1
ATOM 5854 C CA . GLU B 1 205 ? 16.797 -14.148 -3.309 1 97.75 205 GLU B CA 1
ATOM 5855 C C . GLU B 1 205 ? 17.078 -15.008 -2.08 1 97.75 205 GLU B C 1
ATOM 5857 O O . GLU B 1 205 ? 18.078 -15.727 -2.041 1 97.75 205 GLU B O 1
ATOM 5862 N N . VAL B 1 206 ? 16.219 -14.992 -1.108 1 97.06 206 VAL B N 1
ATOM 5863 C CA . VAL B 1 206 ? 16.531 -15.609 0.178 1 97.06 206 VAL B CA 1
ATOM 5864 C C . VAL B 1 206 ? 16.109 -17.078 0.163 1 97.06 206 VAL B C 1
ATOM 5866 O O . VAL B 1 206 ? 16.375 -17.812 1.11 1 97.06 206 VAL B O 1
ATOM 5869 N N . GLN B 1 207 ? 15.391 -17.469 -0.901 1 98.19 207 GLN B N 1
ATOM 5870 C CA . GLN B 1 207 ? 14.883 -18.844 -0.908 1 98.19 207 GLN B CA 1
ATOM 5871 C C . GLN B 1 207 ? 16.016 -19.844 -1.087 1 98.19 207 GLN B C 1
ATOM 5873 O O . GLN B 1 207 ? 16.875 -19.672 -1.954 1 98.19 207 GLN B O 1
ATOM 5878 N N . LYS B 1 208 ? 16 -20.922 -0.34 1 97 208 LYS B N 1
ATOM 5879 C CA . LYS B 1 208 ? 17.047 -21.938 -0.384 1 97 208 LYS B CA 1
ATOM 5880 C C . LYS B 1 208 ? 16.578 -23.172 -1.132 1 97 208 LYS B C 1
ATOM 5882 O O . LYS B 1 208 ? 17.391 -24 -1.542 1 97 208 LYS B O 1
ATOM 5887 N N . ASN B 1 209 ? 15.242 -23.281 -1.336 1 96.75 209 ASN B N 1
ATOM 5888 C CA . ASN B 1 209 ? 14.695 -24.5 -1.925 1 96.75 209 ASN B CA 1
ATOM 5889 C C . ASN B 1 209 ? 13.547 -24.188 -2.881 1 96.75 209 ASN B C 1
ATOM 5891 O O . ASN B 1 209 ? 12.492 -24.812 -2.809 1 96.75 209 ASN B O 1
ATOM 5895 N N . LEU B 1 210 ? 13.695 -23.188 -3.764 1 98.06 210 LEU B N 1
ATOM 5896 C CA . LEU B 1 210 ? 12.664 -22.812 -4.723 1 98.06 210 LEU B CA 1
ATOM 5897 C C . LEU B 1 210 ? 12.703 -23.719 -5.949 1 98.06 210 LEU B C 1
ATOM 5899 O O . LEU B 1 210 ? 13.461 -23.453 -6.887 1 98.06 210 LEU B O 1
ATOM 5903 N N . LYS B 1 211 ? 11.828 -24.672 -5.98 1 98.25 211 LYS B N 1
ATOM 5904 C CA . LYS B 1 211 ? 11.844 -25.672 -7.031 1 98.25 211 LYS B CA 1
ATOM 5905 C C . LYS B 1 211 ? 10.852 -25.344 -8.141 1 98.25 211 LYS B C 1
ATOM 5907 O O . LYS B 1 211 ? 11.07 -25.672 -9.305 1 98.25 211 LYS B O 1
ATOM 5912 N N . TYR B 1 212 ? 9.789 -24.766 -7.742 1 98.56 212 TYR B N 1
ATOM 5913 C CA . TYR B 1 212 ? 8.719 -24.453 -8.68 1 98.56 212 TYR B CA 1
ATOM 5914 C C . TYR B 1 212 ? 8.453 -22.953 -8.711 1 98.56 212 TYR B C 1
ATOM 5916 O O . TYR B 1 212 ? 8.219 -22.328 -7.668 1 98.56 212 TYR B O 1
ATOM 5924 N N . PHE B 1 213 ? 8.484 -22.344 -9.906 1 97.88 213 PHE B N 1
ATOM 5925 C CA . PHE B 1 213 ? 8.25 -20.906 -10.086 1 97.88 213 PHE B CA 1
ATOM 5926 C C . PHE B 1 213 ? 7.23 -20.672 -11.195 1 97.88 213 PHE B C 1
ATOM 5928 O O . PHE B 1 213 ? 7.406 -21.141 -12.32 1 97.88 213 PHE B O 1
ATOM 5935 N N . GLU B 1 214 ? 6.168 -19.984 -10.859 1 97.44 214 GLU B N 1
ATOM 5936 C CA . GLU B 1 214 ? 5.125 -19.625 -11.812 1 97.44 214 GLU B CA 1
ATOM 5937 C C . GLU B 1 214 ? 4.883 -18.125 -11.812 1 97.44 214 GLU B C 1
ATOM 5939 O O . GLU B 1 214 ? 4.703 -17.516 -10.758 1 97.44 214 GLU B O 1
ATOM 5944 N N . TRP B 1 215 ? 4.934 -17.531 -12.969 1 93.62 215 TRP B N 1
ATOM 5945 C CA . TRP B 1 215 ? 4.781 -16.094 -13.125 1 93.62 215 TRP B CA 1
ATOM 5946 C C . TRP B 1 215 ? 3.848 -15.758 -14.281 1 93.62 215 TRP B C 1
ATOM 5948 O O . TRP B 1 215 ? 4.172 -16.031 -15.445 1 93.62 215 TRP B O 1
ATOM 5958 N N . ASN B 1 216 ? 2.664 -15.164 -13.93 1 91.06 216 ASN B N 1
ATOM 5959 C CA . ASN B 1 216 ? 1.65 -14.875 -14.938 1 91.06 216 ASN B CA 1
ATOM 5960 C C . ASN B 1 216 ? 1.289 -13.391 -14.961 1 91.06 216 ASN B C 1
ATOM 5962 O O . ASN B 1 216 ? 1.204 -12.75 -13.914 1 91.06 216 ASN B O 1
ATOM 5966 N N . ASP B 1 217 ? 1.081 -12.812 -16.188 1 85.81 217 ASP B N 1
ATOM 5967 C CA . ASP B 1 217 ? 0.596 -11.445 -16.328 1 85.81 217 ASP B CA 1
ATOM 5968 C C . ASP B 1 217 ? -0.931 -11.398 -16.344 1 85.81 217 ASP B C 1
ATOM 5970 O O . ASP B 1 217 ? -1.578 -12.266 -16.938 1 85.81 217 ASP B O 1
ATOM 5974 N N . SER B 1 218 ? -1.395 -10.43 -15.594 1 80.88 218 SER B N 1
ATOM 5975 C CA . SER B 1 218 ? -2.832 -10.18 -15.633 1 80.88 218 SER B CA 1
ATOM 5976 C C . SER B 1 218 ? -3.127 -8.719 -15.961 1 80.88 218 SER B C 1
ATOM 5978 O O . SER B 1 218 ? -4.246 -8.242 -15.758 1 80.88 218 SER B O 1
ATOM 5980 N N . PHE B 1 219 ? -2.172 -7.891 -16.359 1 71.75 219 PHE B N 1
ATOM 5981 C CA . PHE B 1 219 ? -2.443 -6.473 -16.562 1 71.75 219 PHE B CA 1
ATOM 5982 C C . PHE B 1 219 ? -2.984 -6.227 -17.969 1 71.75 219 PHE B C 1
ATOM 5984 O O . PHE B 1 219 ? -2.623 -6.934 -18.922 1 71.75 219 PHE B O 1
ATOM 5991 N N . GLU B 1 220 ? -4.207 -5.57 -18.078 1 61.34 220 GLU B N 1
ATOM 5992 C CA . GLU B 1 220 ? -4.969 -5.32 -19.297 1 61.34 220 GLU B CA 1
ATOM 5993 C C . GLU B 1 220 ? -4.262 -4.312 -20.203 1 61.34 220 GLU B C 1
ATOM 5995 O O . GLU B 1 220 ? -4.375 -4.375 -21.422 1 61.34 220 GLU B O 1
ATOM 6000 N N . ASP B 1 221 ? -3.805 -3.117 -19.562 1 57.72 221 ASP B N 1
ATOM 6001 C CA . ASP B 1 221 ? -3.473 -1.957 -20.391 1 57.72 221 ASP B CA 1
ATOM 6002 C C . ASP B 1 221 ? -2.004 -1.98 -20.797 1 57.72 221 ASP B C 1
ATOM 6004 O O . ASP B 1 221 ? -1.133 -2.32 -20 1 57.72 221 ASP B O 1
ATOM 6008 N N . SER B 1 222 ? -1.868 -2.287 -22.031 1 55.06 222 SER B N 1
ATOM 6009 C CA . SER B 1 222 ? -0.634 -2.252 -22.812 1 55.06 222 SER B CA 1
ATOM 6010 C C . SER B 1 222 ? 0.098 -0.927 -22.625 1 55.06 222 SER B C 1
ATOM 6012 O O . SER B 1 222 ? 1.009 -0.604 -23.391 1 55.06 222 SER B O 1
ATOM 6014 N N . ASP B 1 223 ? -0.372 -0.178 -21.719 1 55.06 223 ASP B N 1
ATOM 6015 C CA . ASP B 1 223 ? 0.389 1.061 -21.859 1 55.06 223 ASP B CA 1
ATOM 6016 C C . ASP B 1 223 ? 1.879 0.817 -21.625 1 55.06 223 ASP B C 1
ATOM 6018 O O . ASP B 1 223 ? 2.26 -0.179 -21 1 55.06 223 ASP B O 1
ATOM 6022 N N . TYR B 1 224 ? 2.666 1.704 -22.141 1 57.78 224 TYR B N 1
ATOM 6023 C CA . TYR B 1 224 ? 4.117 1.806 -22.266 1 57.78 224 TYR B CA 1
ATOM 6024 C C . TYR B 1 224 ? 4.789 1.615 -20.906 1 57.78 224 TYR B C 1
ATOM 6026 O O . TYR B 1 224 ? 4.414 2.256 -19.922 1 57.78 224 TYR B O 1
ATOM 6034 N N . PHE B 1 225 ? 5.258 0.402 -20.812 1 63.38 225 PHE B N 1
ATOM 6035 C CA . PHE B 1 225 ? 6.109 0.136 -19.656 1 63.38 225 PHE B CA 1
ATOM 6036 C C . PHE B 1 225 ? 7.27 1.126 -19.594 1 63.38 225 PHE B C 1
ATOM 6038 O O . PHE B 1 225 ? 7.973 1.325 -20.594 1 63.38 225 PHE B O 1
ATOM 6045 N N . THR B 1 226 ? 7.195 2.014 -18.719 1 59.19 226 THR B N 1
ATOM 6046 C CA . THR B 1 226 ? 8.344 2.898 -18.562 1 59.19 226 THR B CA 1
ATOM 6047 C C . THR B 1 226 ? 9.555 2.131 -18.031 1 59.19 226 THR B C 1
ATOM 6049 O O . THR B 1 226 ? 10.695 2.494 -18.312 1 59.19 226 THR B O 1
ATOM 6052 N N . ASP B 1 227 ? 9.25 0.995 -17.25 1 66.12 227 ASP B N 1
ATOM 6053 C CA . ASP B 1 227 ? 10.312 0.18 -16.672 1 66.12 227 ASP B CA 1
ATOM 6054 C C . ASP B 1 227 ? 10.078 -1.304 -16.938 1 66.12 227 ASP B C 1
ATOM 6056 O O . ASP B 1 227 ? 8.969 -1.707 -17.297 1 66.12 227 ASP B O 1
ATOM 6060 N N . ASP B 1 228 ? 11.18 -2 -17.031 1 76.38 228 ASP B N 1
ATOM 6061 C CA . ASP B 1 228 ? 11.094 -3.449 -17.172 1 76.38 228 ASP B CA 1
ATOM 6062 C C . ASP B 1 228 ? 10.578 -4.102 -15.891 1 76.38 228 ASP B C 1
ATOM 6064 O O . ASP B 1 228 ? 11.305 -4.18 -14.891 1 76.38 228 ASP B O 1
ATOM 6068 N N . PRO B 1 229 ? 9.32 -4.465 -15.859 1 81.38 229 PRO B N 1
ATOM 6069 C CA . PRO B 1 229 ? 8.742 -5.008 -14.625 1 81.38 229 PRO B CA 1
ATOM 6070 C C . PRO B 1 229 ? 9.297 -6.383 -14.273 1 81.38 229 PRO B C 1
ATOM 6072 O O . PRO B 1 229 ? 9.031 -6.898 -13.188 1 81.38 229 PRO B O 1
ATOM 6075 N N . TYR B 1 230 ? 10.164 -6.934 -15.133 1 86.06 230 TYR B N 1
ATOM 6076 C CA . TYR B 1 230 ? 10.57 -8.32 -14.961 1 86.06 230 TYR B CA 1
ATOM 6077 C C . TYR B 1 230 ? 12.031 -8.414 -14.539 1 86.06 230 TYR B C 1
ATOM 6079 O O . TYR B 1 230 ? 12.477 -9.453 -14.031 1 86.06 230 TYR B O 1
ATOM 6087 N N . LYS B 1 231 ? 12.742 -7.418 -14.773 1 88 231 LYS B N 1
ATOM 6088 C CA . LYS B 1 231 ? 14.203 -7.457 -14.758 1 88 231 LYS B CA 1
ATOM 6089 C C . LYS B 1 231 ? 14.727 -7.988 -13.43 1 88 231 LYS B C 1
ATOM 6091 O O . LYS B 1 231 ? 15.445 -8.992 -13.391 1 88 231 LYS B O 1
ATOM 6096 N N . GLU B 1 232 ? 14.375 -7.426 -12.328 1 91.44 232 GLU B N 1
ATOM 6097 C CA . GLU B 1 232 ? 14.961 -7.773 -11.031 1 91.44 232 GLU B CA 1
ATOM 6098 C C . GLU B 1 232 ? 14.578 -9.195 -10.625 1 91.44 232 GLU B C 1
ATOM 6100 O O . GLU B 1 232 ? 15.398 -9.922 -10.062 1 91.44 232 GLU B O 1
ATOM 6105 N N . ILE B 1 233 ? 13.367 -9.539 -10.945 1 93.12 233 ILE B N 1
ATOM 6106 C CA . ILE B 1 233 ? 12.898 -10.875 -10.586 1 93.12 233 ILE B CA 1
ATOM 6107 C C . ILE B 1 233 ? 13.617 -11.922 -11.438 1 93.12 233 ILE B C 1
ATOM 6109 O O . ILE B 1 233 ? 14.047 -12.953 -10.922 1 93.12 233 ILE B O 1
ATOM 6113 N N . LEU B 1 234 ? 13.82 -11.617 -12.68 1 92.25 234 LEU B N 1
ATOM 6114 C CA . LEU B 1 234 ? 14.516 -12.539 -13.57 1 92.25 234 LEU B CA 1
ATOM 6115 C C . LEU B 1 234 ? 15.969 -12.711 -13.156 1 92.25 234 LEU B C 1
ATOM 6117 O O . LEU B 1 234 ? 16.516 -13.82 -13.211 1 92.25 234 LEU B O 1
ATOM 6121 N N . LEU B 1 235 ? 16.547 -11.664 -12.719 1 94.5 235 LEU B N 1
ATOM 6122 C CA . LEU B 1 235 ? 17.938 -11.742 -12.266 1 94.5 235 LEU B CA 1
ATOM 6123 C C . LEU B 1 235 ? 18.062 -12.633 -11.031 1 94.5 235 LEU B C 1
ATOM 6125 O O . LEU B 1 235 ? 19 -13.414 -10.922 1 94.5 235 LEU B O 1
ATOM 6129 N N . GLU B 1 236 ? 17.125 -12.531 -10.148 1 96.5 236 GLU B N 1
ATOM 6130 C CA . GLU B 1 236 ? 17.156 -13.383 -8.961 1 96.5 236 GLU B CA 1
ATOM 6131 C C . GLU B 1 236 ? 16.859 -14.836 -9.32 1 96.5 236 GLU B C 1
ATOM 6133 O O . GLU B 1 236 ? 17.422 -15.758 -8.719 1 96.5 236 GLU B O 1
ATOM 6138 N N . LEU B 1 237 ? 15.992 -14.945 -10.289 1 95.06 237 LEU B N 1
ATOM 6139 C CA . LEU B 1 237 ? 15.672 -16.297 -10.75 1 95.06 237 LEU B CA 1
ATOM 6140 C C . LEU B 1 237 ? 16.906 -16.969 -11.352 1 95.06 237 LEU B C 1
ATOM 6142 O O . LEU B 1 237 ? 17.125 -18.172 -11.148 1 95.06 237 LEU B O 1
ATOM 6146 N N . GLU B 1 238 ? 17.656 -16.219 -12.062 1 95.69 238 GLU B N 1
ATOM 6147 C CA . GLU B 1 238 ? 18.891 -16.734 -12.656 1 95.69 238 GLU B CA 1
ATOM 6148 C C . GLU B 1 238 ? 19.812 -17.297 -11.594 1 95.69 238 GLU B C 1
ATOM 6150 O O . GLU B 1 238 ? 20.453 -18.344 -11.812 1 95.69 238 GLU B O 1
ATOM 6155 N N . LYS B 1 239 ? 19.828 -16.672 -10.461 1 96.25 239 LYS B N 1
ATOM 6156 C CA . LYS B 1 239 ? 20.703 -17.109 -9.375 1 96.25 239 LYS B CA 1
ATOM 6157 C C . LYS B 1 239 ? 20.203 -18.422 -8.766 1 96.25 239 LYS B C 1
ATOM 6159 O O . LYS B 1 239 ? 20.938 -19.109 -8.055 1 96.25 239 LYS B O 1
ATOM 6164 N N . LYS B 1 240 ? 18.938 -18.75 -9.047 1 96.5 240 LYS B N 1
ATOM 6165 C CA . LYS B 1 240 ? 18.344 -19.984 -8.531 1 96.5 240 LYS B CA 1
ATOM 6166 C C . LYS B 1 240 ? 18.359 -21.078 -9.594 1 96.5 240 LYS B C 1
ATOM 6168 O O . LYS B 1 240 ? 17.609 -22.062 -9.484 1 96.5 240 LYS B O 1
ATOM 6173 N N . ALA B 1 241 ? 19.203 -20.969 -10.586 1 94.62 241 ALA B N 1
ATOM 6174 C CA . ALA B 1 241 ? 19.219 -21.844 -11.758 1 94.62 241 ALA B CA 1
ATOM 6175 C C . ALA B 1 241 ? 19.484 -23.297 -11.367 1 94.62 241 ALA B C 1
ATOM 6177 O O . ALA B 1 241 ? 18.953 -24.219 -12 1 94.62 241 ALA B O 1
ATOM 6178 N N . ASN B 1 242 ? 20.234 -23.5 -10.297 1 94.19 242 ASN B N 1
ATOM 6179 C CA . ASN B 1 242 ? 20.625 -24.859 -9.914 1 94.19 242 ASN B CA 1
ATOM 6180 C C . ASN B 1 242 ? 19.547 -25.531 -9.062 1 94.19 242 ASN B C 1
ATOM 6182 O O . ASN B 1 242 ? 19.625 -26.719 -8.773 1 94.19 242 ASN B O 1
ATOM 6186 N N . ILE B 1 243 ? 18.484 -24.719 -8.75 1 95.75 243 ILE B N 1
ATOM 6187 C CA . ILE B 1 243 ? 17.5 -25.25 -7.812 1 95.75 243 ILE B CA 1
ATOM 6188 C C . ILE B 1 243 ? 16.156 -25.391 -8.508 1 95.75 243 ILE B C 1
ATOM 6190 O O . ILE B 1 243 ? 15.398 -26.344 -8.25 1 95.75 243 ILE B O 1
ATOM 6194 N N . ILE B 1 244 ? 15.781 -24.578 -9.438 1 97.31 244 ILE B N 1
ATOM 6195 C CA . ILE B 1 244 ? 14.477 -24.516 -10.086 1 97.31 244 ILE B CA 1
ATOM 6196 C C . ILE B 1 244 ? 14.336 -25.672 -11.07 1 97.31 244 ILE B C 1
ATOM 6198 O O . ILE B 1 244 ? 15.18 -25.859 -11.945 1 97.31 244 ILE B O 1
ATOM 6202 N N . ASN B 1 245 ? 13.234 -26.391 -10.875 1 97.44 245 ASN B N 1
ATOM 6203 C CA . ASN B 1 245 ? 12.977 -27.547 -11.734 1 97.44 245 ASN B CA 1
ATOM 6204 C C . ASN B 1 245 ? 11.719 -27.344 -12.578 1 97.44 245 ASN B C 1
ATOM 6206 O O . ASN B 1 245 ? 11.547 -27.984 -13.609 1 97.44 245 ASN B O 1
ATOM 6210 N N . HIS B 1 246 ? 10.891 -26.578 -12.078 1 98.12 246 HIS B N 1
ATOM 6211 C CA . HIS B 1 246 ? 9.617 -26.359 -12.75 1 98.12 246 HIS B CA 1
ATOM 6212 C C . HIS B 1 246 ? 9.359 -24.891 -13 1 98.12 246 HIS B C 1
ATOM 6214 O O . HIS B 1 246 ? 9.328 -24.094 -12.055 1 98.12 246 HIS B O 1
ATOM 6220 N N . LEU B 1 247 ? 9.156 -24.547 -14.266 1 96.75 247 LEU B N 1
ATOM 6221 C CA 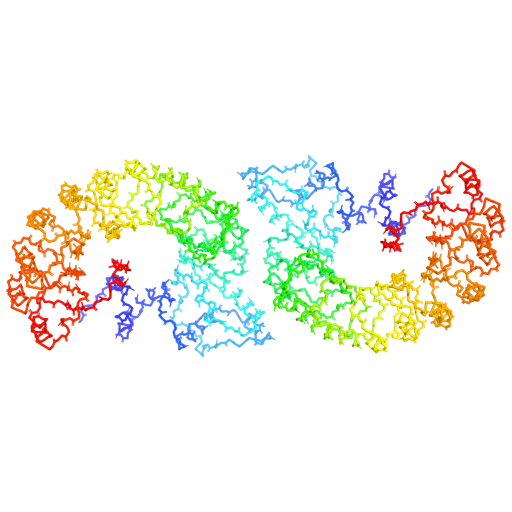. LEU B 1 247 ? 8.977 -23.141 -14.648 1 96.75 247 LEU B CA 1
ATOM 6222 C C . LEU B 1 247 ? 7.719 -22.969 -15.492 1 96.75 247 LEU B C 1
ATOM 6224 O O . LEU B 1 247 ? 7.527 -23.672 -16.484 1 96.75 247 LEU B O 1
ATOM 6228 N N . LYS B 1 248 ? 6.871 -22.125 -15.094 1 95.31 248 LYS B N 1
ATOM 6229 C CA . LYS B 1 248 ? 5.688 -21.719 -15.844 1 95.31 248 LYS B CA 1
ATOM 6230 C C . LYS B 1 248 ? 5.617 -20.188 -15.984 1 95.31 248 LYS B C 1
ATOM 6232 O O . LYS B 1 248 ? 5.477 -19.484 -14.984 1 95.31 248 LYS B O 1
ATOM 6237 N N . ILE B 1 249 ? 5.723 -19.688 -17.156 1 91.25 249 ILE B N 1
ATOM 6238 C CA . ILE B 1 249 ? 5.738 -18.234 -17.359 1 91.25 249 ILE B CA 1
ATOM 6239 C C . ILE B 1 249 ? 4.766 -17.875 -18.484 1 91.25 249 ILE B C 1
ATOM 6241 O O . ILE B 1 249 ? 4.809 -18.453 -19.562 1 91.25 249 ILE B O 1
ATOM 6245 N N . PHE B 1 250 ? 3.889 -16.922 -18.188 1 85.75 250 PHE B N 1
ATOM 6246 C CA . PHE B 1 250 ? 2.969 -16.391 -19.188 1 85.75 250 PHE B CA 1
ATOM 6247 C C . PHE B 1 250 ? 2.988 -14.867 -19.188 1 85.75 250 PHE B C 1
ATOM 6249 O O . PHE B 1 250 ? 2.354 -14.234 -18.344 1 85.75 250 PHE B O 1
ATOM 6256 N N . PHE B 1 251 ? 3.727 -14.258 -20.156 1 79.81 251 PHE B N 1
ATOM 6257 C CA . PHE B 1 251 ? 3.832 -12.805 -20.266 1 79.81 251 PHE B CA 1
ATOM 6258 C C . PHE B 1 251 ? 3.004 -12.289 -21.422 1 79.81 251 PHE B C 1
ATOM 6260 O O . PHE B 1 251 ? 2.975 -12.906 -22.5 1 79.81 251 PHE B O 1
ATOM 6267 N N . GLN B 1 252 ? 2.1 -11.281 -21.234 1 68.75 252 GLN B N 1
ATOM 6268 C CA . GLN B 1 252 ? 1.261 -10.727 -22.297 1 68.75 252 GLN B CA 1
ATOM 6269 C C . GLN B 1 252 ? 2.07 -9.828 -23.219 1 68.75 252 GLN B C 1
ATOM 6271 O O . GLN B 1 252 ? 1.791 -9.75 -24.422 1 68.75 252 GLN B O 1
ATOM 6276 N N . TYR B 1 253 ? 2.861 -8.781 -22.719 1 59.16 253 TYR B N 1
ATOM 6277 C CA . TYR B 1 253 ? 3.486 -7.801 -23.594 1 59.16 253 TYR B CA 1
ATOM 6278 C C . TYR B 1 253 ? 4.984 -8.047 -23.703 1 59.16 253 TYR B C 1
ATOM 6280 O O . TYR B 1 253 ? 5.691 -8.125 -22.703 1 59.16 253 TYR B O 1
ATOM 6288 N N . VAL B 1 254 ? 5.277 -8.711 -24.75 1 56.31 254 VAL B N 1
ATOM 6289 C CA . VAL B 1 254 ? 6.684 -9.047 -24.953 1 56.31 254 VAL B CA 1
ATOM 6290 C C . VAL B 1 254 ? 7.312 -8.055 -25.938 1 56.31 254 VAL B C 1
ATOM 6292 O O . VAL B 1 254 ? 8.539 -8.016 -26.094 1 56.31 254 VAL B O 1
ATOM 6295 N N . ASP B 1 255 ? 6.457 -7.273 -26.5 1 53.28 255 ASP B N 1
ATOM 6296 C CA . ASP B 1 255 ? 7.09 -6.566 -27.609 1 53.28 255 ASP B CA 1
ATOM 6297 C C . ASP B 1 255 ? 8.305 -5.77 -27.125 1 53.28 255 ASP B C 1
ATOM 6299 O O . ASP B 1 255 ? 9.352 -5.781 -27.781 1 53.28 255 ASP B O 1
ATOM 6303 N N . ASN B 1 256 ? 7.988 -4.824 -26.266 1 53.34 256 ASN B N 1
ATOM 6304 C CA . ASN B 1 256 ? 9.094 -3.926 -25.938 1 53.34 256 ASN B CA 1
ATOM 6305 C C . ASN B 1 256 ? 9.977 -4.492 -24.828 1 53.34 256 ASN B C 1
ATOM 6307 O O . ASN B 1 256 ? 10.867 -3.805 -24.328 1 53.34 256 ASN B O 1
ATOM 6311 N N . PHE B 1 257 ? 9.648 -5.676 -24.5 1 56.53 257 PHE B N 1
ATOM 6312 C CA . PHE B 1 257 ? 10.453 -6.246 -23.438 1 56.53 257 PHE B CA 1
ATOM 6313 C C . PHE B 1 257 ? 11.758 -6.816 -23.984 1 56.53 257 PHE B C 1
ATOM 6315 O O . PHE B 1 257 ? 11.773 -7.41 -25.062 1 56.53 257 PHE B O 1
ATOM 6322 N N . ARG B 1 258 ? 12.75 -6.289 -23.375 1 57.38 258 ARG B N 1
ATOM 6323 C CA . ARG B 1 258 ? 14.055 -6.875 -23.672 1 57.38 258 ARG B CA 1
ATOM 6324 C C . ARG B 1 258 ? 14.055 -8.367 -23.391 1 57.38 258 ARG B C 1
ATOM 6326 O O . ARG B 1 258 ? 14.289 -8.789 -22.25 1 57.38 258 ARG B O 1
ATOM 6333 N N . TYR B 1 259 ? 13.547 -9.18 -24.234 1 67.75 259 TYR B N 1
ATOM 6334 C CA . TYR B 1 259 ? 13.461 -10.641 -24.172 1 67.75 259 TYR B CA 1
ATOM 6335 C C . TYR B 1 259 ? 14.836 -11.258 -23.953 1 67.75 259 TYR B C 1
ATOM 6337 O O . TYR B 1 259 ? 14.938 -12.398 -23.5 1 67.75 259 TYR B O 1
ATOM 6345 N N . ALA B 1 260 ? 15.688 -10.43 -24.047 1 75.5 260 ALA B N 1
ATOM 6346 C CA . ALA B 1 260 ? 17.047 -10.945 -23.969 1 75.5 260 ALA B CA 1
ATOM 6347 C C . ALA B 1 260 ? 17.344 -11.492 -22.578 1 75.5 260 ALA B C 1
ATOM 6349 O O . ALA B 1 260 ? 18.031 -12.516 -22.438 1 75.5 260 ALA B O 1
ATOM 6350 N N . LEU B 1 261 ? 16.781 -10.867 -21.656 1 81.81 261 LEU B N 1
ATOM 6351 C CA . LEU B 1 261 ? 17.078 -11.305 -20.297 1 81.81 261 LEU B CA 1
ATOM 6352 C C . LEU B 1 261 ? 16.422 -12.656 -20 1 81.81 261 LEU B C 1
ATOM 6354 O O . LEU B 1 261 ? 17.062 -13.547 -19.438 1 81.81 261 LEU B O 1
ATOM 6358 N N . LEU B 1 262 ? 15.172 -12.766 -20.406 1 83.31 262 LEU B N 1
ATOM 6359 C CA . LEU B 1 262 ? 14.492 -14.039 -20.188 1 83.31 262 LEU B CA 1
ATOM 6360 C C . LEU B 1 262 ? 15.18 -15.164 -20.953 1 83.31 262 LEU B C 1
ATOM 6362 O O . LEU B 1 262 ? 15.344 -16.266 -20.438 1 83.31 262 LEU B O 1
ATOM 6366 N N . GLN B 1 263 ? 15.594 -14.852 -22.094 1 82.69 263 GLN B N 1
ATOM 6367 C CA . GLN B 1 263 ? 16.312 -15.828 -22.906 1 82.69 263 GLN B CA 1
ATOM 6368 C C . GLN B 1 263 ? 17.594 -16.281 -22.234 1 82.69 263 GLN B C 1
ATOM 6370 O O . GLN B 1 263 ? 17.891 -17.469 -22.172 1 82.69 263 GLN B O 1
ATOM 6375 N N . ASN B 1 264 ? 18.203 -15.32 -21.734 1 85.88 264 ASN B N 1
ATOM 6376 C CA . ASN B 1 264 ? 19.453 -15.617 -21.031 1 85.88 264 ASN B CA 1
ATOM 6377 C C . ASN B 1 264 ? 19.219 -16.469 -19.797 1 85.88 264 ASN B C 1
ATOM 6379 O O . ASN B 1 264 ? 19.969 -17.406 -19.531 1 85.88 264 ASN B O 1
ATOM 6383 N N . VAL B 1 265 ? 18.203 -16.141 -19.141 1 90.25 265 VAL B N 1
ATOM 6384 C CA . VAL B 1 265 ? 17.891 -16.859 -17.906 1 90.25 265 VAL B CA 1
ATOM 6385 C C . VAL B 1 265 ? 17.516 -18.312 -18.234 1 90.25 265 VAL B C 1
ATOM 6387 O O . VAL B 1 265 ? 17.984 -19.25 -17.594 1 90.25 265 VAL B O 1
ATOM 6390 N N . LEU B 1 266 ? 16.75 -18.484 -19.234 1 90.44 266 LEU B N 1
ATOM 6391 C CA . LEU B 1 266 ? 16.266 -19.812 -19.594 1 90.44 266 LEU B CA 1
ATOM 6392 C C . LEU B 1 266 ? 17.422 -20.719 -20 1 90.44 266 LEU B C 1
ATOM 6394 O O . LEU B 1 266 ? 17.406 -21.922 -19.734 1 90.44 266 LEU B O 1
ATOM 6398 N N . THR B 1 267 ? 18.438 -20.172 -20.609 1 90.19 267 THR B N 1
ATOM 6399 C CA . THR B 1 267 ? 19.578 -20.953 -21.047 1 90.19 267 THR B CA 1
ATOM 6400 C C . THR B 1 267 ? 20.391 -21.453 -19.859 1 90.19 267 THR B C 1
ATOM 6402 O O . THR B 1 267 ? 21.156 -22.406 -19.984 1 90.19 267 THR B O 1
ATOM 6405 N N . LYS B 1 268 ? 20.188 -20.859 -18.766 1 92.88 268 LYS B N 1
ATOM 6406 C CA . LYS B 1 268 ? 20.969 -21.203 -17.594 1 92.88 268 LYS B CA 1
ATOM 6407 C C . LYS B 1 268 ? 20.219 -22.203 -16.703 1 92.88 268 LYS B C 1
ATOM 6409 O O . LYS B 1 268 ? 20.797 -22.781 -15.781 1 92.88 268 LYS B O 1
ATOM 6414 N N . LEU B 1 269 ? 18.953 -22.406 -16.984 1 93.75 269 LEU B N 1
ATOM 6415 C CA . LEU B 1 269 ? 18.141 -23.312 -16.172 1 93.75 269 LEU B CA 1
ATOM 6416 C C . LEU B 1 269 ? 18.281 -24.75 -16.656 1 93.75 269 LEU B C 1
ATOM 6418 O O . LEU B 1 269 ? 17.281 -25.375 -17.047 1 93.75 269 LEU B O 1
ATOM 6422 N N . TYR B 1 270 ? 19.391 -25.375 -16.422 1 90.62 270 TYR B N 1
ATOM 6423 C CA . TYR B 1 270 ? 19.75 -26.672 -17.016 1 90.62 270 TYR B CA 1
ATOM 6424 C C . TYR B 1 270 ? 19.031 -27.812 -16.312 1 90.62 270 TYR B C 1
ATOM 6426 O O . TYR B 1 270 ? 18.938 -28.922 -16.859 1 90.62 270 TYR B O 1
ATOM 6434 N N . LYS B 1 271 ? 18.469 -27.5 -15.227 1 94.31 271 LYS B N 1
ATOM 6435 C CA . LYS B 1 271 ? 17.891 -28.594 -14.438 1 94.31 271 LYS B CA 1
ATOM 6436 C C . LYS B 1 271 ? 16.375 -28.641 -14.594 1 94.31 271 LYS B C 1
ATOM 6438 O O . LYS B 1 271 ? 15.695 -29.328 -13.836 1 94.31 271 LYS B O 1
ATOM 6443 N N . LEU B 1 272 ? 15.859 -28 -15.586 1 95.88 272 LEU B N 1
ATOM 6444 C CA . LEU B 1 272 ? 14.414 -27.906 -15.75 1 95.88 272 LEU B CA 1
ATOM 6445 C C . LEU B 1 272 ? 13.82 -29.266 -16.109 1 95.88 272 LEU B C 1
ATOM 6447 O O . LEU B 1 272 ? 14.344 -29.969 -16.969 1 95.88 272 LEU B O 1
ATOM 6451 N N . LYS B 1 273 ? 12.805 -29.562 -15.445 1 97.31 273 LYS B N 1
ATOM 6452 C CA . LYS B 1 273 ? 12.008 -30.75 -15.742 1 97.31 273 LYS B CA 1
ATOM 6453 C C . LYS B 1 273 ? 10.688 -30.375 -16.406 1 97.31 273 LYS B C 1
ATOM 6455 O O . LYS B 1 273 ? 10.125 -31.156 -17.172 1 97.31 273 LYS B O 1
ATOM 6460 N N . THR B 1 274 ? 10.25 -29.25 -16.094 1 97.56 274 THR B N 1
ATOM 6461 C CA . THR B 1 274 ? 9.008 -28.75 -16.656 1 97.56 274 THR B CA 1
ATOM 6462 C C . THR B 1 274 ? 9.195 -27.344 -17.219 1 97.56 274 THR B C 1
ATOM 6464 O O . THR B 1 274 ? 9.695 -26.453 -16.516 1 97.56 274 THR B O 1
ATOM 6467 N N . LEU B 1 275 ? 8.789 -27.141 -18.422 1 95 275 LEU B N 1
ATOM 6468 C CA . LEU B 1 275 ? 8.758 -25.828 -19.047 1 95 275 LEU B CA 1
ATOM 6469 C C . LEU B 1 275 ? 7.395 -25.562 -19.688 1 95 275 LEU B C 1
ATOM 6471 O O . LEU B 1 275 ? 7.02 -26.234 -20.656 1 95 275 LEU B O 1
ATOM 6475 N N . ILE B 1 276 ? 6.688 -24.656 -19.125 1 93.31 276 ILE B N 1
ATOM 6476 C CA . ILE B 1 276 ? 5.402 -24.219 -19.656 1 93.31 276 ILE B CA 1
ATOM 6477 C C . ILE B 1 276 ? 5.434 -22.703 -19.922 1 93.31 276 ILE B C 1
ATOM 6479 O O . ILE B 1 276 ? 5.586 -21.922 -18.984 1 93.31 276 ILE B O 1
ATOM 6483 N N . CYS B 1 277 ? 5.332 -22.281 -21.141 1 88.12 277 CYS B N 1
ATOM 6484 C CA . CYS B 1 277 ? 5.453 -20.859 -21.391 1 88.12 277 CYS B CA 1
ATOM 6485 C C . CYS B 1 277 ? 4.828 -20.484 -22.719 1 88.12 277 CYS B C 1
ATOM 6487 O O . CYS B 1 277 ? 4.375 -21.344 -23.469 1 88.12 277 CYS B O 1
ATOM 6489 N N . ASP B 1 278 ? 4.688 -19.141 -22.891 1 76.88 278 ASP B N 1
ATOM 6490 C CA . ASP B 1 278 ? 4.312 -18.578 -24.188 1 76.88 278 ASP B CA 1
ATOM 6491 C C . ASP B 1 278 ? 5.535 -18.062 -24.938 1 76.88 278 ASP B C 1
ATOM 6493 O O . ASP B 1 278 ? 6.316 -17.266 -24.391 1 76.88 278 ASP B O 1
ATOM 6497 N N . PHE B 1 279 ? 5.848 -18.641 -26.078 1 67.25 279 PHE B N 1
ATOM 6498 C CA . PHE B 1 279 ? 7.109 -18.438 -26.781 1 67.25 279 PHE B CA 1
ATOM 6499 C C . PHE B 1 279 ? 6.941 -17.438 -27.906 1 67.25 279 PHE B C 1
ATOM 6501 O O . PHE B 1 279 ? 7.699 -17.453 -28.875 1 67.25 279 PHE B O 1
ATOM 6508 N N . SER B 1 280 ? 6.039 -16.531 -27.734 1 62.97 280 SER B N 1
ATOM 6509 C CA . SER B 1 280 ? 5.844 -15.641 -28.875 1 62.97 280 SER B CA 1
ATOM 6510 C C . SER B 1 280 ? 7.078 -14.773 -29.109 1 62.97 280 SER B C 1
ATOM 6512 O O . SER B 1 280 ? 7.254 -14.219 -30.203 1 62.97 280 SER B O 1
ATOM 6514 N N . ILE B 1 281 ? 8.102 -14.945 -28.188 1 59.84 281 ILE B N 1
ATOM 6515 C CA . ILE B 1 281 ? 9.125 -13.914 -28.25 1 59.84 281 ILE B CA 1
ATOM 6516 C C . ILE B 1 281 ? 10.484 -14.539 -28.578 1 59.84 281 ILE B C 1
ATOM 6518 O O . ILE B 1 281 ? 11.469 -13.828 -28.797 1 59.84 281 ILE B O 1
ATOM 6522 N N . PHE B 1 282 ? 10.523 -15.836 -28.719 1 71.62 282 PHE B N 1
ATOM 6523 C CA . PHE B 1 282 ? 11.82 -16.453 -28.953 1 71.62 282 PHE B CA 1
ATOM 6524 C C . PHE B 1 282 ? 12.078 -16.625 -30.453 1 71.62 282 PHE B C 1
ATOM 6526 O O . PHE B 1 282 ? 11.172 -16.969 -31.203 1 71.62 282 PHE B O 1
ATOM 6533 N N . GLY B 1 283 ? 13.203 -16.141 -30.844 1 70.62 283 GLY B N 1
ATOM 6534 C CA . GLY B 1 283 ? 13.648 -16.438 -32.188 1 70.62 283 GLY B CA 1
ATOM 6535 C C . GLY B 1 283 ? 14.242 -17.828 -32.344 1 70.62 283 GLY B C 1
ATOM 6536 O O . GLY B 1 283 ? 14.516 -18.484 -31.344 1 70.62 283 GLY B O 1
ATOM 6537 N N . GLU B 1 284 ? 14.438 -18.281 -33.594 1 75.88 284 GLU B N 1
ATOM 6538 C CA . GLU B 1 284 ? 14.945 -19.609 -33.906 1 75.88 284 GLU B CA 1
ATOM 6539 C C . GLU B 1 284 ? 16.328 -19.828 -33.281 1 75.88 284 GLU B C 1
ATOM 6541 O O . GLU B 1 284 ? 16.594 -20.906 -32.75 1 75.88 284 GLU B O 1
ATOM 6546 N N . GLN B 1 285 ? 17.141 -18.828 -33.312 1 78.5 285 GLN B N 1
ATOM 6547 C CA . GLN B 1 285 ? 18.5 -18.984 -32.781 1 78.5 285 GLN B CA 1
ATOM 6548 C C . GLN B 1 285 ? 18.516 -19.141 -31.281 1 78.5 285 GLN B C 1
ATOM 6550 O O . GLN B 1 285 ? 19.281 -19.938 -30.734 1 78.5 285 GLN B O 1
ATOM 6555 N N . GLU B 1 286 ? 17.672 -18.484 -30.641 1 80.12 286 GLU B N 1
ATOM 6556 C CA . GLU B 1 286 ? 17.609 -18.547 -29.188 1 80.12 286 GLU B CA 1
ATOM 6557 C C . GLU B 1 286 ? 17.078 -19.906 -28.719 1 80.12 286 GLU B C 1
ATOM 6559 O O . GLU B 1 286 ? 17.547 -20.438 -27.703 1 80.12 286 GLU B O 1
ATOM 6564 N N . VAL B 1 287 ? 16.234 -20.438 -29.469 1 83.56 287 VAL B N 1
ATOM 6565 C CA . VAL B 1 287 ? 15.625 -21.719 -29.109 1 83.56 287 VAL B CA 1
ATOM 6566 C C . VAL B 1 287 ? 16.656 -22.828 -29.219 1 83.56 287 VAL B C 1
ATOM 6568 O O . VAL B 1 287 ? 16.672 -23.75 -28.391 1 83.56 287 VAL B O 1
ATOM 6571 N N . LYS B 1 288 ? 17.484 -22.672 -30.188 1 85.12 288 LYS B N 1
ATOM 6572 C CA . LYS B 1 288 ? 18.531 -23.672 -30.391 1 85.12 288 LYS B CA 1
ATOM 6573 C C . LYS B 1 288 ? 19.484 -23.734 -29.203 1 85.12 288 LYS B C 1
ATOM 6575 O O . LYS B 1 288 ? 20.109 -24.766 -28.953 1 85.12 288 LYS B O 1
ATOM 6580 N N . MET B 1 289 ? 19.547 -22.672 -28.5 1 86.5 289 MET B N 1
ATOM 6581 C CA . MET B 1 289 ? 20.484 -22.578 -27.375 1 86.5 289 MET B CA 1
ATOM 6582 C C . MET B 1 289 ? 19.859 -23.172 -26.125 1 86.5 289 MET B C 1
ATOM 6584 O O . MET B 1 289 ? 20.562 -23.391 -25.125 1 86.5 289 MET B O 1
ATOM 6588 N N . LEU B 1 290 ? 18.672 -23.484 -26.188 1 89.69 290 LEU B N 1
ATOM 6589 C CA . LEU B 1 290 ? 18 -24.047 -25.031 1 89.69 290 LEU B CA 1
ATOM 6590 C C . LEU B 1 290 ? 18.234 -25.547 -24.953 1 89.69 290 LEU B C 1
ATOM 6592 O O . LEU B 1 290 ? 17.812 -26.312 -25.828 1 89.69 290 LEU B O 1
ATOM 6596 N N . VAL B 1 291 ? 19 -25.969 -23.969 1 92 291 VAL B N 1
ATOM 6597 C CA . VAL B 1 291 ? 19.312 -27.375 -23.766 1 92 291 VAL B CA 1
ATOM 6598 C C . VAL B 1 291 ? 18.828 -27.797 -22.375 1 92 291 VAL B C 1
ATOM 6600 O O . VAL B 1 291 ? 19.359 -27.359 -21.359 1 92 291 VAL B O 1
ATOM 6603 N N . PHE B 1 292 ? 17.828 -28.688 -22.375 1 94.06 292 PHE B N 1
ATOM 6604 C CA . PHE B 1 292 ? 17.281 -29.188 -21.125 1 94.06 292 PHE B CA 1
ATOM 6605 C C . PHE B 1 292 ? 17.359 -30.703 -21.078 1 94.06 292 PHE B C 1
ATOM 6607 O O . PHE B 1 292 ? 16.406 -31.391 -21.484 1 94.06 292 PHE B O 1
ATOM 6614 N N . LYS B 1 293 ? 18.312 -31.25 -20.453 1 93.38 293 LYS B N 1
ATOM 6615 C CA . LYS B 1 293 ? 18.594 -32.688 -20.516 1 93.38 293 LYS B CA 1
ATOM 6616 C C . LYS B 1 293 ? 17.625 -33.469 -19.641 1 93.38 293 LYS B C 1
ATOM 6618 O O . LYS B 1 293 ? 17.391 -34.656 -19.859 1 93.38 293 LYS B O 1
ATOM 6623 N N . ASP B 1 294 ? 17.016 -32.75 -18.688 1 95.19 294 ASP B N 1
ATOM 6624 C CA . ASP B 1 294 ? 16.156 -33.438 -17.734 1 95.19 294 ASP B CA 1
ATOM 6625 C C . ASP B 1 294 ? 14.688 -33.125 -18 1 95.19 294 ASP B C 1
ATOM 6627 O O . ASP B 1 294 ? 13.82 -33.469 -17.188 1 95.19 294 ASP B O 1
ATOM 6631 N N . LEU B 1 295 ? 14.359 -32.5 -19.078 1 96.62 295 LEU B N 1
ATOM 6632 C CA . LEU B 1 295 ? 13.016 -32 -19.359 1 96.62 295 LEU B CA 1
ATOM 6633 C C . LEU B 1 295 ? 12.039 -33.188 -19.516 1 96.62 295 LEU B C 1
ATOM 6635 O O . LEU B 1 295 ? 12.312 -34.125 -20.234 1 96.62 295 LEU B O 1
ATOM 6639 N N . GLU B 1 296 ? 10.953 -33.062 -18.859 1 97.56 296 GLU B N 1
ATOM 6640 C CA . GLU B 1 296 ? 9.914 -34.094 -18.906 1 97.56 296 GLU B CA 1
ATOM 6641 C C . GLU B 1 296 ? 8.617 -33.562 -19.484 1 97.56 296 GLU B C 1
ATOM 6643 O O . GLU B 1 296 ? 7.844 -34.281 -20.094 1 97.56 296 GLU B O 1
ATOM 6648 N N . ILE B 1 297 ? 8.398 -32.344 -19.219 1 97.12 297 ILE B N 1
ATOM 6649 C CA . ILE B 1 297 ? 7.168 -31.688 -19.672 1 97.12 297 ILE B CA 1
ATOM 6650 C C . ILE B 1 297 ? 7.504 -30.453 -20.5 1 97.12 297 ILE B C 1
ATOM 6652 O O . ILE B 1 297 ? 8.211 -29.562 -20.016 1 97.12 297 ILE B O 1
ATOM 6656 N N . LEU B 1 298 ? 6.973 -30.391 -21.703 1 95.12 298 LEU B N 1
ATOM 6657 C CA . LEU B 1 298 ? 7.168 -29.266 -22.625 1 95.12 298 LEU B CA 1
ATOM 6658 C C . LEU B 1 298 ? 5.832 -28.766 -23.172 1 95.12 298 LEU B C 1
ATOM 6660 O O . LEU B 1 298 ? 5.273 -29.375 -24.078 1 95.12 298 LEU B O 1
ATOM 6664 N N . ASN B 1 299 ? 5.363 -27.719 -22.609 1 93.19 299 ASN B N 1
ATOM 6665 C CA . ASN B 1 299 ? 4.133 -27.078 -23.062 1 93.19 299 ASN B CA 1
ATOM 6666 C C . ASN B 1 299 ? 4.379 -25.625 -23.484 1 93.19 299 ASN B C 1
ATOM 6668 O O . ASN B 1 299 ? 4.559 -24.75 -22.656 1 93.19 299 ASN B O 1
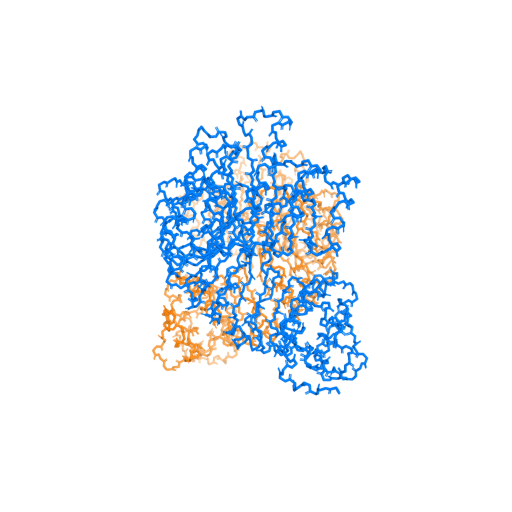ATOM 6672 N N . ILE B 1 300 ? 4.324 -25.406 -24.781 1 90.19 300 ILE B N 1
ATOM 6673 C CA . ILE B 1 300 ? 4.66 -24.078 -25.281 1 90.19 300 ILE B CA 1
ATOM 6674 C C . ILE B 1 300 ? 3.572 -23.609 -26.25 1 90.19 300 ILE B C 1
ATOM 6676 O O . ILE B 1 300 ? 3.158 -24.344 -27.141 1 90.19 300 ILE B O 1
ATOM 6680 N N . ASN B 1 301 ? 3.248 -22.391 -26 1 83.5 301 ASN B N 1
ATOM 6681 C CA . ASN B 1 301 ? 2.34 -21.734 -26.953 1 83.5 301 ASN B CA 1
ATOM 6682 C C . ASN B 1 301 ? 3.098 -20.891 -27.969 1 83.5 301 ASN B C 1
ATOM 6684 O O . ASN B 1 301 ? 4.102 -20.266 -27.641 1 83.5 301 ASN B O 1
ATOM 6688 N N . TYR B 1 302 ? 2.656 -20.984 -29.203 1 81.94 302 TYR B N 1
ATOM 6689 C CA . TYR B 1 302 ? 3.133 -20.141 -30.281 1 81.94 302 TYR B CA 1
ATOM 6690 C C . TYR B 1 302 ? 4.57 -20.484 -30.656 1 81.94 302 TYR B C 1
ATOM 6692 O O . TYR B 1 302 ? 5.426 -19.594 -30.734 1 81.94 302 TYR B O 1
ATOM 6700 N N . ILE B 1 303 ? 4.73 -21.625 -30.828 1 84.62 303 ILE B N 1
ATOM 6701 C CA . ILE B 1 303 ? 6.031 -22.125 -31.266 1 84.62 303 ILE B CA 1
ATOM 6702 C C . ILE B 1 303 ? 5.918 -22.703 -32.688 1 84.62 303 ILE B C 1
ATOM 6704 O O . ILE B 1 303 ? 4.852 -23.172 -33.062 1 84.62 303 ILE B O 1
ATOM 6708 N N . THR B 1 304 ? 6.965 -22.578 -33.375 1 85.12 304 THR B N 1
ATOM 6709 C CA . THR B 1 304 ? 6.965 -23.188 -34.719 1 85.12 304 THR B CA 1
ATOM 6710 C C . THR B 1 304 ? 7.363 -24.672 -34.625 1 85.12 304 THR B C 1
ATOM 6712 O O . THR B 1 304 ? 8.023 -25.078 -33.656 1 85.12 304 THR B O 1
ATOM 6715 N N . LEU B 1 305 ? 6.996 -25.438 -35.625 1 89 305 LEU B N 1
ATOM 6716 C CA . LEU B 1 305 ? 7.332 -26.844 -35.688 1 89 305 LEU B CA 1
ATOM 6717 C C . LEU B 1 305 ? 8.844 -27.047 -35.688 1 89 305 LEU B C 1
ATOM 6719 O O . LEU B 1 305 ? 9.359 -27.969 -35.062 1 89 305 LEU B O 1
ATOM 6723 N N . ASN B 1 306 ? 9.5 -26.188 -36.375 1 88.06 306 ASN B N 1
ATOM 6724 C CA . ASN B 1 306 ? 10.961 -26.281 -36.469 1 88.06 306 ASN B CA 1
ATOM 6725 C C . ASN B 1 306 ? 11.602 -26.016 -35.094 1 88.06 306 ASN B C 1
ATOM 6727 O O . ASN B 1 306 ? 12.516 -26.734 -34.688 1 88.06 306 ASN B O 1
ATOM 6731 N N . GLU B 1 307 ? 11.156 -25.062 -34.469 1 88.69 307 GLU B N 1
ATOM 6732 C CA . GLU B 1 307 ? 11.664 -24.734 -33.125 1 88.69 307 GLU B CA 1
ATOM 6733 C C . GLU B 1 307 ? 11.383 -25.859 -32.156 1 88.69 307 GLU B C 1
ATOM 6735 O O 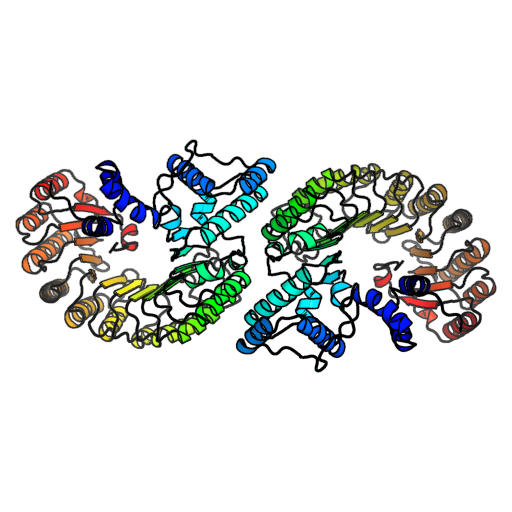. GLU B 1 307 ? 12.266 -26.234 -31.359 1 88.69 307 GLU B O 1
ATOM 6740 N N . ALA B 1 308 ? 10.188 -26.344 -32.188 1 91.12 308 ALA B N 1
ATOM 6741 C CA . ALA B 1 308 ? 9.805 -27.438 -31.328 1 91.12 308 ALA B CA 1
ATOM 6742 C C . ALA B 1 308 ? 10.688 -28.656 -31.547 1 91.12 308 ALA B C 1
ATOM 6744 O O . ALA B 1 308 ? 11.117 -29.312 -30.594 1 91.12 308 ALA B O 1
ATOM 6745 N N . SER B 1 309 ? 10.953 -28.938 -32.812 1 92.62 309 SER B N 1
ATOM 6746 C CA . SER B 1 309 ? 11.805 -30.062 -33.188 1 92.62 309 SER B CA 1
ATOM 6747 C C . SER B 1 309 ? 13.203 -29.906 -32.594 1 92.62 309 SER B C 1
ATOM 6749 O O . SER B 1 309 ? 13.789 -30.859 -32.094 1 92.62 309 SER B O 1
ATOM 6751 N N . ASN B 1 310 ? 13.664 -28.734 -32.688 1 91 310 ASN B N 1
ATOM 6752 C CA . ASN B 1 310 ? 14.984 -28.453 -32.125 1 91 310 ASN B CA 1
ATOM 6753 C C . ASN B 1 310 ? 15.008 -28.641 -30.609 1 91 310 ASN B C 1
ATOM 6755 O O . ASN B 1 310 ? 15.969 -29.203 -30.078 1 91 310 ASN B O 1
ATOM 6759 N N . MET B 1 311 ? 14.031 -28.203 -29.922 1 91.81 311 MET B N 1
ATOM 6760 C CA . MET B 1 311 ? 13.945 -28.344 -28.484 1 91.81 311 MET B CA 1
ATOM 6761 C C . MET B 1 311 ? 13.891 -29.812 -28.078 1 91.81 311 MET B C 1
ATOM 6763 O O . MET B 1 311 ? 14.5 -30.203 -27.078 1 91.81 311 MET B O 1
ATOM 6767 N N . ILE B 1 312 ? 13.164 -30.562 -28.844 1 94.81 312 ILE B N 1
ATOM 6768 C CA . ILE B 1 312 ? 13.023 -32 -28.562 1 94.81 312 ILE B CA 1
ATOM 6769 C C . ILE B 1 312 ? 14.375 -32.688 -28.719 1 94.81 312 ILE B C 1
ATOM 6771 O O . ILE B 1 312 ? 14.75 -33.5 -27.875 1 94.81 312 ILE B O 1
ATOM 6775 N N . GLU B 1 313 ? 15.047 -32.281 -29.688 1 92.75 313 GLU B N 1
ATOM 6776 C CA . GLU B 1 313 ? 16.375 -32.875 -29.906 1 92.75 313 GLU B CA 1
ATOM 6777 C C . GLU B 1 313 ? 17.312 -32.562 -28.75 1 92.75 313 GLU B C 1
ATOM 6779 O O . GLU B 1 313 ? 18.188 -33.375 -28.422 1 92.75 313 GLU B O 1
ATOM 6784 N N . ASN B 1 314 ? 17.047 -31.453 -28.156 1 91.5 314 ASN B N 1
ATOM 6785 C CA . ASN B 1 314 ? 17.922 -30.969 -27.078 1 91.5 314 ASN B CA 1
ATOM 6786 C C . ASN B 1 314 ? 17.391 -31.391 -25.703 1 91.5 314 ASN B C 1
ATOM 6788 O O . ASN B 1 314 ? 17.891 -30.906 -24.688 1 91.5 314 ASN B O 1
ATOM 6792 N N . SER B 1 315 ? 16.281 -32.219 -25.438 1 92.06 315 SER B N 1
ATOM 6793 C CA . SER B 1 315 ? 15.602 -32.5 -24.172 1 92.06 315 SER B CA 1
ATOM 6794 C C . SER B 1 315 ? 16.141 -33.75 -23.531 1 92.06 315 SER B C 1
ATOM 6796 O O . SER B 1 315 ? 15.695 -34.156 -22.453 1 92.06 315 SER B O 1
ATOM 6798 N N . GLY B 1 316 ? 17.156 -34.469 -23.953 1 88.81 316 GLY B N 1
ATOM 6799 C CA . GLY B 1 316 ? 17.828 -35.594 -23.328 1 88.81 316 GLY B CA 1
ATOM 6800 C C . GLY B 1 316 ? 17 -36.875 -23.375 1 88.81 316 GLY B C 1
ATOM 6801 O O . GLY B 1 316 ? 17.391 -37.875 -22.781 1 88.81 316 GLY B O 1
ATOM 6802 N N . GLY B 1 317 ? 15.773 -36.875 -23.922 1 92.88 317 GLY B N 1
ATOM 6803 C CA . GLY B 1 317 ? 15.016 -38.094 -24.156 1 92.88 317 GLY B CA 1
ATOM 6804 C C . GLY B 1 317 ? 14.086 -38.438 -23.016 1 92.88 317 GLY B C 1
ATOM 6805 O O . GLY B 1 317 ? 13.594 -39.562 -22.938 1 92.88 317 GLY B O 1
ATOM 6806 N N . ASN B 1 318 ? 13.844 -37.531 -22.094 1 95.5 318 ASN B N 1
ATOM 6807 C CA . ASN B 1 318 ? 13.031 -37.812 -20.922 1 95.5 318 ASN B CA 1
ATOM 6808 C C . ASN B 1 318 ? 11.633 -37.219 -21.031 1 95.5 318 ASN B C 1
ATOM 6810 O O . ASN B 1 318 ? 10.844 -37.312 -20.094 1 95.5 318 ASN B O 1
ATOM 6814 N N . LEU B 1 319 ? 11.297 -36.688 -22.172 1 97.12 319 LEU B N 1
ATOM 6815 C CA . LEU B 1 319 ? 10.023 -36 -22.359 1 97.12 319 LEU B CA 1
ATOM 6816 C C . LEU B 1 319 ? 8.859 -36.969 -22.219 1 97.12 319 LEU B C 1
ATOM 6818 O O . LEU B 1 319 ? 8.836 -38.031 -22.875 1 97.12 319 LEU B O 1
ATOM 6822 N N . LYS B 1 320 ? 7.945 -36.625 -21.438 1 97.19 320 LYS B N 1
ATOM 6823 C CA . LYS B 1 320 ? 6.738 -37.406 -21.219 1 97.19 320 LYS B CA 1
ATOM 6824 C C . LYS B 1 320 ? 5.504 -36.688 -21.75 1 97.19 320 LYS B C 1
ATOM 6826 O O . LYS B 1 320 ? 4.504 -37.344 -22.094 1 97.19 320 LYS B O 1
ATOM 6831 N N . GLU B 1 321 ? 5.609 -35.469 -21.766 1 97.06 321 GLU B N 1
ATOM 6832 C CA . GLU B 1 321 ? 4.484 -34.656 -22.234 1 97.06 321 GLU B CA 1
ATOM 6833 C C . GLU B 1 321 ? 4.957 -33.531 -23.156 1 97.06 321 GLU B C 1
ATOM 6835 O O . GLU B 1 321 ? 5.871 -32.781 -22.828 1 97.06 321 GLU B O 1
ATOM 6840 N N . ILE B 1 322 ? 4.324 -33.469 -24.312 1 95.88 322 ILE B N 1
ATOM 6841 C CA . ILE B 1 322 ? 4.551 -32.406 -25.281 1 95.88 322 ILE B CA 1
ATOM 6842 C C . ILE B 1 322 ? 3.209 -31.859 -25.766 1 95.88 322 ILE B C 1
ATOM 6844 O O . ILE B 1 322 ? 2.484 -32.531 -26.5 1 95.88 322 ILE B O 1
ATOM 6848 N N . LEU B 1 323 ? 2.943 -30.734 -25.297 1 92.94 323 LEU B N 1
ATOM 6849 C CA . LEU B 1 323 ? 1.735 -30.047 -25.734 1 92.94 323 LEU B CA 1
ATOM 6850 C C . LEU B 1 323 ? 2.074 -28.688 -26.328 1 92.94 323 LEU B C 1
ATOM 6852 O O . LEU B 1 323 ? 2.451 -27.766 -25.594 1 92.94 323 LEU B O 1
ATOM 6856 N N . LEU B 1 324 ? 1.817 -28.547 -27.594 1 88.62 324 LEU B N 1
ATOM 6857 C CA . LEU B 1 324 ? 2.262 -27.344 -28.297 1 88.62 324 LEU B CA 1
ATOM 6858 C C . LEU B 1 324 ? 1.112 -26.703 -29.062 1 88.62 324 LEU B C 1
ATOM 6860 O O . LEU B 1 324 ? 0.26 -27.406 -29.609 1 88.62 324 LEU B O 1
ATOM 6864 N N . LYS B 1 325 ? 1.113 -25.438 -28.984 1 81.94 325 LYS B N 1
ATOM 6865 C CA . LYS B 1 325 ? 0.285 -24.656 -29.891 1 81.94 325 LYS B CA 1
ATOM 6866 C C . LYS B 1 325 ? 1.133 -24 -30.984 1 81.94 325 LYS B C 1
ATOM 6868 O O . LYS B 1 325 ? 1.979 -23.156 -30.703 1 81.94 325 LYS B O 1
ATOM 6873 N N . PHE B 1 326 ? 0.809 -24.375 -32.188 1 76.81 326 PHE B N 1
ATOM 6874 C CA . PHE B 1 326 ? 1.737 -24.047 -33.25 1 76.81 326 PHE B CA 1
ATOM 6875 C C . PHE B 1 326 ? 1.312 -22.766 -33.938 1 76.81 326 PHE B C 1
ATOM 6877 O O . PHE B 1 326 ? 0.148 -22.609 -34.312 1 76.81 326 PHE B O 1
ATOM 6884 N N . TYR B 1 327 ? 2.312 -21.875 -34.156 1 72.62 327 TYR B N 1
ATOM 6885 C CA . TYR B 1 327 ? 2.152 -20.656 -34.938 1 72.62 327 TYR B CA 1
ATOM 6886 C C . TYR B 1 327 ? 1.916 -21 -36.406 1 72.62 327 TYR B C 1
ATOM 6888 O O . TYR B 1 327 ? 1.272 -20.234 -37.125 1 72.62 327 TYR B O 1
ATOM 6896 N N . ASP B 1 328 ? 2.426 -22.094 -36.844 1 64.44 328 ASP B N 1
ATOM 6897 C CA . ASP B 1 328 ? 2.412 -22.531 -38.219 1 64.44 328 ASP B CA 1
ATOM 6898 C C . ASP B 1 328 ? 0.983 -22.672 -38.75 1 64.44 328 ASP B C 1
ATOM 6900 O O . ASP B 1 328 ? 0.731 -22.516 -39.938 1 64.44 328 ASP B O 1
ATOM 6904 N N . LEU B 1 329 ? 0.13 -22.953 -37.875 1 62.22 329 LEU B N 1
ATOM 6905 C CA . LEU B 1 329 ? -1.27 -23.141 -38.25 1 62.22 329 LEU B CA 1
ATOM 6906 C C . LEU B 1 329 ? -1.9 -21.828 -38.688 1 62.22 329 LEU B C 1
ATOM 6908 O O . LEU B 1 329 ? -2.875 -21.812 -39.438 1 62.22 329 LEU B O 1
ATOM 6912 N N . TYR B 1 330 ? -1.169 -20.781 -38.25 1 58.56 330 TYR B N 1
ATOM 6913 C CA . TYR B 1 330 ? -1.746 -19.469 -38.5 1 58.56 330 TYR B CA 1
ATOM 6914 C C . TYR B 1 330 ? -1.033 -18.797 -39.688 1 58.56 330 TYR B C 1
ATOM 6916 O O . TYR B 1 330 ? -1.595 -17.906 -40.312 1 58.56 330 TYR B O 1
ATOM 6924 N N . LYS B 1 331 ? 0.275 -19.094 -39.938 1 57.47 331 LYS B N 1
ATOM 6925 C CA . LYS B 1 331 ? 1.05 -18.297 -40.875 1 57.47 331 LYS B CA 1
ATOM 6926 C C . LYS B 1 331 ? 1.228 -19.047 -42.188 1 57.47 331 LYS B C 1
ATOM 6928 O O . LYS B 1 331 ? 1.808 -18.5 -43.156 1 57.47 331 LYS B O 1
ATOM 6933 N N . PHE B 1 332 ? 0.308 -19.812 -42.656 1 56.66 332 PHE B N 1
ATOM 6934 C CA . PHE B 1 332 ? 0.435 -20.438 -43.969 1 56.66 332 PHE B CA 1
ATOM 6935 C C . PHE B 1 332 ? 1.901 -20.641 -44.344 1 56.66 332 PHE B C 1
ATOM 6937 O O . PHE B 1 332 ? 2.363 -20.156 -45.375 1 56.66 332 PHE B O 1
ATOM 6944 N N . ASP B 1 333 ? 2.67 -21.078 -43.469 1 61.16 333 ASP B N 1
ATOM 6945 C CA . ASP B 1 333 ? 4.105 -21.25 -43.656 1 61.16 333 ASP B CA 1
ATOM 6946 C C . ASP B 1 333 ? 4.395 -22.25 -44.75 1 61.16 333 ASP B C 1
ATOM 6948 O O . ASP B 1 333 ? 3.803 -23.328 -44.812 1 61.16 333 ASP B O 1
ATOM 6952 N N . THR B 1 334 ? 5.152 -21.844 -45.75 1 65.19 334 THR B N 1
ATOM 6953 C CA . THR B 1 334 ? 5.484 -22.594 -46.938 1 65.19 334 THR B CA 1
ATOM 6954 C C . THR B 1 334 ? 6.18 -23.906 -46.594 1 65.19 334 THR B C 1
ATOM 6956 O O . THR B 1 334 ? 6.105 -24.875 -47.344 1 65.19 334 THR B O 1
ATOM 6959 N N . ASP B 1 335 ? 6.715 -23.984 -45.438 1 81.88 335 ASP B N 1
ATOM 6960 C CA . ASP B 1 335 ? 7.473 -25.188 -45.125 1 81.88 335 ASP B CA 1
ATOM 6961 C C . ASP B 1 335 ? 6.734 -26.047 -44.094 1 81.88 335 ASP B C 1
ATOM 6963 O O . ASP B 1 335 ? 7.352 -26.859 -43.375 1 81.88 335 ASP B O 1
ATOM 6967 N N . PHE B 1 336 ? 5.484 -25.875 -44.062 1 86.62 336 PHE B N 1
ATOM 6968 C CA . PHE B 1 336 ? 4.664 -26.562 -43.062 1 86.62 336 PHE B CA 1
ATOM 6969 C C . PHE B 1 336 ? 4.746 -28.078 -43.25 1 86.62 336 PHE B C 1
ATOM 6971 O O . PHE B 1 336 ? 4.902 -28.812 -42.281 1 86.62 336 PHE B O 1
ATOM 6978 N N . ASP B 1 337 ? 4.668 -28.531 -44.469 1 86.88 337 ASP B N 1
ATOM 6979 C CA . ASP B 1 337 ? 4.648 -29.953 -44.75 1 86.88 337 ASP B CA 1
ATOM 6980 C C . ASP B 1 337 ? 5.953 -30.625 -44.312 1 86.88 337 ASP B C 1
ATOM 6982 O O . ASP B 1 337 ? 5.93 -31.625 -43.594 1 86.88 337 ASP B O 1
ATOM 6986 N N . GLU B 1 338 ? 6.992 -30.016 -44.719 1 90.5 338 GLU B N 1
ATOM 6987 C CA . GLU B 1 338 ? 8.297 -30.578 -44.375 1 90.5 338 GLU B CA 1
ATOM 6988 C C . GLU B 1 338 ? 8.547 -30.516 -42.875 1 90.5 338 GLU B C 1
ATOM 6990 O O . GLU B 1 338 ? 9.039 -31.469 -42.281 1 90.5 338 GLU B O 1
ATOM 6995 N N . ASN B 1 339 ? 8.211 -29.422 -42.281 1 91.19 339 ASN B N 1
ATOM 6996 C CA . ASN B 1 339 ? 8.445 -29.219 -40.875 1 91.19 339 ASN B CA 1
ATOM 6997 C C . ASN B 1 339 ? 7.598 -30.156 -40.031 1 91.19 339 ASN B C 1
ATOM 6999 O O . ASN B 1 339 ? 8.055 -30.656 -39 1 91.19 339 ASN B O 1
ATOM 7003 N N . SER B 1 340 ? 6.402 -30.375 -40.438 1 91.88 340 SER B N 1
ATOM 7004 C CA . SER B 1 340 ? 5.527 -31.281 -39.688 1 91.88 340 SER B CA 1
ATOM 7005 C C . SER B 1 340 ? 6.023 -32.719 -39.781 1 91.88 340 SER B C 1
ATOM 7007 O O . SER B 1 340 ? 5.965 -33.438 -38.781 1 91.88 340 SER B O 1
ATOM 7009 N N . LEU B 1 341 ? 6.504 -33.094 -40.938 1 94.25 341 LEU B N 1
ATOM 7010 C CA . LEU B 1 341 ? 7.078 -34.406 -41.094 1 94.25 341 LEU B CA 1
ATOM 7011 C C . LEU B 1 341 ? 8.297 -34.594 -40.188 1 94.25 341 LEU B C 1
ATOM 7013 O O . LEU B 1 341 ? 8.414 -35.594 -39.5 1 94.25 341 LEU B O 1
ATOM 7017 N N . ASN B 1 342 ? 9.117 -33.625 -40.25 1 94.69 342 ASN B N 1
ATOM 7018 C CA . ASN B 1 342 ? 10.32 -33.656 -39.406 1 94.69 342 ASN B CA 1
ATOM 7019 C C . ASN B 1 342 ? 9.984 -33.719 -37.938 1 94.69 342 ASN B C 1
ATOM 7021 O O . ASN B 1 342 ? 10.656 -34.406 -37.156 1 94.69 342 ASN B O 1
ATOM 7025 N N . PHE B 1 343 ? 9.008 -33 -37.531 1 94.81 343 PHE B N 1
ATOM 7026 C CA . PHE B 1 343 ? 8.578 -32.969 -36.156 1 94.81 343 PHE B CA 1
ATOM 7027 C C . PHE B 1 343 ? 8.164 -34.344 -35.688 1 94.81 343 PHE B C 1
ATOM 7029 O O . PHE B 1 343 ? 8.594 -34.812 -34.625 1 94.81 343 PHE B O 1
ATOM 7036 N N . ILE B 1 344 ? 7.387 -35.031 -36.469 1 96.5 344 ILE B N 1
ATOM 7037 C CA . ILE B 1 344 ? 6.934 -36.375 -36.125 1 96.5 344 ILE B CA 1
ATOM 7038 C C . ILE B 1 344 ? 8.141 -37.312 -35.969 1 96.5 344 ILE B C 1
ATOM 7040 O O . ILE B 1 344 ? 8.227 -38.062 -35 1 96.5 344 ILE B O 1
ATOM 7044 N N . ARG B 1 345 ? 9.07 -37.156 -36.875 1 97.12 345 ARG B N 1
ATOM 7045 C CA . ARG B 1 345 ? 10.266 -38 -36.844 1 97.12 345 ARG B CA 1
ATOM 7046 C C . ARG B 1 345 ? 11.078 -37.719 -35.562 1 97.12 345 ARG B C 1
ATOM 7048 O O . ARG B 1 345 ? 11.539 -38.656 -34.906 1 97.12 345 ARG B O 1
ATOM 7055 N N . LYS B 1 346 ? 11.203 -36.531 -35.25 1 96.31 346 LYS B N 1
ATOM 7056 C CA . LYS B 1 346 ? 11.977 -36.156 -34.062 1 96.31 346 LYS B CA 1
ATOM 7057 C C . LYS B 1 346 ? 11.312 -36.688 -32.812 1 96.31 346 LYS B C 1
ATOM 7059 O O . LYS B 1 346 ? 12 -37.062 -31.859 1 96.31 346 LYS B O 1
ATOM 7064 N N . VAL B 1 347 ? 10.008 -36.656 -32.75 1 96.94 347 VAL B N 1
ATOM 7065 C CA . VAL B 1 347 ? 9.289 -37.094 -31.578 1 96.94 347 VAL B CA 1
ATOM 7066 C C . VAL B 1 347 ? 9.539 -38.594 -31.344 1 96.94 347 VAL B C 1
ATOM 7068 O O . VAL B 1 347 ? 9.961 -39 -30.266 1 96.94 347 VAL B O 1
ATOM 7071 N N . TYR B 1 348 ? 9.258 -39.438 -32.312 1 95.31 348 TYR B N 1
ATOM 7072 C CA . TYR B 1 348 ? 9.359 -40.875 -32.031 1 95.31 348 TYR B CA 1
ATOM 7073 C C . TYR B 1 348 ? 10.812 -41.312 -31.938 1 95.31 348 TYR B C 1
ATOM 7075 O O . TYR B 1 348 ? 11.117 -42.375 -31.375 1 95.31 348 TYR B O 1
ATOM 7083 N N . LYS B 1 349 ? 11.797 -40.5 -32.438 1 95.5 349 LYS B N 1
ATOM 7084 C CA . LYS B 1 349 ? 13.211 -40.812 -32.344 1 95.5 349 LYS B CA 1
ATOM 7085 C C . LYS B 1 349 ? 13.758 -40.406 -30.969 1 95.5 349 LYS B C 1
ATOM 7087 O O . LYS B 1 349 ? 14.625 -41.094 -30.422 1 95.5 349 LYS B O 1
ATOM 7092 N N . ASN B 1 350 ? 13.227 -39.312 -30.438 1 95.81 350 ASN B N 1
ATOM 7093 C CA . ASN B 1 350 ? 13.883 -38.719 -29.281 1 95.81 350 ASN B CA 1
ATOM 7094 C C . ASN B 1 350 ? 12.992 -38.781 -28.047 1 95.81 350 ASN B C 1
ATOM 7096 O O . ASN B 1 350 ? 13.414 -38.406 -26.953 1 95.81 350 ASN B O 1
ATOM 7100 N N . CYS B 1 351 ? 11.781 -39.219 -28.141 1 96.44 351 CYS B N 1
ATOM 7101 C CA . CYS B 1 351 ? 10.875 -39.188 -27 1 96.44 351 CYS B CA 1
ATOM 7102 C C . CYS B 1 351 ? 10.266 -40.562 -26.75 1 96.44 351 CYS B C 1
ATOM 7104 O O . CYS B 1 351 ? 9.039 -40.719 -26.781 1 96.44 351 CYS B O 1
ATOM 7106 N N . PRO B 1 352 ? 11.047 -41.469 -26.406 1 93.31 352 PRO B N 1
ATOM 7107 C CA . PRO B 1 352 ? 10.539 -42.844 -26.219 1 93.31 352 PRO B CA 1
ATOM 7108 C C . PRO B 1 352 ? 9.562 -42.938 -25.047 1 93.31 352 PRO B C 1
ATOM 7110 O O . PRO B 1 352 ? 8.773 -43.875 -24.984 1 93.31 352 PRO B O 1
ATOM 7113 N N . LEU B 1 353 ? 9.609 -42 -24.141 1 96.12 353 LEU B N 1
ATOM 7114 C CA . LEU B 1 353 ? 8.805 -42.094 -22.938 1 96.12 353 LEU B CA 1
ATOM 7115 C C . LEU B 1 353 ? 7.543 -41.219 -23.047 1 96.12 353 LEU B C 1
ATOM 7117 O O . LEU B 1 353 ? 6.816 -41.062 -22.078 1 96.12 353 LEU B O 1
ATOM 7121 N N . ILE B 1 354 ? 7.211 -40.719 -24.188 1 96.81 354 ILE B N 1
ATOM 7122 C CA . ILE B 1 354 ? 6.137 -39.75 -24.375 1 96.81 354 ILE B CA 1
ATOM 7123 C C . ILE B 1 354 ? 4.793 -40.375 -24.031 1 96.81 354 ILE B C 1
ATOM 7125 O O . ILE B 1 354 ? 4.5 -41.5 -24.453 1 96.81 354 ILE B O 1
ATOM 7129 N N . GLU B 1 355 ? 4.078 -39.75 -23.234 1 96.75 355 GLU B N 1
ATOM 7130 C CA . GLU B 1 355 ? 2.756 -40.188 -22.797 1 96.75 355 GLU B CA 1
ATOM 7131 C C . GLU B 1 355 ? 1.655 -39.312 -23.375 1 96.75 355 GLU B C 1
ATOM 7133 O O . GLU B 1 355 ? 0.563 -39.781 -23.688 1 96.75 355 GLU B O 1
ATOM 7138 N N . TYR B 1 356 ? 1.899 -38.094 -23.406 1 95.88 356 TYR B N 1
ATOM 7139 C CA . TYR B 1 356 ? 0.963 -37.094 -23.922 1 95.88 356 TYR B CA 1
ATOM 7140 C C . TYR B 1 356 ? 1.575 -36.312 -25.078 1 95.88 356 TYR B C 1
ATOM 7142 O O . TYR B 1 356 ? 2.648 -35.719 -24.938 1 95.88 356 TYR B O 1
ATOM 7150 N N . LEU B 1 357 ? 0.812 -36.25 -26.203 1 95.38 357 LEU B N 1
ATOM 7151 C CA . LEU B 1 357 ? 1.431 -35.656 -27.391 1 95.38 357 LEU B CA 1
ATOM 7152 C C . LEU B 1 357 ? 0.406 -34.906 -28.219 1 95.38 357 LEU B C 1
ATOM 7154 O O . LEU B 1 357 ? -0.714 -35.375 -28.422 1 95.38 357 LEU B O 1
ATOM 7158 N N . SER B 1 358 ? 0.814 -33.75 -28.562 1 92 358 SER B N 1
ATOM 7159 C CA . SER B 1 358 ? 0.065 -33.031 -29.578 1 92 358 SER B CA 1
ATOM 7160 C C . SER B 1 358 ? 0.777 -33.031 -30.922 1 92 358 SER B C 1
ATOM 7162 O O . SER B 1 358 ? 1.99 -32.844 -31 1 92 358 SER B O 1
ATOM 7164 N N . LEU B 1 359 ? -0.032 -33.219 -31.922 1 91.5 359 LEU B N 1
ATOM 7165 C CA . LEU B 1 359 ? 0.501 -33.281 -33.281 1 91.5 359 LEU B CA 1
ATOM 7166 C C . LEU B 1 359 ? -0.353 -32.438 -34.219 1 91.5 359 LEU B C 1
ATOM 7168 O O . LEU B 1 359 ? -1.574 -32.375 -34.094 1 91.5 359 LEU B O 1
ATOM 7172 N N . THR B 1 360 ? 0.411 -31.906 -35.125 1 88.25 360 THR B N 1
ATOM 7173 C CA . THR B 1 360 ? -0.244 -31.203 -36.219 1 88.25 360 THR B CA 1
ATOM 7174 C C . THR B 1 360 ? 0.425 -31.547 -37.562 1 88.25 360 THR B C 1
ATOM 7176 O O . THR B 1 360 ? 1.651 -31.5 -37.656 1 88.25 360 THR B O 1
ATOM 7179 N N . PHE B 1 361 ? -0.368 -31.984 -38.469 1 87 361 PHE B N 1
ATOM 7180 C CA . PHE B 1 361 ? 0.181 -32.312 -39.781 1 87 361 PHE B CA 1
ATOM 7181 C C . PHE B 1 361 ? -0.921 -32.344 -40.844 1 87 361 PHE B C 1
ATOM 7183 O O . PHE B 1 361 ? -2.102 -32.469 -40.5 1 87 361 PHE B O 1
ATOM 7190 N N . PRO B 1 362 ? -0.522 -32.125 -42.125 1 85.75 362 PRO B N 1
ATOM 7191 C CA . PRO B 1 362 ? -1.502 -32.25 -43.188 1 85.75 362 PRO B CA 1
ATOM 7192 C C . PRO B 1 362 ? -1.842 -33.719 -43.5 1 85.75 362 PRO B C 1
ATOM 7194 O O . PRO B 1 362 ? -1.067 -34.625 -43.156 1 85.75 362 PRO B O 1
ATOM 7197 N N . PRO B 1 363 ? -2.998 -33.969 -44.094 1 87.56 363 PRO B N 1
ATOM 7198 C CA . PRO B 1 363 ? -3.418 -35.344 -44.406 1 87.56 363 PRO B CA 1
ATOM 7199 C C . PRO B 1 363 ? -2.775 -35.875 -45.688 1 87.56 363 PRO B C 1
ATOM 7201 O O . PRO B 1 363 ? -3.475 -36.156 -46.656 1 87.56 363 PRO B O 1
ATOM 7204 N N . LEU B 1 364 ? -1.48 -36.062 -45.656 1 88.69 364 LEU B N 1
ATOM 7205 C CA . LEU B 1 364 ? -0.734 -36.625 -46.781 1 88.69 364 LEU B CA 1
ATOM 7206 C C . LEU B 1 364 ? -0.235 -38.031 -46.469 1 88.69 364 LEU B C 1
ATOM 7208 O O . LEU B 1 364 ? -0.067 -38.375 -45.312 1 88.69 364 LEU B O 1
ATOM 7212 N N . GLU B 1 365 ? -0.058 -38.719 -47.5 1 92.38 365 GLU B N 1
ATOM 7213 C CA . GLU B 1 365 ? 0.323 -40.125 -47.344 1 92.38 365 GLU B CA 1
ATOM 7214 C C . GLU B 1 365 ? 1.604 -40.25 -46.531 1 92.38 365 GLU B C 1
ATOM 7216 O O . GLU B 1 365 ? 1.69 -41.125 -45.656 1 92.38 365 GLU B O 1
ATOM 7221 N N . GLU B 1 366 ? 2.566 -39.438 -46.844 1 94.88 366 GLU B N 1
ATOM 7222 C CA . GLU B 1 366 ? 3.838 -39.5 -46.125 1 94.88 366 GLU B CA 1
ATOM 7223 C C . GLU B 1 366 ? 3.646 -39.25 -44.625 1 94.88 366 GLU B C 1
ATOM 7225 O O . GLU B 1 366 ? 4.312 -39.875 -43.812 1 94.88 366 GLU B O 1
ATOM 7230 N N . HIS B 1 367 ? 2.807 -38.344 -44.312 1 93.75 367 HIS B N 1
ATOM 7231 C CA . HIS B 1 367 ? 2.529 -38.031 -42.938 1 93.75 367 HIS B CA 1
ATOM 7232 C C . HIS B 1 367 ? 1.836 -39.188 -42.219 1 93.75 367 HIS B C 1
ATOM 7234 O O . HIS B 1 367 ? 2.125 -39.469 -41.062 1 93.75 367 HIS B O 1
ATOM 7240 N N . PHE B 1 368 ? 0.958 -39.844 -42.938 1 94.88 368 PHE B N 1
ATOM 7241 C CA . PHE B 1 368 ? 0.276 -41 -42.375 1 94.88 368 PHE B CA 1
ATOM 7242 C C . PHE B 1 368 ? 1.262 -42.125 -42.094 1 94.88 368 PHE B C 1
ATOM 7244 O O . PHE B 1 368 ? 1.176 -42.781 -41.062 1 94.88 368 PHE B O 1
ATOM 7251 N N . ASP B 1 369 ? 2.166 -42.25 -42.969 1 96.81 369 ASP B N 1
ATOM 7252 C CA . ASP B 1 369 ? 3.197 -43.281 -42.75 1 96.81 369 ASP B CA 1
ATOM 7253 C C . ASP B 1 369 ? 4.023 -42.969 -41.5 1 96.81 369 ASP B C 1
ATOM 7255 O O . ASP B 1 369 ? 4.262 -43.875 -40.688 1 96.81 369 ASP B O 1
ATOM 7259 N N . GLU B 1 370 ? 4.426 -41.781 -41.406 1 96.69 370 GLU B N 1
ATOM 7260 C CA . GLU B 1 370 ? 5.242 -41.375 -40.281 1 96.69 370 GLU B CA 1
ATOM 7261 C C . GLU B 1 370 ? 4.434 -41.438 -38.969 1 96.69 370 GLU B C 1
ATOM 7263 O O . GLU B 1 370 ? 4.977 -41.75 -37.906 1 96.69 370 GLU B O 1
ATOM 7268 N N . PHE B 1 371 ? 3.207 -41.062 -39.094 1 96 371 PHE B N 1
ATOM 7269 C CA . PHE B 1 371 ? 2.32 -41.156 -37.938 1 96 371 PHE B CA 1
ATOM 7270 C C . PHE B 1 371 ? 2.223 -42.625 -37.469 1 96 371 PHE B C 1
ATOM 7272 O O . PHE B 1 371 ? 2.275 -42.875 -36.25 1 96 371 PHE B O 1
ATOM 7279 N N . GLU B 1 372 ? 2.051 -43.469 -38.375 1 97.06 372 GLU B N 1
ATOM 7280 C CA . GLU B 1 372 ? 2.014 -44.906 -38 1 97.06 372 GLU B CA 1
ATOM 7281 C C . GLU B 1 372 ? 3.318 -45.344 -37.344 1 97.06 372 GLU B C 1
ATOM 7283 O O . GLU B 1 372 ? 3.303 -46.062 -36.375 1 97.06 372 GLU B O 1
ATOM 7288 N N . ASN B 1 373 ? 4.43 -44.875 -37.875 1 96.88 373 ASN B N 1
ATOM 7289 C CA . ASN B 1 373 ? 5.727 -45.156 -37.281 1 96.88 373 ASN B CA 1
ATOM 7290 C C . ASN B 1 373 ? 5.805 -44.625 -35.844 1 96.88 373 ASN B C 1
ATOM 7292 O O . ASN B 1 373 ? 6.359 -45.281 -34.969 1 96.88 373 ASN B O 1
ATOM 7296 N N . LEU B 1 374 ? 5.293 -43.438 -35.656 1 97.56 374 LEU B N 1
ATOM 7297 C CA . LEU B 1 374 ? 5.266 -42.844 -34.312 1 97.56 374 LEU B CA 1
ATOM 7298 C C . LEU B 1 374 ? 4.488 -43.688 -33.344 1 97.56 374 LEU B C 1
ATOM 7300 O O . LEU B 1 374 ? 4.957 -43.969 -32.219 1 97.56 374 LEU B O 1
ATOM 7304 N N . LEU B 1 375 ? 3.354 -44.219 -33.75 1 96.75 375 LEU B N 1
ATOM 7305 C CA . LEU B 1 375 ? 2.516 -45.031 -32.906 1 96.75 375 LEU B CA 1
ATOM 7306 C C . LEU B 1 375 ? 3.23 -46.344 -32.531 1 96.75 375 LEU B C 1
ATOM 7308 O O . LEU B 1 375 ? 3.119 -46.812 -31.406 1 96.75 375 LEU B O 1
ATOM 7312 N N . LYS B 1 376 ? 4.012 -46.844 -33.406 1 95.81 376 LYS B N 1
ATOM 7313 C CA . LYS B 1 376 ? 4.727 -48.094 -33.188 1 95.81 376 LYS B CA 1
ATOM 7314 C C . LYS B 1 376 ? 5.891 -47.875 -32.219 1 95.81 376 LYS B C 1
ATOM 7316 O O . LYS B 1 376 ? 6.246 -48.812 -31.469 1 95.81 376 LYS B O 1
ATOM 7321 N N . ASN B 1 377 ? 6.41 -46.719 -32.25 1 95.31 377 ASN B N 1
ATOM 7322 C CA . ASN B 1 377 ? 7.625 -46.469 -31.484 1 95.31 377 ASN B CA 1
ATOM 7323 C C . ASN B 1 377 ? 7.312 -45.875 -30.109 1 95.31 377 ASN B C 1
ATOM 7325 O O . ASN B 1 377 ? 8.094 -46.031 -29.172 1 95.31 377 ASN B O 1
ATOM 7329 N N . CYS B 1 378 ? 6.254 -45.156 -29.984 1 95.81 378 CYS B N 1
ATOM 7330 C CA . CYS B 1 378 ? 5.887 -44.5 -28.734 1 95.81 378 CYS B CA 1
ATOM 7331 C C . CYS B 1 378 ? 4.855 -45.312 -27.969 1 95.81 378 CYS B C 1
ATOM 7333 O O . CYS B 1 378 ? 3.693 -44.938 -27.859 1 95.81 378 CYS B O 1
ATOM 7335 N N . GLN B 1 379 ? 5.312 -46.312 -27.297 1 94.12 379 GLN B N 1
ATOM 7336 C CA . GLN B 1 379 ? 4.441 -47.344 -26.734 1 94.12 379 GLN B CA 1
ATOM 7337 C C . GLN B 1 379 ? 3.828 -46.875 -25.422 1 94.12 379 GLN B C 1
ATOM 7339 O O . GLN B 1 379 ? 2.871 -47.469 -24.922 1 94.12 379 GLN B O 1
ATOM 7344 N N . TYR B 1 380 ? 4.348 -45.781 -24.891 1 95.5 380 TYR B N 1
ATOM 7345 C CA . TYR B 1 380 ? 3.838 -45.281 -23.625 1 95.5 380 TYR B CA 1
ATOM 7346 C C . TYR B 1 380 ? 2.748 -44.25 -23.828 1 95.5 380 TYR B C 1
ATOM 7348 O O . TYR B 1 380 ? 2.203 -43.719 -22.875 1 95.5 380 TYR B O 1
ATOM 7356 N N . LEU B 1 381 ? 2.41 -43.938 -25.016 1 95.75 381 LEU B N 1
ATOM 7357 C CA . LEU B 1 381 ? 1.44 -42.906 -25.359 1 95.75 381 LEU B CA 1
ATOM 7358 C C . LEU B 1 381 ? 0.087 -43.219 -24.719 1 95.75 381 LEU B C 1
ATOM 7360 O O . LEU B 1 381 ? -0.458 -44.312 -24.891 1 95.75 381 LEU B O 1
ATOM 7364 N N . LYS B 1 382 ? -0.443 -42.25 -24.062 1 95.06 382 LYS B N 1
ATOM 7365 C CA . LYS B 1 382 ? -1.732 -42.375 -23.375 1 95.06 382 LYS B CA 1
ATOM 7366 C C . LYS B 1 382 ? -2.768 -41.438 -24 1 95.06 382 LYS B C 1
ATOM 7368 O O . LYS B 1 382 ? -3.965 -41.719 -23.969 1 95.06 382 LYS B O 1
ATOM 7373 N N . SER B 1 383 ? -2.285 -40.375 -24.391 1 94.5 383 SER B N 1
ATOM 7374 C CA . SER B 1 383 ? -3.18 -39.375 -24.953 1 94.5 383 SER B CA 1
ATOM 7375 C C . SER B 1 383 ? -2.572 -38.719 -26.188 1 94.5 383 SER B C 1
ATOM 7377 O O . SER B 1 383 ? -1.379 -38.406 -26.219 1 94.5 383 SER B O 1
ATOM 7379 N N . LEU B 1 384 ? -3.438 -38.531 -27.156 1 93.38 384 LEU B N 1
ATOM 7380 C CA . LEU B 1 384 ? -3 -37.969 -28.438 1 93.38 384 LEU B CA 1
ATOM 7381 C C . LEU B 1 384 ? -3.949 -36.875 -28.906 1 93.38 384 LEU B C 1
ATOM 7383 O O . LEU B 1 384 ? -5.16 -37.094 -29 1 93.38 384 LEU B O 1
ATOM 7387 N N . LEU B 1 385 ? -3.379 -35.75 -29.078 1 91.5 385 LEU B N 1
ATOM 7388 C CA . LEU B 1 385 ? -4.109 -34.656 -29.703 1 91.5 385 LEU B CA 1
ATOM 7389 C C . LEU B 1 385 ? -3.686 -34.469 -31.156 1 91.5 385 LEU B C 1
ATOM 7391 O O . LEU B 1 385 ? -2.527 -34.156 -31.438 1 91.5 385 LEU B O 1
ATOM 7395 N N . LEU B 1 386 ? -4.625 -34.625 -32 1 89.81 386 LEU B N 1
ATOM 7396 C CA . LEU B 1 386 ? -4.355 -34.531 -33.438 1 89.81 386 LEU B CA 1
ATOM 7397 C C . LEU B 1 386 ? -5.055 -33.312 -34.031 1 89.81 386 LEU B C 1
ATOM 7399 O O . LEU B 1 386 ? -6.281 -33.188 -33.938 1 89.81 386 LEU B O 1
ATOM 7403 N N . ILE B 1 387 ? -4.238 -32.438 -34.562 1 83.81 387 ILE B N 1
ATOM 7404 C CA . ILE B 1 387 ? -4.77 -31.297 -35.281 1 83.81 387 ILE B CA 1
ATOM 7405 C C . ILE B 1 387 ? -4.406 -31.375 -36.75 1 83.81 387 ILE B C 1
ATOM 7407 O O . ILE B 1 387 ? -3.232 -31.266 -37.125 1 83.81 387 ILE B O 1
ATOM 7411 N N . ILE B 1 388 ? -5.344 -31.547 -37.5 1 74.19 388 ILE B N 1
ATOM 7412 C CA . ILE B 1 388 ? -5.102 -31.703 -38.938 1 74.19 388 ILE B CA 1
ATOM 7413 C C . ILE B 1 388 ? -5.422 -30.391 -39.656 1 74.19 388 ILE B C 1
ATOM 7415 O O . ILE B 1 388 ? -6.492 -29.812 -39.438 1 74.19 388 ILE B O 1
ATOM 7419 N N . SER B 1 389 ? -4.41 -29.797 -40.219 1 70 389 SER B N 1
ATOM 7420 C CA . SER B 1 389 ? -4.582 -28.5 -40.875 1 70 389 SER B CA 1
ATOM 7421 C C . SER B 1 389 ? -4.648 -28.625 -42.375 1 70 389 SER B C 1
ATOM 7423 O O . SER B 1 389 ? -3.795 -29.281 -43 1 70 389 SER B O 1
ATOM 7425 N N . ASP B 1 390 ? -5.836 -28.281 -42.938 1 62.34 390 ASP B N 1
ATOM 7426 C CA . ASP B 1 390 ? -5.992 -28.266 -44.406 1 62.34 390 ASP B CA 1
ATOM 7427 C C . ASP B 1 390 ? -5.594 -26.922 -45 1 62.34 390 ASP B C 1
ATOM 7429 O O . ASP B 1 390 ? -6.422 -26.219 -45.562 1 62.34 390 ASP B O 1
ATOM 7433 N N . ILE B 1 391 ? -4.586 -26.328 -44.469 1 57.25 391 ILE B N 1
ATOM 7434 C CA . ILE B 1 391 ? -4.246 -24.984 -44.938 1 57.25 391 ILE B CA 1
ATOM 7435 C C . ILE B 1 391 ? -4.234 -24.953 -46.469 1 57.25 391 ILE B C 1
ATOM 7437 O O . ILE B 1 391 ? -4.594 -23.938 -47.062 1 57.25 391 ILE B O 1
ATOM 7441 N N . ARG B 1 392 ? -3.648 -25.906 -47.25 1 52.75 392 ARG B N 1
ATOM 7442 C CA . ARG B 1 392 ? -3.479 -25.781 -48.688 1 52.75 392 ARG B CA 1
ATOM 7443 C C . ARG B 1 392 ? -4.512 -26.625 -49.438 1 52.75 392 ARG B C 1
ATOM 7445 O O . ARG B 1 392 ? -4.664 -26.484 -50.656 1 52.75 392 ARG B O 1
ATOM 7452 N N . ILE B 1 393 ? -5.195 -27.547 -48.719 1 53.66 393 ILE B N 1
ATOM 7453 C CA . ILE B 1 393 ? -5.879 -28.453 -49.625 1 53.66 393 ILE B CA 1
ATOM 7454 C C . ILE B 1 393 ? -7.387 -28.359 -49.406 1 53.66 393 ILE B C 1
ATOM 7456 O O . ILE B 1 393 ? -7.891 -28.609 -48.312 1 53.66 393 ILE B O 1
ATOM 7460 N N . PHE B 1 394 ? -7.906 -27.375 -50.062 1 56.97 394 PHE B N 1
ATOM 7461 C CA . PHE B 1 394 ? -9.359 -27.438 -50.156 1 56.97 394 PHE B CA 1
ATOM 7462 C C . PHE B 1 394 ? -9.82 -28.844 -50.531 1 56.97 394 PHE B C 1
ATOM 7464 O O . PHE B 1 394 ? -9.742 -29.25 -51.688 1 56.97 394 PHE B O 1
ATOM 7471 N N . GLU B 1 395 ? -9.828 -29.672 -49.5 1 64.25 395 GLU B N 1
ATOM 7472 C CA . GLU B 1 395 ? -10.211 -31.047 -49.812 1 64.25 395 GLU B CA 1
ATOM 7473 C C . GLU B 1 395 ? -11.734 -31.188 -49.906 1 64.25 395 GLU B C 1
ATOM 7475 O O . GLU B 1 395 ? -12.469 -30.453 -49.25 1 64.25 395 GLU B O 1
ATOM 7480 N N . THR B 1 396 ? -12.031 -31.891 -50.875 1 76.56 396 THR B N 1
ATOM 7481 C CA . THR B 1 396 ? -13.438 -32.25 -51 1 76.56 396 THR B CA 1
ATOM 7482 C C . THR B 1 396 ? -13.914 -33.031 -49.781 1 76.56 396 THR B C 1
ATOM 7484 O O . THR B 1 396 ? -13.109 -33.594 -49.031 1 76.56 396 THR B O 1
ATOM 7487 N N . TYR B 1 397 ? -15.109 -32.875 -49.562 1 81.62 397 TYR B N 1
ATOM 7488 C CA . TYR B 1 397 ? -15.742 -33.594 -48.469 1 81.62 397 TYR B CA 1
ATOM 7489 C C . TYR B 1 397 ? -15.406 -35.094 -48.5 1 81.62 397 TYR B C 1
ATOM 7491 O O . TYR B 1 397 ? -15.07 -35.688 -47.5 1 81.62 397 TYR B O 1
ATOM 7499 N N . ASP B 1 398 ? -15.398 -35.594 -49.688 1 84.56 398 ASP B N 1
ATOM 7500 C CA . ASP B 1 398 ? -15.133 -37.031 -49.844 1 84.56 398 ASP B CA 1
ATOM 7501 C C . ASP B 1 398 ? -13.688 -37.375 -49.469 1 84.56 398 ASP B C 1
ATOM 7503 O O . ASP B 1 398 ? -13.422 -38.406 -48.875 1 84.56 398 ASP B O 1
ATOM 7507 N N . LYS B 1 399 ? -12.875 -36.469 -49.812 1 86.69 399 LYS B N 1
ATOM 7508 C CA . LYS B 1 399 ? -11.469 -36.719 -49.5 1 86.69 399 LYS B CA 1
ATOM 7509 C C . LYS B 1 399 ? -11.203 -36.625 -48 1 86.69 399 LYS B C 1
ATOM 7511 O O . LYS B 1 399 ? -10.375 -37.375 -47.469 1 86.69 399 LYS B O 1
ATOM 7516 N N . THR B 1 400 ? -11.898 -35.75 -47.406 1 86.94 400 THR B N 1
ATOM 7517 C CA . THR B 1 400 ? -11.773 -35.594 -45.969 1 86.94 400 THR B CA 1
ATOM 7518 C C . THR B 1 400 ? -12.195 -36.875 -45.25 1 86.94 400 THR B C 1
ATOM 7520 O O . THR B 1 400 ? -11.539 -37.312 -44.281 1 86.94 400 THR B O 1
ATOM 7523 N N . LEU B 1 401 ? -13.227 -37.469 -45.75 1 88.88 401 LEU B N 1
ATOM 7524 C CA . LEU B 1 401 ? -13.719 -38.719 -45.188 1 88.88 401 LEU B CA 1
ATOM 7525 C C . LEU B 1 401 ? -12.742 -39.844 -45.406 1 88.88 401 LEU B C 1
ATOM 7527 O O . LEU B 1 401 ? -12.531 -40.688 -44.531 1 88.88 401 LEU B O 1
ATOM 7531 N N . GLU B 1 402 ? -12.172 -39.844 -46.562 1 90.31 402 GLU B N 1
ATOM 7532 C CA . GLU B 1 402 ? -11.18 -40.875 -46.875 1 90.31 402 GLU B CA 1
ATOM 7533 C C . GLU B 1 402 ? -9.969 -40.781 -45.969 1 90.31 402 GLU B C 1
ATOM 7535 O O . GLU B 1 402 ? -9.453 -41.781 -45.5 1 90.31 402 GLU B O 1
ATOM 7540 N N . ASN B 1 403 ? -9.531 -39.562 -45.812 1 89.19 403 ASN B N 1
ATOM 7541 C CA . ASN B 1 403 ? -8.391 -39.344 -44.938 1 89.19 403 ASN B CA 1
ATOM 7542 C C . ASN B 1 403 ? -8.703 -39.75 -43.5 1 89.19 403 ASN B C 1
ATOM 7544 O O . ASN B 1 403 ? -7.852 -40.344 -42.812 1 89.19 403 ASN B O 1
ATOM 7548 N N . GLY B 1 404 ? -9.883 -39.406 -43.062 1 90.81 404 GLY B N 1
ATOM 7549 C CA . GLY B 1 404 ? -10.305 -39.844 -41.75 1 90.81 404 GLY B CA 1
ATOM 7550 C C . GLY B 1 404 ? -10.32 -41.344 -41.562 1 90.81 404 GLY B C 1
ATOM 7551 O O . GLY B 1 404 ? -9.898 -41.844 -40.531 1 90.81 404 GLY B O 1
ATOM 7552 N N . GLU B 1 405 ? -10.852 -41.938 -42.531 1 93.31 405 GLU B N 1
ATOM 7553 C CA . GLU B 1 405 ? -10.898 -43.406 -42.5 1 93.31 405 GLU B CA 1
ATOM 7554 C C . GLU B 1 405 ? -9.5 -44 -42.438 1 93.31 405 GLU B C 1
ATOM 7556 O O . GLU B 1 405 ? -9.258 -44.969 -41.688 1 93.31 405 GLU B O 1
ATOM 7561 N N . GLU B 1 406 ? -8.617 -43.469 -43.25 1 93.25 406 GLU B N 1
ATOM 7562 C CA . GLU B 1 406 ? -7.242 -43.938 -43.219 1 93.25 406 GLU B CA 1
ATOM 7563 C C . GLU B 1 406 ? -6.605 -43.75 -41.844 1 93.25 406 GLU B C 1
ATOM 7565 O O . GLU B 1 406 ? -5.883 -44.625 -41.375 1 93.25 406 GLU B O 1
ATOM 7570 N N . LEU B 1 407 ? -6.855 -42.656 -41.25 1 93.25 407 LEU B N 1
ATOM 7571 C CA . LEU B 1 407 ? -6.32 -42.375 -39.906 1 93.25 407 LEU B CA 1
ATOM 7572 C C . LEU B 1 407 ? -6.816 -43.406 -38.906 1 93.25 407 LEU B C 1
ATOM 7574 O O . LEU B 1 407 ? -6.035 -43.906 -38.094 1 93.25 407 LEU B O 1
ATOM 7578 N N . LEU B 1 408 ? -8.07 -43.719 -38.969 1 95.06 408 LEU B N 1
ATOM 7579 C CA . LEU B 1 408 ? -8.656 -44.688 -38.062 1 95.06 408 LEU B CA 1
ATOM 7580 C C . LEU B 1 408 ? -8.055 -46.062 -38.281 1 95.06 408 LEU B C 1
ATOM 7582 O O . LEU B 1 408 ? -7.801 -46.781 -37.312 1 95.06 408 LEU B O 1
ATOM 7586 N N . LYS B 1 409 ? -7.801 -46.375 -39.469 1 96.19 409 LYS B N 1
ATOM 7587 C CA . LYS B 1 409 ? -7.184 -47.688 -39.781 1 96.19 409 LYS B CA 1
ATOM 7588 C C . LYS B 1 409 ? -5.789 -47.781 -39.188 1 96.19 409 LYS B C 1
ATOM 7590 O O . LYS B 1 409 ? -5.41 -48.812 -38.625 1 96.19 409 LYS B O 1
ATOM 7595 N N . ILE B 1 410 ? -5.113 -46.719 -39.281 1 96.12 410 ILE B N 1
ATOM 7596 C CA . ILE B 1 410 ? -3.76 -46.656 -38.75 1 96.12 410 ILE B CA 1
ATOM 7597 C C . ILE B 1 410 ? -3.811 -46.844 -37.219 1 96.12 410 ILE B C 1
ATOM 7599 O O . ILE B 1 410 ? -3 -47.562 -36.656 1 96.12 410 ILE B O 1
ATOM 7603 N N . LEU B 1 411 ? -4.723 -46.188 -36.562 1 95.62 411 LEU B N 1
ATOM 7604 C CA . LEU B 1 411 ? -4.867 -46.25 -35.125 1 95.62 411 LEU B CA 1
ATOM 7605 C C . LEU B 1 411 ? -5.16 -47.688 -34.688 1 95.62 411 LEU B C 1
ATOM 7607 O O . LEU B 1 411 ? -4.598 -48.156 -33.688 1 95.62 411 LEU B O 1
ATOM 7611 N N . VAL B 1 412 ? -5.98 -48.344 -35.438 1 95.81 412 VAL B N 1
ATOM 7612 C CA . VAL B 1 412 ? -6.332 -49.719 -35.094 1 95.81 412 VAL B CA 1
ATOM 7613 C C . VAL B 1 412 ? -5.109 -50.625 -35.281 1 95.81 412 VAL B C 1
ATOM 7615 O O . VAL B 1 412 ? -4.848 -51.5 -34.438 1 95.81 412 VAL B O 1
ATOM 7618 N N . ARG B 1 413 ? -4.34 -50.344 -36.219 1 95.12 413 ARG B N 1
ATOM 7619 C CA . ARG B 1 413 ? -3.221 -51.219 -36.594 1 95.12 413 ARG B CA 1
ATOM 7620 C C . ARG B 1 413 ? -2.031 -51 -35.656 1 95.12 413 ARG B C 1
ATOM 7622 O O . ARG B 1 413 ? -1.303 -51.938 -35.344 1 95.12 413 ARG B O 1
ATOM 7629 N N . SER B 1 414 ? -1.876 -49.781 -35.281 1 95.81 414 SER B N 1
ATOM 7630 C CA . SER B 1 414 ? -0.543 -49.469 -34.75 1 95.81 414 SER B CA 1
ATOM 7631 C C . SER B 1 414 ? -0.619 -48.719 -33.438 1 95.81 414 SER B C 1
ATOM 7633 O O . SER B 1 414 ? 0.409 -48.438 -32.812 1 95.81 414 SER B O 1
ATOM 7635 N N . ALA B 1 415 ? -1.746 -48.344 -32.906 1 94.75 415 ALA B N 1
ATOM 7636 C CA . ALA B 1 415 ? -1.838 -47.594 -31.656 1 94.75 415 ALA B CA 1
ATOM 7637 C C . ALA B 1 415 ? -1.339 -48.406 -30.484 1 94.75 415 ALA B C 1
ATOM 7639 O O . ALA B 1 415 ? -1.577 -49.625 -30.406 1 94.75 415 ALA B O 1
ATOM 7640 N N . PRO B 1 416 ? -0.654 -47.781 -29.594 1 94.44 416 PRO B N 1
ATOM 7641 C CA . PRO B 1 416 ? -0.239 -48.5 -28.391 1 94.44 416 PRO B CA 1
ATOM 7642 C C . PRO B 1 416 ? -1.419 -48.906 -27.516 1 94.44 416 PRO B C 1
ATOM 7644 O O . PRO B 1 416 ? -2.451 -48.25 -27.5 1 94.44 416 PRO B O 1
ATOM 7647 N N . VAL B 1 417 ? -1.217 -49.906 -26.703 1 91.81 417 VAL B N 1
ATOM 7648 C CA . VAL B 1 417 ? -2.264 -50.469 -25.859 1 91.81 417 VAL B CA 1
ATOM 7649 C C . VAL B 1 417 ? -2.631 -49.469 -24.75 1 91.81 417 VAL B C 1
ATOM 7651 O O . VAL B 1 417 ? -3.775 -49.438 -24.297 1 91.81 417 VAL B O 1
ATOM 7654 N N . ASN B 1 418 ? -1.729 -48.656 -24.484 1 92.38 418 ASN B N 1
ATOM 7655 C CA . ASN B 1 418 ? -1.911 -47.75 -23.359 1 92.38 418 ASN B CA 1
ATOM 7656 C C . ASN B 1 418 ? -2.713 -46.5 -23.75 1 92.38 418 ASN B C 1
ATOM 7658 O O . ASN B 1 418 ? -3.084 -45.688 -22.906 1 92.38 418 ASN B O 1
ATOM 7662 N N . LEU B 1 419 ? -2.992 -46.375 -24.984 1 94.94 419 LEU B N 1
ATOM 7663 C CA . LEU B 1 419 ? -3.709 -45.188 -25.453 1 94.94 419 LEU B CA 1
ATOM 7664 C C . LEU B 1 419 ? -5.121 -45.156 -24.875 1 94.94 419 LEU B C 1
ATOM 7666 O O . LEU B 1 419 ? -5.879 -46.125 -25 1 94.94 419 LEU B O 1
ATOM 7670 N N . ARG B 1 420 ? -5.469 -44 -24.281 1 94.56 420 ARG B N 1
ATOM 7671 C CA . ARG B 1 420 ? -6.75 -43.906 -23.594 1 94.56 420 ARG B CA 1
ATOM 7672 C C . ARG B 1 420 ? -7.559 -42.719 -24.109 1 94.56 420 ARG B C 1
ATOM 7674 O O . ARG B 1 420 ? -8.773 -42.656 -23.906 1 94.56 420 ARG B O 1
ATOM 7681 N N . GLU B 1 421 ? -6.871 -41.875 -24.672 1 94.38 421 GLU B N 1
ATOM 7682 C CA . GLU B 1 421 ? -7.555 -40.656 -25.125 1 94.38 421 GLU B CA 1
ATOM 7683 C C . GLU B 1 421 ? -7.031 -40.219 -26.5 1 94.38 421 GLU B C 1
ATOM 7685 O O . GLU B 1 421 ? -5.82 -40.188 -26.719 1 94.38 42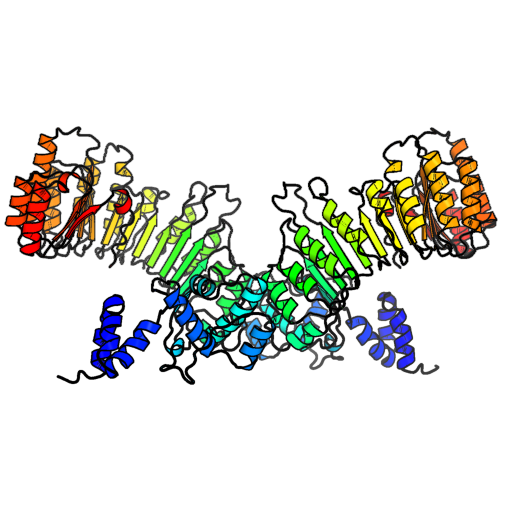1 GLU B O 1
ATOM 7690 N N . ILE B 1 422 ? -7.992 -39.875 -27.359 1 92.62 422 ILE B N 1
ATOM 7691 C CA . ILE B 1 422 ? -7.664 -39.281 -28.656 1 92.62 422 ILE B CA 1
ATOM 7692 C C . ILE B 1 422 ? -8.539 -38.062 -28.906 1 92.62 422 ILE B C 1
ATOM 7694 O O . ILE B 1 422 ? -9.766 -38.125 -28.75 1 92.62 422 ILE B O 1
ATOM 7698 N N . ARG B 1 423 ? -7.875 -37.031 -29.281 1 90.81 423 ARG B N 1
ATOM 7699 C CA . ARG B 1 423 ? -8.57 -35.781 -29.625 1 90.81 423 ARG B CA 1
ATOM 7700 C C . ARG B 1 423 ? -8.391 -35.438 -31.109 1 90.81 423 ARG B C 1
ATOM 7702 O O . ARG B 1 423 ? -7.262 -35.25 -31.562 1 90.81 423 ARG B O 1
ATOM 7709 N N . PHE B 1 424 ? -9.57 -35.375 -31.703 1 89.5 424 PHE B N 1
ATOM 7710 C CA . PHE B 1 424 ? -9.547 -35 -33.125 1 89.5 424 PHE B CA 1
ATOM 7711 C C . PHE B 1 424 ? -10.055 -33.594 -33.312 1 89.5 424 PHE B C 1
ATOM 7713 O O . PHE B 1 424 ? -11.234 -33.281 -33.094 1 89.5 424 PHE B O 1
ATOM 7720 N N . PHE B 1 425 ? -9.188 -32.75 -33.781 1 82 425 PHE B N 1
ATOM 7721 C CA . PHE B 1 425 ? -9.625 -31.391 -33.969 1 82 425 PHE B CA 1
ATOM 7722 C C . PHE B 1 425 ? -9.375 -30.922 -35.406 1 82 425 PHE B C 1
ATOM 7724 O O . PHE B 1 425 ? -8.508 -31.469 -36.094 1 82 425 PHE B O 1
ATOM 7731 N N . ASN B 1 426 ? -10.195 -29.906 -35.781 1 73.88 426 ASN B N 1
ATOM 7732 C CA . ASN B 1 426 ? -10.234 -29.281 -37.094 1 73.88 426 ASN B CA 1
ATOM 7733 C C . ASN B 1 426 ? -10.797 -30.219 -38.156 1 73.88 426 ASN B C 1
ATOM 7735 O O . ASN B 1 426 ? -11.852 -30.828 -37.938 1 73.88 426 ASN B O 1
ATOM 7739 N N . ASP B 1 427 ? -10.078 -30.531 -39.281 1 68.81 427 ASP B N 1
ATOM 7740 C CA . ASP B 1 427 ? -10.727 -31.016 -40.5 1 68.81 427 ASP B CA 1
ATOM 7741 C C . ASP B 1 427 ? -10.711 -32.531 -40.531 1 68.81 427 ASP B C 1
ATOM 7743 O O . ASP B 1 427 ? -10.555 -33.125 -41.625 1 68.81 427 ASP B O 1
ATOM 7747 N N . PHE B 1 428 ? -10.875 -33.188 -39.312 1 75.81 428 PHE B N 1
ATOM 7748 C CA . PHE B 1 428 ? -11.023 -34.625 -39.375 1 75.81 428 PHE B CA 1
ATOM 7749 C C . PHE B 1 428 ? -12.492 -35.031 -39.219 1 75.81 428 PHE B C 1
ATOM 7751 O O . PHE B 1 428 ? -13.164 -34.594 -38.312 1 75.81 428 PHE B O 1
ATOM 7758 N N . LYS B 1 429 ? -12.898 -35.781 -40.219 1 84.56 429 LYS B N 1
ATOM 7759 C CA . LYS B 1 429 ? -14.25 -36.312 -40.219 1 84.56 429 LYS B CA 1
ATOM 7760 C C . LYS B 1 429 ? -14.258 -37.812 -40.562 1 84.56 429 LYS B C 1
ATOM 7762 O O . LYS B 1 429 ? -13.398 -38.281 -41.312 1 84.56 429 LYS B O 1
ATOM 7767 N N . PHE B 1 430 ? -15.188 -38.469 -39.875 1 89.62 430 PHE B N 1
ATOM 7768 C CA . PHE B 1 430 ? -15.336 -39.875 -40.156 1 89.62 430 PHE B CA 1
ATOM 7769 C C . PHE B 1 430 ? -16.781 -40.219 -40.531 1 89.62 430 PHE B C 1
ATOM 7771 O O . PHE B 1 430 ? -17.719 -39.656 -39.938 1 89.62 430 PHE B O 1
ATOM 7778 N N . SER B 1 431 ? -16.828 -41.125 -41.531 1 91.69 431 SER B N 1
ATOM 7779 C CA . SER B 1 431 ? -18.156 -41.656 -41.812 1 91.69 431 SER B CA 1
ATOM 7780 C C . SER B 1 431 ? -18.656 -42.562 -40.719 1 91.69 431 SER B C 1
ATOM 7782 O O . SER B 1 431 ? -17.875 -43.062 -39.906 1 91.69 431 SER B O 1
ATOM 7784 N N . LEU B 1 432 ? -19.938 -42.719 -40.75 1 94.56 432 LEU B N 1
ATOM 7785 C CA . LEU B 1 432 ? -20.547 -43.594 -39.781 1 94.56 432 LEU B CA 1
ATOM 7786 C C . LEU B 1 432 ? -19.953 -45 -39.875 1 94.56 432 LEU B C 1
ATOM 7788 O O . LEU B 1 432 ? -19.672 -45.625 -38.844 1 94.56 432 LEU B O 1
ATOM 7792 N N . GLU B 1 433 ? -19.766 -45.406 -41.062 1 95.56 433 GLU B N 1
ATOM 7793 C CA . GLU B 1 433 ? -19.234 -46.75 -41.312 1 95.56 433 GLU B CA 1
ATOM 7794 C C . GLU B 1 433 ? -17.797 -46.875 -40.812 1 95.56 433 GLU B C 1
ATOM 7796 O O . GLU B 1 433 ? -17.422 -47.875 -40.188 1 95.56 433 GLU B O 1
ATOM 7801 N N . ALA B 1 434 ? -17.094 -45.906 -41.125 1 95.31 434 ALA B N 1
ATOM 7802 C CA . ALA B 1 434 ? -15.688 -45.906 -40.719 1 95.31 434 ALA B CA 1
ATOM 7803 C C . ALA B 1 434 ? -15.547 -45.906 -39.188 1 95.31 434 ALA B C 1
ATOM 7805 O O . ALA B 1 434 ? -14.695 -46.625 -38.656 1 95.31 434 ALA B O 1
ATOM 7806 N N . LEU B 1 435 ? -16.328 -45.125 -38.562 1 95.31 435 LEU B N 1
ATOM 7807 C CA . LEU B 1 435 ? -16.297 -45.062 -37.125 1 95.31 435 LEU B CA 1
ATOM 7808 C C . LEU B 1 435 ? -16.719 -46.375 -36.5 1 95.31 435 LEU B C 1
ATOM 7810 O O . LEU B 1 435 ? -16.109 -46.844 -35.531 1 95.31 435 LEU B O 1
ATOM 7814 N N . GLU B 1 436 ? -17.734 -46.969 -37.062 1 96.44 436 GLU B N 1
ATOM 7815 C CA . GLU B 1 436 ? -18.188 -48.25 -36.594 1 96.44 436 GLU B CA 1
ATOM 7816 C C . GLU B 1 436 ? -17.094 -49.312 -36.719 1 96.44 436 GLU B C 1
ATOM 7818 O O . GLU B 1 436 ? -16.844 -50.062 -35.781 1 96.44 436 GLU B O 1
ATOM 7823 N N . ASN B 1 437 ? -16.469 -49.312 -37.844 1 96.62 437 ASN B N 1
ATOM 7824 C CA . ASN B 1 437 ? -15.391 -50.281 -38.062 1 96.62 437 ASN B CA 1
ATOM 7825 C C . ASN B 1 437 ? -14.242 -50.062 -37.062 1 96.62 437 ASN B C 1
ATOM 7827 O O . ASN B 1 437 ? -13.641 -51.031 -36.594 1 96.62 437 ASN B O 1
ATOM 7831 N N . PHE B 1 438 ? -13.898 -48.875 -36.781 1 95.75 438 PHE B N 1
ATOM 7832 C CA . PHE B 1 438 ? -12.852 -48.5 -35.844 1 95.75 438 PHE B CA 1
ATOM 7833 C C . PHE B 1 438 ? -13.164 -49 -34.438 1 95.75 438 PHE B C 1
ATOM 7835 O O . PHE B 1 438 ? -12.336 -49.656 -33.812 1 95.75 438 PHE B O 1
ATOM 7842 N N . LEU B 1 439 ? -14.398 -48.812 -34.062 1 95.75 439 LEU B N 1
ATOM 7843 C CA . LEU B 1 439 ? -14.797 -49.156 -32.719 1 95.75 439 LEU B CA 1
ATOM 7844 C C . LEU B 1 439 ? -14.891 -50.688 -32.562 1 95.75 439 LEU B C 1
ATOM 7846 O O . LEU B 1 439 ? -14.578 -51.219 -31.516 1 95.75 439 LEU B O 1
ATOM 7850 N N . GLU B 1 440 ? -15.281 -51.281 -33.625 1 95.62 440 GLU B N 1
ATOM 7851 C CA . GLU B 1 440 ? -15.383 -52.719 -33.625 1 95.62 440 GLU B CA 1
ATOM 7852 C C . GLU B 1 440 ? -14 -53.375 -33.562 1 95.62 440 GLU B C 1
ATOM 7854 O O . GLU B 1 440 ? -13.828 -54.438 -32.938 1 95.62 440 GLU B O 1
ATOM 7859 N N . SER B 1 441 ? -13.094 -52.719 -34.156 1 95.81 441 SER B N 1
ATOM 7860 C CA . SER B 1 441 ? -11.773 -53.312 -34.312 1 95.81 441 SER B CA 1
ATOM 7861 C C . SER B 1 441 ? -10.836 -52.875 -33.188 1 95.81 441 SER B C 1
ATOM 7863 O O . SER B 1 441 ? -9.727 -53.406 -33.062 1 95.81 441 SER B O 1
ATOM 7865 N N . TRP B 1 442 ? -11.242 -51.938 -32.406 1 94.81 442 TRP B N 1
ATOM 7866 C CA . TRP B 1 442 ? -10.375 -51.406 -31.344 1 94.81 442 TRP B CA 1
ATOM 7867 C C . TRP B 1 442 ? -10.133 -52.438 -30.266 1 94.81 442 TRP B C 1
ATOM 7869 O O . TRP B 1 442 ? -11.078 -53.031 -29.734 1 94.81 442 TRP B O 1
ATOM 7879 N N . LYS B 1 443 ? -8.891 -52.656 -29.875 1 88.69 443 LYS B N 1
ATOM 7880 C CA . LYS B 1 443 ? -8.531 -53.719 -28.922 1 88.69 443 LYS B CA 1
ATOM 7881 C C . LYS B 1 443 ? -7.852 -53.125 -27.688 1 88.69 443 LYS B C 1
ATOM 7883 O O . LYS B 1 443 ? -7.414 -53.844 -26.797 1 88.69 443 LYS B O 1
ATOM 7888 N N . GLY B 1 444 ? -7.73 -51.906 -27.641 1 88.31 444 GLY B N 1
ATOM 7889 C CA . GLY B 1 444 ? -7.051 -51.281 -26.516 1 88.31 444 GLY B CA 1
ATOM 7890 C C . GLY B 1 444 ? -7.984 -50.938 -25.359 1 88.31 444 GLY B C 1
ATOM 7891 O O . GLY B 1 444 ? -9.055 -51.531 -25.234 1 88.31 444 GLY B O 1
ATOM 7892 N N . TYR B 1 445 ? -7.539 -50.188 -24.453 1 91.56 445 TYR B N 1
ATOM 7893 C CA . TYR B 1 445 ? -8.336 -49.719 -23.328 1 91.56 445 TYR B CA 1
ATOM 7894 C C . TYR B 1 445 ? -9.516 -48.875 -23.812 1 91.56 445 TYR B C 1
ATOM 7896 O O . TYR B 1 445 ? -9.516 -48.375 -24.953 1 91.56 445 TYR B O 1
ATOM 7904 N N . ALA B 1 446 ? -10.461 -48.75 -22.906 1 93.5 446 ALA B N 1
ATOM 7905 C CA . ALA B 1 446 ? -11.609 -47.906 -23.25 1 93.5 446 ALA B CA 1
ATOM 7906 C C . ALA B 1 446 ? -11.164 -46.5 -23.609 1 93.5 446 ALA B C 1
ATOM 7908 O O . ALA B 1 446 ? -10.43 -45.844 -22.844 1 93.5 446 ALA B O 1
ATOM 7909 N N . LEU B 1 447 ? -11.641 -46 -24.656 1 94.06 447 LEU B N 1
ATOM 7910 C CA . LEU B 1 447 ? -11.156 -44.75 -25.219 1 94.06 447 LEU B CA 1
ATOM 7911 C C . LEU B 1 447 ? -12.07 -43.594 -24.828 1 94.06 447 LEU B C 1
ATOM 7913 O O . LEU B 1 447 ? -13.289 -43.75 -24.797 1 94.06 447 LEU B O 1
ATOM 7917 N N . THR B 1 448 ? -11.398 -42.531 -24.531 1 94.06 448 THR B N 1
ATOM 7918 C CA . THR B 1 448 ? -12.07 -41.25 -24.547 1 94.06 448 THR B CA 1
ATOM 7919 C C . THR B 1 448 ? -11.758 -40.5 -25.844 1 94.06 448 THR B C 1
ATOM 7921 O O . THR B 1 448 ? -10.586 -40.25 -26.156 1 94.06 448 THR B O 1
ATOM 7924 N N . ILE B 1 449 ? -12.82 -40.156 -26.562 1 92.44 449 ILE B N 1
ATOM 7925 C CA . ILE B 1 449 ? -12.633 -39.469 -27.844 1 92.44 449 ILE B CA 1
ATOM 7926 C C . ILE B 1 449 ? -13.25 -38.094 -27.797 1 92.44 449 ILE B C 1
ATOM 7928 O O . ILE B 1 449 ? -14.422 -37.938 -27.438 1 92.44 449 ILE B O 1
ATOM 7932 N N . LEU B 1 450 ? -12.43 -37.125 -28.125 1 90.38 450 LEU B N 1
ATOM 7933 C CA . LEU B 1 450 ? -12.898 -35.75 -28.219 1 90.38 450 LEU B CA 1
ATOM 7934 C C . LEU B 1 450 ? -12.812 -35.25 -29.641 1 90.38 450 LEU B C 1
ATOM 7936 O O . LEU B 1 450 ? -11.852 -35.531 -30.359 1 90.38 450 LEU B O 1
ATOM 7940 N N . THR B 1 451 ? -13.93 -34.531 -30.062 1 88.12 451 THR B N 1
ATOM 7941 C CA . THR B 1 451 ? -13.945 -34 -31.422 1 88.12 451 THR B CA 1
ATOM 7942 C C . THR B 1 451 ? -14.516 -32.562 -31.422 1 88.12 451 THR B C 1
ATOM 7944 O O . THR B 1 451 ? -15.141 -32.156 -30.453 1 88.12 451 THR B O 1
ATOM 7947 N N . SER B 1 452 ? -14.18 -31.859 -32.406 1 82.12 452 SER B N 1
ATOM 7948 C CA . SER B 1 452 ? -14.734 -30.516 -32.531 1 82.12 452 SER B CA 1
ATOM 7949 C C . SER B 1 452 ? -15.891 -30.484 -33.531 1 82.12 452 SER B C 1
ATOM 7951 O O . SER B 1 452 ? -16.562 -29.469 -33.656 1 82.12 452 SER B O 1
ATOM 7953 N N . ASP B 1 453 ? -16.219 -31.516 -34.156 1 82.06 453 ASP B N 1
ATOM 7954 C CA . ASP B 1 453 ? -17.25 -31.531 -35.188 1 82.06 453 ASP B CA 1
ATOM 7955 C C . ASP B 1 453 ? -18.609 -31.922 -34.594 1 82.06 453 ASP B C 1
ATOM 7957 O O . ASP B 1 453 ? -18.75 -33 -34.031 1 82.06 453 ASP B O 1
ATOM 7961 N N . THR B 1 454 ? -19.578 -31.203 -34.906 1 85.75 454 THR B N 1
ATOM 7962 C CA . THR B 1 454 ? -20.906 -31.391 -34.312 1 85.75 454 THR B CA 1
ATOM 7963 C C . THR B 1 454 ? -21.672 -32.469 -35.031 1 85.75 454 THR B C 1
ATOM 7965 O O . THR B 1 454 ? -22.75 -32.906 -34.594 1 85.75 454 THR B O 1
ATOM 7968 N N . ILE B 1 455 ? -21.172 -32.969 -36.094 1 85.94 455 ILE B N 1
ATOM 7969 C CA . ILE B 1 455 ? -21.844 -34 -36.844 1 85.94 455 ILE B CA 1
ATOM 7970 C C . ILE B 1 455 ? -22.062 -35.25 -36 1 85.94 455 ILE B C 1
ATOM 7972 O O . ILE B 1 455 ? -23.016 -36 -36.188 1 85.94 455 ILE B O 1
ATOM 7976 N N . TYR B 1 456 ? -21.297 -35.344 -35.062 1 89.44 456 TYR B N 1
ATOM 7977 C CA . TYR B 1 456 ? -21.312 -36.562 -34.25 1 89.44 456 TYR B CA 1
ATOM 7978 C C . TYR B 1 456 ? -22.375 -36.5 -33.156 1 89.44 456 TYR B C 1
ATOM 7980 O O . TYR B 1 456 ? -22.625 -37.469 -32.438 1 89.44 456 TYR B O 1
ATOM 7988 N N . GLU B 1 457 ? -23.016 -35.375 -33.219 1 88.5 457 GLU B N 1
ATOM 7989 C CA . GLU B 1 457 ? -24.156 -35.219 -32.312 1 88.5 457 GLU B CA 1
ATOM 7990 C C . GLU B 1 457 ? -25.438 -35.688 -32.969 1 88.5 457 GLU B C 1
ATOM 7992 O O . GLU B 1 457 ? -26.5 -35.688 -32.344 1 88.5 457 GLU B O 1
ATOM 7997 N N . GLY B 1 458 ? -25.328 -36.062 -34.188 1 90.5 458 GLY B N 1
ATOM 7998 C CA . GLY B 1 458 ? -26.484 -36.594 -34.875 1 90.5 458 GLY B CA 1
ATOM 7999 C C . GLY B 1 458 ? -26.969 -37.938 -34.344 1 90.5 458 GLY B C 1
ATOM 8000 O O . GLY B 1 458 ? -26.188 -38.688 -33.719 1 90.5 458 GLY B O 1
ATOM 8001 N N . ASP B 1 459 ? -28.125 -38.25 -34.625 1 93.38 459 ASP B N 1
ATOM 8002 C CA . ASP B 1 459 ? -28.781 -39.406 -34.031 1 93.38 459 ASP B CA 1
ATOM 8003 C C . ASP B 1 459 ? -28.062 -40.719 -34.406 1 93.38 459 ASP B C 1
ATOM 8005 O O . ASP B 1 459 ? -27.859 -41.562 -33.531 1 93.38 459 ASP B O 1
ATOM 8009 N N . ASP B 1 460 ? -27.719 -40.875 -35.625 1 94.25 460 ASP B N 1
ATOM 8010 C CA . ASP B 1 460 ? -27.062 -42.094 -36.062 1 94.25 460 ASP B CA 1
ATOM 8011 C C . ASP B 1 460 ? -25.734 -42.281 -35.344 1 94.25 460 ASP B C 1
ATOM 8013 O O . ASP B 1 460 ? -25.438 -43.406 -34.875 1 94.25 460 ASP B O 1
ATOM 8017 N N . TYR B 1 461 ? -25.031 -41.25 -35.188 1 94.5 461 TYR B N 1
ATOM 8018 C CA . TYR B 1 461 ? -23.734 -41.344 -34.531 1 94.5 461 TYR B CA 1
ATOM 8019 C C . TYR B 1 461 ? -23.922 -41.562 -33.031 1 94.5 461 TYR B C 1
ATOM 8021 O O . TYR B 1 461 ? -23.219 -42.406 -32.438 1 94.5 461 TYR B O 1
ATOM 8029 N N . LYS B 1 462 ? -24.859 -40.906 -32.469 1 94.19 462 LYS B N 1
ATOM 8030 C CA . LYS B 1 462 ? -25.109 -41.031 -31.031 1 94.19 462 LYS B CA 1
ATOM 8031 C C . LYS B 1 462 ? -25.484 -42.5 -30.672 1 94.19 462 LYS B C 1
ATOM 8033 O O . LYS B 1 462 ? -25.047 -43 -29.656 1 94.19 462 LYS B O 1
ATOM 8038 N N . ASN B 1 463 ? -26.328 -42.969 -31.547 1 95.5 463 ASN B N 1
ATOM 8039 C CA . ASN B 1 463 ? -26.734 -44.375 -31.312 1 95.5 463 ASN B CA 1
ATOM 8040 C C . ASN B 1 463 ? -25.547 -45.312 -31.375 1 95.5 463 ASN B C 1
ATOM 8042 O O . ASN B 1 463 ? -25.422 -46.219 -30.562 1 95.5 463 ASN B O 1
ATOM 8046 N N . LEU B 1 464 ? -24.75 -45.094 -32.344 1 95.44 464 LEU B N 1
ATOM 8047 C CA . LEU B 1 464 ? -23.562 -45.938 -32.5 1 95.44 464 LEU B CA 1
ATOM 8048 C C . LEU B 1 464 ? -22.625 -45.781 -31.281 1 95.44 464 LEU B C 1
ATOM 8050 O O . LEU B 1 464 ? -22.141 -46.781 -30.734 1 95.44 464 LEU B O 1
ATOM 8054 N N . ILE B 1 465 ? -22.375 -44.562 -30.844 1 94.69 465 ILE B N 1
ATOM 8055 C CA . ILE B 1 465 ? -21.484 -44.25 -29.75 1 94.69 465 ILE B CA 1
ATOM 8056 C C . ILE B 1 465 ? -22.016 -44.875 -28.453 1 94.69 465 ILE B C 1
ATOM 8058 O O . ILE B 1 465 ? -21.25 -45.469 -27.688 1 94.69 465 ILE B O 1
ATOM 8062 N N . ASN B 1 466 ? -23.266 -44.812 -28.266 1 94.75 466 ASN B N 1
ATOM 8063 C CA . ASN B 1 466 ? -23.891 -45.375 -27.078 1 94.75 466 ASN B CA 1
ATOM 8064 C C . ASN B 1 466 ? -23.75 -46.875 -27.031 1 94.75 466 ASN B C 1
ATOM 8066 O O . ASN B 1 466 ? -23.547 -47.469 -25.969 1 94.75 466 ASN B O 1
ATOM 8070 N N . LYS B 1 467 ? -23.938 -47.438 -28.156 1 95.75 467 LYS B N 1
ATOM 8071 C CA . LYS B 1 467 ? -23.75 -48.875 -28.25 1 95.75 467 LYS B CA 1
ATOM 8072 C C . LYS B 1 467 ? -22.375 -49.312 -27.734 1 95.75 467 LYS B C 1
ATOM 8074 O O . LYS B 1 467 ? -22.266 -50.188 -26.891 1 95.75 467 LYS B O 1
ATOM 8079 N N . TYR B 1 468 ? -21.391 -48.656 -28.062 1 95.19 468 TYR B N 1
ATOM 8080 C CA . TYR B 1 468 ? -20.031 -49.062 -27.734 1 95.19 468 TYR B CA 1
ATOM 8081 C C . TYR B 1 468 ? -19.609 -48.5 -26.375 1 95.19 468 TYR B C 1
ATOM 8083 O O . TYR B 1 468 ? -18.641 -48.969 -25.781 1 95.19 468 TYR B O 1
ATOM 8091 N N . LYS B 1 469 ? -20.266 -47.469 -25.891 1 94 469 LYS B N 1
ATOM 8092 C CA . LYS B 1 469 ? -20.109 -47.094 -24.5 1 94 469 LYS B CA 1
ATOM 8093 C C . LYS B 1 469 ? -20.594 -48.219 -23.562 1 94 469 LYS B C 1
ATOM 8095 O O . LYS B 1 469 ? -19.922 -48.531 -22.578 1 94 469 LYS B O 1
ATOM 8100 N N . ASN B 1 470 ? -21.688 -48.781 -23.969 1 92.75 470 ASN B N 1
ATOM 8101 C CA . ASN B 1 470 ? -22.266 -49.875 -23.188 1 92.75 470 ASN B CA 1
ATOM 8102 C C . ASN B 1 470 ? -21.391 -51.125 -23.25 1 92.75 470 ASN B C 1
ATOM 8104 O O . ASN B 1 470 ? -21.328 -51.906 -22.281 1 92.75 470 ASN B O 1
ATOM 8108 N N . ASP B 1 471 ? -20.672 -51.312 -24.375 1 93.19 471 ASP B N 1
ATOM 8109 C CA . ASP B 1 471 ? -19.812 -52.469 -24.562 1 93.19 471 ASP B CA 1
ATOM 8110 C C . ASP B 1 471 ? -18.469 -52.25 -23.859 1 93.19 471 ASP B C 1
ATOM 8112 O O . ASP B 1 471 ? -17.656 -53.156 -23.781 1 93.19 471 ASP B O 1
ATOM 8116 N N . GLY B 1 472 ? -18.188 -50.969 -23.469 1 92.94 472 GLY B N 1
ATOM 8117 C CA . GLY B 1 472 ? -16.969 -50.688 -22.719 1 92.94 472 GLY B CA 1
ATOM 8118 C C . GLY B 1 472 ? -15.797 -50.312 -23.609 1 92.94 472 GLY B C 1
ATOM 8119 O O . GLY B 1 472 ? -14.656 -50.25 -23.141 1 92.94 472 GLY B O 1
ATOM 8120 N N . VAL B 1 473 ? -16.031 -50.125 -24.875 1 93.19 473 VAL B N 1
ATOM 8121 C CA . VAL B 1 473 ? -14.992 -49.75 -25.828 1 93.19 473 VAL B CA 1
ATOM 8122 C C . VAL B 1 473 ? -14.703 -48.25 -25.719 1 93.19 473 VAL B C 1
ATOM 8124 O O . VAL B 1 473 ? -13.547 -47.812 -25.828 1 93.19 473 VAL B O 1
ATOM 8127 N N . ILE B 1 474 ? -15.758 -47.562 -25.453 1 93.44 474 ILE B N 1
ATOM 8128 C CA . ILE B 1 474 ? -15.656 -46.125 -25.312 1 93.44 474 ILE B CA 1
ATOM 8129 C C . ILE B 1 474 ? -15.984 -45.719 -23.875 1 93.44 474 ILE B C 1
ATOM 8131 O O . ILE B 1 474 ? -17 -46.156 -23.312 1 93.44 474 ILE B O 1
ATOM 8135 N N . LYS B 1 475 ? -15.125 -45.031 -23.391 1 93.62 475 LYS B N 1
ATOM 8136 C CA . LYS B 1 475 ? -15.391 -44.469 -22.062 1 93.62 475 LYS B CA 1
ATOM 8137 C C . LYS B 1 475 ? -16.219 -43.188 -22.172 1 93.62 475 LYS B C 1
ATOM 8139 O O . LYS B 1 475 ? -17.188 -43 -21.422 1 93.62 475 LYS B O 1
ATOM 8144 N N . ASP B 1 476 ? -15.812 -42.375 -23.062 1 92 476 ASP B N 1
ATOM 8145 C CA . ASP B 1 476 ? -16.516 -41.125 -23.297 1 92 476 ASP B CA 1
ATOM 8146 C C . ASP B 1 476 ? -16.297 -40.625 -24.719 1 92 476 ASP B C 1
ATOM 8148 O O . ASP B 1 476 ? -15.266 -40.875 -25.328 1 92 476 ASP B O 1
ATOM 8152 N N . PHE B 1 477 ? -17.359 -40.031 -25.297 1 91.75 477 PHE B N 1
ATOM 8153 C CA . PHE B 1 477 ? -17.328 -39.375 -26.609 1 91.75 477 PHE B CA 1
ATOM 8154 C C . PHE B 1 477 ? -18 -38 -26.562 1 91.75 477 PHE B C 1
ATOM 8156 O O . PHE B 1 477 ? -19.219 -37.938 -26.359 1 91.75 477 PHE B O 1
ATOM 8163 N N . ARG B 1 478 ? -17.141 -36.969 -26.609 1 88.69 478 ARG B N 1
ATOM 8164 C CA . ARG B 1 478 ? -17.75 -35.656 -26.453 1 88.69 478 ARG B CA 1
ATOM 8165 C C . ARG B 1 478 ? -17.25 -34.688 -27.531 1 88.69 478 ARG B C 1
ATOM 8167 O O . ARG B 1 478 ? -16.141 -34.875 -28.062 1 88.69 478 ARG B O 1
ATOM 8174 N N . CYS B 1 479 ? -18.156 -33.719 -27.797 1 84.75 479 CYS B N 1
ATOM 8175 C CA . CYS B 1 479 ? -17.812 -32.594 -28.656 1 84.75 479 CYS B CA 1
ATOM 8176 C C . CYS B 1 479 ? -17.344 -31.391 -27.844 1 84.75 479 CYS B C 1
ATOM 8178 O O . CYS B 1 479 ? -17.953 -31.062 -26.812 1 84.75 479 CYS B O 1
ATOM 8180 N N . GLU B 1 480 ? -16.188 -30.906 -28.109 1 78.44 480 GLU B N 1
ATOM 8181 C CA . GLU B 1 480 ? -15.625 -29.766 -27.391 1 78.44 480 GLU B CA 1
ATOM 8182 C C . GLU B 1 480 ? -15.227 -28.656 -28.359 1 78.44 480 GLU B C 1
ATOM 8184 O O . GLU B 1 480 ? -14.875 -28.922 -29.516 1 78.44 480 GLU B O 1
ATOM 8189 N N . SER B 1 481 ? -15.422 -27.391 -27.859 1 72.12 481 SER B N 1
ATOM 8190 C CA . SER B 1 481 ? -15.023 -26.266 -28.688 1 72.12 481 SER B CA 1
ATOM 8191 C C . SER B 1 481 ? -13.508 -26.219 -28.859 1 72.12 481 SER B C 1
ATOM 8193 O O . SER B 1 481 ? -12.766 -26.672 -27.984 1 72.12 481 SER B O 1
ATOM 8195 N N . THR B 1 482 ? -13.148 -25.734 -30.047 1 61.78 482 THR B N 1
ATOM 8196 C CA . THR B 1 482 ? -11.734 -25.578 -30.344 1 61.78 482 THR B CA 1
ATOM 8197 C C . THR B 1 482 ? -11.055 -24.672 -29.328 1 61.78 482 THR B C 1
ATOM 8199 O O . THR B 1 482 ? -9.859 -24.781 -29.078 1 61.78 482 THR B O 1
ATOM 8202 N N . ALA B 1 483 ? -11.859 -23.734 -28.797 1 58.44 483 ALA B N 1
ATOM 8203 C CA . ALA B 1 483 ? -11.312 -22.797 -27.812 1 58.44 483 ALA B CA 1
ATOM 8204 C C . ALA B 1 483 ? -10.867 -23.516 -26.547 1 58.44 483 ALA B C 1
ATOM 8206 O O . ALA B 1 483 ? -9.875 -23.141 -25.922 1 58.44 483 ALA B O 1
ATOM 8207 N N . ASN B 1 484 ? -11.586 -24.391 -26.188 1 53.62 484 ASN B N 1
ATOM 8208 C CA . ASN B 1 484 ? -11.312 -25.125 -24.969 1 53.62 484 ASN B CA 1
ATOM 8209 C C . ASN B 1 484 ? -10.125 -26.062 -25.125 1 53.62 484 ASN B C 1
ATOM 8211 O O . ASN B 1 484 ? -9.625 -26.625 -24.141 1 53.62 484 ASN B O 1
ATOM 8215 N N . VAL B 1 485 ? -9.906 -26.359 -26.219 1 52.97 485 VAL B N 1
ATOM 8216 C CA . VAL B 1 485 ? -8.758 -27.219 -26.484 1 52.97 485 VAL B CA 1
ATOM 8217 C C . VAL B 1 485 ? -7.484 -26.578 -25.938 1 52.97 485 VAL B C 1
ATOM 8219 O O . VAL B 1 485 ? -6.562 -27.266 -25.516 1 52.97 485 VAL B O 1
ATOM 8222 N N . GLU B 1 486 ? -7.562 -25.266 -26.062 1 51.5 486 GLU B N 1
ATOM 8223 C CA . GLU B 1 486 ? -6.367 -24.562 -25.609 1 51.5 486 GLU B CA 1
ATOM 8224 C C . GLU B 1 486 ? -6.145 -24.734 -24.109 1 51.5 486 GLU B C 1
ATOM 8226 O O . GLU B 1 486 ? -5.012 -24.656 -23.641 1 51.5 486 GLU B O 1
ATOM 8231 N N . ASN B 1 487 ? -7.09 -24.859 -23.469 1 48.44 487 ASN B N 1
ATOM 8232 C CA . ASN B 1 487 ? -6.988 -24.984 -22.016 1 48.44 487 ASN B CA 1
ATOM 8233 C C . ASN B 1 487 ? -6.801 -26.438 -21.594 1 48.44 487 ASN B C 1
ATOM 8235 O O . ASN B 1 487 ? -7.547 -26.938 -20.75 1 48.44 487 ASN B O 1
ATOM 8239 N N . ILE B 1 488 ? -6.211 -27.125 -22.297 1 45.97 488 ILE B N 1
ATOM 8240 C CA . ILE B 1 488 ? -6.047 -28.547 -21.969 1 45.97 488 ILE B CA 1
ATOM 8241 C C . ILE B 1 488 ? -5.285 -28.688 -20.656 1 45.97 488 ILE B C 1
ATOM 8243 O O . ILE B 1 488 ? -4.059 -28.531 -20.625 1 45.97 488 ILE B O 1
ATOM 8247 N N . HIS B 1 489 ? -5.777 -28.109 -19.609 1 44.56 489 HIS B N 1
ATOM 8248 C CA . HIS B 1 489 ? -5.191 -28.672 -18.406 1 44.56 489 HIS B CA 1
ATOM 8249 C C . HIS B 1 489 ? -5.293 -30.203 -18.406 1 44.56 489 HIS B C 1
ATOM 8251 O O . HIS B 1 489 ? -6.391 -30.75 -18.406 1 44.56 489 HIS B O 1
ATOM 8257 N N . PHE B 1 490 ? -4.395 -30.781 -19.031 1 36.66 490 PHE B N 1
ATOM 8258 C CA . PHE B 1 490 ? -4.359 -32.219 -18.75 1 36.66 490 PHE B CA 1
ATOM 8259 C C . PHE B 1 490 ? -4.41 -32.5 -17.266 1 36.66 490 PHE B C 1
ATOM 8261 O O . PHE B 1 490 ? -3.527 -32.062 -16.516 1 36.66 490 PHE B O 1
ATOM 8268 N N . LYS B 1 491 ? -5.5 -32.188 -16.656 1 36.16 491 LYS B N 1
ATOM 8269 C CA . LYS B 1 491 ? -5.543 -32.625 -15.273 1 36.16 491 LYS B CA 1
ATOM 8270 C C . LYS B 1 491 ? -4.816 -33.969 -15.125 1 36.16 491 LYS B C 1
ATOM 8272 O O . LYS B 1 491 ? -5.215 -34.969 -15.727 1 36.16 491 LYS B O 1
ATOM 8277 N N . ILE B 1 492 ? -3.52 -33.844 -14.836 1 28.55 492 ILE B N 1
ATOM 8278 C CA . ILE B 1 492 ? -2.939 -35.031 -14.219 1 28.55 492 ILE B CA 1
ATOM 8279 C C . ILE B 1 492 ? -3.619 -35.281 -12.875 1 28.55 492 ILE B C 1
ATOM 8281 O O . ILE B 1 492 ? -3.754 -34.375 -12.047 1 28.55 492 ILE B O 1
#

pLDDT: mean 87.03, std 12.65, range [28.55, 98.69]

Radius of gyration: 40.06 Å; Cα contacts (8 Å, |Δi|>4): 1714; chains: 2; bounding box: 61×120×95 Å

Solvent-accessible surface area (backbone atoms only — not comparable to full-atom values): 51375 Å² total; per-residue (Å²): 126,86,77,68,53,71,67,55,48,38,54,57,50,56,72,38,62,85,40,57,70,62,51,58,61,45,41,73,71,44,69,68,46,28,66,49,44,49,51,60,55,29,26,45,66,72,80,48,89,75,45,74,67,57,32,53,52,52,46,20,56,58,47,62,73,53,51,70,68,57,51,51,51,39,42,73,73,68,47,86,71,62,74,62,87,61,94,66,72,96,57,70,57,51,53,38,18,22,49,46,47,42,58,61,50,52,60,57,63,61,55,90,48,69,60,58,34,49,54,51,48,52,56,51,52,51,45,50,43,62,45,19,81,52,34,29,35,42,33,48,71,67,65,80,70,74,57,71,57,42,78,56,20,59,67,40,42,41,52,26,34,30,41,35,40,40,53,74,57,60,37,61,58,32,45,52,43,37,75,40,36,35,47,33,28,33,42,37,39,38,32,58,44,79,51,66,47,68,13,57,26,50,30,56,59,53,34,77,45,41,29,32,43,34,41,35,56,67,56,83,74,76,63,82,60,90,52,70,42,51,54,64,47,47,56,36,49,45,76,38,21,92,52,30,27,31,42,35,41,40,77,82,72,57,79,87,44,70,54,60,57,58,54,54,37,57,51,54,31,45,53,22,29,31,43,34,36,59,39,78,77,63,50,70,70,60,44,66,58,37,53,24,53,54,20,25,35,43,33,37,34,45,35,42,50,60,50,51,35,48,36,48,72,31,18,64,41,48,29,28,32,37,45,64,39,57,41,52,80,74,59,74,47,91,56,46,67,62,30,29,48,50,30,49,52,44,42,39,73,35,22,53,51,24,26,35,41,51,47,58,44,51,96,41,71,69,44,52,51,48,49,38,51,29,27,62,50,22,50,51,25,29,33,41,37,40,36,39,51,60,85,85,50,88,62,51,70,67,52,32,32,50,50,28,39,53,51,42,51,41,46,61,73,29,49,31,59,54,32,34,34,41,32,46,31,73,68,64,40,68,45,72,65,48,49,50,52,40,61,71,59,52,80,53,48,42,27,32,39,38,29,51,57,69,71,57,71,34,67,71,45,41,53,53,52,50,54,34,37,73,71,50,51,29,69,42,79,46,74,44,60,74,73,54,60,72,62,60,67,72,78,122,127,87,77,68,52,71,67,56,50,38,54,55,51,55,72,37,61,84,40,56,67,61,51,56,62,46,40,73,71,44,69,70,45,28,67,49,44,49,49,60,54,29,25,45,66,71,80,49,87,77,44,74,70,56,32,53,51,51,48,19,56,58,47,63,74,52,51,68,68,56,51,52,50,39,44,73,72,70,47,86,70,64,74,61,88,60,94,66,70,95,57,71,57,51,52,36,18,22,49,46,50,42,57,61,48,51,60,55,62,61,56,89,48,69,61,58,33,50,55,50,48,52,55,52,51,50,46,47,44,63,45,17,82,52,34,27,35,40,34,48,70,69,65,80,70,74,57,72,58,41,77,56,21,59,67,42,42,40,53,26,33,31,42,34,40,41,54,75,56,59,38,60,58,32,45,54,44,38,75,39,37,34,46,34,28,33,42,37,39,36,32,55,45,78,49,67,48,68,12,59,26,47,30,55,59,54,34,76,45,42,31,32,44,34,42,36,54,66,58,84,74,77,63,80,63,90,52,71,42,51,53,63,48,49,55,36,48,44,74,38,20,93,52,30,27,32,42,35,42,41,76,82,77,54,79,89,44,73,55,60,57,59,53,54,36,57,51,55,30,45,53,20,28,31,44,34,36,61,38,79,75,63,49,69,72,59,43,65,60,36,53,24,52,53,21,26,34,42,33,37,33,44,35,42,50,60,51,52,35,48,36,48,71,32,17,64,41,47,29,28,32,37,45,64,39,56,42,52,80,72,58,75,46,89,55,48,66,62,30,31,48,51,30,50,52,45,42,39,73,36,21,55,52,23,25,35,42,51,44,57,44,51,96,40,72,69,44,51,52,49,48,39,51,29,28,62,49,21,50,50,24,30,33,40,36,41,35,38,50,63,84,85,49,88,61,50,72,68,53,32,32,52,51,29,40,51,51,44,53,41,47,59,73,30,49,31,59,54,33,33,34,42,32,46,31,73,69,65,39,66,44,71,65,48,49,50,52,41,60,71,60,52,81,53,49,43,26,31,39,37,31,52,57,68,72,57,70,35,67,72,44,42,53,53,51,50,53,36,39,75,71,50,52,30,69,42,78,46,75,44,60,72,73,55,56,73,62,60,66,71,78,123

Organism: Rhizophagus irregularis (strain DAOM 197198w) (NCBI:txid1432141)

Secondary structure (DSSP, 8-state):
-----HHHHHHHHHHTTT-HHHHHHHHTT-HHHHHHHHHHHTTSTTSS---HHHHHHHHHHHHHTS-HHHHHHHHHTT------SSSS-SS-GGGG--EEEHHHHHHHT--S-HHHHHHHHHHHHHHHHHH-TT--EEE-TT--S-GGGSTTHHHHHHT--EEEEETTS-HHHHHHHHTT----SEEEEEE-SSS--HHHHHHHHT-S---EEEEEE--------SS-TTHHHHHHHHHTTTT--EEEEE-S--SSS-HHHHHHHHHH-TT-SEEEEE-TT--HHHHHT---TT--EEEEEEE-HHHHHHHHHTSTT---EEEEEETHHHHT-TTHHHHHHHHHHHHHHH-TT--EEEEEE-S-HHHHHHHHHHHHH-TT--EEEEEE--SS----HHHHHHHHHHHHHHHHHH--TT--EEEEEES----HHHHHHHHHH--SSPEEEEES-GGGGSHHHHHHHHHHHHTTSEEEEEE--GGGGTT-----/-----HHHHHHHHHHTTT-HHHHHHHHTT-HHHHHHHHHHHTTSTTSS---HHHHHHHHHHHHHTS-HHHHHHHHHTT------SSSS-SS-GGGG--EEEHHHHHHHT--S-HHHHHHHHHHHHHHHHHH-TT--EEE-TT--S-GGGSTTHHHHHHT--EEEEETTS-HHHHHHHHTT----SEEEEEE-SSS--HHHHHHHHT-S---EEEEEE--------SS-TTHHHHHHHHHTTTT--EEEEE-S--TTS-HHHHHHHHHH-TT-SEEEEE-TT--HHHHHT---TT--EEEEEEE-HHHHHHHHHTSTT---EEEEEETHHHHT-TTHHHHHHHHHHHHHHH-TT--EEEEEE-S-HHHHHHHHHHHHH-TT--EEEEEE--SS----HHHHHHHHHHHHHHHHHH--TT--EEEEEES----HHHHHHHHHH--SSPEEEEES-GGGGSHHHHHHHHHHHHTTSEEEEEE--HHHHTT-----

Foldseek 3Di:
DPPPPLVVLLVVLLVCLVVVVVLVVQCPPDDSSVVNSLLSCLQAVLPDPDDPVNLLVVQQLLVVLFDPVLVVVLVVVVQDGDHDPDPDDPDLSLCSYAEDALVSVLVSRPDDDPVSSVSVSVRSLLSSLVSHQNHAYYECAPPDDLSLPHPNNLNRLLRYAEYEYEQVDALVSLVSSLVRDQAHQAYAYEYADQAARVSVLSSLQRHPAHAHYAYEYDYDDLPDDPDRNCQSNLVSLLVCLVHYAEYHYEDDHCPPPPCVSVLVSQLSNQNYQYDAYEVCPDDLVSLLSHAHLNHAYAHYEADALQSLLSRLLRNNQNHAEDHYHYVCLVPVDPCQAVSLLSSLVSCLVRHLNHAYDEGEHELDPSSLVSVLVSQQRNQNHAEYEYEHRCSPPPDDPVVLQVSLLSNLVSCLVRHHQNHAEYEYEDSHDYDLVSVLVSLVSHDHAAHEYEYQDCVCVDDSNVVSQVVSCVVRNHVYYDHDHPVCVVVPPVVD/DPPPPLVNLLVVLLVCLVVVVVLVVQCPVDDSSVVNSLLSCLQAVLPDPDDPVNLLVVQQLLVALFDPVLQVVLVVVVQDGDHDPDPDDPDLSLCSYAEDALVSVLVSRPDDDPVSSVSVSVRSLLSSLVSHQNHAYYECAPPDDLSLPHPNNLNRLLRYAEYEYEQVDALVSLVSSLVRDAAHQAYAYEYQDQAARVSVLSSLQRHPAHAHYAYEYDYDDPPDRPDRNCQSNLVSLLVCLVHYAYYHYEDDDCPPPPCVSVLVSQLSNQNYQYDAYEVCPDDLVSLLSHAHLNHAYAHYEADALQSLLSRLLRHNQNHAEDHYHYVCLVPVDPCQAVSQLSSLVSCLVRHLNHAYDEGEHELDPSSLVSVLVSQQRNQNHAEYEYEHHPSPDPDDPVVLQVSLLSNLVSCLVRHHQNHAEYEYEDSHDYDLVSVLVSLVSHDHAAHEYEYQDCVCVDDSNVVSQVVSCVVRNHVYYDHDHPVCVVVPPVVD

Nearest PDB structures (foldseek):
  8h96-assembly1_A  TM=4.765E-01  e=9.345E-06  Mus musculus
  8zqa-assembly1_F  TM=2.033E-01  e=5.965E+00  Rhodothermus profundi
  5nlc-assembly2_B  TM=4.074E-01  e=2.513E-01  Synechococcus elongatus PCC 7942 = FACHB-805
  3kft-assembly1_A  TM=2.660E-01  e=1.077E-01  Enterobacter cloacae
  7drd-assembly1_A  TM=2.662E-01  e=2.793E-01  human intestinal bacterium PUE

InterPro domains:
  IPR032675 Leucine-rich repeat domain superfamily [G3DSA:3.80.10.10] (80-326)